Protein AF-0000000075734188 (afdb_homodimer)

InterPro d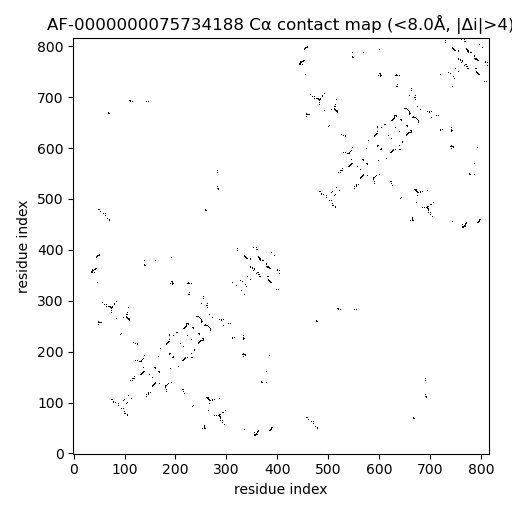omains:
  IPR004838 Aminotransferases, class-I, pyridoxal-phosphate-binding site [PS00105] (252-265)
  IPR004839 Aminotransferase, class I/classII, large domain [PF00155] (43-403)
  IPR015421 Pyridoxal phosphate-dependent transferase, major domain [G3DSA:3.40.640.10] (55-301)
  IPR015422 Pyridoxal phosphate-dependent transferase, small domain [G3DSA:3.90.1150.10] (32-395)
  IPR015424 Pyridoxal phosphate-dependent transferase [SSF53383] (34-407)
  IPR050881 LL-diaminopimelate aminotransferase [PTHR42832] (24-404)

Radius of gyration: 28.31 Å; Cα contacts (8 Å, |Δi|>4): 1785; chains: 2; bounding box: 106×75×87 Å

pLDDT: mean 93.75, std 15.11, range [22.33, 98.94]

Structure (mmCIF, N/CA/C/O backbone):
data_AF-0000000075734188-model_v1
#
loop_
_entity.id
_entity.type
_entity.pdbx_description
1 polymer Aminotransferase
#
loop_
_atom_site.group_PDB
_atom_site.id
_atom_site.type_symbol
_atom_site.label_atom_id
_atom_site.label_alt_id
_atom_site.label_comp_id
_atom_site.label_asym_id
_atom_site.label_entity_id
_atom_site.label_seq_id
_atom_site.pdbx_PDB_ins_code
_atom_site.Cartn_x
_atom_site.Cartn_y
_atom_site.Cartn_z
_atom_site.occupancy
_atom_site.B_iso_or_equiv
_atom_site.auth_seq_id
_atom_site.auth_comp_id
_atom_site.auth_asym_id
_atom_site.auth_atom_id
_atom_site.pdbx_PDB_model_num
ATOM 1 N N . MET A 1 1 ? -36.906 -26.484 54.75 1 24.61 1 MET A N 1
ATOM 2 C CA . MET A 1 1 ? -35.656 -25.781 54.969 1 24.61 1 MET A CA 1
ATOM 3 C C . MET A 1 1 ? -35.156 -25.188 53.656 1 24.61 1 MET A C 1
ATOM 5 O O . MET A 1 1 ? -34.75 -25.922 52.75 1 24.61 1 MET A O 1
ATOM 9 N N . ALA A 1 2 ? -35.781 -24.062 53.219 1 27.09 2 ALA A N 1
ATOM 10 C CA . ALA A 1 2 ? -35.844 -23.266 52 1 27.09 2 ALA A CA 1
ATOM 11 C C . ALA A 1 2 ? -34.469 -22.719 51.625 1 27.09 2 ALA A C 1
ATOM 13 O O . ALA A 1 2 ? -33.844 -21.984 52.438 1 27.09 2 ALA A O 1
ATOM 14 N N . LEU A 1 3 ? -33.688 -23.5 50.812 1 27.89 3 LEU A N 1
ATOM 15 C CA . LEU A 1 3 ? -32.312 -23.234 50.375 1 27.89 3 LEU A CA 1
ATOM 16 C C . LEU A 1 3 ? -32.188 -21.859 49.75 1 27.89 3 LEU A C 1
ATOM 18 O O . LEU A 1 3 ? -33 -21.484 48.875 1 27.89 3 LEU A O 1
ATOM 22 N N . SER A 1 4 ? -31.688 -20.844 50.469 1 28.08 4 SER A N 1
ATOM 23 C CA . SER A 1 4 ? -31.406 -19.438 50.188 1 28.08 4 SER A CA 1
ATOM 24 C C . SER A 1 4 ? -30.547 -19.281 48.938 1 28.08 4 SER A C 1
ATOM 26 O O . SER A 1 4 ? -29.438 -19.828 48.844 1 28.08 4 SER A O 1
ATOM 28 N N . ALA A 1 5 ? -31.266 -19.219 47.781 1 29.27 5 ALA A N 1
ATOM 29 C CA . ALA A 1 5 ? -30.719 -19 46.438 1 29.27 5 ALA A CA 1
ATOM 30 C C . ALA A 1 5 ? -29.719 -17.844 46.438 1 29.27 5 ALA A C 1
ATOM 32 O O . ALA A 1 5 ? -30.078 -16.703 46.719 1 29.27 5 ALA A O 1
ATOM 33 N N . SER A 1 6 ? -28.438 -18.172 46.719 1 27.27 6 SER A N 1
ATOM 34 C CA . SER A 1 6 ? -27.297 -17.266 46.75 1 27.27 6 SER A CA 1
ATOM 35 C C . SER A 1 6 ? -27.219 -16.422 45.469 1 27.27 6 SER A C 1
ATOM 37 O O . SER A 1 6 ? -27.375 -16.938 44.375 1 27.27 6 SER A O 1
ATOM 39 N N . THR A 1 7 ? -27.641 -15.102 45.562 1 32.31 7 THR A N 1
ATOM 40 C CA . THR A 1 7 ? -27.625 -13.953 44.656 1 32.31 7 THR A CA 1
ATOM 41 C C . THR A 1 7 ? -26.266 -13.797 44 1 32.31 7 THR A C 1
ATOM 43 O O . THR A 1 7 ? -25.266 -13.539 44.688 1 32.31 7 THR A O 1
ATOM 46 N N . SER A 1 8 ? -25.984 -14.688 42.969 1 27.58 8 SER A N 1
ATOM 47 C CA . SER A 1 8 ? -24.703 -14.602 42.281 1 27.58 8 SER A CA 1
ATOM 48 C C . SER A 1 8 ? -24.422 -13.18 41.812 1 27.58 8 SER A C 1
ATOM 50 O O . SER A 1 8 ? -25.281 -12.539 41.219 1 27.58 8 SER A O 1
ATOM 52 N N . PRO A 1 9 ? -23.422 -12.469 42.438 1 25.3 9 PRO A N 1
ATOM 53 C CA . PRO A 1 9 ? -23.109 -11.07 42.125 1 25.3 9 PRO A CA 1
ATOM 54 C C . PRO A 1 9 ? -22.844 -10.844 40.625 1 25.3 9 PRO A C 1
ATOM 56 O O . PRO A 1 9 ? -22.391 -11.766 39.938 1 25.3 9 PRO A O 1
ATOM 59 N N . ALA A 1 10 ? -23.625 -10.016 39.969 1 27.38 10 ALA A N 1
ATOM 60 C CA . ALA A 1 10 ? -23.484 -9.414 38.656 1 27.38 10 ALA A CA 1
ATOM 61 C C . ALA A 1 10 ? -22.031 -9.016 38.375 1 27.38 10 ALA A C 1
ATOM 63 O O . ALA A 1 10 ? -21.469 -8.195 39.125 1 27.38 10 ALA A O 1
ATOM 64 N N . ARG A 1 11 ? -21.25 -9.922 37.844 1 24.39 11 ARG A N 1
ATOM 65 C CA . ARG A 1 11 ? -19.922 -9.602 37.344 1 24.39 11 ARG A CA 1
ATOM 66 C C . ARG A 1 11 ? -19.891 -8.211 36.719 1 24.39 11 ARG A C 1
ATOM 68 O O . ARG A 1 11 ? -20.781 -7.844 35.969 1 24.39 11 ARG A O 1
ATOM 75 N N . ALA A 1 12 ? -19.188 -7.273 37.281 1 22.33 12 ALA A N 1
ATOM 76 C CA . ALA A 1 12 ? -18.781 -5.918 36.906 1 22.33 12 ALA A CA 1
ATOM 77 C C . ALA A 1 12 ? -18.438 -5.828 35.438 1 22.33 12 ALA A C 1
ATOM 79 O O . ALA A 1 12 ? -17.547 -6.539 34.969 1 22.33 12 ALA A O 1
ATOM 80 N N . ALA A 1 13 ? -19.297 -5.531 34.562 1 30.72 13 ALA A N 1
ATOM 81 C CA . ALA A 1 13 ? -19.141 -4.969 33.219 1 30.72 13 ALA A CA 1
ATOM 82 C C . ALA A 1 13 ? -17.938 -4.027 33.188 1 30.72 13 ALA A C 1
ATOM 84 O O . ALA A 1 13 ? -18.031 -2.857 33.562 1 30.72 13 ALA A O 1
ATOM 85 N N . GLY A 1 14 ? -16.75 -4.449 33.719 1 24.92 14 GLY A N 1
ATOM 86 C CA . GLY A 1 14 ? -15.531 -3.713 34 1 24.92 14 GLY A CA 1
ATOM 87 C C . GLY A 1 14 ? -15.102 -2.793 32.875 1 24.92 14 GLY A C 1
ATOM 88 O O . GLY A 1 14 ? -15.633 -2.877 31.766 1 24.92 14 GLY A O 1
ATOM 89 N N . SER A 1 15 ? -13.992 -1.837 33.094 1 28.7 15 SER A N 1
ATOM 90 C CA . SER A 1 15 ? -13.203 -0.721 32.594 1 28.7 15 SER A CA 1
ATOM 91 C C . SER A 1 15 ? -12.656 -1.026 31.203 1 28.7 15 SER A C 1
ATOM 93 O O . SER A 1 15 ? -11.836 -1.937 31.047 1 28.7 15 SER A O 1
ATOM 95 N N . VAL A 1 16 ? -13.414 -0.961 30.188 1 34.56 16 VAL A N 1
ATOM 96 C CA . VAL A 1 16 ? -12.773 -0.877 28.875 1 34.56 16 VAL A CA 1
ATOM 97 C C . VAL A 1 16 ? -11.484 -0.068 28.984 1 34.56 16 VAL A C 1
ATOM 99 O O . VAL A 1 16 ? -11.5 1.089 29.406 1 34.56 16 VAL A O 1
ATOM 102 N N . ASP A 1 17 ? -10.25 -0.568 29.141 1 33.97 17 ASP A N 1
ATOM 103 C CA . ASP A 1 17 ? -8.898 -0.026 29.297 1 33.97 17 ASP A CA 1
ATOM 104 C C . ASP A 1 17 ? -8.703 1.21 28.422 1 33.97 17 ASP A C 1
ATOM 106 O O . ASP A 1 17 ? -9.18 1.256 27.281 1 33.97 17 ASP A O 1
ATOM 110 N N . ALA A 1 18 ? -8.469 2.367 28.906 1 37.75 18 ALA A N 1
ATOM 111 C CA . ALA A 1 18 ? -8.086 3.664 28.359 1 37.75 18 ALA A CA 1
ATOM 112 C C . ALA A 1 18 ? -7.207 3.492 27.125 1 37.75 18 ALA A C 1
ATOM 114 O O . ALA A 1 18 ? -7.215 4.34 26.219 1 37.75 18 ALA A O 1
ATOM 115 N N . ALA A 1 19 ? -6.293 2.557 27.141 1 40.97 19 ALA A N 1
ATOM 116 C CA . ALA A 1 19 ? -5.387 2.26 26.031 1 40.97 19 ALA A CA 1
ATOM 117 C C . ALA A 1 19 ? -6.16 1.84 24.797 1 40.97 19 ALA A C 1
ATOM 119 O O . ALA A 1 19 ? -5.809 2.23 23.672 1 40.97 19 ALA A O 1
ATOM 120 N N . GLY A 1 20 ? -7.215 1.084 24.922 1 49.12 20 GLY A N 1
ATOM 121 C CA . GLY A 1 20 ? -8.031 0.57 23.844 1 49.12 20 GLY A CA 1
ATOM 122 C C . GLY A 1 20 ? -8.852 1.645 23.156 1 49.12 20 GLY A C 1
ATOM 123 O O . GLY A 1 20 ? -9 1.63 21.922 1 49.12 20 GLY A O 1
ATOM 124 N N . GLN A 1 21 ? -9.32 2.656 23.875 1 48.62 21 GLN A N 1
ATOM 125 C CA . GLN A 1 21 ? -10.156 3.709 23.328 1 48.62 21 GLN A CA 1
ATOM 126 C C . GLN A 1 21 ? -9.336 4.699 22.5 1 48.62 21 GLN A C 1
ATOM 128 O O . GLN A 1 21 ? -9.789 5.188 21.469 1 48.62 21 GLN A O 1
ATOM 133 N N . SER A 1 22 ? -8.133 4.965 22.969 1 51.16 22 SER A N 1
ATOM 134 C CA . SER A 1 22 ? -7.293 5.957 22.312 1 51.16 22 SER A CA 1
ATOM 135 C C . SER A 1 22 ? -6.789 5.449 20.953 1 51.16 22 SER A C 1
ATOM 137 O O . SER A 1 22 ? -6.371 6.238 20.109 1 51.16 22 SER A O 1
ATOM 139 N N . GLU A 1 23 ? -7.035 4.234 20.719 1 65.81 23 GLU A N 1
ATOM 140 C CA . GLU A 1 23 ? -6.523 3.67 19.469 1 65.81 23 GLU A CA 1
ATOM 141 C C . GLU A 1 23 ? -7.617 3.576 18.406 1 65.81 23 GLU A C 1
ATOM 143 O O . GLU A 1 23 ? -7.344 3.287 17.25 1 65.81 23 GLU A O 1
ATOM 148 N N . ARG A 1 24 ? -8.742 4.152 18.906 1 75.69 24 ARG A N 1
ATOM 149 C CA . ARG A 1 24 ? -9.859 4.094 17.969 1 75.69 24 ARG A CA 1
ATOM 150 C C . ARG A 1 24 ? -9.812 5.27 17 1 75.69 24 ARG A C 1
ATOM 152 O O . ARG A 1 24 ? -9.266 6.328 17.312 1 75.69 24 ARG A O 1
ATOM 159 N N . SER A 1 25 ? -10.375 5.191 15.922 1 85.5 25 SER A N 1
ATOM 160 C CA . SER A 1 25 ? -10.461 6.227 14.898 1 85.5 25 SER A CA 1
ATOM 161 C C . SER A 1 25 ? -11.117 7.492 15.438 1 85.5 25 SER A C 1
ATOM 163 O O . SER A 1 25 ? -12.18 7.43 16.062 1 85.5 25 SER A O 1
ATOM 165 N N . PRO A 1 26 ? -10.484 8.594 15.25 1 91 26 PRO A N 1
ATOM 166 C CA . PRO A 1 26 ? -11.102 9.859 15.656 1 91 26 PRO A CA 1
ATOM 167 C C . PRO A 1 26 ? -12.477 10.07 15.039 1 91 26 PRO A C 1
ATOM 169 O O . PRO A 1 26 ? -13.375 10.617 15.688 1 91 26 PRO A O 1
ATOM 172 N N . PHE A 1 27 ? -12.656 9.547 13.867 1 90.06 27 PHE A N 1
ATOM 173 C CA . PHE A 1 27 ? -13.906 9.773 13.156 1 90.06 27 PHE A CA 1
ATOM 174 C C . PHE A 1 27 ? -15 8.852 13.672 1 90.06 27 PHE A C 1
ATOM 176 O O . PHE A 1 27 ? -16.172 9.227 13.711 1 90.06 27 PHE A O 1
ATOM 183 N N . ALA A 1 28 ? -14.609 7.645 14.016 1 87.62 28 ALA A N 1
ATOM 184 C CA . ALA A 1 28 ? -15.578 6.754 14.648 1 87.62 28 ALA A CA 1
ATOM 185 C C . ALA A 1 28 ? -16.062 7.324 15.984 1 87.62 28 ALA A C 1
ATOM 187 O O . ALA A 1 28 ? -17.25 7.312 16.266 1 87.62 28 ALA A O 1
ATOM 188 N N . ARG A 1 29 ? -15.133 7.848 16.75 1 94 29 ARG A N 1
ATOM 189 C CA . ARG A 1 29 ? -15.461 8.469 18.016 1 94 29 ARG A CA 1
ATOM 190 C C . ARG A 1 29 ? -16.359 9.68 17.828 1 94 29 ARG A C 1
ATOM 192 O O . ARG A 1 29 ? -17.297 9.898 18.609 1 94 29 ARG A O 1
ATOM 199 N N . LEU A 1 30 ? -16.047 10.438 16.797 1 97.31 30 LEU A N 1
ATOM 200 C CA . LEU A 1 30 ? -16.844 11.617 16.484 1 97.31 30 LEU A CA 1
ATOM 201 C C . LEU A 1 30 ? -18.281 11.227 16.141 1 97.31 30 LEU A C 1
ATOM 203 O O . LEU A 1 30 ? -19.234 11.859 16.625 1 97.31 30 LEU A O 1
ATOM 207 N N . THR A 1 31 ? -18.375 10.211 15.305 1 95.12 31 THR A N 1
ATOM 208 C CA . THR A 1 31 ? -19.703 9.734 14.93 1 95.12 31 THR A CA 1
ATOM 209 C C . THR A 1 31 ? -20.484 9.297 16.156 1 95.12 31 THR A C 1
ATOM 211 O O . THR A 1 31 ? -21.672 9.609 16.297 1 95.12 31 THR A O 1
ATOM 214 N N . GLU A 1 32 ? -19.859 8.617 17.047 1 96 32 GLU A N 1
ATOM 215 C CA . GLU A 1 32 ? -20.484 8.156 18.281 1 96 32 GLU A CA 1
ATOM 216 C C . GLU A 1 32 ? -20.906 9.336 19.156 1 96 32 GLU A C 1
ATOM 218 O O . GLU A 1 32 ? -22.016 9.344 19.719 1 96 32 GLU A O 1
ATOM 223 N N . LEU A 1 33 ? -20.031 10.273 19.281 1 97.75 33 LEU A N 1
ATOM 224 C CA . LEU A 1 33 ? -20.297 11.469 20.078 1 97.75 33 LEU A CA 1
ATOM 225 C C . LEU A 1 33 ? -21.547 12.188 19.594 1 97.75 33 LEU A C 1
ATOM 227 O O . LEU A 1 33 ? -22.344 12.672 20.391 1 97.75 33 LEU A O 1
ATOM 231 N N . LEU A 1 34 ? -21.719 12.227 18.297 1 98.38 34 LEU A N 1
ATOM 232 C CA . LEU A 1 34 ? -22.766 13.062 17.703 1 98.38 34 LEU A CA 1
ATOM 233 C C . LEU A 1 34 ? -24.031 12.258 17.453 1 98.38 34 LEU A C 1
ATOM 235 O O . LEU A 1 34 ? -25.078 12.828 17.141 1 98.38 34 LEU A O 1
ATOM 239 N N . ALA A 1 35 ? -23.969 10.969 17.609 1 97.5 35 ALA A N 1
ATOM 240 C CA . ALA A 1 35 ? -25.031 10.039 17.266 1 97.5 35 ALA A CA 1
ATOM 241 C C . ALA A 1 35 ? -26.344 10.438 17.938 1 97.5 35 ALA A C 1
ATOM 243 O O . ALA A 1 35 ? -27.422 10.328 17.328 1 97.5 35 ALA A O 1
ATOM 244 N N . PRO A 1 36 ? -26.312 10.945 19.156 1 97.81 36 PRO A N 1
ATOM 245 C CA . PRO A 1 36 ? -27.562 11.273 19.844 1 97.81 36 PRO A CA 1
ATOM 246 C C . PRO A 1 36 ? -28.188 12.57 19.359 1 97.81 36 PRO A C 1
ATOM 248 O O . PRO A 1 36 ? -29.312 12.914 19.75 1 97.81 36 PRO A O 1
ATOM 251 N N . TYR A 1 37 ? -27.531 13.227 18.531 1 98.19 37 TYR A N 1
ATOM 252 C CA . TYR A 1 37 ? -27.969 14.57 18.172 1 98.19 37 TYR A CA 1
ATOM 253 C C . TYR A 1 37 ? -28.281 14.648 16.672 1 98.19 37 TYR A C 1
ATOM 255 O O . TYR A 1 37 ? -27.844 13.797 15.898 1 98.19 37 TYR A O 1
ATOM 263 N N . GLN A 1 38 ? -29.062 15.656 16.281 1 97.62 38 GLN A N 1
ATOM 264 C CA . GLN A 1 38 ? -29.297 16.047 14.891 1 97.62 38 GLN A CA 1
ATOM 265 C C . GLN A 1 38 ? -28.781 17.453 14.625 1 97.62 38 GLN A C 1
ATOM 267 O O . GLN A 1 38 ? -28.812 18.312 15.5 1 97.62 38 GLN A O 1
ATOM 272 N N . PRO A 1 39 ? -28.312 17.672 13.406 1 97.56 39 PRO A N 1
ATOM 273 C CA . PRO A 1 39 ? -27.828 19.016 13.109 1 97.56 39 PRO A CA 1
ATOM 274 C C . PRO A 1 39 ? -28.938 20.062 13.141 1 97.56 39 PRO A C 1
ATOM 276 O O . PRO A 1 39 ? -30.016 19.844 12.562 1 97.56 39 PRO A O 1
ATOM 279 N N . GLY A 1 40 ? -28.688 21.125 13.773 1 96.06 40 GLY A N 1
ATOM 280 C CA . GLY A 1 40 ? -29.672 22.172 13.938 1 96.06 40 GLY A CA 1
ATOM 281 C C . GLY A 1 40 ? -29.906 22.969 12.672 1 96.06 40 GLY A C 1
ATOM 282 O O . GLY A 1 40 ? -30.891 23.719 12.578 1 96.06 40 GLY A O 1
ATOM 283 N N . GLN A 1 41 ? -29.047 22.938 11.758 1 97.06 41 GLN A N 1
ATOM 284 C CA . GLN A 1 41 ? -29.094 23.516 10.43 1 97.06 41 GLN A CA 1
ATOM 285 C C . GLN A 1 41 ? -28.547 22.562 9.375 1 97.06 41 GLN A C 1
ATOM 287 O O . GLN A 1 41 ? -28.094 21.469 9.711 1 97.06 41 GLN A O 1
ATOM 292 N N . SER A 1 42 ? -28.672 23 8.117 1 97.75 42 SER A N 1
ATOM 293 C CA . SER A 1 42 ? -28.047 22.203 7.07 1 97.75 42 SER A CA 1
ATOM 294 C C . SER A 1 42 ? -26.578 21.922 7.375 1 97.75 42 SER A C 1
ATOM 296 O O . SER A 1 42 ? -25.828 22.844 7.699 1 97.75 42 SER A O 1
ATOM 298 N N . LEU A 1 43 ? -26.219 20.719 7.258 1 98.38 43 LEU A N 1
ATOM 299 C CA . LEU A 1 43 ? -24.922 20.266 7.73 1 98.38 43 LEU A CA 1
ATOM 300 C C . LEU A 1 43 ? -23.797 20.844 6.863 1 98.38 43 LEU A C 1
ATOM 302 O O . LEU A 1 43 ? -23.875 20.766 5.633 1 98.38 43 LEU A O 1
ATOM 306 N N . ILE A 1 44 ? -22.844 21.469 7.414 1 98.5 44 ILE A N 1
ATOM 307 C CA . ILE A 1 44 ? -21.547 21.797 6.828 1 98.5 44 ILE A CA 1
ATOM 308 C C . ILE A 1 44 ? -20.469 20.969 7.488 1 98.5 44 ILE A C 1
ATOM 310 O O . ILE A 1 44 ? -20.188 21.125 8.68 1 98.5 44 ILE A O 1
ATOM 314 N N . ASN A 1 45 ? -19.844 20.062 6.742 1 97.88 45 ASN A N 1
ATOM 315 C CA . ASN A 1 45 ? -18.859 19.125 7.273 1 97.88 45 ASN A CA 1
ATOM 316 C C . ASN A 1 45 ? -17.453 19.672 7.16 1 97.88 45 ASN A C 1
ATOM 318 O O . ASN A 1 45 ? -16.906 19.766 6.059 1 97.88 45 ASN A O 1
ATOM 322 N N . LEU A 1 46 ? -16.844 20.031 8.258 1 98.25 46 LEU A N 1
ATOM 323 C CA . LEU A 1 46 ? -15.477 20.531 8.312 1 98.25 46 LEU A CA 1
ATOM 324 C C . LEU A 1 46 ? -14.586 19.578 9.109 1 98.25 46 LEU A C 1
ATOM 326 O O . LEU A 1 46 ? -13.508 19.953 9.562 1 98.25 46 LEU A O 1
ATOM 330 N N . SER A 1 47 ? -15.078 18.328 9.32 1 96.81 47 SER A N 1
ATOM 331 C CA . SER A 1 47 ? -14.344 17.375 10.133 1 96.81 47 SER A CA 1
ATOM 332 C C . SER A 1 47 ? -13.305 16.625 9.305 1 96.81 47 SER A C 1
ATOM 334 O O . SER A 1 47 ? -12.32 16.109 9.844 1 96.81 47 SER A O 1
ATOM 336 N N . VAL A 1 48 ? -13.477 16.484 8.008 1 91.5 48 VAL A N 1
ATOM 337 C CA . VAL A 1 48 ? -12.594 15.695 7.156 1 91.5 48 VAL A CA 1
ATOM 338 C C . VAL A 1 48 ? -11.664 16.625 6.375 1 91.5 48 VAL A C 1
ATOM 340 O O . VAL A 1 48 ? -12.125 17.547 5.703 1 91.5 48 VAL A O 1
ATOM 343 N N . GLY A 1 49 ? -10.438 16.391 6.469 1 92.75 49 GLY A N 1
ATOM 344 C CA . GLY A 1 49 ? -9.445 17.156 5.742 1 92.75 49 GLY A CA 1
ATOM 345 C C . GLY A 1 49 ? -9.211 16.656 4.332 1 92.75 49 GLY A C 1
ATOM 346 O O . GLY A 1 49 ? -8.102 16.234 3.996 1 92.75 49 GLY A O 1
ATOM 347 N N . GLU A 1 50 ? -10.195 16.703 3.502 1 93.69 50 GLU A N 1
ATOM 348 C CA . GLU A 1 50 ? -10.102 16.312 2.098 1 93.69 50 GLU A CA 1
ATOM 349 C C . GLU A 1 50 ? -10.203 17.531 1.18 1 93.69 50 GLU A C 1
ATOM 351 O O . GLU A 1 50 ? -11.203 18.25 1.203 1 93.69 50 GLU A O 1
ATOM 356 N N . PRO A 1 51 ? -9.172 17.719 0.372 1 96.06 51 PRO A N 1
ATOM 357 C CA . PRO A 1 51 ? -9.273 18.812 -0.598 1 96.06 51 PRO A CA 1
ATOM 358 C C . PRO A 1 51 ? -10.516 18.719 -1.475 1 96.06 51 PRO A C 1
ATOM 360 O O . PRO A 1 51 ? -10.898 17.625 -1.896 1 96.06 51 PRO A O 1
ATOM 363 N N . GLN A 1 52 ? -11.141 19.875 -1.708 1 96.31 52 GLN A N 1
ATOM 364 C CA . GLN A 1 52 ? -12.383 19.859 -2.469 1 96.31 52 GLN A CA 1
ATOM 365 C C . GLN A 1 52 ? -12.266 20.703 -3.738 1 96.31 52 GLN A C 1
ATOM 367 O O . GLN A 1 52 ? -13.18 20.719 -4.562 1 96.31 52 GLN A O 1
ATOM 372 N N . HIS A 1 53 ? -11.133 21.422 -3.898 1 97.25 53 HIS A N 1
ATOM 373 C CA . HIS A 1 53 ? -10.898 22.141 -5.148 1 97.25 53 HIS A CA 1
ATOM 374 C C . HIS A 1 53 ? -10.812 21.172 -6.324 1 97.25 53 HIS A C 1
ATOM 376 O O . HIS A 1 53 ? -10.539 19.984 -6.141 1 97.25 53 HIS A O 1
ATOM 382 N N . PRO A 1 54 ? -11.086 21.641 -7.52 1 96.31 54 PRO A N 1
ATOM 383 C CA . PRO A 1 54 ? -11.094 20.75 -8.68 1 96.31 54 PRO A CA 1
ATOM 384 C C . PRO A 1 54 ? -9.727 20.156 -8.984 1 96.31 54 PRO A C 1
ATOM 386 O O . PRO A 1 54 ? -8.695 20.766 -8.672 1 96.31 54 PRO A O 1
ATOM 389 N N . VAL A 1 55 ? -9.766 18.969 -9.609 1 97.94 55 VAL A N 1
ATOM 390 C CA . VAL A 1 55 ? -8.523 18.406 -10.117 1 97.94 55 VAL A CA 1
ATOM 391 C C . VAL A 1 55 ? -8.016 19.234 -11.297 1 97.94 55 VAL A C 1
ATOM 393 O O . VAL A 1 55 ? -8.805 19.875 -11.992 1 97.94 55 VAL A O 1
ATOM 396 N N . PRO A 1 56 ? -6.727 19.234 -11.539 1 98.38 56 PRO A N 1
ATOM 397 C CA . PRO A 1 56 ? -6.199 20 -12.672 1 98.38 56 PRO A CA 1
ATOM 398 C C . PRO A 1 56 ? -6.77 19.547 -14.008 1 98.38 56 PRO A C 1
ATOM 400 O O . PRO A 1 56 ? -7.027 18.359 -14.203 1 98.38 56 PRO A O 1
ATOM 403 N N . ASP A 1 57 ? -6.828 20.453 -14.961 1 97.19 57 ASP A N 1
ATOM 404 C CA . ASP A 1 57 ? -7.488 20.234 -16.25 1 97.19 57 ASP A CA 1
ATOM 405 C C . ASP A 1 57 ? -6.723 19.219 -17.094 1 97.19 57 ASP A C 1
ATOM 407 O O . ASP A 1 57 ? -7.301 18.578 -17.969 1 97.19 57 ASP A O 1
ATOM 411 N N . PHE A 1 58 ? -5.426 19.047 -16.828 1 98.31 58 PHE A N 1
ATOM 412 C CA . PHE A 1 58 ? -4.59 18.203 -17.688 1 98.31 58 PHE A CA 1
ATOM 413 C C . PHE A 1 58 ? -4.754 16.734 -17.328 1 98.31 58 PHE A C 1
ATOM 415 O O . PHE A 1 58 ? -4.309 15.859 -18.062 1 98.31 58 PHE A O 1
ATOM 422 N N . VAL A 1 59 ? -5.398 16.359 -16.219 1 98.5 59 VAL A N 1
ATOM 423 C CA . VAL A 1 59 ? -5.461 14.992 -15.711 1 98.5 59 VAL A CA 1
ATOM 424 C C . VAL A 1 59 ? -6.074 14.07 -16.766 1 98.5 59 VAL A C 1
ATOM 426 O O . VAL A 1 59 ? -5.492 13.039 -17.109 1 98.5 59 VAL A O 1
ATOM 429 N N . GLY A 1 60 ? -7.242 14.43 -17.312 1 98.06 60 GLY A N 1
ATOM 430 C CA . GLY A 1 60 ? -7.945 13.594 -18.281 1 98.06 60 GLY A CA 1
ATOM 431 C C . GLY A 1 60 ? -7.133 13.305 -19.531 1 98.06 60 GLY A C 1
ATOM 432 O O . GLY A 1 60 ? -7.051 12.156 -19.969 1 98.06 60 GLY A O 1
ATOM 433 N N . ALA A 1 61 ? -6.484 14.336 -20.094 1 98.31 61 ALA A N 1
ATOM 434 C CA . ALA A 1 61 ? -5.719 14.195 -21.328 1 98.31 61 ALA A CA 1
ATOM 435 C C . ALA A 1 61 ? -4.508 13.289 -21.125 1 98.31 61 ALA A C 1
ATOM 437 O O . ALA A 1 61 ? -4.184 12.469 -21.984 1 98.31 61 ALA A O 1
ATOM 438 N N . VAL A 1 62 ? -3.826 13.422 -19.984 1 98.56 62 VAL A N 1
ATOM 439 C CA . VAL A 1 62 ? -2.656 12.594 -19.703 1 98.56 62 VAL A CA 1
ATOM 440 C C . VAL A 1 62 ? -3.076 11.133 -19.562 1 98.56 62 VAL A C 1
ATOM 442 O O . VAL A 1 62 ? -2.441 10.242 -20.125 1 98.56 62 VAL A O 1
ATOM 445 N N . LEU A 1 63 ? -4.152 10.875 -18.844 1 98.31 63 LEU A N 1
ATOM 446 C CA . LEU A 1 63 ? -4.641 9.508 -18.656 1 98.31 63 LEU A CA 1
ATOM 447 C C . LEU A 1 63 ? -4.996 8.875 -20 1 98.31 63 LEU A C 1
ATOM 449 O O . LEU A 1 63 ? -4.688 7.699 -20.234 1 98.31 63 LEU A O 1
ATOM 453 N N . ALA A 1 64 ? -5.629 9.633 -20.844 1 97.88 64 ALA A N 1
ATOM 454 C CA . ALA A 1 64 ? -6.035 9.117 -22.141 1 97.88 64 ALA A CA 1
ATOM 455 C C . ALA A 1 64 ? -4.824 8.695 -22.969 1 97.88 64 ALA A C 1
ATOM 457 O O . ALA A 1 64 ? -4.875 7.691 -23.688 1 97.88 64 ALA A O 1
ATOM 458 N N . ARG A 1 65 ? -3.771 9.422 -22.844 1 98.12 65 ARG A N 1
ATOM 459 C CA . ARG A 1 65 ? -2.559 9.164 -23.609 1 98.12 65 ARG A CA 1
ATOM 460 C C . ARG A 1 65 ? -1.883 7.875 -23.156 1 98.12 65 ARG A C 1
ATOM 462 O O . ARG A 1 65 ? -1.241 7.184 -23.953 1 98.12 65 ARG A O 1
ATOM 469 N N . TYR A 1 66 ? -2.088 7.48 -21.906 1 98.25 66 TYR A N 1
ATOM 470 C CA . TYR A 1 66 ? -1.279 6.398 -21.344 1 98.25 66 TYR A CA 1
ATOM 471 C C . TYR A 1 66 ? -2.16 5.254 -20.859 1 98.25 66 TYR A C 1
ATOM 473 O O . TYR A 1 66 ? -1.74 4.449 -20.031 1 98.25 66 TYR A O 1
ATOM 481 N N . THR A 1 67 ? -3.357 5.145 -21.344 1 97.88 67 THR A N 1
ATOM 482 C CA . THR A 1 67 ? -4.336 4.168 -20.875 1 97.88 67 THR A CA 1
ATOM 483 C C . THR A 1 67 ? -3.787 2.75 -21 1 97.88 67 THR A C 1
ATOM 485 O O . THR A 1 67 ? -3.984 1.924 -20.109 1 97.88 67 THR A O 1
ATOM 488 N N . ALA A 1 68 ? -3.049 2.428 -22.047 1 97.31 68 ALA A N 1
ATOM 489 C CA . ALA A 1 68 ? -2.547 1.081 -22.312 1 97.31 68 ALA A CA 1
ATOM 490 C C . ALA A 1 68 ? -1.532 0.656 -21.25 1 97.31 68 ALA A C 1
ATOM 492 O O . ALA A 1 68 ? -1.337 -0.538 -21.016 1 97.31 68 ALA A O 1
ATOM 493 N N . GLU A 1 69 ? -0.918 1.637 -20.578 1 98 69 GLU A N 1
ATOM 494 C CA . GLU A 1 69 ? 0.143 1.352 -19.609 1 98 69 GLU A CA 1
ATOM 495 C C . GLU A 1 69 ? -0.427 0.788 -18.312 1 98 69 GLU A C 1
ATOM 497 O O . GLU A 1 69 ? 0.317 0.283 -17.469 1 98 69 GLU A O 1
ATOM 502 N N . PHE A 1 70 ? -1.77 0.806 -18.172 1 98.31 70 PHE A N 1
ATOM 503 C CA . PHE A 1 70 ? -2.395 0.141 -17.031 1 98.31 70 PHE A CA 1
ATOM 504 C C . PHE A 1 70 ? -2.211 -1.369 -17.125 1 98.31 70 PHE A C 1
ATOM 506 O O . PHE A 1 70 ? -2.459 -2.086 -16.141 1 98.31 70 PHE A O 1
ATOM 513 N N . GLY A 1 71 ? -1.734 -1.896 -18.219 1 97.75 71 GLY A N 1
ATOM 514 C CA . GLY A 1 71 ? -1.512 -3.322 -18.406 1 97.75 71 GLY A CA 1
ATOM 515 C C . GLY A 1 71 ? -0.14 -3.775 -17.953 1 97.75 71 GLY A C 1
ATOM 516 O O . GLY A 1 71 ? 0.114 -4.977 -17.828 1 97.75 71 GLY A O 1
ATOM 517 N N . ARG A 1 72 ? 0.73 -2.889 -17.562 1 96.12 72 ARG A N 1
ATOM 518 C CA . ARG A 1 72 ? 2.123 -3.217 -17.281 1 96.12 72 ARG A CA 1
ATOM 519 C C . ARG A 1 72 ? 2.439 -3.02 -15.805 1 96.12 72 ARG A C 1
ATOM 521 O O . ARG A 1 72 ? 2.082 -1.995 -15.219 1 96.12 72 ARG A O 1
ATOM 528 N N . TYR A 1 73 ? 3.141 -3.984 -15.234 1 94.38 73 TYR A N 1
ATOM 529 C CA . TYR A 1 73 ? 3.621 -3.773 -13.875 1 94.38 73 TYR A CA 1
ATOM 530 C C . TYR A 1 73 ? 4.574 -2.586 -13.812 1 94.38 73 TYR A C 1
ATOM 532 O O . TYR A 1 73 ? 5.57 -2.541 -14.539 1 94.38 73 TYR A O 1
ATOM 540 N N . PRO A 1 74 ? 4.25 -1.613 -12.938 1 94.06 74 PRO A N 1
ATOM 541 C CA . PRO A 1 74 ? 5.188 -0.501 -12.773 1 94.06 74 PRO A CA 1
ATOM 542 C C . PRO A 1 74 ? 6.457 -0.905 -12.023 1 94.06 74 PRO A C 1
ATOM 544 O O . PRO A 1 74 ? 6.418 -1.805 -11.18 1 94.06 74 PRO A O 1
ATOM 547 N N . LEU A 1 75 ? 7.535 -0.237 -12.352 1 93.94 75 LEU A N 1
ATOM 548 C CA . LEU A 1 75 ? 8.703 -0.367 -11.484 1 93.94 75 LEU A CA 1
ATOM 549 C C . LEU A 1 75 ? 8.375 0.103 -10.07 1 93.94 75 LEU A C 1
ATOM 551 O O . LEU A 1 75 ? 7.688 1.109 -9.891 1 93.94 75 LEU A O 1
ATOM 555 N N . ALA A 1 76 ? 8.93 -0.61 -9.125 1 93.56 76 ALA A N 1
ATOM 556 C CA . ALA A 1 76 ? 8.656 -0.276 -7.727 1 93.56 76 ALA A CA 1
ATOM 557 C C . ALA A 1 76 ? 9.195 1.106 -7.375 1 93.56 76 ALA A C 1
ATOM 559 O O . ALA A 1 76 ? 8.594 1.834 -6.582 1 93.56 76 ALA A O 1
ATOM 560 N N . LYS A 1 77 ? 10.297 1.528 -7.941 1 96.81 77 LYS A N 1
ATOM 561 C CA . LYS A 1 77 ? 10.906 2.812 -7.602 1 96.81 77 LYS A CA 1
ATOM 562 C C . LYS A 1 77 ? 10.219 3.959 -8.328 1 96.81 77 LYS A C 1
ATOM 564 O O . LYS A 1 77 ? 10.43 5.129 -8.008 1 96.81 77 LYS A O 1
ATOM 569 N N . GLY A 1 78 ? 9.383 3.691 -9.336 1 98.19 78 GLY A N 1
ATOM 570 C CA . GLY A 1 78 ? 8.742 4.707 -10.164 1 98.19 78 GLY A CA 1
ATOM 571 C C . GLY A 1 78 ? 9.422 4.891 -11.508 1 98.19 78 GLY A C 1
ATOM 572 O O . GLY A 1 78 ? 10.602 4.57 -11.664 1 98.19 78 GLY A O 1
ATOM 573 N N . ILE A 1 79 ? 8.68 5.367 -12.445 1 98.44 79 ILE A N 1
ATOM 574 C CA . ILE A 1 79 ? 9.234 5.59 -13.781 1 98.44 79 ILE A CA 1
ATOM 575 C C . ILE A 1 79 ? 10.234 6.742 -13.734 1 98.44 79 ILE A C 1
ATOM 577 O O . ILE A 1 79 ? 10.125 7.633 -12.891 1 98.44 79 ILE A O 1
ATOM 581 N N . GLU A 1 80 ? 11.188 6.672 -14.602 1 98.5 80 GLU A N 1
ATOM 582 C CA . GLU A 1 80 ? 12.273 7.645 -14.609 1 98.5 80 GLU A CA 1
ATOM 583 C C . GLU A 1 80 ? 11.742 9.07 -14.758 1 98.5 80 GLU A C 1
ATOM 585 O O . GLU A 1 80 ? 12.148 9.969 -14.023 1 98.5 80 GLU A O 1
ATOM 590 N N . PRO A 1 81 ? 10.75 9.312 -15.711 1 98.81 81 PRO A N 1
ATOM 591 C CA . PRO A 1 81 ? 10.258 10.688 -15.836 1 98.81 81 PRO A CA 1
ATOM 592 C C . PRO A 1 81 ? 9.664 11.227 -14.539 1 98.81 81 PRO A C 1
ATOM 594 O O . PRO A 1 81 ? 9.836 12.414 -14.227 1 98.81 81 PRO A O 1
ATOM 597 N N . PHE A 1 82 ? 9.016 10.398 -13.797 1 98.81 82 PHE A N 1
ATOM 598 C CA . PHE A 1 82 ? 8.43 10.828 -12.531 1 98.81 82 PHE A CA 1
ATOM 599 C C . PHE A 1 82 ? 9.516 11.188 -11.531 1 98.81 82 PHE A C 1
ATOM 601 O O . PHE A 1 82 ? 9.461 12.25 -10.906 1 98.81 82 PHE A O 1
ATOM 608 N N . ARG A 1 83 ? 10.484 10.297 -11.289 1 98.88 83 ARG A N 1
ATOM 609 C CA . ARG A 1 83 ? 11.562 10.539 -10.336 1 98.88 83 ARG A CA 1
ATOM 610 C C . ARG A 1 83 ? 12.328 11.805 -10.688 1 98.88 83 ARG A C 1
ATOM 612 O O . ARG A 1 83 ? 12.703 12.578 -9.805 1 98.88 83 ARG A O 1
ATOM 619 N N . LYS A 1 84 ? 12.523 12.055 -11.984 1 98.88 84 LYS A N 1
ATOM 620 C CA . LYS A 1 84 ? 13.203 13.258 -12.445 1 98.88 84 LYS A CA 1
ATOM 621 C C . LYS A 1 84 ? 12.367 14.5 -12.156 1 98.88 84 LYS A C 1
ATOM 623 O O . LYS A 1 84 ? 12.898 15.523 -11.711 1 98.88 84 LYS A O 1
ATOM 628 N N . ALA A 1 85 ? 11.07 14.414 -12.398 1 98.88 85 ALA A N 1
ATOM 629 C CA . ALA A 1 85 ? 10.18 15.539 -12.133 1 98.88 85 ALA A CA 1
ATOM 630 C C . ALA A 1 85 ? 10.148 15.875 -10.641 1 98.88 85 ALA A C 1
ATOM 632 O O . ALA A 1 85 ? 10.219 17.047 -10.266 1 98.88 85 ALA A O 1
ATOM 633 N N . ALA A 1 86 ? 10.078 14.875 -9.812 1 98.81 86 ALA A N 1
ATOM 634 C CA . ALA A 1 86 ? 10.07 15.07 -8.367 1 98.81 86 ALA A CA 1
ATOM 635 C C . ALA A 1 86 ? 11.367 15.703 -7.887 1 98.81 86 ALA A C 1
ATOM 637 O O . ALA A 1 86 ? 11.352 16.641 -7.086 1 98.81 86 ALA A O 1
ATOM 638 N N . SER A 1 87 ? 12.461 15.172 -8.391 1 98.88 87 SER A N 1
ATOM 639 C CA . SER A 1 87 ? 13.773 15.695 -8.039 1 98.88 87 SER A CA 1
ATOM 640 C C . SER A 1 87 ? 13.906 17.156 -8.438 1 98.88 87 SER A C 1
ATOM 642 O O . SER A 1 87 ? 14.359 17.984 -7.641 1 98.88 87 SER A O 1
ATOM 644 N N . ALA A 1 88 ? 13.539 17.453 -9.625 1 98.81 88 ALA A N 1
ATOM 645 C CA . ALA A 1 88 ? 13.625 18.812 -10.141 1 98.81 88 ALA A CA 1
ATOM 646 C C . ALA A 1 88 ? 12.75 19.766 -9.328 1 98.81 88 ALA A C 1
ATOM 648 O O . ALA A 1 88 ? 13.172 20.875 -8.984 1 98.81 88 ALA A O 1
ATOM 649 N N . TRP A 1 89 ? 11.57 19.344 -9.062 1 98.81 89 TRP A N 1
ATOM 650 C CA . TRP A 1 89 ? 10.656 20.172 -8.289 1 98.81 89 TRP A CA 1
ATOM 651 C C . TRP A 1 89 ? 11.211 20.453 -6.898 1 98.81 89 TRP A C 1
ATOM 653 O O . TRP A 1 89 ? 11.219 21.594 -6.449 1 98.81 89 TRP A O 1
ATOM 663 N N . LEU A 1 90 ? 11.711 19.438 -6.211 1 98.5 90 LEU A N 1
ATOM 664 C CA . LEU A 1 90 ? 12.266 19.578 -4.871 1 98.5 90 LEU A CA 1
ATOM 665 C C . LEU A 1 90 ? 13.398 20.609 -4.863 1 98.5 90 LEU A C 1
ATOM 667 O O . LEU A 1 90 ? 13.477 21.438 -3.967 1 98.5 90 LEU A O 1
ATOM 671 N N . THR A 1 91 ? 14.211 20.438 -5.836 1 98.62 91 THR A N 1
ATOM 672 C CA . THR A 1 91 ? 15.391 21.297 -5.926 1 98.62 91 THR A CA 1
ATOM 673 C C . THR A 1 91 ? 14.984 22.75 -6.094 1 98.62 91 THR A C 1
ATOM 675 O O . THR A 1 91 ? 15.484 23.625 -5.383 1 98.62 91 THR A O 1
ATOM 678 N N . LYS A 1 92 ? 14.094 22.984 -6.988 1 98.5 92 LYS A N 1
ATOM 679 C CA . LYS A 1 92 ? 13.641 24.344 -7.266 1 98.5 92 LYS A CA 1
ATOM 680 C C . LYS A 1 92 ? 12.828 24.906 -6.098 1 98.5 92 LYS A C 1
ATOM 682 O O . LYS A 1 92 ? 13.109 26 -5.609 1 98.5 92 LYS A O 1
ATOM 687 N N . ARG A 1 93 ? 11.852 24.125 -5.617 1 98.38 93 ARG A N 1
ATOM 688 C CA . ARG A 1 93 ? 10.891 24.562 -4.613 1 98.38 93 ARG A CA 1
ATOM 689 C C . ARG A 1 93 ? 11.594 24.922 -3.305 1 98.38 93 ARG A C 1
ATOM 691 O O . ARG A 1 93 ? 11.195 25.859 -2.617 1 98.38 93 ARG A O 1
ATOM 698 N N . PHE A 1 94 ? 12.664 24.141 -2.92 1 98.31 94 PHE A N 1
ATOM 699 C CA . PHE A 1 94 ? 13.281 24.297 -1.609 1 98.31 94 PHE A CA 1
ATOM 700 C C . PHE A 1 94 ? 14.695 24.844 -1.74 1 98.31 94 PHE A C 1
ATOM 702 O O . PHE A 1 94 ? 15.445 24.906 -0.761 1 98.31 94 PHE A O 1
ATOM 709 N N . ALA A 1 95 ? 15.078 25.25 -2.98 1 97.69 95 ALA A N 1
ATOM 710 C CA . ALA A 1 95 ? 16.406 25.812 -3.248 1 97.69 95 ALA A CA 1
ATOM 711 C C . ALA A 1 95 ? 17.5 24.938 -2.672 1 97.69 95 ALA A C 1
ATOM 713 O O . ALA A 1 95 ? 18.359 25.422 -1.93 1 97.69 95 ALA A O 1
ATOM 714 N N . LEU A 1 96 ? 17.469 23.656 -3.002 1 98.38 96 LEU A N 1
ATOM 715 C CA . LEU A 1 96 ? 18.469 22.719 -2.502 1 98.38 96 LEU A CA 1
ATOM 716 C C . LEU A 1 96 ? 19.828 22.969 -3.154 1 98.38 96 LEU A C 1
ATOM 718 O O . LEU A 1 96 ? 19.891 23.391 -4.316 1 98.38 96 LEU A O 1
ATOM 722 N N . ASP A 1 97 ? 20.875 22.672 -2.436 1 96.81 97 ASP A N 1
ATOM 723 C CA . ASP A 1 97 ? 22.234 22.844 -2.947 1 96.81 97 ASP A CA 1
ATOM 724 C C . ASP A 1 97 ? 22.5 21.922 -4.125 1 96.81 97 ASP A C 1
ATOM 726 O O . ASP A 1 97 ? 23.312 22.234 -5.008 1 96.81 97 ASP A O 1
ATOM 730 N N . ARG A 1 98 ? 21.875 20.797 -4.078 1 97.12 98 ARG A N 1
ATOM 731 C CA . ARG A 1 98 ? 21.922 19.844 -5.176 1 97.12 98 ARG A CA 1
ATOM 732 C C . ARG A 1 98 ? 20.609 19.094 -5.32 1 97.12 98 ARG A C 1
ATOM 734 O O . ARG A 1 98 ? 19.875 18.922 -4.348 1 97.12 98 ARG A O 1
ATOM 741 N N . ALA A 1 99 ? 20.453 18.656 -6.492 1 98.25 99 ALA A N 1
ATOM 742 C CA . ALA A 1 99 ? 19.25 17.859 -6.742 1 98.25 99 ALA A CA 1
ATOM 743 C C . ALA A 1 99 ? 19.406 16.438 -6.191 1 98.25 99 ALA A C 1
ATOM 745 O O . ALA A 1 99 ? 20.469 15.836 -6.309 1 98.25 99 ALA A O 1
ATOM 746 N N . PRO A 1 100 ? 18.375 15.922 -5.488 1 98.81 100 PRO A N 1
ATOM 747 C CA . PRO A 1 100 ? 18.406 14.484 -5.211 1 98.81 100 PRO A CA 1
ATOM 748 C C . PRO A 1 100 ? 18.594 13.641 -6.473 1 98.81 100 PRO A C 1
ATOM 750 O O . PRO A 1 100 ? 18.031 13.961 -7.523 1 98.81 100 PRO A O 1
ATOM 753 N N . ASP A 1 101 ? 19.422 12.648 -6.41 1 98.81 101 ASP A N 1
ATOM 754 C CA . ASP A 1 101 ? 19.609 11.734 -7.531 1 98.81 101 ASP A CA 1
ATOM 755 C C . ASP A 1 101 ? 18.344 10.93 -7.812 1 98.81 101 ASP A C 1
ATOM 757 O O . ASP A 1 101 ? 17.922 10.117 -6.988 1 98.81 101 ASP A O 1
ATOM 761 N N . PRO A 1 102 ? 17.766 11.133 -8.992 1 98.75 102 PRO A N 1
ATOM 762 C CA . PRO A 1 102 ? 16.516 10.422 -9.289 1 98.75 102 PRO A CA 1
ATOM 763 C C . PRO A 1 102 ? 16.672 8.906 -9.203 1 98.75 102 PRO A C 1
ATOM 765 O O . PRO A 1 102 ? 15.688 8.203 -8.938 1 98.75 102 PRO A O 1
ATOM 768 N N . GLU A 1 103 ? 17.844 8.406 -9.328 1 98.31 103 GLU A N 1
ATOM 769 C CA . GLU A 1 103 ? 18.062 6.965 -9.367 1 98.31 103 GLU A CA 1
ATOM 770 C C . GLU A 1 103 ? 18.125 6.383 -7.957 1 98.31 103 GLU A C 1
ATOM 772 O O . GLU A 1 103 ? 17.625 5.277 -7.711 1 98.31 103 GLU A O 1
ATOM 777 N N . THR A 1 104 ? 18.688 7.113 -7.02 1 98.56 104 THR A N 1
ATOM 778 C CA . THR A 1 104 ? 19 6.488 -5.738 1 98.56 104 THR A CA 1
ATOM 779 C C . THR A 1 104 ? 18.359 7.258 -4.586 1 98.56 104 THR A C 1
ATOM 781 O O . THR A 1 104 ? 18.297 6.758 -3.461 1 98.56 104 THR A O 1
ATOM 784 N N . GLU A 1 105 ? 17.875 8.477 -4.867 1 98.88 105 GLU A N 1
ATOM 785 C CA . GLU A 1 105 ? 17.469 9.328 -3.75 1 98.88 105 GLU A CA 1
ATOM 786 C C . GLU A 1 105 ? 16.016 9.773 -3.896 1 98.88 105 GLU A C 1
ATOM 788 O O . GLU A 1 105 ? 15.586 10.719 -3.238 1 98.88 105 GLU A O 1
ATOM 793 N N . VAL A 1 106 ? 15.266 9.141 -4.84 1 98.88 106 VAL A N 1
ATOM 794 C CA . VAL A 1 106 ? 13.844 9.422 -5.023 1 98.88 106 VAL A CA 1
ATOM 795 C C . VAL A 1 106 ? 13.094 8.125 -5.305 1 98.88 106 VAL A C 1
ATOM 797 O O . VAL A 1 106 ? 13.508 7.328 -6.148 1 98.88 106 VAL A O 1
ATOM 800 N N . LEU A 1 107 ? 12.023 7.859 -4.578 1 98.81 107 LEU A N 1
ATOM 801 C CA . LEU A 1 107 ? 11.109 6.746 -4.824 1 98.81 107 LEU A CA 1
ATOM 802 C C . LEU A 1 107 ? 9.664 7.234 -4.891 1 98.81 107 LEU A C 1
ATOM 804 O O . LEU A 1 107 ? 9.266 8.109 -4.125 1 98.81 107 LEU A O 1
ATOM 808 N N . VAL A 1 108 ? 8.883 6.668 -5.789 1 98.75 108 VAL A N 1
ATOM 809 C CA . VAL A 1 108 ? 7.457 6.953 -5.848 1 98.75 108 VAL A CA 1
ATOM 810 C C . VAL A 1 108 ? 6.738 6.242 -4.703 1 98.75 108 VAL A C 1
ATOM 812 O O . VAL A 1 108 ? 7.207 5.211 -4.211 1 98.75 108 VAL A O 1
ATOM 815 N N . LEU A 1 109 ? 5.715 6.805 -4.25 1 98.44 109 LEU A N 1
ATOM 816 C CA . LEU A 1 109 ? 4.867 6.223 -3.213 1 98.44 109 LEU A CA 1
ATOM 817 C C . LEU A 1 109 ? 3.414 6.148 -3.678 1 98.44 109 LEU A C 1
ATOM 819 O O . LEU A 1 109 ? 2.949 7.016 -4.422 1 98.44 109 LEU A O 1
ATOM 823 N N . ASN A 1 110 ? 2.658 5.137 -3.289 1 97.56 110 ASN A N 1
ATOM 824 C CA . ASN A 1 110 ? 1.215 5.043 -3.479 1 97.56 110 ASN A CA 1
ATOM 825 C C . ASN A 1 110 ? 0.457 5.832 -2.416 1 97.56 110 ASN A C 1
ATOM 827 O O . ASN A 1 110 ? -0.312 5.262 -1.641 1 97.56 110 ASN A O 1
ATOM 831 N N . GLY A 1 111 ? 0.66 7.137 -2.451 1 96.19 111 GLY A N 1
ATOM 832 C CA . GLY A 1 111 ? 0.286 8.016 -1.354 1 96.19 111 GLY A CA 1
ATOM 833 C C . GLY A 1 111 ? 1.306 8.031 -0.23 1 96.19 111 GLY A C 1
ATOM 834 O O . GLY A 1 111 ? 2.072 7.078 -0.067 1 96.19 111 GLY A O 1
ATOM 835 N N . SER A 1 112 ? 1.271 9.062 0.565 1 96.56 112 SER A N 1
ATOM 836 C CA . SER A 1 112 ? 2.283 9.164 1.612 1 96.56 112 SER A CA 1
ATOM 837 C C . SER A 1 112 ? 1.938 8.273 2.803 1 96.56 112 SER A C 1
ATOM 839 O O . SER A 1 112 ? 2.822 7.879 3.564 1 96.56 112 SER A O 1
ATOM 841 N N . ARG A 1 113 ? 0.667 7.957 3.023 1 95.56 113 ARG A N 1
ATOM 842 C CA . ARG A 1 113 ? 0.251 7.137 4.156 1 95.56 113 ARG A CA 1
ATOM 843 C C . ARG A 1 113 ? 1.022 5.824 4.195 1 95.56 113 ARG A C 1
ATOM 845 O O . ARG A 1 113 ? 1.661 5.5 5.199 1 95.56 113 ARG A O 1
ATOM 852 N N . GLU A 1 114 ? 0.918 5.105 3.078 1 95.31 114 GLU A N 1
ATOM 853 C CA . GLU A 1 114 ? 1.606 3.82 3.002 1 95.31 114 GLU A CA 1
ATOM 854 C C . GLU A 1 114 ? 3.115 3.994 3.143 1 95.31 114 GLU A C 1
ATOM 856 O O . GLU A 1 114 ? 3.783 3.184 3.789 1 95.31 114 GLU A O 1
ATOM 861 N N . GLY A 1 115 ? 3.664 5.07 2.543 1 97.69 115 GLY A N 1
ATOM 862 C CA . GLY A 1 115 ? 5.086 5.355 2.65 1 97.69 115 GLY A CA 1
ATOM 863 C C . GLY A 1 115 ? 5.543 5.594 4.078 1 97.69 115 GLY A C 1
ATOM 864 O O . GLY A 1 115 ? 6.559 5.047 4.508 1 97.69 115 GLY A O 1
ATOM 865 N N . LEU A 1 116 ? 4.781 6.383 4.777 1 98.62 116 LEU A N 1
ATOM 866 C CA . LEU A 1 116 ? 5.105 6.707 6.16 1 98.62 116 LEU A CA 1
ATOM 867 C C . LEU A 1 116 ? 5.004 5.469 7.047 1 98.62 116 LEU A C 1
ATOM 869 O O . LEU A 1 116 ? 5.855 5.25 7.914 1 98.62 116 LEU A O 1
ATOM 873 N N . PHE A 1 117 ? 4.066 4.609 6.828 1 98 117 PHE A N 1
ATOM 874 C CA . PHE A 1 117 ? 3.895 3.367 7.574 1 98 117 PHE A CA 1
ATOM 875 C C . PHE A 1 117 ? 5.09 2.445 7.371 1 98 117 PHE A C 1
ATOM 877 O O . PHE A 1 117 ? 5.703 1.991 8.336 1 98 117 PHE A O 1
ATOM 884 N N . LEU A 1 118 ? 5.473 2.213 6.109 1 98.06 118 LEU A N 1
ATOM 885 C CA . LEU A 1 118 ? 6.555 1.285 5.789 1 98.06 118 LEU A CA 1
ATOM 886 C C . LEU A 1 118 ? 7.906 1.873 6.172 1 98.06 118 LEU A C 1
ATOM 888 O O . LEU A 1 118 ? 8.852 1.135 6.473 1 98.06 118 LEU A O 1
ATOM 892 N N . ALA A 1 119 ? 8 3.209 6.215 1 98.69 119 ALA A N 1
ATOM 893 C CA . ALA A 1 119 ? 9.258 3.852 6.594 1 98.69 119 ALA A CA 1
ATOM 894 C C . ALA A 1 119 ? 9.641 3.51 8.031 1 98.69 119 ALA A C 1
ATOM 896 O O . ALA A 1 119 ? 10.828 3.381 8.352 1 98.69 119 ALA A O 1
ATOM 897 N N . ALA A 1 120 ? 8.672 3.369 8.906 1 98.19 120 ALA A N 1
ATOM 898 C CA . ALA A 1 120 ? 8.938 2.986 10.289 1 98.19 120 ALA A CA 1
ATOM 899 C C . ALA A 1 120 ? 9.57 1.598 10.359 1 98.19 120 ALA A C 1
ATOM 901 O O . ALA A 1 120 ? 10.57 1.401 11.047 1 98.19 120 ALA A O 1
ATOM 902 N N . ILE A 1 121 ? 8.984 0.683 9.617 1 96.31 121 ILE A N 1
ATOM 903 C CA . ILE A 1 121 ? 9.492 -0.686 9.594 1 96.31 121 ILE A CA 1
ATOM 904 C C . ILE A 1 121 ? 10.914 -0.702 9.031 1 96.31 121 ILE A C 1
ATOM 906 O O . ILE A 1 121 ? 11.805 -1.349 9.586 1 96.31 121 ILE A O 1
ATOM 910 N N . ALA A 1 122 ? 11.102 0.052 7.945 1 97.81 122 ALA A N 1
ATOM 911 C CA . ALA A 1 122 ? 12.414 0.114 7.312 1 97.81 122 ALA A CA 1
ATOM 912 C C . ALA A 1 122 ? 13.445 0.743 8.25 1 97.81 122 ALA A C 1
ATOM 914 O O . ALA A 1 122 ? 14.586 0.277 8.328 1 97.81 122 ALA A O 1
ATOM 915 N N . ALA A 1 123 ? 13.055 1.768 8.969 1 98.5 123 ALA A N 1
ATOM 916 C CA . ALA A 1 123 ? 13.969 2.455 9.875 1 98.5 123 ALA A CA 1
ATOM 917 C C . ALA A 1 123 ? 14.422 1.532 11 1 98.5 123 ALA A C 1
ATOM 919 O O . ALA A 1 123 ? 15.609 1.492 11.344 1 98.5 123 ALA A O 1
ATOM 920 N N . ALA A 1 124 ? 13.508 0.804 11.531 1 96.94 124 ALA A N 1
ATOM 921 C CA . ALA A 1 124 ? 13.82 -0.112 12.625 1 96.94 124 ALA A CA 1
ATOM 922 C C . ALA A 1 124 ? 14.812 -1.182 12.188 1 96.94 124 ALA A C 1
ATOM 924 O O . ALA A 1 124 ? 15.625 -1.652 12.984 1 96.94 124 ALA A O 1
ATOM 925 N N . ARG A 1 125 ? 14.742 -1.541 10.914 1 93.38 125 ARG A N 1
ATOM 926 C CA . ARG A 1 125 ? 15.625 -2.572 10.375 1 93.38 125 ARG A CA 1
ATOM 927 C C . ARG A 1 125 ? 16.969 -1.981 9.953 1 93.38 125 ARG A C 1
ATOM 929 O O . ARG A 1 125 ? 18 -2.662 9.992 1 93.38 125 ARG A O 1
ATOM 936 N N . TYR A 1 126 ? 16.938 -0.763 9.523 1 97.06 126 TYR A N 1
ATOM 937 C CA . TYR A 1 126 ? 18.078 -0.102 8.922 1 97.06 126 TYR A CA 1
ATOM 938 C C . TYR A 1 126 ? 19.047 0.387 9.992 1 97.06 126 TYR A C 1
ATOM 940 O O . TYR A 1 126 ? 20.266 0.227 9.859 1 97.06 126 TYR A O 1
ATOM 948 N N . VAL A 1 127 ? 18.5 0.963 11.062 1 96.81 127 VAL A N 1
ATOM 949 C CA . VAL A 1 127 ? 19.312 1.517 12.148 1 96.81 127 VAL A CA 1
ATOM 950 C C . VAL A 1 127 ? 19.875 0.384 12.992 1 96.81 127 VAL A C 1
ATOM 952 O O . VAL A 1 127 ? 19.203 -0.614 13.25 1 96.81 127 VAL A O 1
ATOM 955 N N . PRO A 1 128 ? 21.141 0.519 13.398 1 93.44 128 PRO A N 1
ATOM 956 C CA . PRO A 1 128 ? 21.734 -0.524 14.234 1 93.44 128 PRO A CA 1
ATOM 957 C C . PRO A 1 128 ? 20.922 -0.815 15.492 1 93.44 128 PRO A C 1
ATOM 959 O O . PRO A 1 128 ? 20.234 0.072 16 1 93.44 128 PRO A O 1
ATOM 962 N N . LYS A 1 129 ? 21.109 -1.997 15.961 1 92.56 129 LYS A N 1
ATOM 963 C CA . LYS A 1 129 ? 20.375 -2.467 17.125 1 92.56 129 LYS A CA 1
ATOM 964 C C . LYS A 1 129 ? 20.578 -1.531 18.312 1 92.56 129 LYS A C 1
ATOM 966 O O . LYS A 1 129 ? 21.703 -1.081 18.578 1 92.56 129 LYS A O 1
ATOM 971 N N . ARG A 1 130 ? 19.438 -1.215 18.922 1 94.38 130 ARG A N 1
ATOM 972 C CA . ARG A 1 130 ? 19.438 -0.362 20.094 1 94.38 130 ARG A CA 1
ATOM 973 C C . ARG A 1 130 ? 19.359 -1.195 21.375 1 94.38 130 ARG A C 1
ATOM 975 O O . ARG A 1 130 ? 18.906 -2.34 21.344 1 94.38 130 ARG A O 1
ATOM 982 N N . ASP A 1 131 ? 19.969 -0.612 22.438 1 89.94 131 ASP A N 1
ATOM 983 C CA . ASP A 1 131 ? 19.781 -1.257 23.734 1 89.94 131 ASP A CA 1
ATOM 984 C C . ASP A 1 131 ? 18.359 -1.029 24.266 1 89.94 131 ASP A C 1
ATOM 986 O O . ASP A 1 131 ? 17.906 0.112 24.344 1 89.94 131 ASP A O 1
ATOM 990 N N . GLY A 1 132 ? 17.688 -2.129 24.5 1 92.5 132 GLY A N 1
ATOM 991 C CA . GLY A 1 132 ? 16.312 -2.027 24.938 1 92.5 132 GLY A CA 1
ATOM 992 C C . GLY A 1 132 ? 15.312 -2.014 23.781 1 92.5 132 GLY A C 1
ATOM 993 O O . GLY A 1 132 ? 15.664 -2.355 22.656 1 92.5 132 GLY A O 1
ATOM 994 N N . THR A 1 133 ? 14.047 -1.658 24.094 1 95.38 133 THR A N 1
ATOM 995 C CA . THR A 1 133 ? 13.016 -1.553 23.078 1 95.38 133 THR A CA 1
ATOM 996 C C . THR A 1 133 ? 13.234 -0.314 22.203 1 95.38 133 THR A C 1
ATOM 998 O O . THR A 1 133 ? 13.273 0.807 22.719 1 95.38 133 THR A O 1
ATOM 1001 N N . PRO A 1 134 ? 13.438 -0.529 20.938 1 98.06 134 PRO A N 1
ATOM 1002 C CA . PRO A 1 134 ? 13.625 0.641 20.078 1 98.06 134 PRO A CA 1
ATOM 1003 C C . PRO A 1 134 ? 12.422 1.578 20.078 1 98.06 134 PRO A C 1
ATOM 1005 O O . PRO A 1 134 ? 11.289 1.135 20.312 1 98.06 134 PRO A O 1
ATOM 1008 N N . ALA A 1 135 ? 12.703 2.877 19.859 1 98.62 135 ALA A N 1
ATOM 1009 C CA . ALA A 1 135 ? 11.656 3.889 19.953 1 98.62 135 ALA A CA 1
ATOM 1010 C C . ALA A 1 135 ? 11.531 4.68 18.656 1 98.62 135 ALA A C 1
ATOM 1012 O O . ALA A 1 135 ? 12.523 4.91 17.969 1 98.62 135 ALA A O 1
ATOM 1013 N N . ILE A 1 136 ? 10.352 5.031 18.312 1 98.81 136 ILE A N 1
ATOM 1014 C CA . ILE A 1 136 ? 10.062 6.008 17.281 1 98.81 136 ILE A CA 1
ATOM 1015 C C . ILE A 1 136 ? 9.305 7.191 17.875 1 98.81 136 ILE A C 1
ATOM 1017 O O . ILE A 1 136 ? 8.234 7.02 18.469 1 98.81 136 ILE A O 1
ATOM 1021 N N . LEU A 1 137 ? 9.891 8.367 17.766 1 98.88 137 LEU A N 1
ATOM 1022 C CA . LEU A 1 137 ? 9.32 9.594 18.312 1 98.88 137 LEU A CA 1
ATOM 1023 C C . LEU A 1 137 ? 8.344 10.227 17.328 1 98.88 137 LEU A C 1
ATOM 1025 O O . LEU A 1 137 ? 8.547 10.141 16.109 1 98.88 137 LEU A O 1
ATOM 1029 N N . MET A 1 138 ? 7.309 10.852 17.812 1 98.75 138 MET A N 1
ATOM 1030 C CA . MET A 1 138 ? 6.344 11.516 16.938 1 98.75 138 MET A CA 1
ATOM 1031 C C . MET A 1 138 ? 5.629 12.641 17.672 1 98.75 138 MET A C 1
ATOM 1033 O O . MET A 1 138 ? 5.516 12.609 18.906 1 98.75 138 MET A O 1
ATOM 1037 N N . PRO A 1 139 ? 5.207 13.609 16.922 1 98.69 139 PRO A N 1
ATOM 1038 C CA . PRO A 1 139 ? 4.414 14.656 17.562 1 98.69 139 PRO A CA 1
ATOM 1039 C C . PRO A 1 139 ? 3.092 14.141 18.125 1 98.69 139 PRO A C 1
ATOM 1041 O O . PRO A 1 139 ? 2.65 13.047 17.766 1 98.69 139 PRO A O 1
ATOM 1044 N N . ASN A 1 140 ? 2.506 14.93 19.031 1 98.44 140 ASN A N 1
ATOM 1045 C CA . ASN A 1 140 ? 1.205 14.672 19.641 1 98.44 140 ASN A CA 1
ATOM 1046 C C . ASN A 1 140 ? 0.395 15.953 19.797 1 98.44 140 ASN A C 1
ATOM 1048 O O . ASN A 1 140 ? 0.62 16.719 20.75 1 98.44 140 ASN A O 1
ATOM 1052 N N . PRO A 1 141 ? -0.597 16.156 18.859 1 97.69 141 PRO A N 1
ATOM 1053 C CA . PRO A 1 141 ? -1.281 15.25 17.922 1 97.69 141 PRO A CA 1
ATOM 1054 C C . PRO A 1 141 ? -0.376 14.773 16.781 1 97.69 141 PRO A C 1
ATOM 1056 O O . PRO A 1 141 ? 0.699 15.344 16.578 1 97.69 141 PRO A O 1
ATOM 1059 N N . PHE A 1 142 ? -0.805 13.68 16.156 1 96.88 142 PHE A N 1
ATOM 1060 C CA . PHE A 1 142 ? -0.003 13.047 15.117 1 96.88 142 PHE A CA 1
ATOM 1061 C C . PHE A 1 142 ? -0.896 12.398 14.062 1 96.88 142 PHE A C 1
ATOM 1063 O O . PHE A 1 142 ? -2.104 12.266 14.266 1 96.88 142 PHE A O 1
ATOM 1070 N N . TYR A 1 143 ? -0.292 12.172 12.906 1 96.44 143 TYR A N 1
ATOM 1071 C CA . TYR A 1 143 ? -0.933 11.359 11.875 1 96.44 143 TYR A CA 1
ATOM 1072 C C . TYR A 1 143 ? -0.941 9.891 12.273 1 96.44 143 TYR A C 1
ATOM 1074 O O . TYR A 1 143 ? 0.107 9.32 12.578 1 96.44 143 TYR A O 1
ATOM 1082 N N . PRO A 1 144 ? -2.043 9.156 12.234 1 94.88 144 PRO A N 1
ATOM 1083 C CA . PRO A 1 144 ? -2.189 7.805 12.7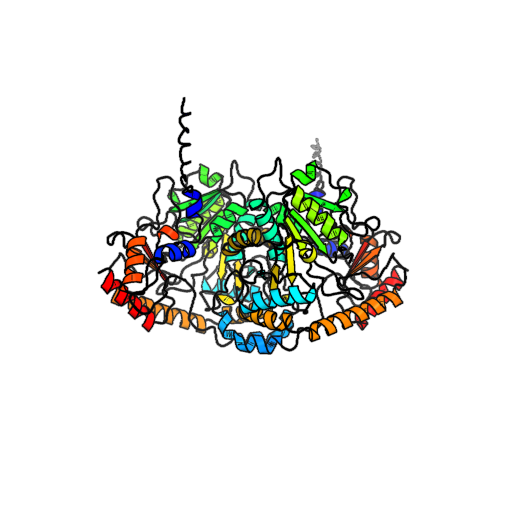81 1 94.88 144 PRO A CA 1
ATOM 1084 C C . PRO A 1 144 ? -1.238 6.801 12.133 1 94.88 144 PRO A C 1
ATOM 1086 O O . PRO A 1 144 ? -0.81 5.844 12.781 1 94.88 144 PRO A O 1
ATOM 1089 N N . ALA A 1 145 ? -0.863 6.98 10.938 1 96.19 145 ALA A N 1
ATOM 1090 C CA . ALA A 1 145 ? 0.032 6.066 10.234 1 96.19 145 ALA A CA 1
ATOM 1091 C C . ALA A 1 145 ? 1.382 5.969 10.938 1 96.19 145 ALA A C 1
ATOM 1093 O O . ALA A 1 145 ? 2.045 4.93 10.883 1 96.19 145 ALA A O 1
ATOM 1094 N N . TYR A 1 146 ? 1.775 7.109 11.648 1 98.12 146 TYR A N 1
ATOM 1095 C CA . TYR A 1 146 ? 3.043 7.109 12.375 1 98.12 146 TYR A CA 1
ATOM 1096 C C . TYR A 1 146 ? 3.055 6.031 13.453 1 98.12 146 TYR A C 1
ATOM 1098 O O . TYR A 1 146 ? 3.928 5.164 13.461 1 98.12 146 TYR A O 1
ATOM 1106 N N . ALA A 1 147 ? 2.035 6.039 14.273 1 97.06 147 ALA A N 1
ATOM 1107 C CA . ALA A 1 147 ? 1.957 5.121 15.406 1 97.06 147 ALA A CA 1
ATOM 1108 C C . ALA A 1 147 ? 1.719 3.688 14.938 1 97.06 147 ALA A C 1
ATOM 1110 O O . ALA A 1 147 ? 2.24 2.738 15.531 1 97.06 147 ALA A O 1
ATOM 1111 N N . ALA A 1 148 ? 0.918 3.578 13.922 1 94.44 148 ALA A N 1
ATOM 1112 C CA . ALA A 1 148 ? 0.703 2.25 13.352 1 94.44 148 ALA A CA 1
ATOM 1113 C C . ALA A 1 148 ? 2.012 1.651 12.844 1 94.44 148 ALA A C 1
ATOM 1115 O O . ALA A 1 148 ? 2.275 0.463 13.047 1 94.44 148 ALA A O 1
ATOM 1116 N N . GLY A 1 149 ? 2.797 2.477 12.172 1 96.56 149 GLY A N 1
ATOM 1117 C CA . GLY A 1 149 ? 4.102 2.031 11.711 1 96.56 149 GLY A CA 1
ATOM 1118 C C . GLY A 1 149 ? 5.031 1.634 12.844 1 96.56 149 GLY A C 1
ATOM 1119 O O . GLY A 1 149 ? 5.703 0.604 12.773 1 96.56 149 GLY A O 1
ATOM 1120 N N . ALA A 1 150 ? 5.059 2.436 13.898 1 97.44 150 ALA A N 1
ATOM 1121 C CA . ALA A 1 150 ? 5.891 2.121 15.062 1 97.44 150 ALA A CA 1
ATOM 1122 C C . ALA A 1 150 ? 5.512 0.768 15.656 1 97.44 150 ALA A C 1
ATOM 1124 O O . ALA A 1 150 ? 6.383 -0.061 15.93 1 97.44 150 ALA A O 1
ATOM 1125 N N . ARG A 1 151 ? 4.25 0.543 15.797 1 93.81 151 ARG A N 1
ATOM 1126 C CA . ARG A 1 151 ? 3.766 -0.717 16.344 1 93.81 151 ARG A CA 1
ATOM 1127 C C . ARG A 1 151 ? 4.164 -1.893 15.461 1 93.81 151 ARG A C 1
ATOM 1129 O O . ARG A 1 151 ? 4.648 -2.912 15.953 1 93.81 151 ARG A O 1
ATOM 1136 N N . ALA A 1 152 ? 3.959 -1.746 14.219 1 92.75 152 ALA A N 1
ATOM 1137 C CA . ALA A 1 152 ? 4.289 -2.811 13.273 1 92.75 152 ALA A CA 1
ATOM 1138 C C . ALA A 1 152 ? 5.789 -3.092 13.266 1 92.75 152 ALA A C 1
ATOM 1140 O O . ALA A 1 152 ? 6.211 -4.227 13.031 1 92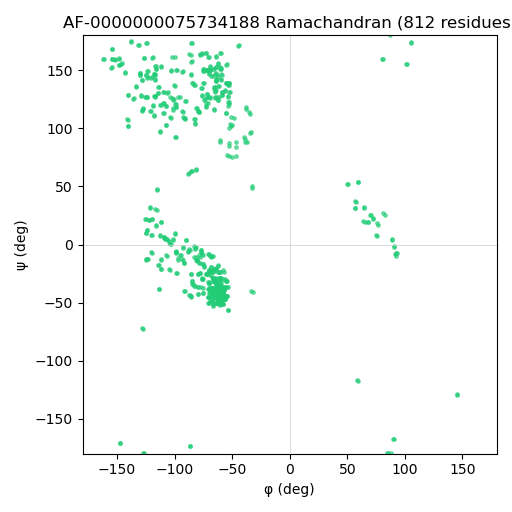.75 152 ALA A O 1
ATOM 1141 N N . ALA A 1 153 ? 6.559 -2.08 13.555 1 95.12 153 ALA A N 1
ATOM 1142 C CA . ALA A 1 153 ? 8.016 -2.201 13.555 1 95.12 153 ALA A CA 1
ATOM 1143 C C . ALA A 1 153 ? 8.516 -2.793 14.867 1 95.12 153 ALA A C 1
ATOM 1145 O O . ALA A 1 153 ? 9.719 -3.004 15.047 1 95.12 153 ALA A O 1
ATOM 1146 N N . GLY A 1 154 ? 7.59 -3.043 15.828 1 92.75 154 GLY A N 1
ATOM 1147 C CA . GLY A 1 154 ? 8 -3.514 17.141 1 92.75 154 GLY A CA 1
ATOM 1148 C C . GLY A 1 154 ? 8.672 -2.439 17.969 1 92.75 154 GLY A C 1
ATOM 1149 O O . GLY A 1 154 ? 9.484 -2.742 18.844 1 92.75 154 GLY A O 1
ATOM 1150 N N . CYS A 1 155 ? 8.422 -1.162 17.672 1 97.25 155 CYS A N 1
ATOM 1151 C CA . CYS A 1 155 ? 9.008 -0.036 18.391 1 97.25 155 CYS A CA 1
ATOM 1152 C C . CYS A 1 155 ? 7.992 0.59 19.344 1 97.25 155 CYS A C 1
ATOM 1154 O O . CYS A 1 155 ? 6.785 0.528 19.094 1 97.25 155 CYS A O 1
ATOM 1156 N N . GLU A 1 156 ? 8.5 1.139 20.438 1 97.75 156 GLU A N 1
ATOM 1157 C CA . GLU A 1 156 ? 7.656 1.993 21.266 1 97.75 156 GLU A CA 1
ATOM 1158 C C . GLU A 1 156 ? 7.375 3.326 20.578 1 97.75 156 GLU A C 1
ATOM 1160 O O . GLU A 1 156 ? 8.297 4.008 20.141 1 97.75 156 GLU A O 1
ATOM 1165 N N . ALA A 1 157 ? 6.121 3.656 20.484 1 97.75 157 ALA A N 1
ATOM 1166 C CA . ALA A 1 157 ? 5.762 5 20.031 1 97.75 157 ALA A CA 1
ATOM 1167 C C . ALA A 1 157 ? 5.906 6.008 21.172 1 97.75 157 ALA A C 1
ATOM 1169 O O . ALA A 1 157 ? 5.203 5.922 22.188 1 97.75 157 ALA A O 1
ATOM 1170 N N . VAL A 1 158 ? 6.801 6.914 21.047 1 98.06 158 VAL A N 1
ATOM 1171 C CA . VAL A 1 158 ? 6.98 7.965 22.047 1 98.06 158 VAL A CA 1
ATOM 1172 C C . VAL A 1 158 ? 6.328 9.258 21.547 1 98.06 158 VAL A C 1
ATOM 1174 O O . VAL A 1 158 ? 6.75 9.828 20.547 1 98.06 158 VAL A O 1
ATOM 1177 N N . PHE A 1 159 ? 5.34 9.672 22.297 1 98.19 159 PHE A N 1
ATOM 1178 C CA . PHE A 1 159 ? 4.547 10.836 21.922 1 98.19 159 PHE A CA 1
ATOM 1179 C C . PHE A 1 159 ? 5.133 12.109 22.531 1 98.19 159 PHE A C 1
ATOM 1181 O O . PHE A 1 159 ? 5.312 12.195 23.75 1 98.19 159 PHE A O 1
ATOM 1188 N N . LEU A 1 160 ? 5.441 13.047 21.672 1 98.56 160 LEU A N 1
ATOM 1189 C CA . LEU A 1 160 ? 5.988 14.336 22.078 1 98.56 160 LEU A CA 1
ATOM 1190 C C . LEU A 1 160 ? 4.918 15.422 22.016 1 98.56 160 LEU A C 1
ATOM 1192 O O . LEU A 1 160 ? 4.512 15.836 20.922 1 98.56 160 LEU A O 1
ATOM 1196 N N . PRO A 1 161 ? 4.453 15.922 23.141 1 98.19 161 PRO A N 1
ATOM 1197 C CA . PRO A 1 161 ? 3.338 16.875 23.125 1 98.19 161 PRO A CA 1
ATOM 1198 C C . PRO A 1 161 ? 3.691 18.188 22.438 1 98.19 161 PRO A C 1
ATOM 1200 O O . PRO A 1 161 ? 4.789 18.703 22.625 1 98.19 161 PRO A O 1
ATOM 1203 N N . THR A 1 162 ? 2.814 18.656 21.625 1 98.19 162 THR A N 1
ATOM 1204 C CA . THR A 1 162 ? 2.922 19.969 21 1 98.19 162 THR A CA 1
ATOM 1205 C C . THR A 1 162 ? 1.839 20.922 21.516 1 98.19 162 THR A C 1
ATOM 1207 O O . THR A 1 162 ? 0.649 20.594 21.438 1 98.19 162 THR A O 1
ATOM 1210 N N . THR A 1 163 ? 2.258 21.969 22.078 1 96.88 163 THR A N 1
ATOM 1211 C CA . THR A 1 163 ? 1.377 22.906 22.766 1 96.88 163 THR A CA 1
ATOM 1212 C C . THR A 1 163 ? 1.672 24.344 22.312 1 96.88 163 THR A C 1
ATOM 1214 O O . THR A 1 163 ? 2.631 24.578 21.578 1 96.88 163 THR A O 1
ATOM 1217 N N . LEU A 1 164 ? 0.789 25.188 22.766 1 96.38 164 LEU A N 1
ATOM 1218 C CA . LEU A 1 164 ? 1.005 26.594 22.484 1 96.38 164 LEU A CA 1
ATOM 1219 C C . LEU A 1 164 ? 2.367 27.047 23 1 96.38 164 LEU A C 1
ATOM 1221 O O . LEU A 1 164 ? 3.061 27.828 22.328 1 96.38 164 LEU A O 1
ATOM 1225 N N . ALA A 1 165 ? 2.816 26.562 24.109 1 96.25 165 ALA A N 1
ATOM 1226 C CA . ALA A 1 165 ? 4.035 26.984 24.797 1 96.25 165 ALA A CA 1
ATOM 1227 C C . ALA A 1 165 ? 5.273 26.641 23.969 1 96.25 165 ALA A C 1
ATOM 1229 O O . ALA A 1 165 ? 6.285 27.359 24.031 1 96.25 165 ALA A O 1
ATOM 1230 N N . ASN A 1 166 ? 5.172 25.578 23.156 1 97.12 166 ASN A N 1
ATOM 1231 C CA . ASN A 1 166 ? 6.336 25.188 22.375 1 97.12 166 ASN A CA 1
ATOM 1232 C C . ASN A 1 166 ? 6.102 25.422 20.875 1 97.12 166 ASN A C 1
ATOM 1234 O O . ASN A 1 166 ? 6.75 24.781 20.047 1 97.12 166 ASN A O 1
ATOM 1238 N N . GLY A 1 167 ? 5.133 26.266 20.594 1 96.5 167 GLY A N 1
ATOM 1239 C CA . GLY A 1 167 ? 4.863 26.609 19.219 1 96.5 167 GLY A CA 1
ATOM 1240 C C . GLY A 1 167 ? 4.293 25.453 18.406 1 96.5 167 GLY A C 1
ATOM 1241 O O . GLY A 1 167 ? 4.453 25.406 17.188 1 96.5 167 GLY A O 1
ATOM 1242 N N . PHE A 1 168 ? 3.76 24.453 19.047 1 97.88 168 PHE A N 1
ATOM 1243 C CA . PHE A 1 168 ? 3.094 23.297 18.469 1 97.88 168 PHE A CA 1
ATOM 1244 C C . PHE A 1 168 ? 4.07 22.469 17.656 1 97.88 168 PHE A C 1
ATOM 1246 O O . PHE A 1 168 ? 3.707 21.922 16.609 1 97.88 168 PHE A O 1
ATOM 1253 N N . LEU A 1 169 ? 5.328 22.438 18.031 1 98.44 169 LEU A N 1
ATOM 1254 C CA . LEU A 1 169 ? 6.352 21.5 17.578 1 98.44 169 LEU A CA 1
ATOM 1255 C C . LEU A 1 169 ? 6.98 20.766 18.766 1 98.44 169 LEU A C 1
ATOM 1257 O O . LEU A 1 169 ? 7.078 21.328 19.859 1 98.44 169 LEU A O 1
ATOM 1261 N N . PRO A 1 170 ? 7.418 19.531 18.531 1 98.44 170 PRO A N 1
ATOM 1262 C CA . PRO A 1 170 ? 8.086 18.844 19.641 1 98.44 170 PRO A CA 1
ATOM 1263 C C . PRO A 1 170 ? 9.258 19.625 20.203 1 98.44 170 PRO A C 1
ATOM 1265 O O . PRO A 1 170 ? 10.008 20.266 19.453 1 98.44 170 PRO A O 1
ATOM 1268 N N . ASP A 1 171 ? 9.414 19.641 21.516 1 98.25 171 ASP A N 1
ATOM 1269 C CA . ASP A 1 171 ? 10.547 20.281 22.172 1 98.25 171 ASP A CA 1
ATOM 1270 C C . ASP A 1 171 ? 11.773 19.359 22.172 1 98.25 171 ASP A C 1
ATOM 1272 O O . ASP A 1 171 ? 11.875 18.469 23.016 1 98.25 171 ASP A O 1
ATOM 1276 N N . LEU A 1 172 ? 12.664 19.625 21.359 1 98.5 172 LEU A N 1
ATOM 1277 C CA . LEU A 1 172 ? 13.836 18.781 21.172 1 98.5 172 LEU A CA 1
ATOM 1278 C C . LEU A 1 172 ? 14.758 18.844 22.375 1 98.5 172 LEU A C 1
ATOM 1280 O O . LEU A 1 172 ? 15.5 17.906 22.656 1 98.5 172 LEU A O 1
ATOM 1284 N N . ASP A 1 173 ? 14.672 19.922 23.141 1 97.31 173 ASP A N 1
ATOM 1285 C CA . ASP A 1 173 ? 15.523 20.109 24.312 1 97.31 173 ASP A CA 1
ATOM 1286 C C . ASP A 1 173 ? 15.07 19.234 25.469 1 97.31 173 ASP A C 1
ATOM 1288 O O . ASP A 1 173 ? 15.828 19 26.422 1 97.31 173 ASP A O 1
ATOM 1292 N N . GLN A 1 174 ? 13.898 18.766 25.375 1 95.25 174 GLN A N 1
ATOM 1293 C CA . GLN A 1 174 ? 13.336 17.984 26.484 1 95.25 174 GLN A CA 1
ATOM 1294 C C . GLN A 1 174 ? 13.586 16.5 26.297 1 95.25 174 GLN A C 1
ATOM 1296 O O . GLN A 1 174 ? 13.258 15.688 27.156 1 95.25 174 GLN A O 1
ATOM 1301 N N . LEU A 1 175 ? 14.188 16.125 25.203 1 97.38 175 LEU A N 1
ATOM 1302 C CA . LEU A 1 175 ? 14.484 14.711 24.969 1 97.38 175 LEU A CA 1
ATOM 1303 C C . LEU A 1 175 ? 15.641 14.242 25.844 1 97.38 175 LEU A C 1
ATOM 1305 O O . LEU A 1 175 ? 16.734 14.805 25.781 1 97.38 175 LEU A O 1
ATOM 1309 N N . ASP A 1 176 ? 15.445 13.227 26.594 1 96.69 176 ASP A N 1
ATOM 1310 C CA . ASP A 1 176 ? 16.516 12.734 27.469 1 96.69 176 ASP A CA 1
ATOM 1311 C C . ASP A 1 176 ? 17.406 11.742 26.719 1 96.69 176 ASP A C 1
ATOM 1313 O O . ASP A 1 176 ? 16.984 11.148 25.734 1 96.69 176 ASP A O 1
ATOM 1317 N N . GLU A 1 177 ? 18.5 11.5 27.25 1 96.94 177 GLU A N 1
ATOM 1318 C CA . GLU A 1 177 ? 19.516 10.68 26.609 1 96.94 177 GLU A CA 1
ATOM 1319 C C . GLU A 1 177 ? 19.078 9.227 26.5 1 96.94 177 GLU A C 1
ATOM 1321 O O . GLU A 1 177 ? 19.375 8.547 25.531 1 96.94 177 GLU A O 1
ATOM 1326 N N . ALA A 1 178 ? 18.422 8.75 27.516 1 97.06 178 ALA A N 1
ATOM 1327 C CA . ALA A 1 178 ? 17.953 7.371 27.516 1 97.06 178 ALA A CA 1
ATOM 1328 C C . ALA A 1 178 ? 17.016 7.109 26.344 1 97.06 178 ALA A C 1
ATOM 1330 O O . ALA A 1 178 ? 17.109 6.066 25.688 1 97.06 178 ALA A O 1
ATOM 1331 N N . THR A 1 179 ? 16.125 8.039 26.125 1 97.19 179 THR A N 1
ATOM 1332 C CA . THR A 1 179 ? 15.203 7.938 25 1 97.19 179 THR A CA 1
ATOM 1333 C C . THR A 1 179 ? 15.953 8.047 23.672 1 97.19 179 THR A C 1
ATOM 1335 O O . THR A 1 179 ? 15.734 7.25 22.766 1 97.19 179 THR A O 1
ATOM 1338 N N . LEU A 1 180 ? 16.844 8.977 23.594 1 98.12 180 LEU A N 1
ATOM 1339 C CA . LEU A 1 180 ? 17.594 9.219 22.375 1 98.12 180 LEU A CA 1
ATOM 1340 C C . LEU A 1 180 ? 18.422 8 21.984 1 98.12 180 LEU A C 1
ATOM 1342 O O . LEU A 1 180 ? 18.516 7.645 20.812 1 98.12 180 LEU A O 1
ATOM 1346 N N . LYS A 1 181 ? 18.938 7.309 22.922 1 97.69 181 LYS A N 1
ATOM 1347 C CA . LYS A 1 181 ? 19.797 6.156 22.672 1 97.69 181 LYS A CA 1
ATOM 1348 C C . LYS A 1 181 ? 19 4.984 22.109 1 97.69 181 LYS A C 1
ATOM 1350 O O . LYS A 1 181 ? 19.562 4.125 21.422 1 97.69 181 LYS A O 1
ATOM 1355 N N . ARG A 1 182 ? 17.719 5.016 22.359 1 97.75 182 ARG A N 1
ATOM 1356 C CA . ARG A 1 182 ? 16.875 3.934 21.875 1 97.75 182 ARG A CA 1
ATOM 1357 C C . ARG A 1 182 ? 16.172 4.332 20.594 1 97.75 182 ARG A C 1
ATOM 1359 O O . ARG A 1 182 ? 15.5 3.504 19.953 1 97.75 182 ARG A O 1
ATOM 1366 N N . THR A 1 183 ? 16.281 5.555 20.172 1 98.62 183 THR A N 1
ATOM 1367 C CA . THR A 1 183 ? 15.5 6.086 19.062 1 98.62 183 THR A CA 1
ATOM 1368 C C . THR A 1 183 ? 16.047 5.582 17.719 1 98.62 183 THR A C 1
ATOM 1370 O O . THR A 1 183 ? 17.25 5.676 17.453 1 98.62 183 THR A O 1
ATOM 1373 N N . VAL A 1 184 ? 15.094 5.031 16.906 1 98.75 184 VAL A N 1
ATOM 1374 C CA . VAL A 1 184 ? 15.516 4.594 15.586 1 98.75 184 VAL A CA 1
ATOM 1375 C C . VAL A 1 184 ? 15.023 5.586 14.531 1 98.75 184 VAL A C 1
ATOM 1377 O O . VAL A 1 184 ? 15.562 5.648 13.43 1 98.75 184 VAL A O 1
ATOM 1380 N N . ALA A 1 185 ? 13.992 6.371 14.859 1 98.94 185 ALA A N 1
ATOM 1381 C CA . ALA A 1 185 ? 13.469 7.379 13.938 1 98.94 185 ALA A CA 1
ATOM 1382 C C . ALA A 1 185 ? 12.625 8.414 14.68 1 98.94 185 ALA A C 1
ATOM 1384 O O . ALA A 1 185 ? 12.172 8.172 15.797 1 98.94 185 ALA A O 1
ATOM 1385 N N . ILE A 1 186 ? 12.438 9.562 14.109 1 98.94 186 ILE A N 1
ATOM 1386 C CA . ILE A 1 186 ? 11.484 10.57 14.539 1 98.94 186 ILE A CA 1
ATOM 1387 C C . ILE A 1 186 ? 10.633 11.023 13.352 1 98.94 186 ILE A C 1
ATOM 1389 O O . ILE A 1 186 ? 11.164 11.312 12.281 1 98.94 186 ILE A O 1
ATOM 1393 N N . TYR A 1 187 ? 9.305 10.992 13.523 1 98.94 187 TYR A N 1
ATOM 1394 C CA . TYR A 1 187 ? 8.422 11.664 12.578 1 98.94 187 TYR A CA 1
ATOM 1395 C C . TYR A 1 187 ? 8.305 13.148 12.898 1 98.94 187 TYR A C 1
ATOM 1397 O O . TYR A 1 187 ? 8.172 13.531 14.07 1 98.94 187 TYR A O 1
ATOM 1405 N N . LEU A 1 188 ? 8.344 13.969 11.914 1 98.69 188 LEU A N 1
ATOM 1406 C CA . LEU A 1 188 ? 8.055 15.391 12.031 1 98.69 188 LEU A CA 1
ATOM 1407 C C . LEU A 1 188 ? 7.16 15.859 10.883 1 98.69 188 LEU A C 1
ATOM 1409 O O . LEU A 1 188 ? 7.445 15.594 9.719 1 98.69 188 LEU A O 1
ATOM 1413 N N . ALA A 1 189 ? 6.066 16.453 11.242 1 98.44 189 ALA A N 1
ATOM 1414 C CA . ALA A 1 189 ? 5.223 17.094 10.234 1 98.44 189 ALA A CA 1
ATOM 1415 C C . ALA A 1 189 ? 5.477 18.594 10.18 1 98.44 189 ALA A C 1
ATOM 1417 O O . ALA A 1 189 ? 5.328 19.297 11.18 1 98.44 189 ALA A O 1
ATOM 1418 N N . SER A 1 190 ? 5.859 19.062 9.109 1 98.31 190 SER A N 1
ATOM 1419 C CA . SER A 1 190 ? 6.055 20.484 8.859 1 98.31 190 SER A CA 1
ATOM 1420 C C . SER A 1 190 ? 5.59 20.859 7.457 1 98.31 190 SER A C 1
ATOM 1422 O O . SER A 1 190 ? 6.277 20.578 6.473 1 98.31 190 SER A O 1
ATOM 1424 N N . PRO A 1 191 ? 4.535 21.516 7.359 1 98.19 191 PRO A N 1
ATOM 1425 C CA . PRO A 1 191 ? 3.66 22.078 8.391 1 98.19 191 PRO A CA 1
ATOM 1426 C C . PRO A 1 191 ? 3.004 21 9.258 1 98.19 191 PRO A C 1
ATOM 1428 O O . PRO A 1 191 ? 2.623 19.938 8.75 1 98.19 191 PRO A O 1
ATOM 1431 N N . ALA A 1 192 ? 2.934 21.344 10.594 1 98.12 192 ALA A N 1
ATOM 1432 C CA . ALA A 1 192 ? 2.23 20.469 11.523 1 98.12 192 ALA A CA 1
ATOM 1433 C C . ALA A 1 192 ? 0.743 20.391 11.188 1 98.12 192 ALA A C 1
ATOM 1435 O O . ALA A 1 192 ? 0.163 21.359 10.695 1 98.12 192 ALA A O 1
ATOM 1436 N N . ASN A 1 193 ? 0.15 19.328 11.414 1 95.75 193 ASN A N 1
ATOM 1437 C CA . ASN A 1 193 ? -1.284 19.109 11.266 1 95.75 193 ASN A CA 1
ATOM 1438 C C . ASN A 1 193 ? -1.899 18.516 12.523 1 95.75 193 ASN A C 1
ATOM 1440 O O . ASN A 1 193 ? -1.53 17.422 12.938 1 95.75 193 ASN A O 1
ATOM 1444 N N . PRO A 1 194 ? -2.793 19.234 13.164 1 96.5 194 PRO A N 1
ATOM 1445 C CA . PRO A 1 194 ? -3.662 20.234 12.547 1 96.5 194 PRO A CA 1
ATOM 1446 C C . PRO A 1 194 ? -3.213 21.672 12.836 1 96.5 194 PRO A C 1
ATOM 1448 O O . PRO A 1 194 ? -3.824 22.625 12.352 1 96.5 194 PRO A O 1
ATOM 1451 N N . GLN A 1 195 ? -2.172 21.891 13.547 1 97.44 195 GLN A N 1
ATOM 1452 C CA . GLN A 1 195 ? -1.898 23.203 14.141 1 97.44 195 GLN A CA 1
ATOM 1453 C C . GLN A 1 195 ? -1.379 24.188 13.102 1 97.44 195 GLN A C 1
ATOM 1455 O O . GLN A 1 195 ? -1.485 25.391 13.281 1 97.44 195 GLN A O 1
ATOM 1460 N N . GLY A 1 196 ? -0.718 23.656 12.102 1 97.75 196 GLY A N 1
ATOM 1461 C CA . GLY A 1 196 ? -0.275 24.5 11 1 97.75 196 GLY A CA 1
ATOM 1462 C C . GLY A 1 196 ? 1.092 25.109 11.234 1 97.75 196 GLY A C 1
ATOM 1463 O O . GLY A 1 196 ? 1.593 25.859 10.398 1 97.75 196 GLY A O 1
ATOM 1464 N N . SER A 1 197 ? 1.767 24.781 12.32 1 97.88 197 SER A N 1
ATOM 1465 C CA . SER A 1 197 ? 3.098 25.297 12.609 1 97.88 197 SER A CA 1
ATOM 1466 C C . SER A 1 197 ? 4.129 24.781 11.617 1 97.88 197 SER A C 1
ATOM 1468 O O . SER A 1 197 ? 4.043 23.625 11.172 1 97.88 197 SER A O 1
ATOM 1470 N N . VAL A 1 198 ? 5.09 25.625 11.297 1 98.38 198 VAL A N 1
ATOM 1471 C CA . VAL A 1 198 ? 6.16 25.281 10.359 1 98.38 198 VAL A CA 1
ATOM 1472 C C . VAL A 1 198 ? 7.508 25.328 11.078 1 98.38 198 VAL A C 1
ATOM 1474 O O . VAL A 1 198 ? 7.816 26.297 11.781 1 98.38 198 VAL A O 1
ATOM 1477 N N . ALA A 1 199 ? 8.25 24.297 10.977 1 98.44 199 ALA A N 1
ATOM 1478 C CA . ALA A 1 199 ? 9.586 24.25 11.555 1 98.44 199 ALA A CA 1
ATOM 1479 C C . ALA A 1 199 ? 10.516 25.25 10.875 1 98.44 199 ALA A C 1
ATOM 1481 O O . ALA A 1 199 ? 10.586 25.312 9.648 1 98.44 199 ALA A O 1
ATOM 1482 N N . ALA A 1 200 ? 11.227 26.031 11.68 1 97.38 200 ALA A N 1
ATOM 1483 C CA . ALA A 1 200 ? 12.25 26.938 11.164 1 97.38 200 ALA A CA 1
ATOM 1484 C C . ALA A 1 200 ? 13.531 26.188 10.82 1 97.38 200 ALA A C 1
ATOM 1486 O O . ALA A 1 200 ? 13.719 25.031 11.242 1 97.38 200 ALA A O 1
ATOM 1487 N N . ARG A 1 201 ? 14.328 26.828 10.078 1 98 201 ARG A N 1
ATOM 1488 C CA . ARG A 1 201 ? 15.594 26.219 9.68 1 98 201 ARG A CA 1
ATOM 1489 C C . ARG A 1 201 ? 16.391 25.766 10.898 1 98 201 ARG A C 1
ATOM 1491 O O . ARG A 1 201 ? 16.953 24.672 10.914 1 98 201 ARG A O 1
ATOM 1498 N N . ASP A 1 202 ? 16.469 26.594 11.93 1 98.38 202 ASP A N 1
ATOM 1499 C CA . ASP A 1 202 ? 17.234 26.281 13.133 1 98.38 202 ASP A CA 1
ATOM 1500 C C . ASP A 1 202 ? 16.688 25.016 13.82 1 98.38 202 ASP A C 1
ATOM 1502 O O . ASP A 1 202 ? 17.453 24.25 14.414 1 98.38 202 ASP A O 1
ATOM 1506 N N . TYR A 1 203 ? 15.391 24.875 13.781 1 98.62 203 TYR A N 1
ATOM 1507 C CA . TYR A 1 203 ? 14.773 23.672 14.336 1 98.62 203 TYR A CA 1
ATOM 1508 C C . TYR A 1 203 ? 15.25 22.422 13.602 1 98.62 203 TYR A C 1
ATOM 1510 O O . TYR A 1 203 ? 15.633 21.438 14.234 1 98.62 203 TYR A O 1
ATOM 1518 N N . PHE A 1 204 ? 15.281 22.469 12.258 1 98.75 204 PHE A N 1
ATOM 1519 C CA . PHE A 1 204 ? 15.75 21.344 11.445 1 98.75 204 PHE A CA 1
ATOM 1520 C C . PHE A 1 204 ? 17.219 21.062 11.719 1 98.75 204 PHE A C 1
ATOM 1522 O O . PHE A 1 204 ? 17.641 19.906 11.766 1 98.75 204 PHE A O 1
ATOM 1529 N N . VAL A 1 205 ? 17.984 22.125 11.891 1 98.75 205 VAL A N 1
ATOM 1530 C CA . VAL A 1 205 ? 19.406 21.984 12.172 1 98.75 205 VAL A CA 1
ATOM 1531 C C . VAL A 1 205 ? 19.609 21.234 13.484 1 98.75 205 VAL A C 1
ATOM 1533 O O . VAL A 1 205 ? 20.391 20.297 13.562 1 98.75 205 VAL A O 1
ATOM 1536 N N . GLN A 1 206 ? 18.906 21.641 14.492 1 98.75 206 GLN A N 1
ATOM 1537 C CA . GLN A 1 206 ? 19 20.984 15.789 1 98.75 206 GLN A CA 1
ATOM 1538 C C . GLN A 1 206 ? 18.594 19.516 15.688 1 98.75 206 GLN A C 1
ATOM 1540 O O . GLN A 1 206 ? 19.266 18.641 16.25 1 98.75 206 GLN A O 1
ATOM 1545 N N . LEU A 1 207 ? 17.516 19.281 15.016 1 98.81 207 LEU A N 1
ATOM 1546 C CA . LEU A 1 207 ? 17.031 17.906 14.836 1 98.81 207 LEU A CA 1
ATOM 1547 C C . LEU A 1 207 ? 18.078 17.062 14.109 1 98.81 207 LEU A C 1
ATOM 1549 O O . LEU A 1 207 ? 18.344 15.922 14.492 1 98.81 207 LEU A O 1
ATOM 1553 N N . LYS A 1 208 ? 18.656 17.641 13.055 1 98.81 208 LYS A N 1
ATOM 1554 C CA . LYS A 1 208 ? 19.688 16.953 12.273 1 98.81 208 LYS A CA 1
ATOM 1555 C C . LYS A 1 208 ? 20.906 16.641 13.141 1 98.81 208 LYS A C 1
ATOM 1557 O O . LYS A 1 208 ? 21.5 15.562 13.008 1 98.81 208 LYS A O 1
ATOM 1562 N N . GLN A 1 209 ? 21.25 17.516 13.992 1 98.56 209 GLN A N 1
ATOM 1563 C CA . GLN A 1 209 ? 22.375 17.297 14.898 1 98.56 209 GLN A CA 1
ATOM 1564 C C . GLN A 1 209 ? 22.109 16.125 15.836 1 98.56 209 GLN A C 1
ATOM 1566 O O . GLN A 1 209 ? 22.984 15.289 16.078 1 98.56 209 GLN A O 1
ATOM 1571 N N . LEU A 1 210 ? 20.906 16.062 16.375 1 98.69 210 LEU A N 1
ATOM 1572 C CA . LEU A 1 210 ? 20.531 14.953 17.234 1 98.69 210 LEU A CA 1
ATOM 1573 C C . LEU A 1 210 ? 20.547 13.641 16.453 1 98.69 210 LEU A C 1
ATOM 1575 O O . LEU A 1 210 ? 21.062 12.633 16.938 1 98.69 210 LEU A O 1
ATOM 1579 N N . ALA A 1 211 ? 20.016 13.656 15.219 1 98.62 211 ALA A N 1
ATOM 1580 C CA . ALA A 1 211 ? 19.969 12.461 14.383 1 98.62 211 ALA A CA 1
ATOM 1581 C C . ALA A 1 211 ? 21.375 11.953 14.078 1 98.62 211 ALA A C 1
ATOM 1583 O O . ALA A 1 211 ? 21.625 10.742 14.086 1 98.62 211 ALA A O 1
ATOM 1584 N N . ASP A 1 212 ? 22.297 12.875 13.797 1 98.25 212 ASP A N 1
ATOM 1585 C CA . ASP A 1 212 ? 23.688 12.5 13.516 1 98.25 212 ASP A CA 1
ATOM 1586 C C . ASP A 1 212 ? 24.359 11.914 14.75 1 98.25 212 ASP A C 1
ATOM 1588 O O . ASP A 1 212 ? 25.094 10.93 14.656 1 98.25 212 ASP A O 1
ATOM 1592 N N . ARG A 1 213 ? 24.125 12.5 15.875 1 98.06 213 ARG A N 1
ATOM 1593 C CA . ARG A 1 213 ? 24.781 12.102 17.125 1 98.06 213 ARG A CA 1
ATOM 1594 C C . ARG A 1 213 ? 24.297 10.734 17.578 1 98.06 213 ARG A C 1
ATOM 1596 O O . ARG A 1 213 ? 25.094 9.898 18.016 1 98.06 213 ARG A O 1
ATOM 1603 N N . TYR A 1 214 ? 22.984 10.477 17.422 1 98.06 214 TYR A N 1
ATOM 1604 C CA . TYR A 1 214 ? 22.422 9.273 18.016 1 98.06 214 TYR A CA 1
ATOM 1605 C C . TYR A 1 214 ? 22.094 8.242 16.938 1 98.06 214 TYR A C 1
ATOM 1607 O O . TYR A 1 214 ? 21.734 7.105 17.25 1 98.06 214 TYR A O 1
ATOM 1615 N N . GLY A 1 215 ? 22.172 8.625 15.648 1 97.94 215 GLY A N 1
ATOM 1616 C CA . GLY A 1 215 ? 22.109 7.684 14.539 1 97.94 215 GLY A CA 1
ATOM 1617 C C . GLY A 1 215 ? 20.688 7.277 14.18 1 97.94 215 GLY A C 1
ATOM 1618 O O . GLY A 1 215 ? 20.453 6.145 13.758 1 97.94 215 GLY A O 1
ATOM 1619 N N . PHE A 1 216 ? 19.688 8.125 14.438 1 98.62 216 PHE A N 1
ATOM 1620 C CA . PHE A 1 216 ? 18.328 7.773 14.07 1 98.62 216 PHE A CA 1
ATOM 1621 C C . PHE A 1 216 ? 17.906 8.5 12.797 1 98.62 216 PHE A C 1
ATOM 1623 O O . PHE A 1 216 ? 18.562 9.445 12.367 1 98.62 216 PHE A O 1
ATOM 1630 N N . MET A 1 217 ? 16.844 8 12.125 1 98.94 217 MET A N 1
ATOM 1631 C CA . MET A 1 217 ? 16.312 8.578 10.891 1 98.94 217 MET A CA 1
ATOM 1632 C C . MET A 1 217 ? 15.336 9.711 11.203 1 98.94 217 MET A C 1
ATOM 1634 O O . MET A 1 217 ? 14.539 9.602 12.133 1 98.94 217 MET A O 1
ATOM 1638 N N . ILE A 1 218 ? 15.398 10.797 10.445 1 98.94 218 ILE A N 1
ATOM 1639 C CA . ILE A 1 218 ? 14.352 11.812 10.398 1 98.94 218 ILE A CA 1
ATOM 1640 C C . ILE A 1 218 ? 13.375 11.5 9.266 1 98.94 218 ILE A C 1
ATOM 1642 O O . ILE A 1 218 ? 13.758 11.508 8.094 1 98.94 218 ILE A O 1
ATOM 1646 N N . LEU A 1 219 ? 12.18 11.195 9.586 1 98.94 219 LEU A N 1
ATOM 1647 C CA . LEU A 1 219 ? 11.078 11.023 8.641 1 98.94 219 LEU A CA 1
ATOM 1648 C C . LEU A 1 219 ? 10.219 12.281 8.586 1 98.94 219 LEU A C 1
ATOM 1650 O O . LEU A 1 219 ? 9.289 12.445 9.367 1 98.94 219 LEU A O 1
ATOM 1654 N N . SER A 1 220 ? 10.523 13.172 7.68 1 98.94 220 SER A N 1
ATOM 1655 C CA . SER A 1 220 ? 9.883 14.477 7.602 1 98.94 220 SER A CA 1
ATOM 1656 C C . SER A 1 220 ? 8.664 14.445 6.691 1 98.94 220 SER A C 1
ATOM 1658 O O . SER A 1 220 ? 8.789 14.297 5.473 1 98.94 220 SER A O 1
ATOM 1660 N N . ASP A 1 221 ? 7.492 14.531 7.254 1 98.81 221 ASP A N 1
ATOM 1661 C CA . ASP A 1 221 ? 6.227 14.617 6.535 1 98.81 221 ASP A CA 1
ATOM 1662 C C . ASP A 1 221 ? 5.934 16.047 6.105 1 98.81 221 ASP A C 1
ATOM 1664 O O . ASP A 1 221 ? 5.539 16.875 6.926 1 98.81 221 ASP A O 1
ATOM 1668 N N . GLU A 1 222 ? 6.051 16.312 4.828 1 98.75 222 GLU A N 1
ATOM 1669 C CA . GLU A 1 222 ? 5.953 17.672 4.316 1 98.75 222 GLU A CA 1
ATOM 1670 C C . GLU A 1 222 ? 4.824 17.797 3.299 1 98.75 222 GLU A C 1
ATOM 1672 O O . GLU A 1 222 ? 4.91 18.594 2.363 1 98.75 222 GLU A O 1
ATOM 1677 N N . CYS A 1 223 ? 3.773 17.016 3.48 1 97.62 223 CYS A N 1
ATOM 1678 C CA . CYS A 1 223 ? 2.678 16.906 2.521 1 97.62 223 CYS A CA 1
ATOM 1679 C C . CYS A 1 223 ? 1.881 18.203 2.451 1 97.62 223 CYS A C 1
ATOM 1681 O O . CYS A 1 223 ? 1.195 18.469 1.459 1 97.62 223 CYS A O 1
ATOM 1683 N N . TYR A 1 224 ? 1.984 19.078 3.484 1 97.75 224 TYR A N 1
ATOM 1684 C CA . TYR A 1 224 ? 1.225 20.328 3.516 1 97.75 224 TYR A CA 1
ATOM 1685 C C . TYR A 1 224 ? 2.09 21.5 3.08 1 97.75 224 TYR A C 1
ATOM 1687 O O . TYR A 1 224 ? 1.671 22.656 3.178 1 97.75 224 TYR A O 1
ATOM 1695 N N . SER A 1 225 ? 3.273 21.219 2.572 1 97.56 225 SER A N 1
ATOM 1696 C CA . SER A 1 225 ? 4.266 22.266 2.332 1 97.56 225 SER A CA 1
ATOM 1697 C C . SER A 1 225 ? 3.77 23.281 1.309 1 97.56 225 SER A C 1
ATOM 1699 O O . SER A 1 225 ? 4.266 24.406 1.251 1 97.56 225 SER A O 1
ATOM 1701 N N . GLU A 1 226 ? 2.76 22.938 0.527 1 98 226 GLU A N 1
ATOM 1702 C CA . GLU A 1 226 ? 2.369 23.828 -0.564 1 98 226 GLU A CA 1
ATOM 1703 C C . GLU A 1 226 ? 1.09 24.578 -0.228 1 98 226 GLU A C 1
ATOM 1705 O O . GLU A 1 226 ? 0.562 25.312 -1.062 1 98 226 GLU A O 1
ATOM 1710 N N . ILE A 1 227 ? 0.553 24.422 0.926 1 97.75 227 ILE A N 1
ATOM 1711 C CA . ILE A 1 227 ? -0.551 25.234 1.412 1 97.75 227 ILE A CA 1
ATOM 1712 C C . ILE A 1 227 ? -0.05 26.188 2.5 1 97.75 227 ILE A C 1
ATOM 1714 O O . ILE A 1 227 ? 0.165 25.766 3.641 1 97.75 227 ILE A O 1
ATOM 1718 N N . TYR A 1 228 ? 0.123 27.406 2.129 1 97.5 228 TYR A N 1
ATOM 1719 C CA . TYR A 1 228 ? 0.587 28.469 3.01 1 97.5 228 TYR A CA 1
ATOM 1720 C C . TYR A 1 228 ? 0.062 29.828 2.551 1 97.5 228 TYR A C 1
ATOM 1722 O O . TYR A 1 228 ? -0.362 29.984 1.402 1 97.5 228 TYR A O 1
ATOM 1730 N N . THR A 1 229 ? 0.064 30.734 3.475 1 91.56 229 THR A N 1
ATOM 1731 C CA . THR A 1 229 ? -0.569 32 3.109 1 91.56 229 THR A CA 1
ATOM 1732 C C . THR A 1 229 ? 0.467 33.125 3.014 1 91.56 229 THR A C 1
ATOM 1734 O O . THR A 1 229 ? 0.227 34.125 2.369 1 91.56 229 THR A O 1
ATOM 1737 N N . GLN A 1 230 ? 1.593 32.969 3.645 1 92.25 230 GLN A N 1
ATOM 1738 C CA . GLN A 1 230 ? 2.559 34.062 3.643 1 92.25 230 GLN A CA 1
ATOM 1739 C C . GLN A 1 230 ? 3.936 33.562 3.195 1 92.25 230 GLN A C 1
ATOM 1741 O O . GLN A 1 230 ? 4.301 33.719 2.027 1 92.25 230 GLN A O 1
ATOM 1746 N N . VAL A 1 231 ? 4.566 32.781 4.105 1 95.81 231 VAL A N 1
ATOM 1747 C CA . VAL A 1 231 ? 5.922 32.312 3.828 1 95.81 231 VAL A CA 1
ATOM 1748 C C . VAL A 1 231 ? 5.891 30.828 3.477 1 95.81 231 VAL A C 1
ATOM 1750 O O . VAL A 1 231 ? 5.285 30.031 4.191 1 95.81 231 VAL A O 1
ATOM 1753 N N . ALA A 1 232 ? 6.555 30.516 2.377 1 97.75 232 ALA A N 1
ATOM 1754 C CA . ALA A 1 232 ? 6.621 29.125 1.969 1 97.75 232 ALA A CA 1
ATOM 1755 C C . ALA A 1 232 ? 7.395 28.281 2.988 1 97.75 232 ALA A C 1
ATOM 1757 O O . ALA A 1 232 ? 8.516 28.641 3.361 1 97.75 232 ALA A O 1
ATOM 1758 N N . PRO A 1 233 ? 6.82 27.172 3.5 1 98.31 233 PRO A N 1
ATOM 1759 C CA . PRO A 1 233 ? 7.531 26.297 4.426 1 98.31 233 PRO A CA 1
ATOM 1760 C C . PRO A 1 233 ? 8.812 25.719 3.826 1 98.31 233 PRO A C 1
ATOM 1762 O O . PRO A 1 233 ? 8.867 25.438 2.625 1 98.31 233 PRO A O 1
ATOM 1765 N N . GLY A 1 234 ? 9.828 25.516 4.691 1 98.25 234 GLY A N 1
ATOM 1766 C CA . GLY A 1 234 ? 11.055 24.875 4.266 1 98.25 234 GLY A CA 1
ATOM 1767 C C . GLY A 1 234 ? 10.992 23.359 4.359 1 98.25 234 GLY A C 1
ATOM 1768 O O . GLY A 1 234 ? 9.914 22.781 4.559 1 98.25 234 GLY A O 1
ATOM 1769 N N . SER A 1 235 ? 12.164 22.719 4.105 1 98.62 235 SER A N 1
ATOM 1770 C CA . SER A 1 235 ? 12.297 21.266 4.121 1 98.62 235 SER A CA 1
ATOM 1771 C C . SER A 1 235 ? 13.477 20.812 4.98 1 98.62 235 SER A C 1
ATOM 1773 O O . SER A 1 235 ? 14.484 21.516 5.059 1 98.62 235 SER A O 1
ATOM 1775 N N . ALA A 1 236 ? 13.359 19.688 5.598 1 98.81 236 ALA A N 1
ATOM 1776 C CA . ALA A 1 236 ? 14.461 19.094 6.344 1 98.81 236 ALA A CA 1
ATOM 1777 C C . ALA A 1 236 ? 15.656 18.812 5.434 1 98.81 236 ALA A C 1
ATOM 1779 O O . ALA A 1 236 ? 16.797 18.766 5.895 1 98.81 236 ALA A O 1
ATOM 1780 N N . LEU A 1 237 ? 15.414 18.656 4.113 1 98.69 237 LEU A N 1
ATOM 1781 C CA . LEU A 1 237 ? 16.469 18.344 3.166 1 98.69 237 LEU A CA 1
ATOM 1782 C C . LEU A 1 237 ? 17.453 19.516 3.037 1 98.69 237 LEU A C 1
ATOM 1784 O O . LEU A 1 237 ? 18.609 19.312 2.662 1 98.69 237 LEU A O 1
ATOM 1788 N N . GLN A 1 238 ? 16.969 20.688 3.355 1 98.25 238 GLN A N 1
ATOM 1789 C CA . GLN A 1 238 ? 17.797 21.875 3.199 1 98.25 238 GLN A CA 1
ATOM 1790 C C . GLN A 1 238 ? 18.984 21.844 4.152 1 98.25 238 GLN A C 1
ATOM 1792 O O . GLN A 1 238 ? 20 22.516 3.914 1 98.25 238 GLN A O 1
ATOM 1797 N N . VAL A 1 239 ? 18.906 21.047 5.238 1 97.94 239 VAL A N 1
ATOM 1798 C CA . VAL A 1 239 ? 19.953 21.047 6.242 1 97.94 239 VAL A CA 1
ATOM 1799 C C . VAL A 1 239 ? 20.562 19.656 6.359 1 97.94 239 VAL A C 1
ATOM 1801 O O . VAL A 1 239 ? 21.312 19.375 7.301 1 97.94 239 VAL A O 1
ATOM 1804 N N . ALA A 1 240 ? 20.203 18.75 5.48 1 97.88 240 ALA A N 1
ATOM 1805 C CA . ALA A 1 240 ? 20.547 17.328 5.605 1 97.88 240 ALA A CA 1
ATOM 1806 C C . ALA A 1 240 ? 22 17.078 5.199 1 97.88 240 ALA A C 1
ATOM 1808 O O . ALA A 1 240 ? 22.547 16 5.488 1 97.88 240 ALA A O 1
ATOM 1809 N N . GLY A 1 241 ? 22.688 18.047 4.605 1 96.31 241 GLY A N 1
ATOM 1810 C CA . GLY A 1 241 ? 24.031 17.844 4.098 1 96.31 241 GLY A CA 1
ATOM 1811 C C . GLY A 1 241 ? 24.062 17.266 2.695 1 96.31 241 GLY A C 1
ATOM 1812 O O . GLY A 1 241 ? 23.016 17.016 2.102 1 96.31 241 GLY A O 1
ATOM 1813 N N . PRO A 1 242 ? 25.172 17.016 2.123 1 94.19 242 PRO A N 1
ATOM 1814 C CA . PRO A 1 242 ? 25.312 16.688 0.703 1 94.19 242 PRO A CA 1
ATOM 1815 C C . PRO A 1 242 ? 24.797 15.289 0.358 1 94.19 242 PRO A C 1
ATOM 1817 O O . PRO A 1 242 ? 24.422 15.031 -0.79 1 94.19 242 PRO A O 1
ATOM 1820 N N . ASN A 1 243 ? 24.781 14.398 1.305 1 96.75 243 ASN A N 1
ATOM 1821 C CA . ASN A 1 243 ? 24.312 13.047 1.002 1 96.75 243 ASN A CA 1
ATOM 1822 C C . ASN A 1 243 ? 22.953 12.766 1.658 1 96.75 243 ASN A C 1
ATOM 1824 O O . ASN A 1 243 ? 22.516 11.617 1.715 1 96.75 243 ASN A O 1
ATOM 1828 N N . PHE A 1 244 ? 22.359 13.797 2.26 1 98.56 244 PHE A N 1
ATOM 1829 C CA . PHE A 1 244 ? 21.062 13.734 2.916 1 98.56 244 PHE A CA 1
ATOM 1830 C C . PHE A 1 244 ? 21.047 12.656 3.996 1 98.56 244 PHE A C 1
ATOM 1832 O O . PHE A 1 244 ? 20.016 12.039 4.254 1 98.56 244 PHE A O 1
ATOM 1839 N N . ARG A 1 245 ? 22.203 12.414 4.625 1 98.25 245 ARG A N 1
ATOM 1840 C CA . ARG A 1 245 ? 22.344 11.336 5.602 1 98.25 245 ARG A CA 1
ATOM 1841 C C . ARG A 1 245 ? 21.281 11.453 6.695 1 98.25 245 ARG A C 1
ATOM 1843 O O . ARG A 1 245 ? 21.078 12.539 7.246 1 98.25 245 ARG A O 1
ATOM 1850 N N . ASN A 1 246 ? 20.547 10.43 6.938 1 98.62 246 ASN A N 1
ATOM 1851 C CA . ASN A 1 246 ? 19.609 10.25 8.039 1 98.62 246 ASN A CA 1
ATOM 1852 C C . ASN A 1 246 ? 18.328 11.031 7.805 1 98.62 246 ASN A C 1
ATOM 1854 O O . ASN A 1 246 ? 17.484 11.125 8.695 1 98.62 246 ASN A O 1
ATOM 1858 N N . VAL A 1 247 ? 18.141 11.633 6.621 1 98.94 247 VAL A N 1
ATOM 1859 C CA . VAL A 1 247 ? 16.953 12.453 6.387 1 98.94 247 VAL A CA 1
ATOM 1860 C C . VAL A 1 247 ? 16.219 11.953 5.145 1 98.94 247 VAL A C 1
ATOM 1862 O O . VAL A 1 247 ? 16.828 11.781 4.086 1 98.94 247 VAL A O 1
ATOM 1865 N N . VAL A 1 248 ? 14.953 11.695 5.301 1 98.94 248 VAL A N 1
ATOM 1866 C CA . VAL A 1 248 ? 14.078 11.539 4.141 1 98.94 248 VAL A CA 1
ATOM 1867 C C . VAL A 1 248 ? 12.828 12.398 4.312 1 98.94 248 VAL A C 1
ATOM 1869 O O . VAL A 1 248 ? 12.367 12.617 5.434 1 98.94 248 VAL A O 1
ATOM 1872 N N . VAL A 1 249 ? 12.312 12.922 3.193 1 98.94 249 VAL A N 1
ATOM 1873 C CA . VAL A 1 249 ? 11.117 13.758 3.211 1 98.94 249 VAL A CA 1
ATOM 1874 C C . VAL A 1 249 ? 10.008 13.094 2.398 1 98.94 249 VAL A C 1
ATOM 1876 O O . VAL A 1 249 ? 10.281 12.383 1.432 1 98.94 249 VAL A O 1
ATOM 1879 N N . PHE A 1 250 ? 8.789 13.273 2.795 1 98.88 250 PHE A N 1
ATOM 1880 C CA . PHE A 1 250 ? 7.609 12.727 2.133 1 98.88 250 PHE A CA 1
ATOM 1881 C C . PHE A 1 250 ? 6.746 13.852 1.563 1 98.88 250 PHE A C 1
ATOM 1883 O O . PHE A 1 250 ? 6.465 14.828 2.252 1 98.88 250 PHE A O 1
ATOM 1890 N N . GLN A 1 251 ? 6.387 13.727 0.337 1 98.44 251 GLN A N 1
ATOM 1891 C CA . GLN A 1 251 ? 5.508 14.648 -0.374 1 98.44 251 GLN A CA 1
ATOM 1892 C C . GLN A 1 251 ? 4.336 13.914 -1.013 1 98.44 251 GLN A C 1
ATOM 1894 O O . GLN A 1 251 ? 4.391 12.695 -1.204 1 98.44 251 GLN A O 1
ATOM 1899 N N . SER A 1 252 ? 3.287 14.617 -1.341 1 96.81 252 SER A N 1
ATOM 1900 C CA . SER A 1 252 ? 2.08 14.055 -1.935 1 96.81 252 SER A CA 1
ATOM 1901 C C . SER A 1 252 ? 1.403 15.055 -2.871 1 96.81 252 SER A C 1
ATOM 1903 O O . SER A 1 252 ? 1.565 16.266 -2.717 1 96.81 252 SER A O 1
ATOM 1905 N N . LEU A 1 253 ? 0.65 14.539 -3.838 1 98.31 253 LEU A N 1
ATOM 1906 C CA . LEU A 1 253 ? -0.124 15.391 -4.738 1 98.31 253 LEU A CA 1
ATOM 1907 C C . LEU A 1 253 ? -1.493 15.703 -4.148 1 98.31 253 LEU A C 1
ATOM 1909 O O . LEU A 1 253 ? -2.246 16.5 -4.703 1 98.31 253 LEU A O 1
ATOM 1913 N N . SER A 1 254 ? -1.817 15.125 -2.99 1 97.5 254 SER A N 1
ATOM 1914 C CA . SER A 1 254 ? -3.148 15.25 -2.406 1 97.5 254 SER A CA 1
ATOM 1915 C C . SER A 1 254 ? -3.494 16.719 -2.139 1 97.5 254 SER A C 1
ATOM 1917 O O . SER A 1 254 ? -4.566 17.188 -2.527 1 97.5 254 SER A O 1
ATOM 1919 N N . LYS A 1 255 ? -2.547 17.406 -1.445 1 96.75 255 LYS A N 1
ATOM 1920 C CA . LYS A 1 255 ? -2.816 18.781 -1.014 1 96.75 255 LYS A CA 1
ATOM 1921 C C . LYS A 1 255 ? -2.346 19.781 -2.057 1 96.75 255 LYS A C 1
ATOM 1923 O O . LYS A 1 255 ? -3.057 20.75 -2.365 1 96.75 255 LYS A O 1
ATOM 1928 N N . ARG A 1 256 ? -1.213 19.469 -2.607 1 97.44 256 ARG A N 1
ATOM 1929 C CA . ARG A 1 256 ? -0.587 20.359 -3.58 1 97.44 256 ARG A CA 1
ATOM 1930 C C . ARG A 1 256 ? -1.457 20.516 -4.824 1 97.44 256 ARG A C 1
ATOM 1932 O O . ARG A 1 256 ? -1.605 21.609 -5.352 1 97.44 256 ARG A O 1
ATOM 1939 N N . SER A 1 257 ? -2.004 19.438 -5.297 1 98.56 257 SER A N 1
ATOM 1940 C CA . SER A 1 257 ? -2.598 19.422 -6.629 1 98.56 257 SER A CA 1
ATOM 1941 C C . SER A 1 257 ? -4.047 18.953 -6.582 1 98.56 257 SER A C 1
ATOM 1943 O O . SER A 1 257 ? -4.637 18.641 -7.617 1 98.56 257 SER A O 1
ATOM 1945 N N . ASN A 1 258 ? -4.629 18.828 -5.391 1 98.31 258 ASN A N 1
ATOM 1946 C CA . ASN A 1 258 ? -6.008 18.375 -5.223 1 98.31 258 ASN A CA 1
ATOM 1947 C C . ASN A 1 258 ? -6.234 17.016 -5.855 1 98.31 258 ASN A C 1
ATOM 1949 O O . ASN A 1 258 ? -7.262 16.781 -6.492 1 98.31 258 ASN A O 1
ATOM 1953 N N . LEU A 1 259 ? -5.258 16.141 -5.766 1 98.44 259 LEU A N 1
ATOM 1954 C CA . LEU A 1 259 ? -5.328 14.789 -6.301 1 98.44 259 LEU A CA 1
ATOM 1955 C C . LEU A 1 259 ? -5.266 13.758 -5.18 1 98.44 259 LEU A C 1
ATOM 1957 O O . LEU A 1 259 ? -4.484 12.805 -5.254 1 98.44 259 LEU A O 1
ATOM 1961 N N . ALA A 1 260 ? -6.082 14.016 -4.148 1 97.5 260 ALA A N 1
ATOM 1962 C CA . ALA A 1 260 ? -6.078 13.172 -2.957 1 97.5 260 ALA A CA 1
ATOM 1963 C C . ALA A 1 260 ? -6.438 11.734 -3.307 1 97.5 260 ALA A C 1
ATOM 1965 O O . ALA A 1 260 ? -5.871 10.789 -2.744 1 97.5 260 ALA A O 1
ATOM 1966 N N . GLY A 1 261 ? -7.312 11.547 -4.246 1 97.62 261 GLY A N 1
ATOM 1967 C CA . GLY A 1 261 ? -7.789 10.219 -4.602 1 97.62 261 GLY A CA 1
ATOM 1968 C C . GLY A 1 261 ? -6.832 9.469 -5.508 1 97.62 261 GLY A C 1
ATOM 1969 O O . GLY A 1 261 ? -6.965 8.258 -5.688 1 97.62 261 GLY A O 1
ATOM 1970 N N . MET A 1 262 ? -5.855 10.133 -6.098 1 98.06 262 MET A N 1
ATOM 1971 C CA . MET A 1 262 ? -4.957 9.516 -7.07 1 98.06 262 MET A CA 1
ATOM 1972 C C . MET A 1 262 ? -3.896 8.672 -6.367 1 98.06 262 MET A C 1
ATOM 1974 O O . MET A 1 262 ? -3.314 7.77 -6.973 1 98.06 262 MET A O 1
ATOM 1978 N N . ARG A 1 263 ? -3.619 9.008 -5.098 1 97.38 263 ARG A N 1
ATOM 1979 C CA . ARG A 1 263 ? -2.688 8.273 -4.246 1 97.38 263 ARG A CA 1
ATOM 1980 C C . ARG A 1 263 ? -1.292 8.242 -4.863 1 97.38 263 ARG A C 1
ATOM 1982 O O . ARG A 1 263 ? -0.683 7.18 -4.98 1 97.38 263 ARG A O 1
ATOM 1989 N N . VAL A 1 264 ? -0.755 9.406 -5.199 1 98.44 264 VAL A N 1
ATOM 1990 C CA . VAL A 1 264 ? 0.61 9.5 -5.707 1 98.44 264 VAL A CA 1
ATOM 1991 C C . VAL A 1 264 ? 1.417 10.469 -4.84 1 98.44 264 VAL A C 1
ATOM 1993 O O . VAL A 1 264 ? 0.974 11.586 -4.57 1 98.44 264 VAL A O 1
ATOM 1996 N N . GLY A 1 265 ? 2.521 10.039 -4.363 1 98.19 265 GLY A N 1
ATOM 1997 C CA . GLY A 1 265 ? 3.52 10.812 -3.645 1 98.19 265 GLY A CA 1
ATOM 1998 C C . GLY A 1 265 ? 4.938 10.328 -3.881 1 98.19 265 GLY A C 1
ATOM 1999 O O . GLY A 1 265 ? 5.191 9.578 -4.828 1 98.19 265 GLY A O 1
ATOM 2000 N N . PHE A 1 266 ? 5.863 10.867 -3.117 1 98.81 266 PHE A N 1
ATOM 2001 C CA . PHE A 1 266 ? 7.23 10.367 -3.221 1 98.81 266 PHE A CA 1
ATOM 2002 C C . PHE A 1 266 ? 7.992 10.602 -1.921 1 98.81 266 PHE A C 1
ATOM 2004 O O . PHE A 1 266 ? 7.539 11.352 -1.056 1 98.81 266 PHE A O 1
ATOM 2011 N N . VAL A 1 267 ? 9.023 9.875 -1.749 1 98.88 267 VAL A N 1
ATOM 2012 C CA . VAL A 1 267 ? 10.016 10.062 -0.701 1 98.88 267 VAL A CA 1
ATOM 2013 C C . VAL A 1 267 ? 11.375 10.375 -1.329 1 98.88 267 VAL A C 1
ATOM 2015 O O . VAL A 1 267 ? 11.695 9.875 -2.408 1 98.88 267 VAL A O 1
ATOM 2018 N N . ALA A 1 268 ? 12.125 11.258 -0.725 1 98.94 268 ALA A N 1
ATOM 2019 C CA . ALA A 1 268 ? 13.445 11.633 -1.221 1 98.94 268 ALA A CA 1
ATOM 2020 C C . ALA A 1 268 ? 14.414 11.875 -0.068 1 98.94 268 ALA A C 1
ATOM 2022 O O . ALA A 1 268 ? 14.016 12.344 1.001 1 98.94 268 ALA A O 1
ATOM 2023 N N . GLY A 1 269 ? 15.703 11.586 -0.254 1 98.88 269 GLY A N 1
ATOM 2024 C CA . GLY A 1 269 ? 16.719 11.859 0.752 1 98.88 269 GLY A CA 1
ATOM 2025 C C . GLY A 1 269 ? 17.828 10.812 0.777 1 98.88 269 GLY A C 1
ATOM 2026 O O . GLY A 1 269 ? 18.406 10.492 -0.263 1 98.88 269 GLY A O 1
ATOM 2027 N N . ASP A 1 270 ? 18.141 10.25 1.975 1 98.88 270 ASP A N 1
ATOM 2028 C CA . ASP A 1 270 ? 19.25 9.352 2.27 1 98.88 270 ASP A CA 1
ATOM 2029 C C . ASP A 1 270 ? 19.234 8.125 1.359 1 98.88 270 ASP A C 1
ATOM 2031 O O . ASP A 1 270 ? 18.375 7.258 1.503 1 98.88 270 ASP A O 1
ATOM 2035 N N . ALA A 1 271 ? 20.234 8.016 0.486 1 98.81 271 ALA A N 1
ATOM 2036 C CA . ALA A 1 271 ? 20.281 6.965 -0.527 1 98.81 271 ALA A CA 1
ATOM 2037 C C . ALA A 1 271 ? 20.406 5.59 0.117 1 98.81 271 ALA A C 1
ATOM 2039 O O . ALA A 1 271 ? 19.812 4.617 -0.357 1 98.81 271 ALA A O 1
ATOM 2040 N N . ASN A 1 272 ? 21.172 5.508 1.167 1 98.56 272 ASN A N 1
ATOM 2041 C CA . ASN A 1 272 ? 21.375 4.219 1.824 1 98.56 272 ASN A CA 1
ATOM 2042 C C . ASN A 1 272 ? 20.094 3.729 2.486 1 98.56 272 ASN A C 1
ATOM 2044 O O . ASN A 1 272 ? 19.734 2.557 2.363 1 98.56 272 ASN A O 1
ATOM 2048 N N . PHE A 1 273 ? 19.438 4.555 3.189 1 98.69 273 PHE A N 1
ATOM 2049 C CA . PHE A 1 273 ? 18.156 4.203 3.773 1 98.69 273 PHE A CA 1
ATOM 2050 C C . PHE A 1 273 ? 17.156 3.828 2.688 1 98.69 273 PHE A C 1
ATOM 2052 O O . PHE A 1 273 ? 16.438 2.832 2.811 1 98.69 273 PHE A O 1
ATOM 2059 N N . LEU A 1 274 ? 17.125 4.645 1.56 1 98.81 274 LEU A N 1
ATOM 2060 C CA . LEU A 1 274 ? 16.141 4.414 0.507 1 98.81 274 LEU A CA 1
ATOM 2061 C C . LEU A 1 274 ? 16.391 3.088 -0.2 1 98.81 274 LEU A C 1
ATOM 2063 O O . LEU A 1 274 ? 15.461 2.434 -0.665 1 98.81 274 LEU A O 1
ATOM 2067 N N . LYS A 1 275 ? 17.625 2.711 -0.263 1 97.56 275 LYS A N 1
ATOM 2068 C CA . LYS A 1 275 ? 17.922 1.389 -0.804 1 97.56 275 LYS A CA 1
ATOM 2069 C C . LYS A 1 275 ? 17.266 0.292 0.022 1 97.56 275 LYS A C 1
ATOM 2071 O O . LYS A 1 275 ? 16.594 -0.581 -0.525 1 97.56 275 LYS A O 1
ATOM 2076 N N . ALA A 1 276 ? 17.438 0.353 1.326 1 96.19 276 ALA A N 1
ATOM 2077 C CA . ALA A 1 276 ? 16.812 -0.614 2.229 1 96.19 276 ALA A CA 1
ATOM 2078 C C . ALA A 1 276 ? 15.289 -0.505 2.186 1 96.19 276 ALA A C 1
ATOM 2080 O O . ALA A 1 276 ? 14.586 -1.52 2.18 1 96.19 276 ALA A O 1
ATOM 2081 N N . TYR A 1 277 ? 14.859 0.676 2.18 1 98 277 TYR A N 1
ATOM 2082 C CA . TYR A 1 277 ? 13.43 0.969 2.1 1 98 277 TYR A CA 1
ATOM 2083 C C . TYR A 1 277 ? 12.828 0.392 0.826 1 98 277 TYR A C 1
ATOM 2085 O O . TYR A 1 277 ? 11.75 -0.209 0.859 1 98 277 TYR A O 1
ATOM 2093 N N . HIS A 1 278 ? 13.484 0.571 -0.254 1 96.94 278 HIS A N 1
ATOM 2094 C CA . HIS A 1 278 ? 13.047 0.057 -1.547 1 96.94 278 HIS A CA 1
ATOM 2095 C C . HIS A 1 278 ? 12.977 -1.466 -1.539 1 96.94 278 HIS A C 1
ATOM 2097 O O . HIS A 1 278 ? 12.062 -2.053 -2.125 1 96.94 278 HIS A O 1
ATOM 2103 N N . GLU A 1 279 ? 13.922 -2.107 -0.966 1 93.56 279 GLU A N 1
ATOM 2104 C CA . GLU A 1 279 ? 13.906 -3.564 -0.867 1 93.56 279 GLU A CA 1
ATOM 2105 C C . GLU A 1 279 ? 12.648 -4.062 -0.162 1 93.56 279 GLU A C 1
ATOM 2107 O O . GLU A 1 279 ? 12.016 -5.02 -0.611 1 93.56 279 GLU A O 1
ATOM 2112 N N . LEU A 1 280 ? 12.297 -3.393 0.912 1 94.12 280 LEU A N 1
ATOM 2113 C CA . LEU A 1 280 ? 11.07 -3.732 1.622 1 94.12 280 LEU A CA 1
ATOM 2114 C C . LEU A 1 280 ? 9.844 -3.471 0.75 1 94.12 280 LEU A C 1
ATOM 2116 O O . LEU A 1 280 ? 8.969 -4.328 0.625 1 94.12 280 LEU A O 1
ATOM 2120 N N . ARG A 1 281 ? 9.859 -2.334 0.122 1 95.56 281 ARG A N 1
ATOM 2121 C CA . ARG A 1 281 ? 8.711 -1.94 -0.692 1 95.56 281 ARG A CA 1
ATOM 2122 C C . ARG A 1 281 ? 8.539 -2.871 -1.888 1 95.56 281 ARG A C 1
ATOM 2124 O O . ARG A 1 281 ? 7.422 -3.127 -2.328 1 95.56 281 ARG A O 1
ATOM 2131 N N . ASN A 1 282 ? 9.609 -3.354 -2.361 1 92.56 282 ASN A N 1
ATOM 2132 C CA . ASN A 1 282 ? 9.586 -4.215 -3.541 1 92.56 282 ASN A CA 1
ATOM 2133 C C . ASN A 1 282 ? 8.789 -5.492 -3.291 1 92.56 282 ASN A C 1
ATOM 2135 O O . ASN A 1 282 ? 8.273 -6.098 -4.23 1 92.56 282 ASN A O 1
ATOM 2139 N N . VAL A 1 283 ? 8.641 -5.902 -2.088 1 91.56 283 VAL A N 1
ATOM 2140 C CA . VAL A 1 283 ? 7.961 -7.16 -1.809 1 91.56 283 VAL A CA 1
ATOM 2141 C C . VAL A 1 283 ? 6.652 -6.887 -1.066 1 91.56 283 VAL A C 1
ATOM 2143 O O . VAL A 1 283 ? 5.77 -7.742 -1.02 1 91.56 283 VAL A O 1
ATOM 2146 N N . ALA A 1 284 ? 6.535 -5.676 -0.495 1 92.69 284 ALA A N 1
ATOM 2147 C CA . ALA A 1 284 ? 5.438 -5.438 0.436 1 92.69 284 ALA A CA 1
ATOM 2148 C C . ALA A 1 284 ? 4.453 -4.414 -0.129 1 92.69 284 ALA A C 1
ATOM 2150 O O . ALA A 1 284 ? 3.242 -4.527 0.082 1 92.69 284 ALA A O 1
ATOM 2151 N N . ALA A 1 285 ? 4.965 -3.43 -0.777 1 94 285 ALA A N 1
ATOM 2152 C CA . ALA A 1 285 ? 4.168 -2.258 -1.123 1 94 285 ALA A CA 1
ATOM 2153 C C . ALA A 1 285 ? 3.549 -2.404 -2.51 1 94 285 ALA A C 1
ATOM 2155 O O . ALA A 1 285 ? 4.105 -3.084 -3.375 1 94 285 ALA A O 1
ATOM 2156 N N . PRO A 1 286 ? 2.398 -1.799 -2.637 1 93.06 286 PRO A N 1
ATOM 2157 C CA . PRO A 1 286 ? 1.91 -1.725 -4.016 1 93.06 286 PRO A CA 1
ATOM 2158 C C . PRO A 1 286 ? 2.732 -0.772 -4.883 1 93.06 286 PRO A C 1
ATOM 2160 O O . PRO A 1 286 ? 3.256 0.226 -4.383 1 93.06 286 PRO A O 1
ATOM 2163 N N . GLN A 1 287 ? 2.836 -1.116 -6.141 1 95.75 287 GLN A N 1
ATOM 2164 C CA . GLN A 1 287 ? 3.412 -0.188 -7.109 1 95.75 287 GLN A CA 1
ATOM 2165 C C . GLN A 1 287 ? 2.422 0.917 -7.465 1 95.75 287 GLN A C 1
ATOM 2167 O O . GLN A 1 287 ? 1.244 0.842 -7.113 1 95.75 287 GLN A O 1
ATOM 2172 N N . VAL A 1 288 ? 2.908 1.944 -8.062 1 98.12 288 VAL A N 1
ATOM 2173 C CA . VAL A 1 288 ? 2.072 3.055 -8.508 1 98.12 288 VAL A CA 1
ATOM 2174 C C . VAL A 1 288 ? 1.826 2.945 -10.008 1 98.12 288 VAL A C 1
ATOM 2176 O O . VAL A 1 288 ? 2.771 2.871 -10.797 1 98.12 288 VAL A O 1
ATOM 2179 N N . PRO A 1 289 ? 0.538 2.926 -10.453 1 98.56 289 PRO A N 1
ATOM 2180 C CA . PRO A 1 289 ? 0.252 2.791 -11.883 1 98.56 289 PRO A CA 1
ATOM 2181 C C . PRO A 1 289 ? 0.991 3.822 -12.734 1 98.56 289 PRO A C 1
ATOM 2183 O O . PRO A 1 289 ? 1.073 4.996 -12.359 1 98.56 289 PRO A O 1
ATOM 2186 N N . ILE A 1 290 ? 1.512 3.414 -13.875 1 98.75 290 ILE A N 1
ATOM 2187 C CA . ILE A 1 290 ? 2.334 4.242 -14.75 1 98.75 290 ILE A CA 1
ATOM 2188 C C . ILE A 1 290 ? 1.53 5.457 -15.219 1 98.75 290 ILE A C 1
ATOM 2190 O O . ILE A 1 290 ? 2.004 6.59 -15.133 1 98.75 290 ILE A O 1
ATOM 2194 N N . PRO A 1 291 ? 0.24 5.316 -15.648 1 98.81 291 PRO A N 1
ATOM 2195 C CA . PRO A 1 291 ? -0.503 6.5 -16.094 1 98.81 291 PRO A CA 1
ATOM 2196 C C . PRO A 1 291 ? -0.662 7.543 -14.992 1 98.81 291 PRO A C 1
ATOM 2198 O O . PRO A 1 291 ? -0.644 8.742 -15.266 1 98.81 291 PRO A O 1
ATOM 2201 N N . LEU A 1 292 ? -0.849 7.121 -13.75 1 98.81 292 LEU A N 1
ATOM 2202 C CA . LEU A 1 292 ? -0.976 8.062 -12.648 1 98.81 292 LEU A CA 1
ATOM 2203 C C . LEU A 1 292 ? 0.344 8.781 -12.391 1 98.81 292 LEU A C 1
ATOM 2205 O O . LEU A 1 292 ? 0.355 9.961 -12.039 1 98.81 292 LEU A O 1
ATOM 2209 N N . GLN A 1 293 ? 1.452 8.078 -12.531 1 98.88 293 GLN A N 1
ATOM 2210 C CA . GLN A 1 293 ? 2.758 8.727 -12.43 1 98.88 293 GLN A CA 1
ATOM 2211 C C . GLN A 1 293 ? 2.947 9.766 -13.523 1 98.88 293 GLN A C 1
ATOM 2213 O O . GLN A 1 293 ? 3.568 10.805 -13.305 1 98.88 293 GLN A O 1
ATOM 2218 N N . GLN A 1 294 ? 2.406 9.445 -14.703 1 98.88 294 GLN A N 1
ATOM 2219 C CA . GLN A 1 294 ? 2.506 10.406 -15.797 1 98.88 294 GLN A CA 1
ATOM 2220 C C . GLN A 1 294 ? 1.713 11.672 -15.484 1 98.88 294 GLN A C 1
ATOM 2222 O O . GLN A 1 294 ? 2.137 12.781 -15.836 1 98.88 294 GLN A O 1
ATOM 2227 N N . VAL A 1 295 ? 0.575 11.531 -14.844 1 98.88 295 VAL A N 1
ATOM 2228 C CA . VAL A 1 295 ? -0.146 12.695 -14.352 1 98.88 295 VAL A CA 1
ATOM 2229 C C . VAL A 1 295 ? 0.723 13.461 -13.352 1 98.88 295 VAL A C 1
ATOM 2231 O O . VAL A 1 295 ? 0.771 14.688 -13.367 1 98.88 295 VAL A O 1
ATOM 2234 N N . ALA A 1 296 ? 1.419 12.75 -12.523 1 98.88 296 ALA A N 1
ATOM 2235 C CA . ALA A 1 296 ? 2.289 13.367 -11.523 1 98.88 296 ALA A CA 1
ATOM 2236 C C . ALA A 1 296 ? 3.43 14.133 -12.188 1 98.88 296 ALA A C 1
ATOM 2238 O O . ALA A 1 296 ? 3.844 15.188 -11.695 1 98.88 296 ALA A O 1
ATOM 2239 N N . VAL A 1 297 ? 3.967 13.586 -13.289 1 98.88 297 VAL A N 1
ATOM 2240 C CA . VAL A 1 297 ? 4.988 14.297 -14.047 1 98.88 297 VAL A CA 1
ATOM 2241 C C . VAL A 1 297 ? 4.457 15.664 -14.477 1 98.88 297 VAL A C 1
ATOM 2243 O O . VAL A 1 297 ? 5.121 16.688 -14.281 1 98.88 297 VAL A O 1
ATOM 2246 N N . ALA A 1 298 ? 3.238 15.656 -15 1 98.88 298 ALA A N 1
ATOM 2247 C CA . ALA A 1 298 ? 2.611 16.906 -15.406 1 98.88 298 ALA A CA 1
ATOM 2248 C C . ALA A 1 298 ? 2.383 17.828 -14.203 1 98.88 298 ALA A C 1
ATOM 2250 O O . ALA A 1 298 ? 2.648 19.031 -14.273 1 98.88 298 ALA A O 1
ATOM 2251 N N . ALA A 1 299 ? 1.94 17.281 -13.109 1 98.88 299 ALA A N 1
ATOM 2252 C CA . ALA A 1 299 ? 1.589 18.062 -11.914 1 98.88 299 ALA A CA 1
ATOM 2253 C C . ALA A 1 299 ? 2.82 18.734 -11.32 1 98.88 299 ALA A C 1
ATOM 2255 O O . ALA A 1 299 ? 2.773 19.906 -10.953 1 98.88 299 ALA A O 1
ATOM 2256 N N . TYR A 1 300 ? 3.934 18.031 -11.227 1 98.69 300 TYR A N 1
ATOM 2257 C CA . TYR A 1 300 ? 5.145 18.578 -10.633 1 98.69 300 TYR A CA 1
ATOM 2258 C C . TYR A 1 300 ? 5.844 19.531 -11.602 1 98.69 300 TYR A C 1
ATOM 2260 O O . TYR A 1 300 ? 6.797 20.219 -11.227 1 98.69 300 TYR A O 1
ATOM 2268 N N . SER A 1 301 ? 5.344 19.609 -12.82 1 98.19 301 SER A N 1
ATOM 2269 C CA . SER A 1 301 ? 5.926 20.484 -13.828 1 98.19 301 SER A CA 1
ATOM 2270 C C . SER A 1 301 ? 5.031 21.703 -14.094 1 98.19 301 SER A C 1
ATOM 2272 O O . SER A 1 301 ? 5.301 22.5 -14.992 1 98.19 301 SER A O 1
ATOM 2274 N N . ASP A 1 302 ? 3.975 21.828 -13.352 1 97.94 302 ASP A N 1
ATOM 2275 C CA . ASP A 1 302 ? 3.014 22.922 -13.531 1 97.94 302 ASP A CA 1
ATOM 2276 C C . ASP A 1 302 ? 2.746 23.641 -12.211 1 97.94 302 ASP A C 1
ATOM 2278 O O . ASP A 1 302 ? 2.131 23.062 -11.305 1 97.94 302 ASP A O 1
ATOM 2282 N N . GLU A 1 303 ? 3.115 24.875 -12.133 1 98 303 GLU A N 1
ATOM 2283 C CA . GLU A 1 303 ? 2.918 25.625 -10.898 1 98 303 GLU A CA 1
ATOM 2284 C C . GLU A 1 303 ? 1.638 26.453 -10.953 1 98 303 GLU A C 1
ATOM 2286 O O . GLU A 1 303 ? 1.167 26.953 -9.93 1 98 303 GLU A O 1
ATOM 2291 N N . ALA A 1 304 ? 1.051 26.578 -12.109 1 98.19 304 ALA A N 1
ATOM 2292 C CA . ALA A 1 304 ? -0.134 27.422 -12.25 1 98.19 304 ALA A CA 1
ATOM 2293 C C . ALA A 1 304 ? -1.288 26.891 -11.406 1 98.19 304 ALA A C 1
ATOM 2295 O O . ALA A 1 304 ? -1.955 27.672 -10.711 1 98.19 304 ALA A O 1
ATOM 2296 N N . HIS A 1 305 ? -1.521 25.547 -11.492 1 98.38 305 HIS A N 1
ATOM 2297 C CA . HIS A 1 305 ? -2.631 25.016 -10.711 1 98.38 305 HIS A CA 1
ATOM 2298 C C . HIS A 1 305 ? -2.352 25.109 -9.211 1 98.38 305 HIS A C 1
ATOM 2300 O O . HIS A 1 305 ? -3.283 25.219 -8.406 1 98.38 305 HIS A O 1
ATOM 2306 N N . VAL A 1 306 ? -1.095 25.078 -8.805 1 98.38 306 VAL A N 1
ATOM 2307 C CA . VAL A 1 306 ? -0.703 25.172 -7.402 1 98.38 306 VAL A CA 1
ATOM 2308 C C . VAL A 1 306 ? -0.953 26.578 -6.883 1 98.38 306 VAL A C 1
ATOM 2310 O O . VAL A 1 306 ? -1.464 26.766 -5.777 1 98.38 306 VAL A O 1
ATOM 2313 N N . GLU A 1 307 ? -0.563 27.562 -7.668 1 97.75 307 GLU A N 1
ATOM 2314 C CA . GLU A 1 307 ? -0.786 28.953 -7.312 1 97.75 307 GLU A CA 1
ATOM 2315 C C . GLU A 1 307 ? -2.275 29.25 -7.164 1 97.75 307 GLU A C 1
ATOM 2317 O O . GLU A 1 307 ? -2.682 29.953 -6.23 1 97.75 307 GLU A O 1
ATOM 2322 N N . GLU A 1 308 ? -3.049 28.734 -8.094 1 98.06 308 GLU A N 1
ATOM 2323 C CA . GLU A 1 308 ? -4.496 28.922 -8 1 98.06 308 GLU A CA 1
ATOM 2324 C C . GLU A 1 308 ? -5.055 28.266 -6.742 1 98.06 308 GLU A C 1
ATOM 2326 O O . GLU A 1 308 ? -5.922 28.828 -6.07 1 98.06 308 GLU A O 1
ATOM 2331 N N . ASN A 1 309 ? -4.578 27.062 -6.5 1 97.75 309 ASN A N 1
ATOM 2332 C CA . ASN A 1 309 ? -4.984 26.359 -5.285 1 97.75 309 ASN A CA 1
ATOM 2333 C C . ASN A 1 309 ? -4.676 27.172 -4.035 1 97.75 309 ASN A C 1
ATOM 2335 O O . ASN A 1 309 ? -5.523 27.312 -3.152 1 97.75 309 ASN A O 1
ATOM 2339 N N . ARG A 1 310 ? -3.486 27.734 -3.922 1 97.56 310 ARG A N 1
ATOM 2340 C CA . ARG A 1 310 ? -3.066 28.547 -2.779 1 97.56 310 ARG A CA 1
ATOM 2341 C C . ARG A 1 310 ? -3.9 29.812 -2.67 1 97.56 310 ARG A C 1
ATOM 2343 O O . ARG A 1 310 ? -4.238 30.25 -1.567 1 97.56 310 ARG A O 1
ATOM 2350 N N . ARG A 1 311 ? -4.176 30.406 -3.826 1 97.5 311 ARG A N 1
ATOM 2351 C CA . ARG A 1 311 ? -5.035 31.578 -3.836 1 97.5 311 ARG A CA 1
ATOM 2352 C C . ARG A 1 311 ? -6.383 31.281 -3.189 1 97.5 311 ARG A C 1
ATOM 2354 O O . ARG A 1 311 ? -6.879 32.062 -2.379 1 97.5 311 ARG A O 1
ATOM 2361 N N . LEU A 1 312 ? -6.965 30.156 -3.545 1 97.81 312 LEU A N 1
ATOM 2362 C CA . LEU A 1 312 ? -8.273 29.766 -3.016 1 97.81 312 LEU A CA 1
ATOM 2363 C C . LEU A 1 312 ? -8.195 29.531 -1.511 1 97.81 312 LEU A C 1
ATOM 2365 O O . LEU A 1 312 ? -9.117 29.891 -0.776 1 97.81 312 LEU A O 1
ATOM 2369 N N . TYR A 1 313 ? -7.129 28.953 -1.022 1 97.81 313 TYR A N 1
ATOM 2370 C CA . TYR A 1 313 ? -6.98 28.766 0.417 1 97.81 313 TYR A CA 1
ATOM 2371 C C . TYR A 1 313 ? -6.742 30.094 1.117 1 97.81 313 TYR A C 1
ATOM 2373 O O . TYR A 1 313 ? -7.262 30.328 2.211 1 97.81 313 TYR A O 1
ATOM 2381 N N . ARG A 1 314 ? -5.965 31 0.502 1 97.25 314 ARG A N 1
ATOM 2382 C CA . ARG A 1 314 ? -5.734 32.312 1.077 1 97.25 314 ARG A CA 1
ATOM 2383 C C . ARG A 1 314 ? -7.055 33.062 1.295 1 97.25 314 ARG A C 1
ATOM 2385 O O . ARG A 1 314 ? -7.234 33.719 2.312 1 97.25 314 ARG A O 1
ATOM 2392 N N . LEU A 1 315 ? -7.918 32.906 0.342 1 97.81 315 LEU A N 1
ATOM 2393 C CA . LEU A 1 315 ? -9.227 33.562 0.465 1 97.81 315 LEU A CA 1
ATOM 2394 C C . LEU A 1 315 ? -9.961 33.062 1.704 1 97.81 315 LEU A C 1
ATOM 2396 O O . LEU A 1 315 ? -10.578 33.844 2.422 1 97.81 315 LEU A O 1
ATOM 2400 N N . LYS A 1 316 ? -9.914 31.812 1.956 1 98 316 LYS A N 1
ATOM 2401 C CA . LYS A 1 316 ? -10.602 31.219 3.1 1 98 316 LYS A CA 1
ATOM 2402 C C . LYS A 1 316 ? -9.977 31.688 4.414 1 98 316 LYS A C 1
ATOM 2404 O O . LYS A 1 316 ? -10.688 31.922 5.391 1 98 316 LYS A O 1
ATOM 2409 N N . PHE A 1 317 ? -8.672 31.812 4.434 1 98.06 317 PHE A N 1
ATOM 2410 C CA . PHE A 1 317 ? -8.016 32.25 5.656 1 98.06 317 PHE A CA 1
ATOM 2411 C C . PHE A 1 317 ? -8.211 33.75 5.852 1 98.06 317 PHE A C 1
ATOM 2413 O O . PHE A 1 317 ? -8.266 34.25 6.988 1 98.06 317 PHE A O 1
ATOM 2420 N N . ASP A 1 318 ? -8.344 34.531 4.754 1 98.19 318 ASP A N 1
ATOM 2421 C CA . ASP A 1 318 ? -8.758 35.906 4.871 1 98.19 318 ASP A CA 1
ATOM 2422 C C . ASP A 1 318 ? -10.117 36.031 5.547 1 98.19 318 ASP A C 1
ATOM 2424 O O . ASP A 1 318 ? -10.328 36.906 6.391 1 98.19 318 ASP A O 1
ATOM 2428 N N . LEU A 1 319 ? -11 35.156 5.16 1 98.31 319 LEU A N 1
ATOM 2429 C CA . LEU A 1 319 ? -12.32 35.125 5.781 1 98.31 319 LEU A CA 1
ATOM 2430 C C . LEU A 1 319 ? -12.211 34.781 7.262 1 98.31 319 LEU A C 1
ATOM 2432 O O . LEU A 1 319 ? -12.906 35.344 8.094 1 98.31 319 LEU A O 1
ATOM 2436 N N . ALA A 1 320 ? -11.391 33.812 7.598 1 98.44 320 ALA A N 1
ATOM 2437 C CA . ALA A 1 320 ? -11.188 33.438 9 1 98.44 320 ALA A CA 1
ATOM 2438 C C . ALA A 1 320 ? -10.656 34.625 9.805 1 98.44 320 ALA A C 1
ATOM 2440 O O . ALA A 1 320 ? -11.086 34.875 10.93 1 98.44 320 ALA A O 1
ATOM 2441 N N . ASP A 1 321 ? -9.711 35.375 9.242 1 98.25 321 ASP A N 1
ATOM 2442 C CA . ASP A 1 321 ? -9.172 36.594 9.875 1 98.25 321 ASP A CA 1
ATOM 2443 C C . ASP A 1 321 ? -10.289 37.562 10.203 1 98.25 321 ASP A C 1
ATOM 2445 O O . ASP A 1 321 ? -10.336 38.125 11.305 1 98.25 321 ASP A O 1
ATOM 2449 N N . GLN A 1 322 ? -11.109 37.688 9.312 1 98.25 322 GLN A N 1
ATOM 2450 C CA . GLN A 1 322 ? -12.164 38.688 9.43 1 98.25 322 GLN A CA 1
ATOM 2451 C C . GLN A 1 322 ? -13.25 38.25 10.398 1 98.25 322 GLN A C 1
ATOM 2453 O O . GLN A 1 322 ? -13.727 39.031 11.219 1 98.25 322 GLN A O 1
ATOM 2458 N N . ILE A 1 323 ? -13.594 37 10.312 1 98.69 323 ILE A N 1
ATOM 2459 C CA . ILE A 1 323 ? -14.773 36.5 11.016 1 98.69 323 ILE A CA 1
ATOM 2460 C C . ILE A 1 323 ? -14.406 36.125 12.445 1 98.69 323 ILE A C 1
ATOM 2462 O O . ILE A 1 323 ? -15.125 36.438 13.391 1 98.69 323 ILE A O 1
ATOM 2466 N N . LEU A 1 324 ? -13.305 35.438 12.641 1 98.44 324 LEU A N 1
ATOM 2467 C CA . LEU A 1 324 ? -12.922 34.969 13.961 1 98.44 324 LEU A CA 1
ATOM 2468 C C . LEU A 1 324 ? -12.18 36.031 14.75 1 98.44 324 LEU A C 1
ATOM 2470 O O . LEU A 1 324 ? -12.297 36.094 15.977 1 98.44 324 LEU A O 1
ATOM 2474 N N . GLY A 1 325 ? -11.406 36.844 14.031 1 95.75 325 GLY A N 1
ATOM 2475 C CA . GLY A 1 325 ? -10.547 37.781 14.742 1 95.75 325 GLY A CA 1
ATOM 2476 C C . GLY A 1 325 ? -9.562 37.094 15.664 1 95.75 325 GLY A C 1
ATOM 2477 O O . GLY A 1 325 ? -8.773 36.25 15.234 1 95.75 325 GLY A O 1
ATOM 2478 N N . ALA A 1 326 ? -9.688 37.375 16.969 1 94.5 326 ALA A N 1
ATOM 2479 C CA . ALA A 1 326 ? -8.789 36.781 17.953 1 94.5 326 ALA A CA 1
ATOM 2480 C C . ALA A 1 326 ? -9.516 35.75 18.812 1 94.5 326 ALA A C 1
ATOM 2482 O O . ALA A 1 326 ? -8.93 35.156 19.734 1 94.5 326 ALA A O 1
ATOM 2483 N N . ARG A 1 327 ? -10.68 35.531 18.453 1 97.44 327 ARG A N 1
ATOM 2484 C CA . ARG A 1 327 ? -11.484 34.594 19.234 1 97.44 327 ARG A CA 1
ATOM 2485 C C . ARG A 1 327 ? -10.875 33.188 19.219 1 97.44 327 ARG A C 1
ATOM 2487 O O . ARG A 1 327 ? -10.273 32.781 18.219 1 97.44 327 ARG A O 1
ATOM 2494 N N . TYR A 1 328 ? -11.016 32.469 20.406 1 98.06 328 TYR A N 1
ATOM 2495 C CA . TYR A 1 328 ? -10.664 31.062 20.547 1 98.06 328 TYR A CA 1
ATOM 2496 C C . TYR A 1 328 ? -9.164 30.844 20.344 1 98.06 328 TYR A C 1
ATOM 2498 O O . TYR A 1 328 ? -8.742 29.812 19.844 1 98.06 328 TYR A O 1
ATOM 2506 N N . GLY A 1 329 ? -8.383 31.891 20.484 1 96.56 329 GLY A N 1
ATOM 2507 C CA . GLY A 1 329 ? -6.941 31.797 20.312 1 96.56 329 GLY A CA 1
ATOM 2508 C C . GLY A 1 329 ? -6.516 31.719 18.859 1 96.56 329 GLY A C 1
ATOM 2509 O O . GLY A 1 329 ? -5.391 31.312 18.562 1 96.56 329 GLY A O 1
ATOM 2510 N N . TYR A 1 330 ? -7.375 32.062 17.984 1 97.25 330 TYR A N 1
ATOM 2511 C CA . TYR A 1 330 ? -7.113 31.969 16.547 1 97.25 330 TYR A CA 1
ATOM 2512 C C . TYR A 1 330 ? -5.938 32.844 16.156 1 97.25 330 TYR A C 1
ATOM 2514 O O . TYR A 1 330 ? -5.871 34.031 16.531 1 97.25 330 TYR A O 1
ATOM 2522 N N . GLN A 1 331 ? -5.035 32.25 15.508 1 94.38 331 GLN A N 1
ATOM 2523 C CA . GLN A 1 331 ? -3.988 32.875 14.695 1 94.38 331 GLN A CA 1
ATOM 2524 C C . GLN A 1 331 ? -3.859 32.188 13.344 1 94.38 331 GLN A C 1
ATOM 2526 O O . GLN A 1 331 ? -3.947 30.953 13.25 1 94.38 331 GLN A O 1
ATOM 2531 N N . ARG A 1 332 ? -3.746 33.062 12.375 1 96.5 332 ARG A N 1
ATOM 2532 C CA . ARG A 1 332 ? -3.58 32.438 11.055 1 96.5 332 ARG A CA 1
ATOM 2533 C C . ARG A 1 332 ? -2.43 31.453 11.047 1 96.5 332 ARG A C 1
ATOM 2535 O O . ARG A 1 332 ? -1.305 31.781 11.422 1 96.5 332 ARG A O 1
ATOM 2542 N N . PRO A 1 333 ? -2.709 30.219 10.703 1 96.81 333 PRO A N 1
ATOM 2543 C CA . PRO A 1 333 ? -1.622 29.234 10.688 1 96.81 333 PRO A CA 1
ATOM 2544 C C . PRO A 1 333 ? -0.582 29.531 9.609 1 96.81 333 PRO A C 1
ATOM 2546 O O . PRO A 1 333 ? -0.912 30.094 8.562 1 96.81 333 PRO A O 1
ATOM 2549 N N . ALA A 1 334 ? 0.675 29.109 9.883 1 97.44 334 ALA A N 1
ATOM 2550 C CA . ALA A 1 334 ? 1.758 29.297 8.922 1 97.44 334 ALA A CA 1
ATOM 2551 C C . ALA A 1 334 ? 1.583 28.391 7.707 1 97.44 334 ALA A C 1
ATOM 2553 O O . ALA A 1 334 ? 1.977 28.75 6.594 1 97.44 334 ALA A O 1
ATOM 2554 N N . GLY A 1 335 ? 1.021 27.219 7.898 1 97.75 335 GLY A N 1
ATOM 2555 C CA . GLY A 1 335 ? 0.778 26.266 6.82 1 97.75 335 GLY A CA 1
ATOM 2556 C C . GLY A 1 335 ? -0.363 25.312 7.105 1 97.75 335 GLY A C 1
ATOM 2557 O O . GLY A 1 335 ? -0.859 25.25 8.234 1 97.75 335 GLY A O 1
ATOM 2558 N N . GLY A 1 336 ? -0.795 24.578 6.055 1 97.31 336 GLY A N 1
ATOM 2559 C CA . GLY A 1 336 ? -1.904 23.641 6.172 1 97.31 336 GLY A CA 1
ATOM 2560 C C . GLY A 1 336 ? -3.256 24.297 5.934 1 97.31 336 GLY A C 1
ATOM 2561 O O . GLY A 1 336 ? -3.338 25.5 5.668 1 97.31 336 GLY A O 1
ATOM 2562 N N . PHE A 1 337 ? -4.324 23.531 6.023 1 97.88 337 PHE A N 1
ATOM 2563 C CA . PHE A 1 337 ? -5.629 24.094 5.703 1 97.88 337 PHE A CA 1
ATOM 2564 C C . PHE A 1 337 ? -6.605 23.891 6.855 1 97.88 337 PHE A C 1
ATOM 2566 O O . PHE A 1 337 ? -7.82 23.828 6.645 1 97.88 337 PHE A O 1
ATOM 2573 N N . CYS A 1 338 ? -6.043 23.688 8.094 1 98 338 CYS A N 1
ATOM 2574 C CA . CYS A 1 338 ? -6.91 23.516 9.258 1 98 338 CYS A CA 1
ATOM 2575 C C . CYS A 1 338 ? -6.785 24.703 10.211 1 98 338 CYS A C 1
ATOM 2577 O O . CYS A 1 338 ? -5.75 25.375 10.242 1 98 338 CYS A O 1
ATOM 2579 N N . LEU A 1 339 ? -7.852 24.922 10.938 1 98.31 339 LEU A N 1
ATOM 2580 C CA . LEU A 1 339 ? -7.816 25.766 12.125 1 98.31 339 LEU A CA 1
ATOM 2581 C C . LEU A 1 339 ? -7.734 24.922 13.391 1 98.31 339 LEU A C 1
ATOM 2583 O O . LEU A 1 339 ? -8.328 23.844 13.469 1 98.31 339 LEU A O 1
ATOM 2587 N N . TRP A 1 340 ? -6.941 25.312 14.258 1 98.44 340 TRP A N 1
ATOM 2588 C CA . TRP A 1 340 ? -6.797 24.766 15.602 1 98.44 340 TRP A CA 1
ATOM 2589 C C . TRP A 1 340 ? -7.25 25.766 16.656 1 98.44 340 TRP A C 1
ATOM 2591 O O . TRP A 1 340 ? -6.488 26.656 17.047 1 98.44 340 TRP A O 1
ATOM 2601 N N . LEU A 1 341 ? -8.516 25.609 17.125 1 98.75 341 LEU A N 1
ATOM 2602 C CA . LEU A 1 341 ? -9.164 26.656 17.906 1 98.75 341 LEU A CA 1
ATOM 2603 C C . LEU A 1 341 ? -9.32 26.234 19.359 1 98.75 341 LEU A C 1
ATOM 2605 O O . LEU A 1 341 ? -9.805 25.125 19.641 1 98.75 341 LEU A O 1
ATOM 2609 N N . ASP A 1 342 ? -8.945 27.062 20.281 1 98.69 342 ASP A N 1
ATOM 2610 C CA . ASP A 1 342 ? -9.07 26.828 21.719 1 98.69 342 ASP A CA 1
ATOM 2611 C C . ASP A 1 342 ? -10.5 27.078 22.188 1 98.69 342 ASP A C 1
ATOM 2613 O O . ASP A 1 342 ? -10.953 28.234 22.203 1 98.69 342 ASP A O 1
ATOM 2617 N N . VAL A 1 343 ? -11.141 26.062 22.609 1 98.69 343 VAL A N 1
ATOM 2618 C CA . VAL A 1 343 ? -12.516 26.172 23.062 1 98.69 343 VAL A CA 1
ATOM 2619 C C . VAL A 1 343 ? -12.617 25.734 24.531 1 98.69 343 VAL A C 1
ATOM 2621 O O . VAL A 1 343 ? -13.656 25.234 24.969 1 98.69 343 VAL A O 1
ATOM 2624 N N . SER A 1 344 ? -11.57 25.766 25.25 1 97.81 344 SER A N 1
ATOM 2625 C CA . SER A 1 344 ? -11.531 25.359 26.641 1 97.81 344 SER A CA 1
ATOM 2626 C C . SER A 1 344 ? -12.555 26.125 27.469 1 97.81 344 SER A C 1
ATOM 2628 O O . SER A 1 344 ? -13.109 25.594 28.438 1 97.81 344 SER A O 1
ATOM 2630 N N . ALA A 1 345 ? -12.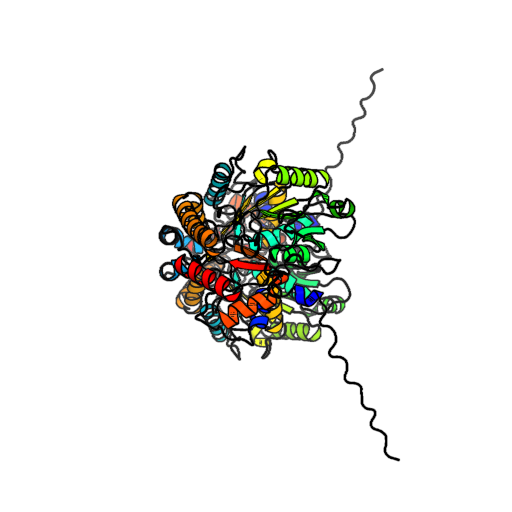82 27.344 27.094 1 97 345 ALA A N 1
ATOM 2631 C CA . ALA A 1 345 ? -13.75 28.203 27.844 1 97 345 ALA A CA 1
ATOM 2632 C C . ALA A 1 345 ? -15.195 27.875 27.469 1 97 345 ALA A C 1
ATOM 2634 O O . ALA A 1 345 ? -16.125 28.438 28.062 1 97 345 ALA A O 1
ATOM 2635 N N . HIS A 1 346 ? -15.336 27 26.594 1 97 346 HIS A N 1
ATOM 2636 C CA . HIS A 1 346 ? -16.672 26.672 26.094 1 97 346 HIS A CA 1
ATOM 2637 C C . HIS A 1 346 ? -17.047 25.234 26.453 1 97 346 HIS A C 1
ATOM 2639 O O . HIS A 1 346 ? -17.672 24.547 25.641 1 97 346 HIS A O 1
ATOM 2645 N N . GLY A 1 347 ? -16.516 24.766 27.562 1 96.5 347 GLY A N 1
ATOM 2646 C CA . GLY A 1 347 ? -16.859 23.438 28.047 1 96.5 347 GLY A CA 1
ATOM 2647 C C . GLY A 1 347 ? -15.906 22.359 27.562 1 96.5 347 GLY A C 1
ATOM 2648 O O . GLY A 1 347 ? -16.016 21.203 27.969 1 96.5 347 GLY A O 1
ATOM 2649 N N . GLY A 1 348 ? -14.984 22.766 26.641 1 98.06 348 GLY A N 1
ATOM 2650 C CA . GLY A 1 348 ? -14.031 21.797 26.141 1 98.06 348 GLY A CA 1
ATOM 2651 C C . GLY A 1 348 ? -14.328 21.328 24.734 1 98.06 348 GLY A C 1
ATOM 2652 O O . GLY A 1 348 ? -15.336 21.734 24.141 1 98.06 348 GLY A O 1
ATOM 2653 N N . ASP A 1 349 ? -13.422 20.516 24.156 1 98.38 349 ASP A N 1
ATOM 2654 C CA . ASP A 1 349 ? -13.453 20.188 22.734 1 98.38 349 ASP A CA 1
ATOM 2655 C C . ASP A 1 349 ? -14.688 19.359 22.391 1 98.38 349 ASP A C 1
ATOM 2657 O O . ASP A 1 349 ? -15.352 19.609 21.391 1 98.38 349 ASP A O 1
ATOM 2661 N N . GLU A 1 350 ? -15.102 18.375 23.234 1 98.5 350 GLU A N 1
ATOM 2662 C CA . GLU A 1 350 ? -16.281 17.578 22.938 1 98.5 350 GLU A CA 1
ATOM 2663 C C . GLU A 1 350 ? -17.562 18.391 23.062 1 98.5 350 GLU A C 1
ATOM 2665 O O . GLU A 1 350 ? -18.438 18.328 22.188 1 98.5 350 GLU A O 1
ATOM 2670 N N . ALA A 1 351 ? -17.656 19.156 24.141 1 98.56 351 ALA A N 1
ATOM 2671 C CA . ALA A 1 351 ? -18.844 19.969 24.359 1 98.56 351 ALA A CA 1
ATOM 2672 C C . ALA A 1 351 ? -19.031 20.984 23.234 1 98.56 351 ALA A C 1
ATOM 2674 O O . ALA A 1 351 ? -20.141 21.172 22.734 1 98.56 351 ALA A O 1
ATOM 2675 N N . ALA A 1 352 ? -17.953 21.641 22.875 1 98.75 352 ALA A N 1
ATOM 2676 C CA . ALA A 1 352 ? -18.016 22.609 21.781 1 98.75 352 ALA A CA 1
ATOM 2677 C C . ALA A 1 352 ? -18.438 21.938 20.484 1 98.75 352 ALA A C 1
ATOM 2679 O O . ALA A 1 352 ? -19.219 22.5 19.703 1 98.75 352 ALA A O 1
ATOM 2680 N N . THR A 1 353 ? -17.891 20.734 20.188 1 98.88 353 THR A N 1
ATOM 2681 C CA . THR A 1 353 ? -18.219 19.984 18.984 1 98.88 353 THR A CA 1
ATOM 2682 C C . THR A 1 353 ? -19.719 19.672 18.938 1 98.88 353 THR A C 1
ATOM 2684 O O . THR A 1 353 ? -20.375 19.859 17.906 1 98.88 353 THR A O 1
ATOM 2687 N N . VAL A 1 354 ? -20.219 19.219 20.062 1 98.75 354 VAL A N 1
ATOM 2688 C CA . VAL A 1 354 ? -21.641 18.891 20.141 1 98.75 354 VAL A CA 1
ATOM 2689 C C . VAL A 1 354 ? -22.469 20.156 19.922 1 98.75 354 VAL A C 1
ATOM 2691 O O . VAL A 1 354 ? -23.453 20.141 19.172 1 98.75 354 VAL A O 1
ATOM 2694 N N . MET A 1 355 ? -22.125 21.266 20.547 1 98.62 355 MET A N 1
ATOM 2695 C CA . MET A 1 355 ? -22.859 22.516 20.422 1 98.62 355 MET A CA 1
ATOM 2696 C C . MET A 1 355 ? -22.891 22.984 18.969 1 98.62 355 MET A C 1
ATOM 2698 O O . MET A 1 355 ? -23.953 23.375 18.453 1 98.62 355 MET A O 1
ATOM 2702 N N . LEU A 1 356 ? -21.75 22.969 18.312 1 98.75 356 LEU A N 1
ATOM 2703 C CA . LEU A 1 356 ? -21.656 23.406 16.922 1 98.75 356 LEU A CA 1
ATOM 2704 C C . LEU A 1 356 ? -22.516 22.562 16.016 1 98.75 356 LEU A C 1
ATOM 2706 O O . LEU A 1 356 ? -23.141 23.078 15.086 1 98.75 356 LEU A O 1
ATOM 2710 N N . PHE A 1 357 ? -22.516 21.234 16.266 1 98.81 357 PHE A N 1
ATOM 2711 C CA . PHE A 1 357 ? -23.297 20.297 15.453 1 98.81 357 PHE A CA 1
ATOM 2712 C C . PHE A 1 357 ? -24.781 20.469 15.734 1 98.81 357 PHE A C 1
ATOM 2714 O O . PHE A 1 357 ? -25.578 20.703 14.812 1 98.81 357 PHE A O 1
ATOM 2721 N N . LYS A 1 358 ? -25.188 20.469 16.984 1 98.38 358 LYS A N 1
ATOM 2722 C CA . LYS A 1 358 ? -26.578 20.469 17.422 1 98.38 358 LYS A CA 1
ATOM 2723 C C . LYS A 1 358 ? -27.25 21.812 17.109 1 98.38 358 LYS A C 1
ATOM 2725 O O . LYS A 1 358 ? -28.391 21.844 16.656 1 98.38 358 LYS A O 1
ATOM 2730 N N . ASP A 1 359 ? -26.547 22.875 17.344 1 98.19 359 ASP A N 1
ATOM 2731 C CA . ASP A 1 359 ? -27.172 24.188 17.234 1 98.19 359 ASP A CA 1
ATOM 2732 C C . ASP A 1 359 ? -26.875 24.828 15.883 1 98.19 359 ASP A C 1
ATOM 2734 O O . ASP A 1 359 ? -27.641 25.672 15.406 1 98.19 359 ASP A O 1
ATOM 2738 N N . GLY A 1 360 ? -25.797 24.438 15.258 1 98.06 360 GLY A N 1
ATOM 2739 C CA . GLY A 1 360 ? -25.375 25.156 14.062 1 98.06 360 GLY A CA 1
ATOM 2740 C C . GLY A 1 360 ? -25.25 24.266 12.844 1 98.06 360 GLY A C 1
ATOM 2741 O O . GLY A 1 360 ? -25.078 24.766 11.727 1 98.06 360 GLY A O 1
ATOM 2742 N N . GLY A 1 361 ? -25.281 22.984 13.008 1 98.5 361 GLY A N 1
ATOM 2743 C CA . GLY A 1 361 ? -25.078 22.094 11.883 1 98.5 361 GLY A CA 1
ATOM 2744 C C . GLY A 1 361 ? -23.641 22.109 11.367 1 98.5 361 GLY A C 1
ATOM 2745 O O . GLY A 1 361 ? -23.422 21.953 10.164 1 98.5 361 GLY A O 1
ATOM 2746 N N . VAL A 1 362 ? -22.703 22.438 12.172 1 98.75 362 VAL A N 1
ATOM 2747 C CA . VAL A 1 362 ? -21.281 22.453 11.805 1 98.75 362 VAL A CA 1
ATOM 2748 C C . VAL A 1 362 ? -20.562 21.281 12.461 1 98.75 362 VAL A C 1
ATOM 2750 O O . VAL A 1 362 ? -20.562 21.141 13.688 1 98.75 362 VAL A O 1
ATOM 2753 N N . ARG A 1 363 ? -19.984 20.391 11.648 1 98.69 363 ARG A N 1
ATOM 2754 C CA . ARG A 1 363 ? -19.281 19.203 12.125 1 98.69 363 ARG A CA 1
ATOM 2755 C C . ARG A 1 363 ? -17.766 19.453 12.148 1 98.69 363 ARG A C 1
ATOM 2757 O O . ARG A 1 363 ? -17.172 19.781 11.125 1 98.69 363 ARG A O 1
ATOM 2764 N N . VAL A 1 364 ? -17.172 19.391 13.289 1 98.75 364 VAL A N 1
ATOM 2765 C CA . VAL A 1 364 ? -15.727 19.531 13.492 1 98.75 364 VAL A CA 1
ATOM 2766 C C . VAL A 1 364 ? -15.195 18.328 14.273 1 98.75 364 VAL A C 1
ATOM 2768 O O . VAL A 1 364 ? -15.938 17.391 14.562 1 98.75 364 VAL A O 1
ATOM 2771 N N . VAL A 1 365 ? -13.875 18.328 14.555 1 98.56 365 VAL A N 1
ATOM 2772 C CA . VAL A 1 365 ? -13.289 17.188 15.281 1 98.56 365 VAL A CA 1
ATOM 2773 C C . VAL A 1 365 ? -12.734 17.672 16.625 1 98.56 365 VAL A C 1
ATOM 2775 O O . VAL A 1 365 ? -11.953 18.625 16.672 1 98.56 365 VAL A O 1
ATOM 2778 N N . PRO A 1 366 ? -13.125 17.016 17.734 1 98.62 366 PRO A N 1
ATOM 2779 C CA . PRO A 1 366 ? -12.461 17.312 19 1 98.62 366 PRO A CA 1
ATOM 2780 C C . PRO A 1 366 ? -10.953 17.047 18.953 1 98.62 366 PRO A C 1
ATOM 2782 O O . PRO A 1 366 ? -10.523 15.984 18.5 1 98.62 366 PRO A O 1
ATOM 2785 N N . GLY A 1 367 ? -10.227 18 19.406 1 98.44 367 GLY A N 1
ATOM 2786 C CA . GLY A 1 367 ? -8.773 17.875 19.359 1 98.44 367 GLY A CA 1
ATOM 2787 C C . GLY A 1 367 ? -8.25 16.688 20.141 1 98.44 367 GLY A C 1
ATOM 2788 O O . GLY A 1 367 ? -7.242 16.094 19.781 1 98.44 367 GLY A O 1
ATOM 2789 N N . SER A 1 368 ? -8.914 16.328 21.234 1 98 368 SER A N 1
ATOM 2790 C CA . SER A 1 368 ? -8.477 15.219 22.078 1 98 368 SER A CA 1
ATOM 2791 C C . SER A 1 368 ? -8.523 13.891 21.328 1 98 368 SER A C 1
ATOM 2793 O O . SER A 1 368 ? -7.871 12.93 21.734 1 98 368 SER A O 1
ATOM 2795 N N . TYR A 1 369 ? -9.305 13.828 20.234 1 97.5 369 TYR A N 1
ATOM 2796 C CA . TYR A 1 369 ? -9.414 12.609 19.438 1 97.5 369 TYR A CA 1
ATOM 2797 C C . TYR A 1 369 ? -8.211 12.438 18.531 1 97.5 369 TYR A C 1
ATOM 2799 O O . TYR A 1 369 ? -7.977 11.359 17.984 1 97.5 369 TYR A O 1
ATOM 2807 N N . LEU A 1 370 ? -7.426 13.531 18.328 1 97.62 370 LEU A N 1
ATOM 2808 C CA . LEU A 1 370 ? -6.316 13.531 17.375 1 97.62 370 LEU A CA 1
ATOM 2809 C C . LEU A 1 370 ? -4.988 13.305 18.094 1 97.62 370 LEU A C 1
ATOM 2811 O O . LEU A 1 370 ? -3.943 13.188 17.453 1 97.62 370 LEU A O 1
ATOM 2815 N N . ALA A 1 371 ? -5.031 13.266 19.422 1 97.56 371 ALA A N 1
ATOM 2816 C CA . ALA A 1 371 ? -3.846 13.102 20.25 1 97.56 371 ALA A CA 1
ATOM 2817 C C . ALA A 1 371 ? -3.994 11.906 21.188 1 97.56 371 ALA A C 1
ATOM 2819 O O . ALA A 1 371 ? -5.023 11.227 21.172 1 97.56 371 ALA A O 1
ATOM 2820 N N . ARG A 1 372 ? -2.916 11.594 21.875 1 96.44 372 ARG A N 1
ATOM 2821 C CA . ARG A 1 372 ? -2.891 10.539 22.875 1 96.44 372 ARG A CA 1
ATOM 2822 C C . ARG A 1 372 ? -2.609 11.109 24.266 1 96.44 372 ARG A C 1
ATOM 2824 O O . ARG A 1 372 ? -1.949 12.148 24.391 1 96.44 372 ARG A O 1
ATOM 2831 N N . PRO A 1 373 ? -3.137 10.422 25.25 1 95.19 373 PRO A N 1
ATOM 2832 C CA . PRO A 1 373 ? -2.797 10.859 26.609 1 95.19 373 PRO A CA 1
ATOM 2833 C C . PRO A 1 373 ? -1.311 10.711 26.922 1 95.19 373 PRO A C 1
ATOM 2835 O O . PRO A 1 373 ? -0.686 9.727 26.516 1 95.19 373 PRO A O 1
ATOM 2838 N N . GLN A 1 374 ? -0.832 11.695 27.656 1 94.81 374 GLN A N 1
ATOM 2839 C CA . GLN A 1 374 ? 0.536 11.656 28.156 1 94.81 374 GLN A CA 1
ATOM 2840 C C . GLN A 1 374 ? 0.617 10.883 29.469 1 94.81 374 GLN A C 1
ATOM 2842 O O . GLN A 1 374 ? -0.404 10.438 30 1 94.81 374 GLN A O 1
ATOM 2847 N N . ALA A 1 375 ? 1.857 10.68 29.922 1 91 375 ALA A N 1
ATOM 2848 C CA . ALA A 1 375 ? 2.082 9.938 31.172 1 91 375 ALA A CA 1
ATOM 2849 C C . ALA A 1 375 ? 1.374 10.602 32.344 1 91 375 ALA A C 1
ATOM 2851 O O . ALA A 1 375 ? 0.916 9.922 33.25 1 91 375 ALA A O 1
ATOM 2852 N N . ASP A 1 376 ? 1.188 11.891 32.344 1 93.31 376 ASP A N 1
ATOM 2853 C CA . ASP A 1 376 ? 0.568 12.617 33.438 1 93.31 376 ASP A CA 1
ATOM 2854 C C . ASP A 1 376 ? -0.946 12.703 33.25 1 93.31 376 ASP A C 1
ATOM 2856 O O . ASP A 1 376 ? -1.628 13.398 34 1 93.31 376 ASP A O 1
ATOM 2860 N N . GLY A 1 377 ? -1.442 12.047 32.188 1 92.94 377 GLY A N 1
ATOM 2861 C CA . GLY A 1 377 ? -2.877 12 31.969 1 92.94 377 GLY A CA 1
ATOM 2862 C C . GLY A 1 377 ? -3.371 13.125 31.078 1 92.94 377 GLY A C 1
ATOM 2863 O O . GLY A 1 377 ? -4.52 13.117 30.625 1 92.94 377 GLY A O 1
ATOM 2864 N N . SER A 1 378 ? -2.459 14.047 30.828 1 95 378 SER A N 1
ATOM 2865 C CA . SER A 1 378 ? -2.865 15.164 29.984 1 95 378 SER A CA 1
ATOM 2866 C C . SER A 1 378 ? -2.963 14.75 28.516 1 95 378 SER A C 1
ATOM 2868 O O . SER A 1 378 ? -2.344 13.766 28.109 1 95 378 SER A O 1
ATOM 2870 N N . ASN A 1 379 ? -3.836 15.422 27.797 1 97.38 379 ASN A N 1
ATOM 2871 C CA . ASN A 1 379 ? -3.984 15.297 26.359 1 97.38 379 ASN A CA 1
ATOM 2872 C C . ASN A 1 379 ? -3.762 16.641 25.656 1 97.38 379 ASN A C 1
ATOM 2874 O O . ASN A 1 379 ? -4.539 17.578 25.828 1 97.38 379 ASN A O 1
ATOM 2878 N N . PRO A 1 380 ? -2.719 16.719 24.859 1 97.94 380 PRO A N 1
ATOM 2879 C CA . PRO A 1 380 ? -2.375 18.016 24.281 1 97.94 380 PRO A CA 1
ATOM 2880 C C . PRO A 1 380 ? -3.402 18.516 23.266 1 97.94 380 PRO A C 1
ATOM 2882 O O . PRO A 1 380 ? -3.342 19.656 22.828 1 97.94 380 PRO A O 1
ATOM 2885 N N . GLY A 1 381 ? -4.328 17.719 22.859 1 98 381 GLY A N 1
ATOM 2886 C CA . GLY A 1 381 ? -5.402 18.125 21.969 1 98 381 GLY A CA 1
ATOM 2887 C C . GLY A 1 381 ? -6.652 18.562 22.703 1 98 381 GLY A C 1
ATOM 2888 O O . GLY A 1 381 ? -7.562 19.141 22.094 1 98 381 GLY A O 1
ATOM 2889 N N . ALA A 1 382 ? -6.691 18.266 24.031 1 97.88 382 ALA A N 1
ATOM 2890 C CA . ALA A 1 382 ? -7.867 18.609 24.812 1 97.88 382 ALA A CA 1
ATOM 2891 C C . ALA A 1 382 ? -8.086 20.125 24.828 1 97.88 382 ALA A C 1
ATOM 2893 O O . ALA A 1 382 ? -7.137 20.906 24.953 1 97.88 382 ALA A O 1
ATOM 2894 N N . GLY A 1 383 ? -9.312 20.469 24.656 1 98.19 383 GLY A N 1
ATOM 2895 C CA . GLY A 1 383 ? -9.656 21.891 24.703 1 98.19 383 GLY A CA 1
ATOM 2896 C C . GLY A 1 383 ? -9.578 22.562 23.344 1 98.19 383 GLY A C 1
ATOM 2897 O O . GLY A 1 383 ? -9.906 23.75 23.203 1 98.19 383 GLY A O 1
ATOM 2898 N N . TYR A 1 384 ? -9.188 21.828 22.344 1 98.69 384 TYR A N 1
ATOM 2899 C CA . TYR A 1 384 ? -9.117 22.375 21 1 98.69 384 TYR A CA 1
ATOM 2900 C C . TYR A 1 384 ? -10.102 21.672 20.062 1 98.69 384 TYR A C 1
ATOM 2902 O O . TYR A 1 384 ? -10.5 20.531 20.328 1 98.69 384 TYR A O 1
ATOM 2910 N N . ILE A 1 385 ? -10.539 22.328 19.031 1 98.81 385 ILE A N 1
ATOM 2911 C CA . ILE A 1 385 ? -11.227 21.688 17.922 1 98.81 385 ILE A CA 1
ATOM 2912 C C . ILE A 1 385 ? -10.453 21.938 16.625 1 98.81 385 ILE A C 1
ATOM 2914 O O . ILE A 1 385 ? -9.828 22.984 16.453 1 98.81 385 ILE A O 1
ATOM 2918 N N . ARG A 1 386 ? -10.438 20.953 15.773 1 98.75 386 ARG A N 1
ATOM 2919 C CA . ARG A 1 386 ? -9.883 21.078 14.43 1 98.75 386 ARG A CA 1
ATOM 2920 C C . ARG A 1 386 ? -10.977 21.391 13.414 1 98.75 386 ARG A C 1
ATOM 2922 O O . ARG A 1 386 ? -11.969 20.672 13.328 1 98.75 386 ARG A O 1
ATOM 2929 N N . VAL A 1 387 ? -10.781 22.422 12.672 1 98.69 387 VAL A N 1
ATOM 2930 C CA . VAL A 1 387 ? -11.695 22.859 11.617 1 98.69 387 VAL A CA 1
ATOM 2931 C C . VAL A 1 387 ? -10.984 22.797 10.266 1 98.69 387 VAL A C 1
ATOM 2933 O O . VAL A 1 387 ? -10.102 23.609 9.992 1 98.69 387 VAL A O 1
ATOM 2936 N N . ALA A 1 388 ? -11.367 21.891 9.391 1 98.25 388 ALA A N 1
ATOM 2937 C CA . ALA A 1 388 ? -10.766 21.781 8.062 1 98.25 388 ALA A CA 1
ATOM 2938 C C . ALA A 1 388 ? -11.344 22.812 7.105 1 98.25 388 ALA A C 1
ATOM 2940 O O . ALA A 1 388 ? -12.539 22.781 6.805 1 98.25 388 ALA A O 1
ATOM 2941 N N . MET A 1 389 ? -10.555 23.672 6.625 1 97.81 389 MET A N 1
ATOM 2942 C CA . MET A 1 389 ? -10.984 24.766 5.754 1 97.81 389 MET A CA 1
ATOM 2943 C C . MET A 1 389 ? -10.984 24.312 4.293 1 97.81 389 MET A C 1
ATOM 2945 O O . MET A 1 389 ? -10.336 24.938 3.451 1 97.81 389 MET A O 1
ATOM 2949 N N . VAL A 1 390 ? -11.82 23.281 3.986 1 97.38 390 VAL A N 1
ATOM 2950 C CA . VAL A 1 390 ? -11.68 22.609 2.691 1 97.38 390 VAL A CA 1
ATOM 2951 C C . VAL A 1 390 ? -12.898 22.922 1.825 1 97.38 390 VAL A C 1
ATOM 2953 O O . VAL A 1 390 ? -12.875 22.719 0.61 1 97.38 390 VAL A O 1
ATOM 2956 N N . GLN A 1 391 ? -14.008 23.5 2.42 1 97.31 391 GLN A N 1
ATOM 2957 C CA . GLN A 1 391 ? -15.195 23.875 1.654 1 97.31 391 GLN A CA 1
ATOM 2958 C C . GLN A 1 391 ? -14.938 25.109 0.802 1 97.31 391 GLN A C 1
ATOM 2960 O O . GLN A 1 391 ? -13.922 25.797 0.976 1 97.31 391 GLN A O 1
ATOM 2965 N N . ASP A 1 392 ? -15.82 25.375 -0.173 1 96.88 392 ASP A N 1
ATOM 2966 C CA . ASP A 1 392 ? -15.688 26.609 -0.923 1 96.88 392 ASP A CA 1
ATOM 2967 C C . ASP A 1 392 ? -15.797 27.828 -0 1 96.88 392 ASP A C 1
ATOM 2969 O O . ASP A 1 392 ? -16.219 27.703 1.149 1 96.88 392 ASP A O 1
ATOM 2973 N N . SER A 1 393 ? -15.398 28.969 -0.498 1 97.38 393 SER A N 1
ATOM 2974 C CA . SER A 1 393 ? -15.266 30.172 0.317 1 97.38 393 SER A CA 1
ATOM 2975 C C . SER A 1 393 ? -16.609 30.562 0.945 1 97.38 393 SER A C 1
ATOM 2977 O O . SER A 1 393 ? -16.656 30.969 2.109 1 97.38 393 SER A O 1
ATOM 2979 N N . GLU A 1 394 ? -17.672 30.438 0.241 1 97.94 394 GLU A N 1
ATOM 2980 C CA . GLU A 1 394 ? -18.984 30.812 0.749 1 97.94 394 GLU A CA 1
ATOM 2981 C C . GLU A 1 394 ? -19.422 29.891 1.896 1 97.94 394 GLU A C 1
ATOM 2983 O O . GLU A 1 394 ? -19.859 30.375 2.939 1 97.94 394 GLU A O 1
ATOM 2988 N N . THR A 1 395 ? -19.297 28.609 1.642 1 98.25 395 THR A N 1
ATOM 2989 C CA . THR A 1 395 ? -19.641 27.625 2.658 1 98.25 395 THR A CA 1
ATOM 2990 C C . THR A 1 395 ? -18.734 27.766 3.881 1 98.25 395 THR A C 1
ATOM 2992 O O . THR A 1 395 ? -19.203 27.625 5.016 1 98.25 395 THR A O 1
ATOM 2995 N N . THR A 1 396 ? -17.469 28.062 3.645 1 98.31 396 THR A N 1
ATOM 2996 C CA . THR A 1 396 ? -16.516 28.266 4.727 1 98.31 396 THR A CA 1
ATOM 2997 C C . THR A 1 396 ? -16.922 29.484 5.574 1 98.31 396 THR A C 1
ATOM 2999 O O . THR A 1 396 ? -16.938 29.406 6.805 1 98.31 396 THR A O 1
ATOM 3002 N N . ALA A 1 397 ? -17.281 30.562 4.957 1 98.56 397 ALA A N 1
ATOM 3003 C CA . ALA A 1 397 ? -17.703 31.766 5.668 1 98.56 397 ALA A CA 1
ATOM 3004 C C . ALA A 1 397 ? -18.953 31.484 6.508 1 98.56 397 ALA A C 1
ATOM 3006 O O . ALA A 1 397 ? -19.031 31.922 7.664 1 98.56 397 ALA A O 1
ATOM 3007 N N . GLU A 1 398 ? -19.859 30.797 5.902 1 98.69 398 GLU A N 1
ATOM 3008 C CA . GLU A 1 398 ? -21.094 30.453 6.617 1 98.69 398 GLU A CA 1
ATOM 3009 C C . GLU A 1 398 ? -20.797 29.625 7.863 1 98.69 398 GLU A C 1
ATOM 3011 O O . GLU A 1 398 ? -21.344 29.875 8.938 1 98.69 398 GLU A O 1
ATOM 3016 N N . ALA A 1 399 ? -19.953 28.656 7.719 1 98.75 399 ALA A N 1
ATOM 3017 C CA . ALA A 1 399 ? -19.594 27.781 8.836 1 98.75 399 ALA A CA 1
ATOM 3018 C C . ALA A 1 399 ? -18.938 28.578 9.953 1 98.75 399 ALA A C 1
ATOM 3020 O O . ALA A 1 399 ? -19.219 28.375 11.133 1 98.75 399 ALA A O 1
ATOM 3021 N N . LEU A 1 400 ? -18.047 29.5 9.586 1 98.75 400 LEU A N 1
ATOM 3022 C CA . LEU A 1 400 ? -17.344 30.297 10.578 1 98.75 400 LEU A CA 1
ATOM 3023 C C . LEU A 1 400 ? -18.297 31.266 11.281 1 98.75 400 LEU A C 1
ATOM 3025 O O . LEU A 1 400 ? -18.172 31.5 12.484 1 98.75 400 LEU A O 1
ATOM 3029 N N . HIS A 1 401 ? -19.25 31.844 10.586 1 98.75 401 HIS A N 1
ATOM 3030 C CA . HIS A 1 401 ? -20.25 32.688 11.195 1 98.75 401 HIS A CA 1
ATOM 3031 C C . HIS A 1 401 ? -21.094 31.922 12.203 1 98.75 401 HIS A C 1
ATOM 3033 O O . HIS A 1 401 ? -21.391 32.406 13.289 1 98.75 401 HIS A O 1
ATOM 3039 N N . ARG A 1 402 ? -21.438 30.734 11.82 1 98.69 402 ARG A N 1
ATOM 3040 C CA . ARG A 1 402 ? -22.203 29.891 12.742 1 98.69 402 ARG A CA 1
ATOM 3041 C C . ARG A 1 402 ? -21.391 29.578 13.992 1 98.69 402 ARG A C 1
ATOM 3043 O O . ARG A 1 402 ? -21.922 29.578 15.102 1 98.69 402 ARG A O 1
ATOM 3050 N N . LEU A 1 403 ? -20.156 29.297 13.789 1 98.69 403 LEU A N 1
ATOM 3051 C CA . LEU A 1 403 ? -19.25 29 14.891 1 98.69 403 LEU A CA 1
ATOM 3052 C C . LEU A 1 403 ? -19.203 30.156 15.883 1 98.69 403 LEU A C 1
ATOM 3054 O O . LEU A 1 403 ? -19.375 29.953 17.094 1 98.69 403 LEU A O 1
ATOM 3058 N N . VAL A 1 404 ? -19.078 31.375 15.398 1 98.5 404 VAL A N 1
ATOM 3059 C CA . VAL A 1 404 ? -18.984 32.562 16.234 1 98.5 404 VAL A CA 1
ATOM 3060 C C . VAL A 1 404 ? -20.328 32.812 16.938 1 98.5 404 VAL A C 1
ATOM 3062 O O . VAL A 1 404 ? -20.375 33.156 18.109 1 98.5 404 VAL A O 1
ATOM 3065 N N . ARG A 1 405 ? -21.375 32.594 16.188 1 98.12 405 ARG A N 1
ATOM 3066 C CA . ARG A 1 405 ? -22.703 32.812 16.75 1 98.12 405 ARG A CA 1
ATOM 3067 C C . ARG A 1 405 ? -22.953 31.859 17.922 1 98.12 405 ARG A C 1
ATOM 3069 O O . ARG A 1 405 ? -23.547 32.25 18.938 1 98.12 405 ARG A O 1
ATOM 3076 N N . ILE A 1 406 ? -22.484 30.672 17.828 1 98.06 406 ILE A N 1
ATOM 3077 C CA . ILE A 1 406 ? -22.812 29.625 18.781 1 98.06 406 ILE A CA 1
ATOM 3078 C C . ILE A 1 406 ? -21.844 29.672 19.953 1 98.06 406 ILE A C 1
ATOM 3080 O O . ILE A 1 406 ? -22.25 29.547 21.109 1 98.06 406 ILE A O 1
ATOM 3084 N N . LEU A 1 407 ? -20.578 29.844 19.672 1 97.69 407 LEU A N 1
ATOM 3085 C CA . LEU A 1 407 ? -19.562 29.766 20.734 1 97.69 407 LEU A CA 1
ATOM 3086 C C . LEU A 1 407 ? -19.281 31.141 21.328 1 97.69 407 LEU A C 1
ATOM 3088 O O . LEU A 1 407 ? -18.719 31.25 22.406 1 97.69 407 LEU A O 1
ATOM 3092 N N . GLY A 1 408 ? -19.688 32.188 20.641 1 94.19 408 GLY A N 1
ATOM 3093 C CA . GLY A 1 408 ? -19.484 33.531 21.156 1 94.19 408 GLY A CA 1
ATOM 3094 C C . GLY A 1 408 ? -18.109 34.094 20.844 1 94.19 408 GLY A C 1
ATOM 3095 O O . GLY A 1 408 ? -17.156 33.344 20.688 1 94.19 408 GLY A O 1
ATOM 3096 N N . MET B 1 1 ? 70.625 -4.801 8.57 1 24.89 1 MET B N 1
ATOM 3097 C CA . MET B 1 1 ? 69.75 -5.824 9.172 1 24.89 1 MET B CA 1
ATOM 3098 C C . MET B 1 1 ? 68.25 -5.543 8.914 1 24.89 1 MET B C 1
ATOM 3100 O O . MET B 1 1 ? 67.75 -4.574 9.43 1 24.89 1 MET B O 1
ATOM 3104 N N . ALA B 1 2 ? 67.875 -5.883 7.66 1 26.5 2 ALA B N 1
ATOM 3105 C CA . ALA B 1 2 ? 66.688 -5.656 6.828 1 26.5 2 ALA B CA 1
ATOM 3106 C C . ALA B 1 2 ? 65.438 -6.254 7.473 1 26.5 2 ALA B C 1
ATOM 3108 O 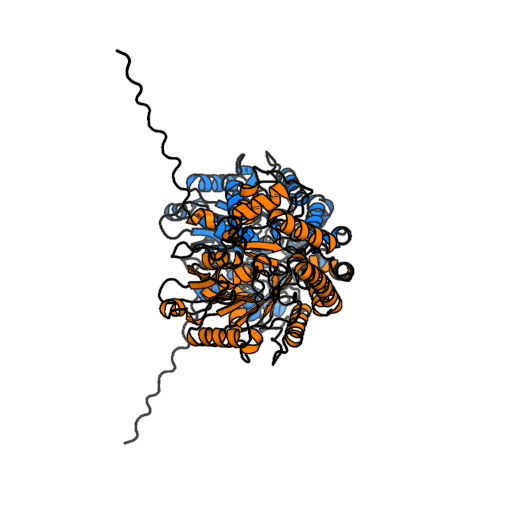O . ALA B 1 2 ? 65.375 -7.461 7.719 1 26.5 2 ALA B O 1
ATOM 3109 N N . LEU B 1 3 ? 64.75 -5.43 8.344 1 28.39 3 LEU B N 1
ATOM 3110 C CA . LEU B 1 3 ? 63.531 -5.781 9.109 1 28.39 3 LEU B CA 1
ATOM 3111 C C . LEU B 1 3 ? 62.469 -6.367 8.195 1 28.39 3 LEU B C 1
ATOM 3113 O O . LEU B 1 3 ? 62.156 -5.797 7.148 1 28.39 3 LEU B O 1
ATOM 3117 N N . SER B 1 4 ? 62.281 -7.711 8.188 1 27.56 4 SER B N 1
ATOM 3118 C CA . SER B 1 4 ? 61.344 -8.602 7.492 1 27.56 4 SER B CA 1
ATOM 3119 C C . SER B 1 4 ? 59.906 -8.172 7.707 1 27.56 4 SER B C 1
ATOM 3121 O O . SER B 1 4 ? 59.438 -8.102 8.844 1 27.56 4 SER B O 1
ATOM 3123 N N . ALA B 1 5 ? 59.469 -7.199 6.836 1 29.58 5 ALA B N 1
ATOM 3124 C CA . ALA B 1 5 ? 58.125 -6.664 6.754 1 29.58 5 ALA B CA 1
ATOM 3125 C C . ALA B 1 5 ? 57.094 -7.785 6.766 1 29.58 5 ALA B C 1
ATOM 3127 O O . ALA B 1 5 ? 57.031 -8.609 5.848 1 29.58 5 ALA B O 1
ATOM 3128 N N . SER B 1 6 ? 56.719 -8.258 7.996 1 27.05 6 SER B N 1
ATOM 3129 C CA . SER B 1 6 ? 55.75 -9.312 8.219 1 27.05 6 SER B CA 1
ATOM 3130 C C . SER B 1 6 ? 54.438 -9.023 7.477 1 27.05 6 SER B C 1
ATOM 3132 O O . SER B 1 6 ? 53.938 -7.902 7.512 1 27.05 6 SER B O 1
ATOM 3134 N N . THR B 1 7 ? 54.219 -9.758 6.309 1 31.06 7 THR B N 1
ATOM 3135 C CA . THR B 1 7 ? 53.094 -9.859 5.367 1 31.06 7 THR B CA 1
ATOM 3136 C C . THR B 1 7 ? 51.781 -10.109 6.102 1 31.06 7 THR B C 1
ATOM 3138 O O . THR B 1 7 ? 51.625 -11.133 6.762 1 31.06 7 THR B O 1
ATOM 3141 N N . SER B 1 8 ? 51.25 -9.023 6.742 1 27.33 8 SER B N 1
ATOM 3142 C CA . SER B 1 8 ? 49.969 -9.164 7.449 1 27.33 8 SER B CA 1
ATOM 3143 C C . SER B 1 8 ? 48.938 -9.852 6.574 1 27.33 8 SER B C 1
ATOM 3145 O O . SER B 1 8 ? 48.75 -9.469 5.422 1 27.33 8 SER B O 1
ATOM 3147 N N . PRO B 1 9 ? 48.562 -11.133 6.891 1 25.59 9 PRO B N 1
ATOM 3148 C CA . PRO B 1 9 ? 47.625 -11.914 6.082 1 25.59 9 PRO B CA 1
ATOM 3149 C C . PRO B 1 9 ? 46.312 -11.164 5.828 1 25.59 9 PRO B C 1
ATOM 3151 O O . PRO B 1 9 ? 45.906 -10.32 6.629 1 25.59 9 PRO B O 1
ATOM 3154 N N . ALA B 1 10 ? 45.938 -10.953 4.555 1 27.33 10 ALA B N 1
ATOM 3155 C CA . ALA B 1 10 ? 44.688 -10.523 3.963 1 27.33 10 ALA B CA 1
ATOM 3156 C C . ALA B 1 10 ? 43.5 -11.172 4.676 1 27.33 10 ALA B C 1
ATOM 3158 O O . ALA B 1 10 ? 43.406 -12.398 4.742 1 27.33 10 ALA B O 1
ATOM 3159 N N . ARG B 1 11 ? 42.938 -10.516 5.68 1 24.3 11 ARG B N 1
ATOM 3160 C CA . ARG B 1 11 ? 41.688 -10.898 6.289 1 24.3 11 ARG B CA 1
ATOM 3161 C C . ARG B 1 11 ? 40.719 -11.484 5.25 1 24.3 11 ARG B C 1
ATOM 3163 O O . ARG B 1 11 ? 40.594 -10.938 4.152 1 24.3 11 ARG B O 1
ATOM 3170 N N . ALA B 1 12 ? 40.406 -12.727 5.297 1 22.38 12 ALA B N 1
ATOM 3171 C CA . ALA B 1 12 ? 39.406 -13.57 4.609 1 22.38 12 ALA B CA 1
ATOM 3172 C C . ALA B 1 12 ? 38.094 -12.828 4.398 1 22.38 12 ALA B C 1
ATOM 3174 O O . ALA B 1 12 ? 37.469 -12.383 5.359 1 22.38 12 ALA B O 1
ATOM 3175 N N . ALA B 1 13 ? 37.906 -12.125 3.346 1 30.44 13 ALA B N 1
ATOM 3176 C CA . ALA B 1 13 ? 36.656 -11.711 2.742 1 30.44 13 ALA B CA 1
ATOM 3177 C C . ALA B 1 13 ? 35.562 -12.773 2.953 1 30.44 13 ALA B C 1
ATOM 3179 O O . ALA B 1 13 ? 35.531 -13.773 2.23 1 30.44 13 ALA B O 1
ATOM 3180 N N . GLY B 1 14 ? 35.344 -13.258 4.199 1 25.06 14 GLY B N 1
ATOM 3181 C CA . GLY B 1 14 ? 34.562 -14.383 4.66 1 25.06 14 GLY B CA 1
ATOM 3182 C C . GLY B 1 14 ? 33.188 -14.461 3.984 1 25.06 14 GLY B C 1
ATOM 3183 O O . GLY B 1 14 ? 32.781 -13.516 3.311 1 25.06 14 GLY B O 1
ATOM 3184 N N . SER B 1 15 ? 32.344 -15.641 4.203 1 28.69 15 SER B N 1
ATOM 3185 C CA . SER B 1 15 ? 31.141 -16.359 3.822 1 28.69 15 SER B CA 1
ATOM 3186 C C . SER B 1 15 ? 29.906 -15.477 3.92 1 28.69 15 SER B C 1
ATOM 3188 O O . SER B 1 15 ? 29.547 -15.023 5.008 1 28.69 15 SER B O 1
ATOM 3190 N N . VAL B 1 16 ? 29.672 -14.617 3.018 1 34.75 16 VAL B N 1
ATOM 3191 C CA . VAL B 1 16 ? 28.312 -14.086 2.932 1 34.75 16 VAL B CA 1
ATOM 3192 C C . VAL B 1 16 ? 27.312 -15.172 3.326 1 34.75 16 VAL B C 1
ATOM 3194 O O . VAL B 1 16 ? 27.266 -16.234 2.709 1 34.75 16 VAL B O 1
ATOM 3197 N N . ASP B 1 17 ? 26.75 -15.344 4.551 1 34.09 17 ASP B N 1
ATOM 3198 C CA . ASP B 1 17 ? 25.812 -16.281 5.16 1 34.09 17 ASP B CA 1
ATOM 3199 C C . ASP B 1 17 ? 24.703 -16.672 4.184 1 34.09 17 ASP B C 1
ATOM 3201 O O . ASP B 1 17 ? 24.234 -15.844 3.412 1 34.09 17 ASP B O 1
ATOM 3205 N N . ALA B 1 18 ? 24.531 -17.906 3.803 1 37.97 18 ALA B N 1
ATOM 3206 C CA . ALA B 1 18 ? 23.5 -18.594 3.018 1 37.97 18 ALA B CA 1
ATOM 3207 C C . ALA B 1 18 ? 22.125 -17.984 3.248 1 37.97 18 ALA B C 1
ATOM 3209 O O . ALA B 1 18 ? 21.266 -18.016 2.367 1 37.97 18 ALA B O 1
ATOM 3210 N N . ALA B 1 19 ? 21.797 -17.625 4.473 1 41.06 19 ALA B N 1
ATOM 3211 C CA . ALA B 1 19 ? 20.531 -17.016 4.848 1 41.06 19 ALA B CA 1
ATOM 3212 C C . ALA B 1 19 ? 20.328 -15.68 4.137 1 41.06 19 ALA B C 1
ATOM 3214 O O . ALA B 1 19 ? 19.219 -15.359 3.695 1 41.06 19 ALA B O 1
ATOM 3215 N N . GLY B 1 20 ? 21.359 -14.898 3.975 1 48.88 20 GLY B N 1
ATOM 3216 C CA . GLY B 1 20 ? 21.328 -13.586 3.35 1 48.88 20 GLY B CA 1
ATOM 3217 C C . GLY B 1 20 ? 21.109 -13.641 1.851 1 48.88 20 GLY B C 1
ATOM 3218 O O . GLY B 1 20 ? 20.391 -12.805 1.292 1 48.88 20 GLY B O 1
ATOM 3219 N N . GLN B 1 21 ? 21.594 -14.68 1.173 1 48.56 21 GLN B N 1
ATOM 3220 C CA . GLN B 1 21 ? 21.484 -14.797 -0.277 1 48.56 21 GLN B CA 1
ATOM 3221 C C . GLN B 1 21 ? 20.078 -15.227 -0.687 1 48.56 21 GLN B C 1
ATOM 3223 O O . GLN B 1 21 ? 19.547 -14.766 -1.701 1 48.56 21 GLN B O 1
ATOM 3228 N N . SER B 1 22 ? 19.484 -16.094 0.112 1 50.88 22 SER B N 1
ATOM 3229 C CA . SER B 1 22 ? 18.156 -16.625 -0.224 1 50.88 22 SER B CA 1
ATOM 3230 C C . SER B 1 22 ? 17.078 -15.562 -0.081 1 50.88 22 SER B C 1
ATOM 3232 O O . SER B 1 22 ? 15.992 -15.703 -0.644 1 50.88 22 SER B O 1
ATOM 3234 N N . GLU B 1 23 ? 17.453 -14.484 0.446 1 65.69 23 GLU B N 1
ATOM 3235 C CA . GLU B 1 23 ? 16.453 -13.445 0.671 1 65.69 23 GLU B CA 1
ATOM 3236 C C . GLU B 1 23 ? 16.531 -12.352 -0.395 1 65.69 23 GLU B C 1
ATOM 3238 O O . GLU B 1 23 ? 15.664 -11.484 -0.47 1 65.69 23 GLU B O 1
ATOM 3243 N N . ARG B 1 24 ? 17.469 -12.727 -1.31 1 75.5 24 ARG B N 1
ATOM 3244 C CA . ARG B 1 24 ? 17.625 -11.734 -2.365 1 75.5 24 ARG B CA 1
ATOM 3245 C C . ARG B 1 24 ? 16.594 -11.938 -3.471 1 75.5 24 ARG B C 1
ATOM 3247 O O . ARG B 1 24 ? 16.109 -13.047 -3.674 1 75.5 24 ARG B O 1
ATOM 3254 N N . SER B 1 25 ? 16.297 -11.008 -4.207 1 85.25 25 SER B N 1
ATOM 3255 C CA . SER B 1 25 ? 15.359 -11.047 -5.328 1 85.25 25 SER B CA 1
ATOM 3256 C C . SER B 1 25 ? 15.781 -12.078 -6.371 1 85.25 25 SER B C 1
ATOM 3258 O O . SER B 1 25 ? 16.938 -12.102 -6.793 1 85.25 25 SER B O 1
ATOM 3260 N N . PRO B 1 26 ? 14.891 -12.93 -6.734 1 90.81 26 PRO B N 1
ATOM 3261 C CA . PRO B 1 26 ? 15.195 -13.883 -7.797 1 90.81 26 PRO B CA 1
ATOM 3262 C C . PRO B 1 26 ? 15.68 -13.211 -9.078 1 90.81 26 PRO B C 1
ATOM 3264 O O . PRO B 1 26 ? 16.562 -13.734 -9.766 1 90.81 26 PRO B O 1
ATOM 3267 N N . PHE B 1 27 ? 15.195 -12.047 -9.32 1 89.94 27 PHE B N 1
ATOM 3268 C CA . PHE B 1 27 ? 15.516 -11.359 -10.562 1 89.94 27 PHE B CA 1
ATOM 3269 C C . PHE B 1 27 ? 16.891 -10.711 -10.484 1 89.94 27 PHE B C 1
ATOM 3271 O O . PHE B 1 27 ? 17.609 -10.641 -11.484 1 89.94 27 PHE B O 1
ATOM 3278 N N . ALA B 1 28 ? 17.219 -10.195 -9.312 1 87.44 28 ALA B N 1
ATOM 3279 C CA . ALA B 1 28 ? 18.562 -9.688 -9.125 1 87.44 28 ALA B CA 1
ATOM 3280 C C . ALA B 1 28 ? 19.609 -10.797 -9.281 1 87.44 28 ALA B C 1
ATOM 3282 O O . ALA B 1 28 ? 20.625 -10.609 -9.953 1 87.44 28 ALA B O 1
ATOM 3283 N N . ARG B 1 29 ? 19.297 -11.945 -8.727 1 93.94 29 ARG B N 1
ATOM 3284 C CA . ARG B 1 29 ? 20.188 -13.102 -8.836 1 93.94 29 ARG B CA 1
ATOM 3285 C C . ARG B 1 29 ? 20.312 -13.547 -10.289 1 93.94 29 ARG B C 1
ATOM 3287 O O . ARG B 1 29 ? 21.391 -13.922 -10.742 1 93.94 29 ARG B O 1
ATOM 3294 N N . LEU B 1 30 ? 19.188 -13.508 -10.977 1 97.25 30 LEU B N 1
ATOM 3295 C CA . LEU B 1 30 ? 19.172 -13.891 -12.383 1 97.25 30 LEU B CA 1
ATOM 3296 C C . LEU B 1 30 ? 20.062 -12.961 -13.203 1 97.25 30 LEU B C 1
ATOM 3298 O O . LEU B 1 30 ? 20.844 -13.414 -14.047 1 97.25 30 LEU B O 1
ATOM 3302 N N . THR B 1 31 ? 19.875 -11.68 -12.945 1 95.06 31 THR B N 1
ATOM 3303 C CA . THR B 1 31 ? 20.688 -10.703 -13.656 1 95.06 31 THR B CA 1
ATOM 3304 C C . THR B 1 31 ? 22.172 -10.945 -13.406 1 95.06 31 THR B C 1
ATOM 3306 O O . THR B 1 31 ? 22.984 -10.883 -14.336 1 95.06 31 THR B O 1
ATOM 3309 N N . GLU B 1 32 ? 22.531 -11.227 -12.203 1 95.94 32 GLU B N 1
ATOM 3310 C CA . GLU B 1 32 ? 23.906 -11.516 -11.836 1 95.94 32 GLU B CA 1
ATOM 3311 C C . GLU B 1 32 ? 24.422 -12.773 -12.539 1 95.94 32 GLU B C 1
ATOM 3313 O O . GLU B 1 32 ? 25.547 -12.797 -13.047 1 95.94 32 GLU B O 1
ATOM 3318 N N . LEU B 1 33 ? 23.609 -13.773 -12.523 1 97.75 33 LEU B N 1
ATOM 3319 C CA . LEU B 1 33 ? 23.953 -15.047 -13.148 1 97.75 33 LEU B CA 1
ATOM 3320 C C . LEU B 1 33 ? 24.281 -14.852 -14.625 1 97.75 33 LEU B C 1
ATOM 3322 O O . LEU B 1 33 ? 25.219 -15.461 -15.148 1 97.75 33 LEU B O 1
ATOM 3326 N N . LEU B 1 34 ? 23.531 -13.992 -15.281 1 98.44 34 LEU B N 1
ATOM 3327 C CA . LEU B 1 34 ? 23.609 -13.875 -16.734 1 98.44 34 LEU B CA 1
ATOM 3328 C C . LEU B 1 34 ? 24.562 -12.766 -17.156 1 98.44 34 LEU B C 1
ATOM 3330 O O . LEU B 1 34 ? 24.891 -12.633 -18.328 1 98.44 34 LEU B O 1
ATOM 3334 N N . ALA B 1 35 ? 25.016 -11.984 -16.203 1 97.44 35 ALA B N 1
ATOM 3335 C CA . ALA B 1 35 ? 25.797 -10.781 -16.438 1 97.44 35 ALA B CA 1
ATOM 3336 C C . ALA B 1 35 ? 27.031 -11.094 -17.297 1 97.44 35 ALA B C 1
ATOM 3338 O O . ALA B 1 35 ? 27.406 -10.297 -18.156 1 97.44 35 ALA B O 1
ATOM 3339 N N . PRO B 1 36 ? 27.656 -12.25 -17.125 1 97.81 36 PRO B N 1
ATOM 3340 C CA . PRO B 1 36 ? 28.875 -12.539 -17.891 1 97.81 36 PRO B CA 1
ATOM 3341 C C . PRO B 1 36 ? 28.578 -12.945 -19.344 1 97.81 36 PRO B C 1
ATOM 3343 O O . PRO B 1 36 ? 29.5 -13.094 -20.141 1 97.81 36 PRO B O 1
ATOM 3346 N N . TYR B 1 37 ? 27.375 -13.07 -19.656 1 98.19 37 TYR B N 1
ATOM 3347 C CA . TYR B 1 37 ? 27.031 -13.641 -20.953 1 98.19 37 TYR B CA 1
ATOM 3348 C C . TYR B 1 37 ? 26.25 -12.641 -21.797 1 98.19 37 TYR B C 1
ATOM 3350 O O . TYR B 1 37 ? 25.688 -11.68 -21.266 1 98.19 37 TYR B O 1
ATOM 3358 N N . GLN B 1 38 ? 26.203 -12.852 -23.109 1 97.62 38 GLN B N 1
ATOM 3359 C CA . GLN B 1 38 ? 25.344 -12.172 -24.062 1 97.62 38 GLN B CA 1
ATOM 3360 C C . GLN B 1 38 ? 24.375 -13.141 -24.734 1 97.62 38 GLN B C 1
ATOM 3362 O O . GLN B 1 38 ? 24.719 -14.305 -24.969 1 97.62 38 GLN B O 1
ATOM 3367 N N . PRO B 1 39 ? 23.203 -12.656 -25.016 1 97.56 39 PRO B N 1
ATOM 3368 C CA . PRO B 1 39 ? 22.266 -13.555 -25.703 1 97.56 39 PRO B CA 1
ATOM 3369 C C . PRO B 1 39 ? 22.734 -13.961 -27.094 1 97.56 39 PRO B C 1
ATOM 3371 O O . PRO B 1 39 ? 23.156 -13.109 -27.875 1 97.56 39 PRO B O 1
ATOM 3374 N N . GLY B 1 40 ? 22.656 -15.18 -27.375 1 96.19 40 GLY B N 1
ATOM 3375 C CA . GLY B 1 40 ? 23.125 -15.719 -28.641 1 96.19 40 GLY B CA 1
ATOM 3376 C C . GLY B 1 40 ? 22.203 -15.391 -29.797 1 96.19 40 GLY B C 1
ATOM 3377 O O . GLY B 1 40 ? 22.594 -15.547 -30.953 1 96.19 40 GLY B O 1
ATOM 3378 N N . GLN B 1 41 ? 21.031 -15.047 -29.547 1 97.12 41 GLN B N 1
ATOM 3379 C CA . GLN B 1 41 ? 20.016 -14.586 -30.484 1 97.12 41 GLN B CA 1
ATOM 3380 C C . GLN B 1 41 ? 19.234 -13.398 -29.922 1 97.12 41 GLN B C 1
ATOM 3382 O O . GLN B 1 41 ? 19.484 -12.984 -28.781 1 97.12 41 GLN B O 1
ATOM 3387 N N . SER B 1 42 ? 18.359 -12.859 -30.766 1 97.75 42 SER B N 1
ATOM 3388 C CA . SER B 1 42 ? 17.484 -11.812 -30.25 1 97.75 42 SER B CA 1
ATOM 3389 C C . SER B 1 42 ? 16.766 -12.273 -29 1 97.75 42 SER B C 1
ATOM 3391 O O . SER B 1 42 ? 16.172 -13.352 -28.969 1 97.75 42 SER B O 1
ATOM 3393 N N . LEU B 1 43 ? 16.812 -11.453 -28.031 1 98.31 43 LEU B N 1
ATOM 3394 C CA . LEU B 1 43 ? 16.359 -11.836 -26.703 1 98.31 43 LEU B CA 1
ATOM 3395 C C . LEU B 1 43 ? 14.836 -12.016 -26.672 1 98.31 43 LEU B C 1
ATOM 3397 O O . LEU B 1 43 ? 14.094 -11.156 -27.156 1 98.31 43 LEU B O 1
ATOM 3401 N N . ILE B 1 44 ? 14.359 -13.117 -26.234 1 98.5 44 ILE B N 1
ATOM 3402 C CA . ILE B 1 44 ? 12.977 -13.359 -25.828 1 98.5 44 ILE B CA 1
ATOM 3403 C C . ILE B 1 44 ? 12.914 -13.531 -24.312 1 98.5 44 ILE B C 1
ATOM 3405 O O . ILE B 1 44 ? 13.461 -14.492 -23.766 1 98.5 44 ILE B O 1
ATOM 3409 N N . ASN B 1 45 ? 12.273 -12.602 -23.609 1 97.88 45 ASN B N 1
ATOM 3410 C CA . ASN B 1 45 ? 12.234 -12.594 -22.156 1 97.88 45 ASN B CA 1
ATOM 3411 C C . ASN B 1 45 ? 11.008 -13.336 -21.625 1 97.88 45 ASN B C 1
ATOM 3413 O O . ASN B 1 45 ? 9.883 -12.859 -21.766 1 97.88 45 ASN B O 1
ATOM 3417 N N . LEU B 1 46 ? 11.219 -14.484 -21.031 1 98.25 46 LEU B N 1
ATOM 3418 C CA . LEU B 1 46 ? 10.156 -15.281 -20.422 1 98.25 46 LEU B CA 1
ATOM 3419 C C . LEU B 1 46 ? 10.359 -15.398 -18.922 1 98.25 46 LEU B C 1
ATOM 3421 O O . LEU B 1 46 ? 9.797 -16.281 -18.281 1 98.25 46 LEU B O 1
ATOM 3425 N N . SER B 1 47 ? 11.211 -14.508 -18.359 1 96.81 47 SER B N 1
ATOM 3426 C CA . SER B 1 47 ? 11.539 -14.586 -16.938 1 96.81 47 SER B CA 1
ATOM 3427 C C . SER B 1 47 ? 10.5 -13.844 -16.094 1 96.81 47 SER B C 1
ATOM 3429 O O . SER B 1 47 ? 10.344 -14.125 -14.906 1 96.81 47 SER B O 1
ATOM 3431 N N . VAL B 1 48 ? 9.797 -12.867 -16.625 1 91.5 48 VAL B N 1
ATOM 3432 C CA . VAL B 1 48 ? 8.867 -12.039 -15.867 1 91.5 48 VAL B CA 1
ATOM 3433 C C . VAL B 1 48 ? 7.43 -12.469 -16.172 1 91.5 48 VAL B C 1
ATOM 3435 O O . VAL B 1 48 ? 7.023 -12.555 -17.328 1 91.5 48 VAL B O 1
ATOM 3438 N N . GLY B 1 49 ? 6.723 -12.734 -15.164 1 92.69 49 GLY B N 1
ATOM 3439 C CA . GLY B 1 49 ? 5.324 -13.117 -15.297 1 92.69 49 GLY B CA 1
ATOM 3440 C C . GLY B 1 49 ? 4.387 -11.922 -15.367 1 92.69 49 GLY B C 1
ATOM 3441 O O . GLY B 1 49 ? 3.518 -11.766 -14.508 1 92.69 49 GLY B O 1
ATOM 3442 N N . GLU B 1 50 ? 4.512 -11.117 -16.359 1 93.69 50 GLU B N 1
ATOM 3443 C CA . GLU B 1 50 ? 3.641 -9.977 -16.609 1 93.69 50 GLU B CA 1
ATOM 3444 C C . GLU B 1 50 ? 2.738 -10.203 -17.812 1 93.69 50 GLU B C 1
ATOM 3446 O O . GLU B 1 50 ? 3.223 -10.422 -18.922 1 93.69 50 GLU B O 1
ATOM 3451 N N . PRO B 1 51 ? 1.442 -10.125 -17.578 1 96.12 51 PRO B N 1
ATOM 3452 C CA . PRO B 1 51 ? 0.541 -10.242 -18.719 1 96.12 51 PRO B CA 1
ATOM 3453 C C . PRO B 1 51 ? 0.857 -9.227 -19.828 1 96.12 51 PRO B C 1
ATOM 3455 O O . PRO B 1 51 ? 1.177 -8.07 -19.531 1 96.12 51 PRO B O 1
ATOM 3458 N N . GLN B 1 52 ? 0.777 -9.711 -21.078 1 96.31 52 GLN B N 1
ATOM 3459 C CA . GLN B 1 52 ? 1.142 -8.828 -22.172 1 96.31 52 GLN B CA 1
ATOM 3460 C C . GLN B 1 52 ? -0.03 -8.625 -23.125 1 96.31 52 GLN B C 1
ATOM 3462 O O . GLN B 1 52 ? 0.054 -7.832 -24.062 1 96.31 52 GLN B O 1
ATOM 3467 N N . HIS B 1 53 ? -1.138 -9.367 -22.922 1 97.25 53 HIS B N 1
ATOM 3468 C CA . HIS B 1 53 ? -2.334 -9.133 -23.719 1 97.25 53 HIS B CA 1
ATOM 3469 C C . HIS B 1 53 ? -2.879 -7.727 -23.484 1 97.25 53 HIS B C 1
ATOM 3471 O O . HIS B 1 53 ? -2.576 -7.094 -22.469 1 97.25 53 HIS B O 1
ATOM 3477 N N . PRO B 1 54 ? -3.613 -7.195 -24.438 1 96.38 54 PRO B N 1
ATOM 3478 C CA . PRO B 1 54 ? -4.098 -5.82 -24.328 1 96.38 54 PRO B CA 1
ATOM 3479 C C . PRO B 1 54 ? -5.062 -5.625 -23.156 1 96.38 54 PRO B C 1
ATOM 3481 O O . PRO B 1 54 ? -5.754 -6.566 -22.75 1 96.38 54 PRO B O 1
ATOM 3484 N N . VAL B 1 55 ? -5.094 -4.379 -22.656 1 97.88 55 VAL B N 1
ATOM 3485 C CA . VAL B 1 55 ? -6.113 -4.031 -21.672 1 97.88 55 VAL B CA 1
ATOM 3486 C C . VAL B 1 55 ? -7.488 -4.008 -22.328 1 97.88 55 VAL B C 1
ATOM 3488 O O . VAL B 1 55 ? -7.598 -3.762 -23.531 1 97.88 55 VAL B O 1
ATOM 3491 N N . PRO B 1 56 ? -8.531 -4.246 -21.594 1 98.38 56 PRO B N 1
ATOM 3492 C CA . PRO B 1 56 ? -9.875 -4.215 -22.188 1 98.38 56 PRO B CA 1
ATOM 3493 C C . PRO B 1 56 ? -10.219 -2.854 -22.781 1 98.38 56 PRO B C 1
ATOM 3495 O O . PRO B 1 56 ? -9.805 -1.817 -22.266 1 98.38 56 PRO B O 1
ATOM 3498 N N . ASP B 1 57 ? -11.086 -2.861 -23.781 1 97.19 57 ASP B N 1
ATOM 3499 C CA . ASP B 1 57 ? -11.414 -1.681 -24.578 1 97.19 57 ASP B CA 1
ATOM 3500 C C . ASP B 1 57 ? -12.188 -0.658 -23.75 1 97.19 57 ASP B C 1
ATOM 3502 O O . ASP B 1 57 ? -12.172 0.537 -24.047 1 97.19 57 ASP B O 1
ATOM 3506 N N . PHE B 1 58 ? -12.844 -1.095 -22.672 1 98.31 58 PHE B N 1
ATOM 3507 C CA . PHE B 1 58 ? -13.727 -0.212 -21.922 1 98.31 58 PHE B CA 1
ATOM 3508 C C . PHE B 1 58 ? -12.93 0.64 -20.938 1 98.31 58 PHE B C 1
ATOM 3510 O O . PHE B 1 58 ? -13.453 1.603 -20.375 1 98.31 58 PHE B O 1
ATOM 3517 N N . VAL B 1 59 ? -11.648 0.385 -20.688 1 98.5 59 VAL B N 1
ATOM 3518 C CA . VAL B 1 59 ? -10.852 1.031 -19.641 1 98.5 59 VAL B CA 1
ATOM 3519 C C . VAL B 1 59 ? -10.844 2.541 -19.859 1 98.5 59 VAL B C 1
ATOM 3521 O O . VAL B 1 59 ? -11.156 3.311 -18.953 1 98.5 59 VAL B O 1
ATOM 3524 N N . GLY B 1 60 ? -10.508 3.01 -21.078 1 98.06 60 GLY B N 1
ATOM 3525 C CA . GLY B 1 60 ? -10.398 4.43 -21.375 1 98.06 60 GLY B CA 1
ATOM 3526 C C . GLY B 1 60 ? -11.695 5.188 -21.141 1 98.06 60 GLY B C 1
ATOM 3527 O O . GLY B 1 60 ? -11.688 6.254 -20.531 1 98.06 60 GLY B O 1
ATOM 3528 N N . ALA B 1 61 ? -12.828 4.637 -21.609 1 98.25 61 ALA B N 1
ATOM 3529 C CA . ALA B 1 61 ? -14.125 5.301 -21.5 1 98.25 61 ALA B CA 1
ATOM 3530 C C . ALA B 1 61 ? -14.547 5.434 -20.031 1 98.25 61 ALA B C 1
ATOM 3532 O O . ALA B 1 61 ? -15.094 6.465 -19.641 1 98.25 61 ALA B O 1
ATOM 3533 N N . VAL B 1 62 ? -14.32 4.395 -19.219 1 98.56 62 VAL B N 1
ATOM 3534 C CA . VAL B 1 62 ? -14.688 4.434 -17.812 1 98.56 62 VAL B CA 1
ATOM 3535 C C . VAL B 1 62 ? -13.859 5.492 -17.094 1 98.56 62 VAL B C 1
ATOM 3537 O O . VAL B 1 62 ? -14.391 6.289 -16.312 1 98.56 62 VAL B O 1
ATOM 3540 N N . LEU B 1 63 ? -12.555 5.539 -17.359 1 98.31 63 LEU B N 1
ATOM 3541 C CA . LEU B 1 63 ? -11.688 6.523 -16.719 1 98.31 63 LEU B CA 1
ATOM 3542 C C . LEU B 1 63 ? -12.125 7.941 -17.062 1 98.31 63 LEU B C 1
ATOM 3544 O O . LEU B 1 63 ? -12.133 8.82 -16.203 1 98.31 63 LEU B O 1
ATOM 3548 N N . ALA B 1 64 ? -12.477 8.148 -18.297 1 97.94 64 ALA B N 1
ATOM 3549 C CA . ALA B 1 64 ? -12.898 9.477 -18.734 1 97.94 64 ALA B CA 1
ATOM 3550 C C . ALA B 1 64 ? -14.148 9.938 -18 1 97.94 64 ALA B C 1
ATOM 3552 O O . ALA B 1 64 ? -14.281 11.117 -17.672 1 97.94 64 ALA B O 1
ATOM 3553 N N . ARG B 1 65 ? -15.008 9.016 -17.719 1 98.12 65 ARG B N 1
ATOM 3554 C CA . ARG B 1 65 ? -16.266 9.328 -17.062 1 98.12 65 ARG B CA 1
ATOM 3555 C C . ARG B 1 65 ? -16.047 9.727 -15.602 1 98.12 65 ARG B C 1
ATOM 3557 O O . ARG B 1 65 ? -16.797 10.523 -15.047 1 98.12 65 ARG B O 1
ATOM 3564 N N . TYR B 1 66 ? -14.953 9.258 -14.992 1 98.19 66 TYR B N 1
ATOM 3565 C CA . TYR B 1 66 ? -14.812 9.414 -13.555 1 98.19 66 TYR B CA 1
ATOM 3566 C C . TYR B 1 66 ? -13.539 10.172 -13.203 1 98.19 66 TYR B C 1
ATOM 3568 O O . TYR B 1 66 ? -13.039 10.07 -12.078 1 98.19 66 TYR B O 1
ATOM 3576 N N . THR B 1 67 ? -13 10.922 -14.109 1 97.88 67 THR B N 1
ATOM 3577 C CA . THR B 1 67 ? -11.719 11.602 -13.938 1 97.88 67 THR B CA 1
ATOM 3578 C C . THR B 1 67 ? -11.75 12.508 -12.711 1 97.88 67 THR B C 1
ATOM 3580 O O . THR B 1 67 ? -10.773 12.57 -11.953 1 97.88 67 THR B O 1
ATOM 3583 N N . ALA B 1 68 ? -12.844 13.195 -12.43 1 97.31 68 ALA B N 1
ATOM 3584 C CA . ALA B 1 68 ? -12.953 14.156 -11.336 1 97.31 68 ALA B CA 1
ATOM 3585 C C . ALA B 1 68 ? -12.836 13.461 -9.977 1 97.31 68 ALA B C 1
ATOM 3587 O O . ALA B 1 68 ? -12.445 14.078 -8.992 1 97.31 68 ALA B O 1
ATOM 3588 N N . GLU B 1 69 ? -13.102 12.141 -9.945 1 98 69 GLU B N 1
ATOM 3589 C CA . GLU B 1 69 ? -13.117 11.398 -8.688 1 98 69 GLU B CA 1
ATOM 3590 C C . GLU B 1 69 ? -11.695 11.125 -8.195 1 98 69 GLU B C 1
ATOM 3592 O O . GLU B 1 69 ? -11.508 10.703 -7.047 1 98 69 GLU B O 1
ATOM 3597 N N . PHE B 1 70 ? -10.68 11.438 -9.023 1 98.31 70 PHE B N 1
ATOM 3598 C CA . PHE B 1 70 ? -9.297 11.359 -8.562 1 98.31 70 PHE B CA 1
ATOM 3599 C C . PHE B 1 70 ? -9.016 12.414 -7.504 1 98.31 70 PHE B C 1
ATOM 3601 O O . PHE B 1 70 ? -7.988 12.359 -6.824 1 98.31 70 PHE B O 1
ATOM 3608 N N . GLY B 1 71 ? -9.914 13.344 -7.285 1 97.81 71 GLY B N 1
ATOM 3609 C CA . GLY B 1 71 ? -9.75 14.398 -6.293 1 97.81 71 GLY B CA 1
ATOM 3610 C C . GLY B 1 71 ? -10.25 14 -4.914 1 97.81 71 GLY B C 1
ATOM 3611 O O . GLY B 1 71 ? -9.969 14.68 -3.928 1 97.81 71 GLY B O 1
ATOM 3612 N N . ARG B 1 72 ? -10.875 12.867 -4.77 1 96.12 72 ARG B N 1
ATOM 3613 C CA . ARG B 1 72 ? -11.547 12.492 -3.527 1 96.12 72 ARG B CA 1
ATOM 3614 C C . ARG B 1 72 ? -10.859 11.305 -2.871 1 96.12 72 ARG B C 1
ATOM 3616 O O . ARG B 1 72 ? -10.547 10.312 -3.537 1 96.12 72 ARG B O 1
ATOM 3623 N N . TYR B 1 73 ? -10.68 11.398 -1.563 1 94.44 73 TYR B N 1
ATOM 3624 C CA . TYR B 1 73 ? -10.18 10.227 -0.853 1 94.44 73 TYR B CA 1
ATOM 3625 C C . TYR B 1 73 ? -11.164 9.062 -0.966 1 94.44 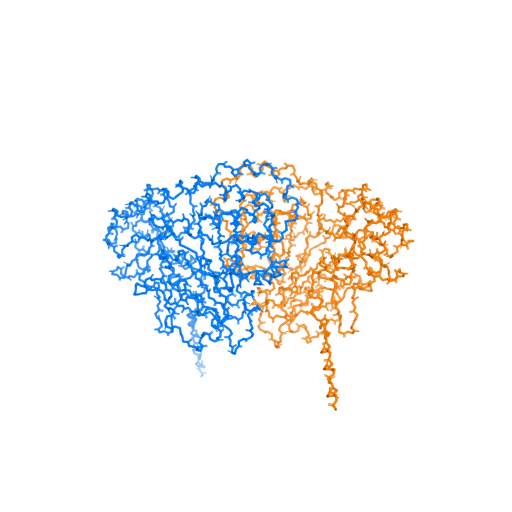73 TYR B C 1
ATOM 3627 O O . TYR B 1 73 ? -12.336 9.203 -0.624 1 94.44 73 TYR B O 1
ATOM 3635 N N . PRO B 1 74 ? -10.648 7.91 -1.463 1 94.06 74 PRO B N 1
ATOM 3636 C CA . PRO B 1 74 ? -11.531 6.742 -1.499 1 94.06 74 PRO B CA 1
ATOM 3637 C C . PRO B 1 74 ? -11.797 6.156 -0.113 1 94.06 74 PRO B C 1
ATOM 3639 O O . PRO B 1 74 ? -10.945 6.262 0.776 1 94.06 74 PRO B O 1
ATOM 3642 N N . LEU B 1 75 ? -12.969 5.574 0.034 1 93.94 75 LEU B N 1
ATOM 3643 C CA . LEU B 1 75 ? -13.164 4.746 1.219 1 93.94 75 LEU B CA 1
ATOM 3644 C C . LEU B 1 75 ? -12.156 3.604 1.255 1 93.94 75 LEU B C 1
ATOM 3646 O O . LEU B 1 75 ? -11.867 2.994 0.224 1 93.94 75 LEU B O 1
ATOM 3650 N N . ALA B 1 76 ? -11.703 3.324 2.449 1 93.62 76 ALA B N 1
ATOM 3651 C CA . ALA B 1 76 ? -10.695 2.275 2.604 1 93.62 76 ALA B CA 1
ATOM 3652 C C . ALA B 1 76 ? -11.258 0.915 2.199 1 93.62 76 ALA B C 1
ATOM 3654 O O . ALA B 1 76 ? -10.539 0.081 1.64 1 93.62 76 ALA B O 1
ATOM 3655 N N . LYS B 1 77 ? -12.516 0.643 2.424 1 96.81 77 LYS B N 1
ATOM 3656 C CA . LYS B 1 77 ? -13.094 -0.663 2.123 1 96.81 77 LYS B CA 1
ATOM 3657 C C . LYS B 1 77 ? -13.438 -0.783 0.643 1 96.81 77 LYS B C 1
ATOM 3659 O O . LYS B 1 77 ? -13.719 -1.879 0.152 1 96.81 77 LYS B O 1
ATOM 3664 N N . GLY B 1 78 ? -13.453 0.305 -0.119 1 98.19 78 GLY B N 1
ATOM 3665 C CA . GLY B 1 78 ? -13.859 0.322 -1.515 1 98.19 78 GLY B CA 1
ATOM 3666 C C . GLY B 1 78 ? -15.273 0.85 -1.718 1 98.19 78 GLY B C 1
ATOM 3667 O O . GLY B 1 78 ? -16.094 0.826 -0.794 1 98.19 78 GLY B O 1
ATOM 3668 N N . ILE B 1 79 ? -15.523 1.347 -2.877 1 98.44 79 ILE B N 1
ATOM 3669 C CA . ILE B 1 79 ? -16.844 1.881 -3.176 1 98.44 79 ILE B CA 1
ATOM 3670 C C . ILE B 1 79 ? -17.859 0.74 -3.248 1 98.44 79 ILE B C 1
ATOM 3672 O O . ILE B 1 79 ? -17.5 -0.397 -3.562 1 98.44 79 ILE B O 1
ATOM 3676 N N . GLU B 1 80 ? -19.062 1.055 -2.908 1 98.5 80 GLU B N 1
ATOM 3677 C CA . GLU B 1 80 ? -20.125 0.049 -2.826 1 98.5 80 GLU B CA 1
ATOM 3678 C C . GLU B 1 80 ? -20.281 -0.687 -4.152 1 98.5 80 GLU B C 1
ATOM 3680 O O . GLU B 1 80 ? -20.359 -1.918 -4.18 1 98.5 80 GLU B O 1
ATOM 3685 N N . PRO B 1 81 ? -20.297 0.052 -5.336 1 98.81 81 PRO B N 1
ATOM 3686 C CA . PRO B 1 81 ? -20.453 -0.678 -6.594 1 98.81 81 PRO B CA 1
ATOM 3687 C C . PRO B 1 81 ? -19.359 -1.716 -6.824 1 98.81 81 PRO B C 1
ATOM 3689 O O . PRO B 1 81 ? -19.625 -2.799 -7.348 1 98.81 81 PRO B O 1
ATOM 3692 N N . PHE B 1 82 ? -18.172 -1.404 -6.43 1 98.81 82 PHE B N 1
ATOM 3693 C CA . PHE B 1 82 ? -17.062 -2.344 -6.598 1 98.81 82 PHE B CA 1
ATOM 3694 C C . PHE B 1 82 ? -17.266 -3.578 -5.727 1 98.81 82 PHE B C 1
ATOM 3696 O O . PHE B 1 82 ? -17.141 -4.707 -6.199 1 98.81 82 PHE B O 1
ATOM 3703 N N . ARG B 1 83 ? -17.516 -3.4 -4.422 1 98.88 83 ARG B N 1
ATOM 3704 C CA . ARG B 1 83 ? -17.703 -4.516 -3.5 1 98.88 83 ARG B CA 1
ATOM 3705 C C . ARG B 1 83 ? -18.844 -5.41 -3.949 1 98.88 83 ARG B C 1
ATOM 3707 O O . ARG B 1 83 ? -18.766 -6.637 -3.855 1 98.88 83 ARG B O 1
ATOM 3714 N N . LYS B 1 84 ? -19.906 -4.805 -4.477 1 98.88 84 LYS B N 1
ATOM 3715 C CA . LYS B 1 84 ? -21.047 -5.562 -4.988 1 98.88 84 LYS B CA 1
ATOM 3716 C C . LYS B 1 84 ? -20.656 -6.367 -6.227 1 98.88 84 LYS B C 1
ATOM 3718 O O . LYS B 1 84 ? -21.047 -7.527 -6.367 1 98.88 84 LYS B O 1
ATOM 3723 N N . ALA B 1 85 ? -19.891 -5.75 -7.121 1 98.88 85 ALA B N 1
ATOM 3724 C CA . ALA B 1 85 ? -19.453 -6.441 -8.328 1 98.88 85 ALA B CA 1
ATOM 3725 C C . ALA B 1 85 ? -18.562 -7.629 -7.98 1 98.88 85 ALA B C 1
ATOM 3727 O O . ALA B 1 85 ? -18.719 -8.711 -8.547 1 98.88 85 ALA B O 1
ATOM 3728 N N . ALA B 1 86 ? -17.656 -7.441 -7.062 1 98.81 86 ALA B N 1
ATOM 3729 C CA . ALA B 1 86 ? -16.75 -8.508 -6.633 1 98.81 86 ALA B CA 1
ATOM 3730 C C . ALA B 1 86 ? -17.531 -9.656 -6 1 98.81 86 ALA B C 1
ATOM 3732 O O . ALA B 1 86 ? -17.281 -10.828 -6.305 1 98.81 86 ALA B O 1
ATOM 3733 N N . SER B 1 87 ? -18.453 -9.297 -5.133 1 98.88 87 SER B N 1
ATOM 3734 C CA . SER B 1 87 ? -19.281 -10.289 -4.473 1 98.88 87 SER B CA 1
ATOM 3735 C C . SER B 1 87 ? -20.078 -11.102 -5.484 1 98.88 87 SER B C 1
ATOM 3737 O O . SER B 1 87 ? -20.109 -12.328 -5.414 1 98.88 87 SER B O 1
ATOM 3739 N N . ALA B 1 88 ? -20.703 -10.422 -6.375 1 98.81 88 ALA B N 1
ATOM 3740 C CA . ALA B 1 88 ? -21.516 -11.078 -7.398 1 98.81 88 ALA B CA 1
ATOM 3741 C C . ALA B 1 88 ? -20.656 -11.992 -8.273 1 98.81 88 ALA B C 1
ATOM 3743 O O . ALA B 1 88 ? -21.062 -13.117 -8.57 1 98.81 88 ALA B O 1
ATOM 3744 N N . TRP B 1 89 ? -19.547 -11.508 -8.664 1 98.81 89 TRP B N 1
ATOM 3745 C CA . TRP B 1 89 ? -18.656 -12.305 -9.508 1 98.81 89 TRP B CA 1
ATOM 3746 C C . TRP B 1 89 ? -18.219 -13.578 -8.781 1 98.81 89 TRP B C 1
ATOM 3748 O O . TRP B 1 89 ? -18.281 -14.672 -9.344 1 98.81 89 TRP B O 1
ATOM 3758 N N . LEU B 1 90 ? -17.797 -13.453 -7.531 1 98.5 90 LEU B N 1
ATOM 3759 C CA . LEU B 1 90 ? -17.344 -14.594 -6.738 1 98.5 90 LEU B CA 1
ATOM 3760 C C . LEU B 1 90 ? -18.422 -15.656 -6.648 1 98.5 90 LEU B C 1
ATOM 3762 O O . LEU B 1 90 ? -18.141 -16.844 -6.797 1 98.5 90 LEU B O 1
ATOM 3766 N N . THR B 1 91 ? -19.578 -15.164 -6.391 1 98.62 91 THR B N 1
ATOM 3767 C CA . THR B 1 91 ? -20.703 -16.062 -6.203 1 98.62 91 THR B CA 1
ATOM 3768 C C . THR B 1 91 ? -20.984 -16.859 -7.48 1 98.62 91 THR B C 1
ATOM 3770 O O . THR B 1 91 ? -21.125 -18.078 -7.438 1 98.62 91 THR B O 1
ATOM 3773 N N . LYS B 1 92 ? -21.031 -16.188 -8.562 1 98.44 92 LYS B N 1
ATOM 3774 C CA . LYS B 1 92 ? -21.312 -16.812 -9.844 1 98.44 92 LYS B CA 1
ATOM 3775 C C . LYS B 1 92 ? -20.156 -17.703 -10.289 1 98.44 92 LYS B C 1
ATOM 3777 O O . LYS B 1 92 ? -20.359 -18.875 -10.617 1 98.44 92 LYS B O 1
ATOM 3782 N N . ARG B 1 93 ? -18.938 -17.172 -10.242 1 98.38 93 ARG B N 1
ATOM 3783 C CA . ARG B 1 93 ? -17.75 -17.828 -10.766 1 98.38 93 ARG B CA 1
ATOM 3784 C C . ARG B 1 93 ? -17.469 -19.141 -10.023 1 98.38 93 ARG B C 1
ATOM 3786 O O . ARG B 1 93 ? -17.047 -20.125 -10.625 1 98.38 93 ARG B O 1
ATOM 3793 N N . PHE B 1 94 ? -17.719 -19.172 -8.664 1 98.31 94 PHE B N 1
ATOM 3794 C CA . PHE B 1 94 ? -17.328 -20.312 -7.852 1 98.31 94 PHE B CA 1
ATOM 3795 C C . PHE B 1 94 ? -18.562 -21.047 -7.332 1 98.31 94 PHE B C 1
ATOM 3797 O O . PHE B 1 94 ? -18.453 -21.953 -6.496 1 98.31 94 PHE B O 1
ATOM 3804 N N . ALA B 1 95 ? -19.766 -20.641 -7.82 1 97.62 95 ALA B N 1
ATOM 3805 C CA . ALA B 1 95 ? -21.016 -21.281 -7.426 1 97.62 95 ALA B CA 1
ATOM 3806 C C . ALA B 1 95 ? -21.125 -21.375 -5.906 1 97.62 95 ALA B C 1
ATOM 3808 O O . ALA B 1 95 ? -21.375 -22.453 -5.363 1 97.62 95 ALA B O 1
ATOM 3809 N N . LEU B 1 96 ? -20.938 -20.266 -5.234 1 98.31 96 LEU B N 1
ATOM 3810 C CA . LEU B 1 96 ? -21 -20.234 -3.779 1 98.31 96 LEU B CA 1
ATOM 3811 C C . LEU B 1 96 ? -22.438 -20.406 -3.303 1 98.31 96 LEU B C 1
ATOM 3813 O O . LEU B 1 96 ? -23.375 -19.969 -3.973 1 98.31 96 LEU B O 1
ATOM 3817 N N . ASP B 1 97 ? -22.609 -20.984 -2.125 1 96.75 97 ASP B N 1
ATOM 3818 C CA . ASP B 1 97 ? -23.922 -21.188 -1.549 1 96.75 97 ASP B CA 1
ATOM 3819 C C . ASP B 1 97 ? -24.609 -19.859 -1.225 1 96.75 97 ASP B C 1
ATOM 3821 O O . ASP B 1 97 ? -25.828 -19.766 -1.247 1 96.75 97 ASP B O 1
ATOM 3825 N N . ARG B 1 98 ? -23.797 -18.906 -0.897 1 97.06 98 ARG B N 1
ATOM 3826 C CA . ARG B 1 98 ? -24.281 -17.547 -0.67 1 97.06 98 ARG B CA 1
ATOM 3827 C C . ARG B 1 98 ? -23.234 -16.531 -1.103 1 97.06 98 ARG B C 1
ATOM 3829 O O . ARG B 1 98 ? -22.031 -16.812 -1.087 1 97.06 98 ARG B O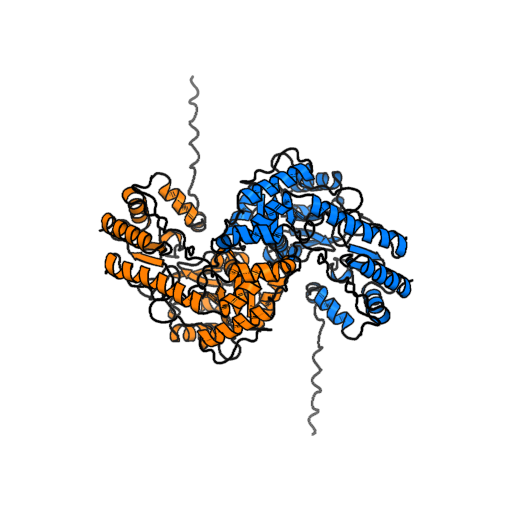 1
ATOM 3836 N N . ALA B 1 99 ? -23.766 -15.414 -1.395 1 98.25 99 ALA B N 1
ATOM 3837 C CA . ALA B 1 99 ? -22.859 -14.336 -1.771 1 98.25 99 ALA B CA 1
ATOM 3838 C C . ALA B 1 99 ? -22.172 -13.742 -0.542 1 98.25 99 ALA B C 1
ATOM 3840 O O . ALA B 1 99 ? -22.797 -13.562 0.504 1 98.25 99 ALA B O 1
ATOM 3841 N N . PRO B 1 100 ? -20.828 -13.516 -0.6 1 98.81 100 PRO B N 1
ATOM 3842 C CA . PRO B 1 100 ? -20.234 -12.695 0.455 1 98.81 100 PRO B CA 1
ATOM 3843 C C . PRO B 1 100 ? -20.938 -11.352 0.634 1 98.81 100 PRO B C 1
ATOM 3845 O O . PRO B 1 100 ? -21.328 -10.719 -0.351 1 98.81 100 PRO B O 1
ATOM 3848 N N . ASP B 1 101 ? -21.172 -10.938 1.834 1 98.81 101 ASP B N 1
ATOM 3849 C CA . ASP B 1 101 ? -21.766 -9.633 2.119 1 98.81 101 ASP B CA 1
ATOM 3850 C C . ASP B 1 101 ? -20.828 -8.5 1.695 1 98.81 101 ASP B C 1
ATOM 3852 O O . ASP B 1 101 ? -19.75 -8.336 2.266 1 98.81 101 ASP B O 1
ATOM 3856 N N . PRO B 1 102 ? -21.266 -7.707 0.724 1 98.75 102 PRO B N 1
ATOM 3857 C CA . PRO B 1 102 ? -20.391 -6.633 0.247 1 98.75 102 PRO B CA 1
ATOM 3858 C C . PRO B 1 102 ? -19.969 -5.676 1.359 1 98.75 102 PRO B C 1
ATOM 3860 O O . PRO B 1 102 ? -18.906 -5.055 1.277 1 98.75 102 PRO B O 1
ATOM 3863 N N . GLU B 1 103 ? -20.719 -5.594 2.408 1 98.31 103 GLU B N 1
ATOM 3864 C CA . GLU B 1 103 ? -20.453 -4.629 3.471 1 98.31 103 GLU B CA 1
ATOM 3865 C C . GLU B 1 103 ? -19.391 -5.148 4.438 1 98.31 103 GLU B C 1
ATOM 3867 O O . GLU B 1 103 ? -18.547 -4.379 4.922 1 98.31 103 GLU B O 1
ATOM 3872 N N . THR B 1 104 ? -19.391 -6.438 4.695 1 98.56 104 THR B N 1
ATOM 3873 C CA . THR B 1 104 ? -18.562 -6.918 5.805 1 98.56 104 THR B CA 1
ATOM 3874 C C . THR B 1 104 ? -17.609 -8.008 5.34 1 98.56 104 THR B C 1
ATOM 3876 O O . THR B 1 104 ? -16.672 -8.367 6.055 1 98.56 104 THR B O 1
ATOM 3879 N N . GLU B 1 105 ? -17.828 -8.539 4.125 1 98.88 105 GLU B N 1
ATOM 3880 C CA . GLU B 1 105 ? -17.062 -9.727 3.742 1 98.88 105 GLU B CA 1
ATOM 3881 C C . GLU B 1 105 ? -16.297 -9.5 2.445 1 98.88 105 GLU B C 1
ATOM 3883 O O . GLU B 1 105 ? -15.852 -10.453 1.805 1 98.88 105 GLU B O 1
ATOM 3888 N N . VAL B 1 106 ? -16.203 -8.219 1.989 1 98.88 106 VAL B N 1
ATOM 3889 C CA . VAL B 1 106 ? -15.438 -7.863 0.802 1 98.88 106 VAL B CA 1
ATOM 3890 C C . VAL B 1 106 ? -14.703 -6.539 1.035 1 98.88 106 VAL B C 1
ATOM 3892 O O . VAL B 1 106 ? -15.305 -5.566 1.493 1 98.88 106 VAL B O 1
ATOM 3895 N N . LEU B 1 107 ? -13.406 -6.492 0.789 1 98.81 107 LEU B N 1
ATOM 3896 C CA . LEU B 1 107 ? -12.602 -5.277 0.809 1 98.81 107 LEU B CA 1
ATOM 3897 C C . LEU B 1 107 ? -11.805 -5.133 -0.479 1 98.81 107 LEU B C 1
ATOM 3899 O O . LEU B 1 107 ? -11.289 -6.121 -1.009 1 98.81 107 LEU B O 1
ATOM 3903 N N . VAL B 1 108 ? -11.68 -3.92 -0.979 1 98.75 108 VAL B N 1
ATOM 3904 C CA . VAL B 1 108 ? -10.82 -3.648 -2.127 1 98.75 108 VAL B CA 1
ATOM 3905 C C . VAL B 1 108 ? -9.359 -3.662 -1.691 1 98.75 108 VAL B C 1
ATOM 3907 O O . VAL B 1 108 ? -9.047 -3.391 -0.529 1 98.75 108 VAL B O 1
ATOM 3910 N N . LEU B 1 109 ? -8.523 -4.039 -2.551 1 98.44 109 LEU B N 1
ATOM 3911 C CA . LEU B 1 109 ? -7.086 -4.043 -2.328 1 98.44 109 LEU B CA 1
ATOM 3912 C C . LEU B 1 109 ? -6.367 -3.246 -3.412 1 98.44 109 LEU B C 1
ATOM 3914 O O . LEU B 1 109 ? -6.797 -3.234 -4.566 1 98.44 109 LEU B O 1
ATOM 3918 N N . ASN B 1 110 ? -5.281 -2.562 -3.102 1 97.56 110 ASN B N 1
ATOM 3919 C CA . ASN B 1 110 ? -4.383 -1.934 -4.062 1 97.56 110 ASN B CA 1
ATOM 3920 C C . ASN B 1 110 ? -3.402 -2.941 -4.656 1 97.56 110 ASN B C 1
ATOM 3922 O O . ASN B 1 110 ? -2.189 -2.809 -4.484 1 97.56 110 ASN B O 1
ATOM 3926 N N . GLY B 1 111 ? -3.957 -3.881 -5.391 1 96.19 111 GLY B N 1
ATOM 3927 C CA . GLY B 1 111 ? -3.246 -5.09 -5.77 1 96.19 111 GLY B CA 1
ATOM 3928 C C . GLY B 1 111 ? -3.217 -6.137 -4.672 1 96.19 111 GLY B C 1
ATOM 3929 O O . GLY B 1 111 ? -3.357 -5.812 -3.492 1 96.19 111 GLY B O 1
ATOM 3930 N N . SER B 1 112 ? -2.979 -7.367 -5.055 1 96.56 112 SER B N 1
ATOM 3931 C CA . SER B 1 112 ? -3.021 -8.422 -4.047 1 96.56 112 SER B CA 1
ATOM 3932 C C . SER B 1 112 ? -1.73 -8.461 -3.234 1 96.56 112 SER B C 1
ATOM 3934 O O . SER B 1 112 ? -1.721 -8.945 -2.1 1 96.56 112 SER B O 1
ATOM 3936 N N . ARG B 1 113 ? -0.615 -7.992 -3.77 1 95.56 113 ARG B N 1
ATOM 3937 C CA . ARG B 1 113 ? 0.665 -8.023 -3.068 1 95.56 113 ARG B CA 1
ATOM 3938 C C . ARG B 1 113 ? 0.556 -7.359 -1.701 1 95.56 113 ARG B C 1
ATOM 3940 O O . ARG B 1 113 ? 0.873 -7.973 -0.68 1 95.56 113 ARG B O 1
ATOM 3947 N N . GLU B 1 114 ? 0.11 -6.109 -1.751 1 95.19 114 GLU B N 1
ATOM 3948 C CA . GLU B 1 114 ? -0.035 -5.367 -0.503 1 95.19 114 GLU B CA 1
ATOM 3949 C C . GLU B 1 114 ? -1.03 -6.047 0.432 1 95.19 114 GLU B C 1
ATOM 3951 O O . GLU B 1 114 ? -0.813 -6.102 1.645 1 95.19 114 GLU B O 1
ATOM 3956 N N . GLY B 1 115 ? -2.121 -6.578 -0.129 1 97.75 115 GLY B N 1
ATOM 3957 C CA . GLY B 1 115 ? -3.117 -7.281 0.663 1 97.75 115 GLY B CA 1
ATOM 3958 C C . GLY B 1 115 ? -2.564 -8.508 1.362 1 97.75 115 GLY B C 1
ATOM 3959 O O . GLY B 1 115 ? -2.812 -8.719 2.551 1 97.75 115 GLY B O 1
ATOM 3960 N N . LEU B 1 116 ? -1.812 -9.281 0.622 1 98.62 116 LEU B N 1
ATOM 3961 C CA . LEU B 1 116 ? -1.226 -10.5 1.165 1 98.62 116 LEU B CA 1
ATOM 3962 C C . LEU B 1 116 ? -0.198 -10.172 2.244 1 98.62 116 LEU B C 1
ATOM 3964 O O . LEU B 1 116 ? -0.148 -10.836 3.281 1 98.62 116 LEU B O 1
ATOM 3968 N N . PHE B 1 117 ? 0.564 -9.141 2.102 1 98 117 PHE B N 1
ATOM 3969 C CA . PHE B 1 117 ? 1.55 -8.703 3.082 1 98 117 PHE B CA 1
ATOM 3970 C C . PHE B 1 117 ? 0.872 -8.289 4.383 1 98 117 PHE B C 1
ATOM 3972 O O . PHE B 1 117 ? 1.224 -8.789 5.457 1 98 117 PHE B O 1
ATOM 3979 N N . LEU B 1 118 ? -0.156 -7.434 4.293 1 98 118 LEU B N 1
ATOM 3980 C CA . LEU B 1 118 ? -0.826 -6.91 5.477 1 98 118 LEU B CA 1
ATOM 3981 C C . LEU B 1 118 ? -1.688 -7.984 6.137 1 98 118 LEU B C 1
ATOM 3983 O O . LEU B 1 118 ? -1.917 -7.945 7.348 1 98 118 LEU B O 1
ATOM 3987 N N . ALA B 1 119 ? -2.129 -8.977 5.352 1 98.69 119 ALA B N 1
ATOM 3988 C CA . ALA B 1 119 ? -2.943 -10.055 5.906 1 98.69 119 ALA B CA 1
ATOM 3989 C C . ALA B 1 119 ? -2.158 -10.859 6.938 1 98.69 119 ALA B C 1
ATOM 3991 O O . ALA B 1 119 ? -2.725 -11.336 7.926 1 98.69 119 ALA B O 1
ATOM 3992 N N . ALA B 1 120 ? -0.871 -11.031 6.738 1 98.19 120 ALA B N 1
ATOM 3993 C CA . ALA B 1 120 ? -0.031 -11.734 7.699 1 98.19 120 ALA B CA 1
ATOM 3994 C C . ALA B 1 120 ? 0.009 -11 9.039 1 98.19 120 ALA B C 1
ATOM 3996 O O . ALA B 1 120 ? -0.17 -11.617 10.094 1 98.19 120 ALA B O 1
ATOM 3997 N N . ILE B 1 121 ? 0.2 -9.703 8.953 1 96.25 121 ILE B N 1
ATOM 3998 C CA . ILE B 1 121 ? 0.256 -8.883 10.164 1 96.25 121 ILE B CA 1
ATOM 3999 C C . ILE B 1 121 ? -1.088 -8.938 10.883 1 96.25 121 ILE B C 1
ATOM 4001 O O . ILE B 1 121 ? -1.136 -9.117 12.102 1 96.25 121 ILE B O 1
ATOM 4005 N N . ALA B 1 122 ? -2.162 -8.828 10.102 1 97.81 122 ALA B N 1
ATOM 4006 C CA . ALA B 1 122 ? -3.502 -8.867 10.68 1 97.81 122 ALA B CA 1
ATOM 4007 C C . ALA B 1 122 ? -3.787 -10.227 11.312 1 97.81 122 ALA B C 1
ATOM 4009 O O . ALA B 1 122 ? -4.371 -10.305 12.398 1 97.81 122 ALA B O 1
ATOM 4010 N N . ALA B 1 123 ? -3.361 -11.297 10.68 1 98.5 123 ALA B N 1
ATOM 4011 C CA . ALA B 1 123 ? -3.605 -12.641 11.188 1 98.5 123 ALA B CA 1
ATOM 4012 C C . ALA B 1 123 ? -2.891 -12.859 12.516 1 98.5 123 ALA B C 1
ATOM 4014 O O . ALA B 1 123 ? -3.469 -13.414 13.453 1 98.5 123 ALA B O 1
ATOM 4015 N N . ALA B 1 124 ? -1.689 -12.414 12.594 1 96.94 124 ALA B N 1
ATOM 4016 C CA . ALA B 1 124 ? -0.902 -12.57 13.812 1 96.94 124 ALA B CA 1
ATOM 4017 C C . ALA B 1 124 ? -1.553 -11.836 14.984 1 96.94 124 ALA B C 1
ATOM 4019 O O . ALA B 1 124 ? -1.44 -12.273 16.141 1 96.94 124 ALA B O 1
ATOM 4020 N N . ARG B 1 125 ? -2.232 -10.742 14.68 1 93.38 125 ARG B N 1
ATOM 4021 C CA . ARG B 1 125 ? -2.881 -9.945 15.711 1 93.38 125 ARG B CA 1
ATOM 4022 C C . ARG B 1 125 ? -4.262 -10.5 16.047 1 93.38 125 ARG B C 1
ATOM 4024 O O . ARG B 1 125 ? -4.734 -10.359 17.172 1 93.38 125 ARG B O 1
ATOM 4031 N N . TYR B 1 126 ? -4.898 -11.07 15.07 1 97.12 126 TYR B N 1
ATOM 4032 C CA . TYR B 1 126 ? -6.289 -11.5 15.172 1 97.12 126 TYR B CA 1
ATOM 4033 C C . TYR B 1 126 ? -6.398 -12.828 15.906 1 97.12 126 TYR B C 1
ATOM 4035 O O . TYR B 1 126 ? -7.277 -13.008 16.75 1 97.12 126 TYR B O 1
ATOM 4043 N N . VAL B 1 127 ? -5.484 -13.75 15.586 1 96.81 127 VAL B N 1
ATOM 4044 C CA . VAL B 1 127 ? -5.492 -15.078 16.172 1 96.81 127 VAL B CA 1
ATOM 4045 C C . VAL B 1 127 ? -4.984 -15.008 17.609 1 96.81 127 VAL B C 1
ATOM 4047 O O . VAL B 1 127 ? -4.039 -14.273 17.906 1 96.81 127 VAL B O 1
ATOM 4050 N N . PRO B 1 128 ? -5.629 -15.75 18.516 1 93.31 128 PRO B N 1
ATOM 4051 C CA . PRO B 1 128 ? -5.18 -15.742 19.906 1 93.31 128 PRO B CA 1
ATOM 4052 C C . PRO B 1 128 ? -3.703 -16.109 20.062 1 93.31 128 PRO B C 1
ATOM 4054 O O . PRO B 1 128 ? -3.164 -16.844 19.234 1 93.31 128 PRO B O 1
ATOM 4057 N N . LYS B 1 129 ? -3.182 -15.641 21.109 1 92.44 129 LYS B N 1
ATOM 4058 C CA . LYS B 1 129 ? -1.763 -15.844 21.391 1 92.44 129 LYS B CA 1
ATOM 4059 C C . LYS B 1 129 ? -1.409 -17.328 21.391 1 92.44 129 LYS B C 1
ATOM 4061 O O . LYS B 1 129 ? -2.148 -18.156 21.938 1 92.44 129 LYS B O 1
ATOM 4066 N N . ARG B 1 130 ? -0.319 -17.578 20.672 1 94.25 130 ARG B N 1
ATOM 4067 C CA . ARG B 1 130 ? 0.196 -18.953 20.594 1 94.25 130 ARG B CA 1
ATOM 4068 C C . ARG B 1 130 ? 1.345 -19.156 21.562 1 94.25 130 ARG B C 1
ATOM 4070 O O . ARG B 1 130 ? 1.994 -18.203 22 1 94.25 130 ARG B O 1
ATOM 4077 N N . ASP B 1 131 ? 1.442 -20.453 22.016 1 90.19 131 ASP B N 1
ATOM 4078 C CA . ASP B 1 131 ? 2.625 -20.781 22.797 1 90.19 131 ASP B CA 1
ATOM 4079 C C . ASP B 1 131 ? 3.873 -20.828 21.922 1 90.19 131 ASP B C 1
ATOM 4081 O O . ASP B 1 131 ? 3.895 -21.547 20.906 1 90.19 131 ASP B O 1
ATOM 4085 N N . GLY B 1 132 ? 4.828 -20.016 22.281 1 92.62 132 GLY B N 1
ATOM 4086 C CA . GLY B 1 132 ? 6.035 -19.938 21.484 1 92.62 132 GLY B CA 1
ATOM 4087 C C . GLY B 1 132 ? 5.957 -18.906 20.375 1 92.62 132 GLY B C 1
ATOM 4088 O O . GLY B 1 132 ? 5.07 -18.047 20.375 1 92.62 132 GLY B O 1
ATOM 4089 N N . THR B 1 133 ? 6.93 -18.969 19.438 1 95.31 133 THR B N 1
ATOM 4090 C CA . THR B 1 133 ? 6.938 -18.062 18.297 1 95.31 133 THR B CA 1
ATOM 4091 C C . THR B 1 133 ? 5.84 -18.438 17.297 1 95.31 133 THR B C 1
ATOM 4093 O O . THR B 1 133 ? 5.805 -19.562 16.797 1 95.31 133 THR B O 1
ATOM 4096 N N . PRO B 1 134 ? 4.941 -17.531 17.078 1 98.06 134 PRO B N 1
ATOM 4097 C CA . PRO B 1 134 ? 3.891 -17.844 16.109 1 98.06 134 PRO B CA 1
ATOM 4098 C C . PRO B 1 134 ? 4.441 -18.141 14.711 1 98.06 134 PRO B C 1
ATOM 4100 O O . PRO B 1 134 ? 5.5 -17.625 14.336 1 98.06 134 PRO B O 1
ATOM 4103 N N . ALA B 1 135 ? 3.697 -18.984 13.969 1 98.62 135 ALA B N 1
ATOM 4104 C CA . ALA B 1 135 ? 4.18 -19.438 12.672 1 98.62 135 ALA B CA 1
ATOM 4105 C C . ALA B 1 135 ? 3.174 -19.125 11.57 1 98.62 135 ALA B C 1
ATOM 4107 O O . ALA B 1 135 ? 1.963 -19.125 11.805 1 98.62 135 ALA B O 1
ATOM 4108 N N . ILE B 1 136 ? 3.654 -18.781 10.43 1 98.81 136 ILE B N 1
ATOM 4109 C CA . ILE B 1 136 ? 2.873 -18.703 9.203 1 98.81 136 ILE B CA 1
ATOM 4110 C C . ILE B 1 136 ? 3.428 -19.688 8.172 1 98.81 136 ILE B C 1
ATOM 4112 O O . ILE B 1 136 ? 4.605 -19.625 7.816 1 98.81 136 ILE B O 1
ATOM 4116 N N . LEU B 1 137 ? 2.596 -20.625 7.766 1 98.88 137 LEU B N 1
ATOM 4117 C CA . LEU B 1 137 ? 2.977 -21.656 6.809 1 98.88 137 LEU B CA 1
ATOM 4118 C C . LEU B 1 137 ? 2.807 -21.172 5.375 1 98.88 137 LEU B C 1
ATOM 4120 O O . LEU B 1 137 ? 1.898 -20.375 5.09 1 98.88 137 LEU B O 1
ATOM 4124 N N . MET B 1 138 ? 3.641 -21.609 4.477 1 98.75 138 MET B N 1
ATOM 4125 C CA . MET B 1 138 ? 3.531 -21.203 3.076 1 98.75 138 MET B CA 1
ATOM 4126 C C . MET B 1 138 ? 4.164 -22.25 2.164 1 98.75 138 MET B C 1
ATOM 4128 O O . MET B 1 138 ? 5.059 -23 2.586 1 98.75 138 MET B O 1
ATOM 4132 N N . PRO B 1 139 ? 3.668 -22.312 0.968 1 98.69 139 PRO B N 1
ATOM 4133 C CA . PRO B 1 139 ? 4.312 -23.219 0.013 1 98.69 139 PRO B CA 1
ATOM 4134 C C . PRO B 1 139 ? 5.75 -22.812 -0.305 1 98.69 139 PRO B C 1
ATOM 4136 O O . PRO B 1 139 ? 6.152 -21.672 -0.026 1 98.69 139 PRO B O 1
ATOM 4139 N N . ASN B 1 140 ? 6.508 -23.766 -0.836 1 98.44 140 ASN B N 1
ATOM 4140 C CA . ASN B 1 140 ? 7.883 -23.578 -1.284 1 98.44 140 ASN B CA 1
ATOM 4141 C C . ASN B 1 140 ? 8.164 -24.344 -2.58 1 98.44 140 ASN B C 1
ATOM 4143 O O . ASN B 1 140 ? 8.391 -25.547 -2.561 1 98.44 140 ASN B O 1
ATOM 4147 N N . PRO B 1 141 ? 8.164 -23.562 -3.732 1 97.69 141 PRO B N 1
ATOM 4148 C CA . PRO B 1 141 ? 8.297 -22.125 -3.963 1 97.69 141 PRO B CA 1
ATOM 4149 C C . PRO B 1 141 ? 7.07 -21.344 -3.506 1 97.69 141 PRO B C 1
ATOM 4151 O O . PRO B 1 141 ? 6.016 -21.922 -3.252 1 97.69 141 PRO B O 1
ATOM 4154 N N . PHE B 1 142 ? 7.273 -20.031 -3.328 1 96.88 142 PHE B N 1
ATOM 4155 C CA . PHE B 1 142 ? 6.23 -19.156 -2.795 1 96.88 142 PHE B CA 1
ATOM 4156 C C . PHE B 1 142 ? 6.344 -17.75 -3.377 1 96.88 142 PHE B C 1
ATOM 4158 O O . PHE B 1 142 ? 7.352 -17.422 -4.004 1 96.88 142 PHE B O 1
ATOM 4165 N N . TYR B 1 143 ? 5.246 -17.047 -3.293 1 96.44 143 TYR B N 1
ATOM 4166 C CA . TYR B 1 143 ? 5.258 -15.617 -3.588 1 96.44 143 TYR B CA 1
ATOM 4167 C C . TYR B 1 143 ? 5.969 -14.836 -2.488 1 96.44 143 TYR B C 1
ATOM 4169 O O . TYR B 1 143 ? 5.617 -14.953 -1.312 1 96.44 143 TYR B O 1
ATOM 4177 N N . PRO B 1 144 ? 6.93 -13.953 -2.738 1 94.94 144 PRO B N 1
ATOM 4178 C CA . PRO B 1 144 ? 7.801 -13.312 -1.75 1 94.94 144 PRO B CA 1
ATOM 4179 C C . PRO B 1 144 ? 7.023 -12.484 -0.729 1 94.94 144 PRO B C 1
ATOM 4181 O O . PRO B 1 144 ? 7.449 -12.367 0.424 1 94.94 144 PRO B O 1
ATOM 4184 N N . ALA B 1 145 ? 5.918 -11.961 -1.068 1 96.19 145 ALA B N 1
ATOM 4185 C CA . ALA B 1 145 ? 5.117 -11.141 -0.163 1 96.19 145 ALA B CA 1
ATOM 4186 C C . ALA B 1 145 ? 4.68 -11.938 1.062 1 96.19 145 ALA B C 1
ATOM 4188 O O . ALA B 1 145 ? 4.5 -11.383 2.145 1 96.19 145 ALA B O 1
ATOM 4189 N N . TYR B 1 146 ? 4.539 -13.312 0.864 1 98.12 146 TYR B N 1
ATOM 4190 C CA . TYR B 1 146 ? 4.141 -14.164 1.979 1 98.12 146 TYR B CA 1
ATOM 4191 C C . TYR B 1 146 ? 5.172 -14.117 3.1 1 98.12 146 TYR B C 1
ATOM 4193 O O . TYR B 1 146 ? 4.844 -13.781 4.242 1 98.12 146 TYR B O 1
ATOM 4201 N N . ALA B 1 147 ? 6.418 -14.336 2.74 1 97.06 147 ALA B N 1
ATOM 4202 C CA . ALA B 1 147 ? 7.496 -14.398 3.723 1 97.06 147 ALA B CA 1
ATOM 4203 C C . ALA B 1 147 ? 7.785 -13.016 4.309 1 97.06 147 ALA B C 1
ATOM 4205 O O . ALA B 1 147 ? 8.102 -12.891 5.492 1 97.06 147 ALA B O 1
ATOM 4206 N N . ALA B 1 148 ? 7.707 -12.039 3.455 1 94.5 148 ALA B N 1
ATOM 4207 C CA . ALA B 1 148 ? 7.883 -10.68 3.947 1 94.5 148 ALA B CA 1
ATOM 4208 C C . ALA B 1 148 ? 6.828 -10.336 4.996 1 94.5 148 ALA B C 1
ATOM 4210 O O . ALA B 1 148 ? 7.141 -9.711 6.016 1 94.5 148 ALA B O 1
ATOM 4211 N N . GLY B 1 149 ? 5.59 -10.719 4.723 1 96.56 149 GLY B N 1
ATOM 4212 C CA . GLY B 1 149 ? 4.523 -10.516 5.691 1 96.56 149 GLY B CA 1
ATOM 4213 C C . GLY B 1 149 ? 4.754 -11.25 6.996 1 96.56 149 GLY B C 1
ATOM 4214 O O . GLY B 1 149 ? 4.559 -10.688 8.078 1 96.56 149 GLY B O 1
ATOM 4215 N N . ALA B 1 150 ? 5.184 -12.492 6.902 1 97.44 150 ALA B N 1
ATOM 4216 C CA . ALA B 1 150 ? 5.473 -13.273 8.102 1 97.44 150 ALA B CA 1
ATOM 4217 C C . ALA B 1 150 ? 6.535 -12.594 8.961 1 97.44 150 ALA B C 1
ATOM 4219 O O . ALA B 1 150 ? 6.371 -12.461 10.172 1 97.44 150 ALA B O 1
ATOM 4220 N N . ARG B 1 151 ? 7.562 -12.141 8.336 1 93.81 151 ARG B N 1
ATOM 4221 C CA . ARG B 1 151 ? 8.641 -11.469 9.047 1 93.81 151 ARG B CA 1
ATOM 4222 C C . ARG B 1 151 ? 8.148 -10.195 9.719 1 93.81 151 ARG B C 1
ATOM 4224 O O . ARG B 1 151 ? 8.445 -9.945 10.891 1 93.81 151 ARG B O 1
ATOM 4231 N N . ALA B 1 152 ? 7.422 -9.445 9.008 1 92.81 152 ALA B N 1
ATOM 4232 C CA . ALA B 1 152 ? 6.902 -8.188 9.539 1 92.81 152 ALA B CA 1
ATOM 4233 C C . ALA B 1 152 ? 5.945 -8.445 10.703 1 92.81 152 ALA B C 1
ATOM 4235 O O . ALA B 1 152 ? 5.844 -7.625 11.625 1 92.81 152 ALA B O 1
ATOM 4236 N N . ALA B 1 153 ? 5.305 -9.57 10.672 1 95.12 153 ALA B N 1
ATOM 4237 C CA . ALA B 1 153 ? 4.34 -9.938 11.711 1 95.12 153 ALA B CA 1
ATOM 4238 C C . ALA B 1 153 ? 5.043 -10.523 12.93 1 95.12 153 ALA B C 1
ATOM 4240 O O . ALA B 1 153 ? 4.395 -10.852 13.922 1 95.12 153 ALA B O 1
ATOM 4241 N N . GLY B 1 154 ? 6.379 -10.68 12.852 1 92.75 154 GLY B N 1
ATOM 4242 C CA . GLY B 1 154 ? 7.105 -11.32 13.938 1 92.75 154 GLY B CA 1
ATOM 4243 C C . GLY B 1 154 ? 6.867 -12.82 14.008 1 92.75 154 GLY B C 1
ATOM 4244 O O . GLY B 1 154 ? 6.973 -13.414 15.078 1 92.75 154 GLY B O 1
ATOM 4245 N N . CYS B 1 155 ? 6.449 -13.445 12.906 1 97.25 155 CYS B N 1
ATOM 4246 C CA . CYS B 1 155 ? 6.18 -14.875 12.852 1 97.25 155 CYS B CA 1
ATOM 4247 C C . CYS B 1 155 ? 7.309 -15.617 12.148 1 97.25 155 CYS B C 1
ATOM 4249 O O . CYS B 1 155 ? 8 -15.047 11.305 1 97.25 155 CYS B O 1
ATOM 4251 N N . GLU B 1 156 ? 7.508 -16.859 12.547 1 97.75 156 GLU B N 1
ATOM 4252 C CA . GLU B 1 156 ? 8.375 -17.75 11.773 1 97.75 156 GLU B CA 1
ATOM 4253 C C . GLU B 1 156 ? 7.715 -18.141 10.453 1 97.75 156 GLU B C 1
ATOM 4255 O O . GLU B 1 156 ? 6.574 -18.609 10.445 1 97.75 156 GLU B O 1
ATOM 4260 N N . ALA B 1 157 ? 8.406 -17.938 9.375 1 97.75 157 ALA B N 1
ATOM 4261 C CA . ALA B 1 157 ? 7.949 -18.484 8.102 1 97.75 157 ALA B CA 1
ATOM 4262 C C . ALA B 1 157 ? 8.297 -19.969 7.988 1 97.75 157 ALA B C 1
ATOM 4264 O O . ALA B 1 157 ? 9.469 -20.328 7.977 1 97.75 157 ALA B O 1
ATOM 4265 N N . VAL B 1 158 ? 7.32 -20.781 7.945 1 98.06 158 VAL B N 1
ATOM 4266 C CA . VAL B 1 158 ? 7.531 -22.219 7.777 1 98.06 158 VAL B CA 1
ATOM 4267 C C . VAL B 1 158 ? 7.266 -22.609 6.324 1 98.06 158 VAL B C 1
ATOM 4269 O O . VAL B 1 158 ? 6.137 -22.484 5.84 1 98.06 158 VAL B O 1
ATOM 4272 N N . PHE B 1 159 ? 8.32 -23.062 5.699 1 98.19 159 PHE B N 1
ATOM 4273 C CA . PHE B 1 159 ? 8.258 -23.406 4.281 1 98.19 159 PHE B CA 1
ATOM 4274 C C . PHE B 1 159 ? 7.863 -24.859 4.082 1 98.19 159 PHE B C 1
ATOM 4276 O O . PHE B 1 159 ? 8.516 -25.766 4.613 1 98.19 159 PHE B O 1
ATOM 4283 N N . LEU B 1 160 ? 6.805 -25.047 3.336 1 98.56 160 LEU B N 1
ATOM 4284 C CA . LEU B 1 160 ? 6.305 -26.375 3.02 1 98.56 160 LEU B CA 1
ATOM 4285 C C . LEU B 1 160 ? 6.672 -26.766 1.591 1 98.56 160 LEU B C 1
ATOM 4287 O O . LEU B 1 160 ? 6.109 -26.234 0.632 1 98.56 160 LEU B O 1
ATOM 4291 N N . PRO B 1 161 ? 7.574 -27.703 1.407 1 98.19 161 PRO B N 1
ATOM 4292 C CA . PRO B 1 161 ? 8.047 -28.016 0.056 1 98.19 161 PRO B CA 1
ATOM 4293 C C . PRO B 1 161 ? 6.949 -28.609 -0.829 1 98.19 161 PRO B C 1
ATOM 4295 O O . PRO B 1 161 ? 6.156 -29.438 -0.37 1 98.19 161 PRO B O 1
ATOM 4298 N N . THR B 1 162 ? 6.859 -28.141 -2.033 1 98.19 162 THR B N 1
ATOM 4299 C CA . THR B 1 162 ? 5.973 -28.688 -3.055 1 98.19 162 THR B CA 1
ATOM 4300 C C . THR B 1 162 ? 6.773 -29.359 -4.168 1 98.19 162 THR B C 1
ATOM 4302 O O . THR B 1 162 ? 7.633 -28.719 -4.785 1 98.19 162 THR B O 1
ATOM 4305 N N . THR B 1 163 ? 6.543 -30.594 -4.344 1 96.94 163 THR B N 1
ATOM 4306 C CA . THR B 1 163 ? 7.312 -31.422 -5.266 1 96.94 163 THR B CA 1
ATOM 4307 C C . THR B 1 163 ? 6.383 -32.219 -6.168 1 96.94 163 THR B C 1
ATOM 4309 O O . THR B 1 163 ? 5.164 -32.219 -5.98 1 96.94 163 THR B O 1
ATOM 4312 N N . LEU B 1 164 ? 7.023 -32.844 -7.125 1 96.31 164 LEU B N 1
ATOM 4313 C CA . LEU B 1 164 ? 6.262 -33.719 -8.008 1 96.31 164 LEU B CA 1
ATOM 4314 C C . LEU B 1 164 ? 5.527 -34.781 -7.203 1 96.31 164 LEU B C 1
ATOM 4316 O O . LEU B 1 164 ? 4.375 -35.094 -7.5 1 96.31 164 LEU B O 1
ATOM 4320 N N . ALA B 1 165 ? 6.102 -35.281 -6.156 1 96.19 165 ALA B N 1
ATOM 4321 C CA . ALA B 1 165 ? 5.582 -36.406 -5.367 1 96.19 165 ALA B CA 1
ATOM 4322 C C . ALA B 1 165 ? 4.289 -36 -4.656 1 96.19 165 ALA B C 1
ATOM 4324 O O . ALA B 1 165 ? 3.418 -36.844 -4.422 1 96.19 165 ALA B O 1
ATOM 4325 N N . ASN B 1 166 ? 4.152 -34.719 -4.352 1 97.06 166 ASN B N 1
ATOM 4326 C CA . ASN B 1 166 ? 2.949 -34.281 -3.643 1 97.06 166 ASN B CA 1
ATOM 4327 C C . ASN B 1 166 ? 2.062 -33.406 -4.52 1 97.06 166 ASN B C 1
ATOM 4329 O O . ASN B 1 166 ? 1.26 -32.625 -4.012 1 97.06 166 ASN B O 1
ATOM 4333 N N . GLY B 1 167 ? 2.289 -33.531 -5.812 1 96.44 167 GLY B N 1
ATOM 4334 C CA . GLY B 1 167 ? 1.457 -32.812 -6.758 1 96.44 167 GLY B CA 1
ATOM 4335 C C . GLY B 1 167 ? 1.666 -31.297 -6.703 1 96.44 167 GLY B C 1
ATOM 4336 O O . GLY B 1 167 ? 0.766 -30.531 -7.043 1 96.44 167 GLY B O 1
ATOM 4337 N N . PHE B 1 168 ? 2.762 -30.844 -6.16 1 97.81 168 PHE B N 1
ATOM 4338 C CA . PHE B 1 168 ? 3.193 -29.453 -6.07 1 97.81 168 PHE B CA 1
ATOM 4339 C C . PHE B 1 168 ? 2.234 -28.641 -5.211 1 97.81 168 PHE B C 1
ATOM 4341 O O . PHE B 1 168 ? 1.964 -27.469 -5.5 1 97.81 168 PHE B O 1
ATOM 4348 N N . LEU B 1 169 ? 1.622 -29.25 -4.211 1 98.44 169 LEU B N 1
ATOM 4349 C CA . LEU B 1 169 ? 0.905 -28.609 -3.107 1 98.44 169 LEU B CA 1
ATOM 4350 C C . LEU B 1 169 ? 1.472 -29.062 -1.764 1 98.44 169 LEU B C 1
ATOM 4352 O O . LEU B 1 169 ? 1.96 -30.188 -1.634 1 98.44 169 LEU B O 1
ATOM 4356 N N . PRO B 1 170 ? 1.396 -28.172 -0.773 1 98.44 170 PRO B N 1
ATOM 4357 C CA . PRO B 1 170 ? 1.87 -28.609 0.543 1 98.44 170 PRO B CA 1
ATOM 4358 C C . PRO B 1 170 ? 1.193 -29.891 1.022 1 98.44 170 PRO B C 1
ATOM 4360 O O . PRO B 1 170 ? -0.009 -30.078 0.816 1 98.44 170 PRO B O 1
ATOM 4363 N N . ASP B 1 171 ? 1.943 -30.797 1.631 1 98.25 171 ASP B N 1
ATOM 4364 C CA . ASP B 1 171 ? 1.392 -32 2.219 1 98.25 171 ASP B CA 1
ATOM 4365 C C . ASP B 1 171 ? 0.833 -31.734 3.615 1 98.25 171 ASP B C 1
ATOM 4367 O O . ASP B 1 171 ? 1.588 -31.672 4.586 1 98.25 171 ASP B O 1
ATOM 4371 N N . LEU B 1 172 ? -0.404 -31.672 3.711 1 98.5 172 LEU B N 1
ATOM 4372 C CA . LEU B 1 172 ? -1.071 -31.312 4.957 1 98.5 172 LEU B CA 1
ATOM 4373 C C . LEU B 1 172 ? -0.928 -32.438 5.992 1 98.5 172 LEU B C 1
ATOM 4375 O O . LEU B 1 172 ? -0.97 -32.156 7.195 1 98.5 172 LEU B O 1
ATOM 4379 N N . ASP B 1 173 ? -0.705 -33.625 5.531 1 97.31 173 ASP B N 1
ATOM 4380 C CA . ASP B 1 173 ? -0.581 -34.781 6.422 1 97.31 173 ASP B CA 1
ATOM 4381 C C . ASP B 1 173 ? 0.766 -34.781 7.145 1 97.31 173 ASP B C 1
ATOM 4383 O O . ASP B 1 173 ? 0.938 -35.469 8.156 1 97.31 173 ASP B O 1
ATOM 4387 N N . GLN B 1 174 ? 1.658 -34.031 6.641 1 95.25 174 GLN B N 1
ATOM 4388 C CA . GLN B 1 174 ? 3.006 -34.031 7.199 1 95.25 174 GLN B CA 1
ATOM 4389 C C . GLN B 1 174 ? 3.16 -32.938 8.25 1 95.25 174 GLN B C 1
ATOM 4391 O O . GLN B 1 174 ? 4.207 -32.844 8.898 1 95.25 174 GLN B O 1
ATOM 4396 N N . LEU B 1 175 ? 2.135 -32.156 8.469 1 97.31 175 LEU B N 1
ATOM 4397 C CA . LEU B 1 175 ? 2.205 -31.109 9.477 1 97.31 175 LEU B CA 1
ATOM 4398 C C . LEU B 1 175 ? 2.121 -31.703 10.883 1 97.31 175 LEU B C 1
ATOM 4400 O O . LEU B 1 175 ? 1.152 -32.375 11.211 1 97.31 175 LEU B O 1
ATOM 4404 N N . ASP B 1 176 ? 3.08 -31.422 11.711 1 96.69 176 ASP B N 1
ATOM 4405 C CA . ASP B 1 176 ? 3.064 -31.953 13.07 1 96.69 176 ASP B CA 1
ATOM 4406 C C . ASP B 1 176 ? 2.264 -31.062 14.008 1 96.69 176 ASP B C 1
ATOM 4408 O O . ASP B 1 176 ? 2.076 -29.875 13.727 1 96.69 176 ASP B O 1
ATOM 4412 N N . GLU B 1 177 ? 1.921 -31.578 15.094 1 96.94 177 GLU B N 1
ATOM 4413 C CA . GLU B 1 177 ? 1.047 -30.891 16.047 1 96.94 177 GLU B CA 1
ATOM 4414 C C . GLU B 1 177 ? 1.732 -29.672 16.656 1 96.94 177 GLU B C 1
ATOM 4416 O O . GLU B 1 177 ? 1.086 -28.656 16.906 1 96.94 177 GLU B O 1
ATOM 4421 N N . ALA B 1 178 ? 2.988 -29.797 16.922 1 97.06 178 ALA B N 1
ATOM 4422 C CA . ALA B 1 178 ? 3.732 -28.688 17.5 1 97.06 178 ALA B CA 1
ATOM 4423 C C . ALA B 1 178 ? 3.691 -27.453 16.594 1 97.06 178 ALA B C 1
ATOM 4425 O O . ALA B 1 178 ? 3.516 -26.328 17.078 1 97.06 178 ALA B O 1
ATOM 4426 N N . THR B 1 179 ? 3.875 -27.703 15.328 1 97.19 179 THR B N 1
ATOM 4427 C CA . THR B 1 179 ? 3.805 -26.609 14.352 1 97.19 179 THR B CA 1
ATOM 4428 C C . THR B 1 179 ? 2.385 -26.062 14.25 1 97.19 179 THR B C 1
ATOM 4430 O O . THR B 1 179 ? 2.18 -24.859 14.273 1 97.19 179 THR B O 1
ATOM 4433 N N . LEU B 1 180 ? 1.441 -26.938 14.203 1 98.12 180 LEU B N 1
ATOM 4434 C CA . LEU B 1 180 ? 0.044 -26.547 14.055 1 98.12 180 LEU B CA 1
ATOM 4435 C C . LEU B 1 180 ? -0.411 -25.703 15.25 1 98.12 180 LEU B C 1
ATOM 4437 O O . LEU B 1 180 ? -1.14 -24.734 15.078 1 98.12 180 LEU B O 1
ATOM 4441 N N . LYS B 1 181 ? 0.053 -25.984 16.391 1 97.62 181 LYS B N 1
ATOM 4442 C CA . LYS B 1 181 ? -0.348 -25.281 17.609 1 97.62 181 LYS B CA 1
ATOM 4443 C C . LYS B 1 181 ? 0.187 -23.859 17.625 1 97.62 181 LYS B C 1
ATOM 4445 O O . LYS B 1 181 ? -0.384 -22.984 18.281 1 97.62 181 LYS B O 1
ATOM 4450 N N . ARG B 1 182 ? 1.229 -23.641 16.859 1 97.69 182 ARG B N 1
ATOM 4451 C CA . ARG B 1 182 ? 1.83 -22.312 16.812 1 97.69 182 ARG B CA 1
ATOM 4452 C C . ARG B 1 182 ? 1.346 -21.531 15.586 1 97.69 182 ARG B C 1
ATOM 4454 O O . ARG B 1 182 ? 1.639 -20.344 15.445 1 97.69 182 ARG B O 1
ATOM 4461 N N . THR B 1 183 ? 0.615 -22.156 14.703 1 98.62 183 THR B N 1
ATOM 4462 C CA . THR B 1 183 ? 0.264 -21.578 13.414 1 98.62 183 THR B CA 1
ATOM 4463 C C . THR B 1 183 ? -0.833 -20.531 13.578 1 98.62 183 THR B C 1
ATOM 4465 O O . THR B 1 183 ? -1.865 -20.797 14.203 1 98.62 183 THR B O 1
ATOM 4468 N N . VAL B 1 184 ? -0.537 -19.328 13.008 1 98.69 184 VAL B N 1
ATOM 4469 C CA . VAL B 1 184 ? -1.565 -18.281 13.047 1 98.69 184 VAL B CA 1
ATOM 4470 C C . VAL B 1 184 ? -2.217 -18.156 11.672 1 98.69 184 VAL B C 1
ATOM 4472 O O . VAL B 1 184 ? -3.334 -17.641 11.555 1 98.69 184 VAL B O 1
ATOM 4475 N N . ALA B 1 185 ? -1.532 -18.594 10.617 1 98.94 185 ALA B N 1
ATOM 4476 C CA . ALA B 1 185 ? -2.088 -18.562 9.266 1 98.94 185 ALA B CA 1
ATOM 4477 C C . ALA B 1 185 ? -1.336 -19.5 8.328 1 98.94 185 ALA B C 1
ATOM 4479 O O . ALA B 1 185 ? -0.209 -19.906 8.625 1 98.94 185 ALA B O 1
ATOM 4480 N N . ILE B 1 186 ? -1.928 -19.875 7.25 1 98.94 186 ILE B N 1
ATOM 4481 C CA . ILE B 1 186 ? -1.295 -20.562 6.137 1 98.94 186 ILE B CA 1
ATOM 4482 C C . ILE B 1 186 ? -1.629 -19.859 4.828 1 98.94 186 ILE B C 1
ATOM 4484 O O . ILE B 1 186 ? -2.789 -19.531 4.57 1 98.94 186 ILE B O 1
ATOM 4488 N N . TYR B 1 187 ? -0.598 -19.547 4.035 1 98.94 187 TYR B N 1
ATOM 4489 C CA . TYR B 1 187 ? -0.808 -19.141 2.65 1 98.94 187 TYR B CA 1
ATOM 4490 C C . TYR B 1 187 ? -0.97 -20.344 1.742 1 98.94 187 TYR B C 1
ATOM 4492 O O . TYR B 1 187 ? -0.234 -21.328 1.869 1 98.94 187 TYR B O 1
ATOM 4500 N N . LEU B 1 188 ? -1.894 -20.297 0.854 1 98.69 188 LEU B N 1
ATOM 4501 C CA . LEU B 1 188 ? -2.049 -21.281 -0.211 1 98.69 188 LEU B CA 1
ATOM 4502 C C . LEU B 1 188 ? -2.322 -20.594 -1.547 1 98.69 188 LEU B C 1
ATOM 4504 O O . LEU B 1 188 ? -3.207 -19.734 -1.643 1 98.69 188 LEU B O 1
ATOM 4508 N N . ALA B 1 189 ? -1.521 -20.922 -2.512 1 98.38 189 ALA B N 1
ATOM 4509 C CA . ALA B 1 189 ? -1.793 -20.453 -3.869 1 98.38 189 ALA B CA 1
ATOM 4510 C C . ALA B 1 189 ? -2.465 -21.547 -4.699 1 98.38 189 ALA B C 1
ATOM 4512 O O . ALA B 1 189 ? -1.915 -22.641 -4.859 1 98.38 189 ALA B O 1
ATOM 4513 N N . SER B 1 190 ? -3.568 -21.281 -5.164 1 98.31 190 SER B N 1
ATOM 4514 C CA . SER B 1 190 ? -4.301 -22.188 -6.055 1 98.31 190 SER B CA 1
ATOM 4515 C C . SER B 1 190 ? -5.023 -21.406 -7.148 1 98.31 190 SER B C 1
ATOM 4517 O O . SER B 1 190 ? -6.062 -20.797 -6.898 1 98.31 190 SER B O 1
ATOM 4519 N N . PRO B 1 191 ? -4.562 -21.484 -8.305 1 98.12 191 PRO B N 1
ATOM 4520 C CA . PRO B 1 191 ? -3.449 -22.281 -8.844 1 98.12 191 PRO B CA 1
ATOM 4521 C C . PRO B 1 191 ? -2.102 -21.875 -8.242 1 98.12 191 PRO B C 1
ATOM 4523 O O . PRO B 1 191 ? -1.851 -20.688 -8.008 1 98.12 191 PRO B O 1
ATOM 4526 N N . ALA B 1 192 ? -1.282 -22.969 -7.988 1 98.12 192 ALA B N 1
ATOM 4527 C CA . ALA B 1 192 ? 0.08 -22.734 -7.52 1 98.12 192 ALA B CA 1
ATOM 4528 C C . ALA B 1 192 ? 0.909 -22.016 -8.578 1 98.12 192 ALA B C 1
ATOM 4530 O O . ALA B 1 192 ? 0.688 -22.188 -9.773 1 98.12 192 ALA B O 1
ATOM 4531 N N . ASN B 1 193 ? 1.792 -21.219 -8.195 1 95.81 193 ASN B N 1
ATOM 4532 C CA . ASN B 1 193 ? 2.744 -20.531 -9.055 1 95.81 193 ASN B CA 1
ATOM 4533 C C . ASN B 1 193 ? 4.18 -20.734 -8.578 1 95.81 193 ASN B C 1
ATOM 4535 O O . ASN B 1 193 ? 4.531 -20.328 -7.465 1 95.81 193 ASN B O 1
ATOM 4539 N N . PRO B 1 194 ? 4.996 -21.359 -9.383 1 96.5 194 PRO B N 1
ATOM 4540 C CA . PRO B 1 194 ? 4.883 -21.406 -10.836 1 96.5 194 PRO B CA 1
ATOM 4541 C C . PRO B 1 194 ? 4.332 -22.734 -11.352 1 96.5 194 PRO B C 1
ATOM 4543 O O . PRO B 1 194 ? 4.141 -22.906 -12.555 1 96.5 194 PRO B O 1
ATOM 4546 N N . GLN B 1 195 ? 4.016 -23.672 -10.531 1 97.44 195 GLN B N 1
ATOM 4547 C CA . GLN B 1 195 ? 3.826 -25.062 -10.953 1 97.44 195 GLN B CA 1
ATOM 4548 C C . GLN B 1 195 ? 2.482 -25.234 -11.656 1 97.44 195 GLN B C 1
ATOM 4550 O O . GLN B 1 195 ? 2.307 -26.172 -12.438 1 97.44 195 GLN B O 1
ATOM 4555 N N . GLY B 1 196 ? 1.528 -24.438 -11.273 1 97.75 196 GLY B N 1
ATOM 4556 C CA . GLY B 1 196 ? 0.247 -24.453 -11.953 1 97.75 196 GLY B CA 1
ATOM 4557 C C . GLY B 1 196 ? -0.731 -25.453 -11.367 1 97.75 196 GLY B C 1
ATOM 4558 O O . GLY B 1 196 ? -1.857 -25.578 -11.852 1 97.75 196 GLY B O 1
ATOM 4559 N N . SER B 1 197 ? -0.385 -26.109 -10.289 1 97.81 197 SER B N 1
ATOM 4560 C CA . SER B 1 197 ? -1.271 -27.078 -9.641 1 97.81 197 SER B CA 1
ATOM 4561 C C . SER B 1 197 ? -2.477 -26.375 -9.016 1 97.81 197 SER B C 1
ATOM 4563 O O . SER B 1 197 ? -2.361 -25.266 -8.5 1 97.81 197 SER B O 1
ATOM 4565 N N . VAL B 1 198 ? -3.615 -27.062 -9.062 1 98.31 198 VAL B N 1
ATOM 4566 C CA . VAL B 1 198 ? -4.863 -26.547 -8.5 1 98.31 198 VAL B CA 1
ATOM 4567 C C . VAL B 1 198 ? -5.328 -27.453 -7.363 1 98.31 198 VAL B C 1
ATOM 4569 O O . VAL B 1 198 ? -5.375 -28.672 -7.512 1 98.31 198 VAL B O 1
ATOM 4572 N N . ALA B 1 199 ? -5.594 -26.891 -6.242 1 98.44 199 ALA B N 1
ATOM 4573 C CA . ALA B 1 199 ? -6.121 -27.641 -5.109 1 98.44 199 ALA B CA 1
ATOM 4574 C C . ALA B 1 199 ? -7.512 -28.188 -5.414 1 98.44 199 ALA B C 1
ATOM 4576 O O . ALA B 1 199 ? -8.383 -27.453 -5.887 1 98.44 199 ALA B O 1
ATOM 4577 N N . ALA B 1 200 ? -7.715 -29.453 -5.133 1 97.44 200 ALA B N 1
ATOM 4578 C CA . ALA B 1 200 ? -9.031 -30.078 -5.25 1 97.44 200 ALA B CA 1
ATOM 4579 C C . ALA B 1 200 ? -9.914 -29.719 -4.055 1 97.44 200 ALA B C 1
ATOM 4581 O O . ALA B 1 200 ? -9.422 -29.25 -3.027 1 97.44 200 ALA B O 1
ATOM 4582 N N . ARG B 1 201 ? -11.156 -29.938 -4.246 1 98 201 ARG B N 1
ATOM 4583 C CA . ARG B 1 201 ? -12.102 -29.656 -3.176 1 98 201 ARG B CA 1
ATOM 4584 C C . ARG B 1 201 ? -11.711 -30.375 -1.89 1 98 201 ARG B C 1
ATOM 4586 O O . ARG B 1 201 ? -11.75 -29.781 -0.807 1 98 201 ARG B O 1
ATOM 4593 N N . ASP B 1 202 ? -11.336 -31.625 -1.971 1 98.38 202 ASP B N 1
ATOM 4594 C CA . ASP B 1 202 ? -10.977 -32.406 -0.798 1 98.38 202 ASP B CA 1
ATOM 4595 C C . ASP B 1 202 ? -9.773 -31.812 -0.077 1 98.38 202 ASP B C 1
ATOM 4597 O O . ASP B 1 202 ? -9.672 -31.906 1.149 1 98.38 202 ASP B O 1
ATOM 4601 N N . TYR B 1 203 ? -8.852 -31.297 -0.845 1 98.62 203 TYR B N 1
ATOM 4602 C CA . TYR B 1 203 ? -7.695 -30.625 -0.258 1 98.62 203 TYR B CA 1
ATOM 4603 C C . TYR B 1 203 ? -8.125 -29.422 0.572 1 98.62 203 TYR B C 1
ATOM 4605 O O . TYR B 1 203 ? -7.676 -29.25 1.709 1 98.62 203 TYR B O 1
ATOM 4613 N N . PHE B 1 204 ? -9.047 -28.594 0.047 1 98.75 204 PHE B N 1
ATOM 4614 C CA . PHE B 1 204 ? -9.57 -27.422 0.761 1 98.75 204 PHE B CA 1
ATOM 4615 C C . PHE B 1 204 ? -10.32 -27.859 2.016 1 98.75 204 PHE B C 1
ATOM 4617 O O . PHE B 1 204 ? -10.219 -27.203 3.057 1 98.75 204 PHE B O 1
ATOM 4624 N N . VAL B 1 205 ? -11.047 -28.938 1.894 1 98.75 205 VAL B N 1
ATOM 4625 C CA . VAL B 1 205 ? -11.797 -29.453 3.035 1 98.75 205 VAL B CA 1
ATOM 4626 C C . VAL B 1 205 ? -10.836 -29.844 4.156 1 98.75 205 VAL B C 1
ATOM 4628 O O . VAL B 1 205 ? -11.047 -29.469 5.316 1 98.75 205 VAL B O 1
ATOM 4631 N N . GLN B 1 206 ? -9.82 -30.562 3.822 1 98.75 206 GLN B N 1
ATOM 4632 C CA . GLN B 1 206 ? -8.828 -30.969 4.812 1 98.75 206 GLN B CA 1
ATOM 4633 C C . GLN B 1 206 ? -8.172 -29.75 5.461 1 98.75 206 GLN B C 1
ATOM 4635 O O . GLN B 1 206 ? -8.016 -29.703 6.684 1 98.75 206 GLN B O 1
ATOM 4640 N N . LEU B 1 207 ? -7.801 -28.812 4.641 1 98.81 207 LEU B N 1
ATOM 4641 C CA . LEU B 1 207 ? -7.176 -27.594 5.145 1 98.81 207 LEU B CA 1
ATOM 4642 C C . LEU B 1 207 ? -8.117 -26.859 6.09 1 98.81 207 LEU B C 1
ATOM 4644 O O . LEU B 1 207 ? -7.695 -26.391 7.152 1 98.81 207 LEU B O 1
ATOM 4648 N N . LYS B 1 208 ? -9.375 -26.75 5.691 1 98.81 208 LYS B N 1
ATOM 4649 C CA . LYS B 1 208 ? -10.391 -26.094 6.508 1 98.81 208 LYS B CA 1
ATOM 4650 C C . LYS B 1 208 ? -10.57 -26.797 7.848 1 98.81 208 LYS B C 1
ATOM 4652 O O . LYS B 1 208 ? -10.734 -26.141 8.883 1 98.81 208 LYS B O 1
ATOM 4657 N N . GLN B 1 209 ? -10.508 -28.078 7.844 1 98.56 209 GLN B N 1
ATOM 4658 C CA . GLN B 1 209 ? -10.633 -28.844 9.078 1 98.56 209 GLN B CA 1
ATOM 4659 C C . GLN B 1 209 ? -9.469 -28.547 10.023 1 98.56 209 GLN B C 1
ATOM 4661 O O . GLN B 1 209 ? -9.672 -28.391 11.227 1 98.56 209 GLN B O 1
ATOM 4666 N N . LEU B 1 210 ? -8.281 -28.484 9.477 1 98.69 210 LEU B N 1
ATOM 4667 C CA . LEU B 1 210 ? -7.117 -28.141 10.281 1 98.69 210 LEU B CA 1
ATOM 4668 C C . LEU B 1 210 ? -7.238 -26.734 10.844 1 98.69 210 LEU B C 1
ATOM 4670 O O . LEU B 1 210 ? -6.965 -26.5 12.016 1 98.69 210 LEU B O 1
ATOM 4674 N N . ALA B 1 211 ? -7.684 -25.781 10 1 98.62 211 ALA B N 1
ATOM 4675 C CA . ALA B 1 211 ? -7.836 -24.391 10.414 1 98.62 211 ALA B CA 1
ATOM 4676 C C . ALA B 1 211 ? -8.852 -24.266 11.547 1 98.62 211 ALA B C 1
ATOM 4678 O O . ALA B 1 211 ? -8.648 -23.5 12.492 1 98.62 211 ALA B O 1
ATOM 4679 N N . ASP B 1 212 ? -9.953 -25.016 11.445 1 98.25 212 ASP B N 1
ATOM 4680 C CA . ASP B 1 212 ? -10.977 -25 12.477 1 98.25 212 ASP B CA 1
ATOM 4681 C C . ASP B 1 212 ? -10.461 -25.594 13.789 1 98.25 212 ASP B C 1
ATOM 4683 O O . ASP B 1 212 ? -10.734 -25.062 14.867 1 98.25 212 ASP B O 1
ATOM 4687 N N . ARG B 1 213 ? -9.734 -26.656 13.695 1 98.06 213 ARG B N 1
ATOM 4688 C CA . ARG B 1 213 ? -9.25 -27.375 14.867 1 98.06 213 ARG B CA 1
ATOM 4689 C C . ARG B 1 213 ? -8.195 -26.562 15.609 1 98.06 213 ARG B C 1
ATOM 4691 O O . ARG B 1 213 ? -8.195 -26.5 16.844 1 98.06 213 ARG B O 1
ATOM 4698 N N . TYR B 1 214 ? -7.312 -25.891 14.852 1 98.06 214 TYR B N 1
ATOM 4699 C CA . TYR B 1 214 ? -6.168 -25.25 15.492 1 98.06 214 TYR B CA 1
ATOM 4700 C C . TYR B 1 214 ? -6.344 -23.734 15.523 1 98.06 214 TYR B C 1
ATOM 4702 O O . TYR B 1 214 ? -5.539 -23.031 16.141 1 98.06 214 TYR B O 1
ATOM 4710 N N . GLY B 1 215 ? -7.352 -23.188 14.82 1 97.94 215 GLY B N 1
ATOM 4711 C CA . GLY B 1 215 ? -7.758 -21.797 14.961 1 97.94 215 GLY B CA 1
ATOM 4712 C C . GLY B 1 215 ? -6.902 -20.844 14.148 1 97.94 215 GLY B C 1
ATOM 4713 O O . GLY B 1 215 ? -6.695 -19.703 14.547 1 97.94 215 GLY B O 1
ATOM 4714 N N . PHE B 1 216 ? -6.266 -21.312 13.055 1 98.62 216 PHE B N 1
ATOM 4715 C CA . PHE B 1 216 ? -5.461 -20.406 12.242 1 98.62 216 PHE B CA 1
ATOM 4716 C C . PHE B 1 216 ? -6.23 -19.953 11.008 1 98.62 216 PHE B C 1
ATOM 4718 O O . PHE B 1 216 ? -7.254 -20.547 10.656 1 98.62 216 PHE B O 1
ATOM 4725 N N . MET B 1 217 ? -5.805 -18.859 10.375 1 98.94 217 MET B N 1
ATOM 4726 C CA . MET B 1 217 ? -6.422 -18.297 9.172 1 98.94 217 MET B CA 1
ATOM 4727 C C . MET B 1 217 ? -5.883 -19 7.922 1 98.94 217 MET B C 1
ATOM 4729 O O . MET B 1 217 ? -4.688 -19.281 7.828 1 98.94 217 MET B O 1
ATOM 4733 N N . ILE B 1 218 ? -6.758 -19.281 6.969 1 98.94 218 ILE B N 1
ATOM 4734 C CA . ILE B 1 218 ? -6.371 -19.641 5.609 1 98.94 218 ILE B CA 1
ATOM 4735 C C . ILE B 1 218 ? -6.352 -18.391 4.727 1 98.94 218 ILE B C 1
ATOM 4737 O O . ILE B 1 218 ? -7.387 -17.766 4.512 1 98.94 218 ILE B O 1
ATOM 4741 N N . LEU B 1 219 ? -5.23 -18.031 4.262 1 98.94 219 LEU B N 1
ATOM 4742 C CA . LEU B 1 219 ? -5.039 -16.969 3.279 1 98.94 219 LEU B CA 1
ATOM 4743 C C . LEU B 1 219 ? -4.871 -17.547 1.879 1 98.94 219 LEU B C 1
ATOM 4745 O O . LEU B 1 219 ? -3.758 -17.875 1.47 1 98.94 219 LEU B O 1
ATOM 4749 N N . SER B 1 220 ? -5.938 -17.672 1.154 1 98.94 220 SER B N 1
ATOM 4750 C CA . SER B 1 220 ? -5.949 -18.344 -0.142 1 98.94 220 SER B CA 1
ATOM 4751 C C . SER B 1 220 ? -5.691 -17.359 -1.277 1 98.94 220 SER B C 1
ATOM 4753 O O . SER B 1 220 ? -6.535 -16.5 -1.574 1 98.94 220 SER B O 1
ATOM 4755 N N . ASP B 1 221 ? -4.543 -17.422 -1.881 1 98.81 221 ASP B N 1
ATOM 4756 C CA . ASP B 1 221 ? -4.168 -16.641 -3.049 1 98.81 221 ASP B CA 1
ATOM 4757 C C . ASP B 1 221 ? -4.688 -17.281 -4.336 1 98.81 221 ASP B C 1
ATOM 4759 O O . ASP B 1 221 ? -4.129 -18.266 -4.809 1 98.81 221 ASP B O 1
ATOM 4763 N N . GLU B 1 222 ? -5.684 -16.656 -4.918 1 98.75 222 GLU B N 1
ATOM 4764 C CA . GLU B 1 222 ? -6.367 -17.25 -6.062 1 98.75 222 GLU B CA 1
ATOM 4765 C C . GLU B 1 222 ? -6.297 -16.344 -7.281 1 98.75 222 GLU B C 1
ATOM 4767 O O . GLU B 1 222 ? -7.223 -16.312 -8.102 1 98.75 222 GLU B O 1
ATOM 4772 N N . CYS B 1 223 ? -5.227 -15.602 -7.406 1 97.62 223 CYS B N 1
ATOM 4773 C CA . CYS B 1 223 ? -5.07 -14.57 -8.422 1 97.62 223 CYS B CA 1
ATOM 4774 C C . CYS B 1 223 ? -4.961 -15.18 -9.812 1 97.62 223 CYS B C 1
ATOM 4776 O O . CYS B 1 223 ? -5.219 -14.516 -10.812 1 97.62 223 CYS B O 1
ATOM 4778 N N . TYR B 1 224 ? -4.613 -16.484 -9.906 1 97.69 224 TYR B N 1
ATOM 4779 C CA . TYR B 1 224 ? -4.449 -17.141 -11.195 1 97.69 224 TYR B CA 1
ATOM 4780 C C . TYR B 1 224 ? -5.691 -17.953 -11.555 1 97.69 224 TYR B C 1
ATOM 4782 O O . TYR B 1 224 ? -5.688 -18.703 -12.539 1 97.69 224 TYR B O 1
ATOM 4790 N N . SER B 1 225 ? -6.754 -17.797 -10.812 1 97.44 225 SER B N 1
ATOM 4791 C CA . SER B 1 225 ? -7.914 -18.672 -10.922 1 97.44 225 SER B CA 1
ATOM 4792 C C . SER B 1 225 ? -8.555 -18.578 -12.305 1 97.44 225 SER B C 1
ATOM 4794 O O . SER B 1 225 ? -9.281 -19.484 -12.719 1 97.44 225 SER B O 1
ATOM 4796 N N . GLU B 1 226 ? -8.266 -17.531 -13.047 1 97.94 226 GLU B N 1
ATOM 4797 C CA . GLU B 1 226 ? -8.984 -17.328 -14.297 1 97.94 226 GLU B CA 1
ATOM 4798 C C . GLU B 1 226 ? -8.117 -17.688 -15.5 1 97.94 226 GLU B C 1
ATOM 4800 O O . GLU B 1 226 ? -8.531 -17.516 -16.641 1 97.94 226 GLU B O 1
ATOM 4805 N N . ILE B 1 227 ? -6.938 -18.141 -15.297 1 97.75 227 ILE B N 1
ATOM 4806 C CA . ILE B 1 227 ? -6.105 -18.688 -16.359 1 97.75 227 ILE B CA 1
ATOM 4807 C C . ILE B 1 227 ? -6.023 -20.203 -16.219 1 97.75 227 ILE B C 1
ATOM 4809 O O . ILE B 1 227 ? -5.289 -20.719 -15.367 1 97.75 227 ILE B O 1
ATOM 4813 N N . TYR B 1 228 ? -6.762 -20.875 -17.047 1 97.5 228 TYR B N 1
ATOM 4814 C CA . TYR B 1 228 ? -6.824 -22.328 -17.078 1 97.5 228 TYR B CA 1
ATOM 4815 C C . TYR B 1 228 ? -7.176 -22.828 -18.484 1 97.5 228 TYR B C 1
ATOM 4817 O O . TYR B 1 228 ? -7.676 -22.062 -19.312 1 97.5 228 TYR B O 1
ATOM 4825 N N . THR B 1 229 ? -6.84 -24.062 -18.703 1 91.69 229 THR B N 1
ATOM 4826 C CA . THR B 1 229 ? -7.023 -24.516 -20.078 1 91.69 229 THR B CA 1
ATOM 4827 C C . THR B 1 229 ? -8.141 -25.547 -20.156 1 91.69 229 THR B C 1
ATOM 4829 O O . THR B 1 229 ? -8.703 -25.781 -21.234 1 91.69 229 THR B O 1
ATOM 4832 N N . GLN B 1 230 ? -8.469 -26.188 -19.078 1 92.25 230 GLN B N 1
ATOM 4833 C CA . GLN B 1 230 ? -9.477 -27.25 -19.141 1 92.25 230 GLN B CA 1
ATOM 4834 C C . GLN B 1 230 ? -10.57 -27.031 -18.109 1 92.25 230 GLN B C 1
ATOM 4836 O O . GLN B 1 230 ? -11.633 -26.484 -18.406 1 92.25 230 GLN B O 1
ATOM 4841 N N . VAL B 1 231 ? -10.164 -27.281 -16.828 1 95.81 231 VAL B N 1
ATOM 4842 C CA . VAL B 1 231 ? -11.133 -27.188 -15.742 1 95.81 231 VAL B CA 1
ATOM 4843 C C . VAL B 1 231 ? -10.891 -25.906 -14.938 1 95.81 231 VAL B C 1
ATOM 4845 O O . VAL B 1 231 ? -9.758 -25.625 -14.539 1 95.81 231 VAL B O 1
ATOM 4848 N N . ALA B 1 232 ? -11.977 -25.188 -14.727 1 97.75 232 ALA B N 1
ATOM 4849 C CA . ALA B 1 232 ? -11.867 -23.969 -13.945 1 97.75 232 ALA B CA 1
ATOM 4850 C C . ALA B 1 232 ? -11.469 -24.266 -12.5 1 97.75 232 ALA B C 1
ATOM 4852 O O . ALA B 1 232 ? -12.109 -25.094 -11.844 1 97.75 232 ALA B O 1
ATOM 4853 N N . PRO B 1 233 ? -10.398 -23.656 -11.961 1 98.31 233 PRO B N 1
ATOM 4854 C CA . PRO B 1 233 ? -10.008 -23.844 -10.562 1 98.31 233 PRO B CA 1
ATOM 4855 C C . PRO B 1 233 ? -11.109 -23.438 -9.586 1 98.31 233 PRO B C 1
ATOM 4857 O O . PRO B 1 233 ? -11.859 -22.5 -9.844 1 98.31 233 PRO B O 1
ATOM 4860 N N . GLY B 1 234 ? -11.188 -24.172 -8.453 1 98.25 234 GLY B N 1
ATOM 4861 C CA . GLY B 1 234 ? -12.117 -23.812 -7.391 1 98.25 234 GLY B CA 1
ATOM 4862 C C . GLY B 1 234 ? -11.547 -22.797 -6.418 1 98.25 234 GLY B C 1
ATOM 4863 O O . GLY B 1 234 ? -10.5 -22.203 -6.68 1 98.25 234 GLY B O 1
ATOM 4864 N N . SER B 1 235 ? -12.328 -22.547 -5.328 1 98.62 235 SER B N 1
ATOM 4865 C CA . SER B 1 235 ? -11.961 -21.578 -4.301 1 98.62 235 SER B CA 1
ATOM 4866 C C . SER B 1 235 ? -12.078 -22.188 -2.906 1 98.62 235 SER B C 1
ATOM 4868 O O . SER B 1 235 ? -12.938 -23.047 -2.664 1 98.62 235 SER B O 1
ATOM 4870 N N . ALA B 1 236 ? -11.242 -21.766 -2.014 1 98.81 236 ALA B N 1
ATOM 4871 C CA . ALA B 1 236 ? -11.328 -22.172 -0.611 1 98.81 236 ALA B CA 1
ATOM 4872 C C . ALA B 1 236 ? -12.664 -21.75 -0.003 1 98.81 236 ALA B C 1
ATOM 4874 O O . ALA B 1 236 ? -13.133 -22.359 0.957 1 98.81 236 ALA B O 1
ATOM 4875 N N . LEU B 1 237 ? -13.328 -20.719 -0.569 1 98.69 237 LEU B N 1
ATOM 4876 C CA . LEU B 1 237 ? -14.586 -20.219 -0.037 1 98.69 237 LEU B CA 1
ATOM 4877 C C . LEU B 1 237 ? -15.695 -21.25 -0.199 1 98.69 237 LEU B C 1
ATOM 4879 O O . LEU B 1 237 ? -16.688 -21.219 0.541 1 98.69 237 LEU B O 1
ATOM 4883 N N . GLN B 1 238 ? -15.508 -22.125 -1.159 1 98.25 238 GLN B N 1
ATOM 4884 C CA . GLN B 1 238 ? -16.547 -23.109 -1.444 1 98.25 238 GLN B CA 1
ATOM 4885 C C . GLN B 1 238 ? -16.734 -24.062 -0.27 1 98.25 238 GLN B C 1
ATOM 4887 O O . GLN B 1 238 ? -17.781 -24.688 -0.129 1 98.25 238 GLN B O 1
ATOM 4892 N N . VAL B 1 239 ? -15.711 -24.172 0.612 1 97.94 239 VAL B N 1
ATOM 4893 C CA . VAL B 1 239 ? -15.781 -25.156 1.696 1 97.94 239 VAL B CA 1
ATOM 4894 C C . VAL B 1 239 ? -15.695 -24.438 3.041 1 97.94 239 VAL B C 1
ATOM 4896 O O . VAL B 1 239 ? -15.5 -25.062 4.078 1 97.94 239 VAL B O 1
ATOM 4899 N N . ALA B 1 240 ? -15.75 -23.109 3.049 1 97.94 240 ALA B N 1
ATOM 4900 C CA . ALA B 1 240 ? -15.461 -22.312 4.234 1 97.94 240 ALA B CA 1
ATOM 4901 C C . ALA B 1 240 ? -16.656 -22.312 5.195 1 97.94 240 ALA B C 1
ATOM 4903 O O . ALA B 1 240 ? -16.516 -21.922 6.355 1 97.94 240 ALA B O 1
ATOM 4904 N N . GLY B 1 241 ? -17.812 -22.828 4.793 1 96.31 241 GLY B N 1
ATOM 4905 C CA . GLY B 1 241 ? -19.016 -22.766 5.609 1 96.31 241 GLY B CA 1
ATOM 4906 C C . GLY B 1 241 ? -19.781 -21.453 5.457 1 96.31 241 GLY B C 1
ATOM 4907 O O . GLY B 1 241 ? -19.375 -20.578 4.699 1 96.31 241 GLY B O 1
ATOM 4908 N N . PRO B 1 242 ? -20.859 -21.25 6.129 1 94.12 242 PRO B N 1
ATOM 4909 C CA . PRO B 1 242 ? -21.781 -20.156 5.875 1 94.12 242 PRO B CA 1
ATOM 4910 C C . PRO B 1 242 ? -21.234 -18.797 6.301 1 94.12 242 PRO B C 1
ATOM 4912 O O . PRO B 1 242 ? -21.656 -17.766 5.773 1 94.12 242 PRO B O 1
ATOM 4915 N N . ASN B 1 243 ? -20.328 -18.766 7.234 1 96.75 243 ASN B N 1
ATOM 4916 C CA . ASN B 1 243 ? -19.781 -17.484 7.676 1 96.75 243 ASN B CA 1
ATOM 4917 C C . ASN B 1 243 ? -18.344 -17.297 7.23 1 96.75 243 ASN B C 1
ATOM 4919 O O . ASN B 1 243 ? -17.656 -16.391 7.703 1 96.75 243 ASN B O 1
ATOM 4923 N N . PHE B 1 244 ? -17.844 -18.234 6.406 1 98.56 244 PHE B N 1
ATOM 4924 C CA . PHE B 1 244 ? -16.5 -18.219 5.848 1 98.56 244 PHE B CA 1
ATOM 4925 C C . PHE B 1 244 ? -15.461 -18.156 6.953 1 98.56 244 PHE B C 1
ATOM 4927 O O . PHE B 1 244 ? -14.391 -17.578 6.773 1 98.56 244 PHE B O 1
ATOM 4934 N N . ARG B 1 245 ? -15.766 -18.734 8.109 1 98.25 245 ARG B N 1
ATOM 4935 C CA . ARG B 1 245 ? -14.883 -18.656 9.273 1 98.25 245 ARG B CA 1
ATOM 4936 C C . ARG B 1 245 ? -13.477 -19.125 8.93 1 98.25 245 ARG B C 1
ATOM 4938 O O . ARG B 1 245 ? -13.305 -20.172 8.305 1 98.25 245 ARG B O 1
ATOM 4945 N N . ASN B 1 246 ? -12.5 -18.344 9.219 1 98.69 246 ASN B N 1
ATOM 4946 C CA . ASN B 1 246 ? -11.07 -18.641 9.141 1 98.69 246 ASN B CA 1
ATOM 4947 C C . ASN B 1 246 ? -10.578 -18.656 7.695 1 98.69 246 ASN B C 1
ATOM 4949 O O . ASN B 1 246 ? -9.438 -19.031 7.43 1 98.69 246 ASN B O 1
ATOM 4953 N N . VAL B 1 247 ? -11.406 -18.25 6.719 1 98.94 247 VAL B N 1
ATOM 4954 C CA . VAL B 1 247 ? -10.992 -18.297 5.32 1 98.94 247 VAL B CA 1
ATOM 4955 C C . VAL B 1 247 ? -11.156 -16.922 4.68 1 98.94 247 VAL B C 1
ATOM 4957 O O . VAL B 1 247 ? -12.219 -16.297 4.777 1 98.94 247 VAL B O 1
ATOM 4960 N N . VAL B 1 248 ? -10.102 -16.453 4.082 1 98.94 248 VAL B N 1
ATOM 4961 C CA . VAL B 1 248 ? -10.211 -15.328 3.164 1 98.94 248 VAL B CA 1
ATOM 4962 C C . VAL B 1 248 ? -9.5 -15.656 1.854 1 98.94 248 VAL B C 1
ATOM 4964 O O . VAL B 1 248 ? -8.516 -16.391 1.845 1 98.94 248 VAL B O 1
ATOM 4967 N N . VAL B 1 249 ? -10.039 -15.141 0.74 1 98.94 249 VAL B N 1
ATOM 4968 C CA . VAL B 1 249 ? -9.461 -15.375 -0.579 1 98.94 249 VAL B CA 1
ATOM 4969 C C . VAL B 1 249 ? -9.023 -14.047 -1.194 1 98.94 249 VAL B C 1
ATOM 4971 O O . VAL B 1 249 ? -9.633 -13.008 -0.932 1 98.94 249 VAL B O 1
ATOM 4974 N N . PHE B 1 250 ? -7.984 -14.055 -1.956 1 98.88 250 PHE B N 1
ATOM 4975 C CA . PHE B 1 250 ? -7.441 -12.891 -2.643 1 98.88 250 PHE B CA 1
ATOM 4976 C C . PHE B 1 250 ? -7.566 -13.047 -4.152 1 98.88 250 PHE B C 1
ATOM 4978 O O . PHE B 1 250 ? -7.223 -14.094 -4.707 1 98.88 250 PHE B O 1
ATOM 4985 N N . GLN B 1 251 ? -8.086 -12.055 -4.785 1 98.44 251 GLN B N 1
ATOM 4986 C CA . GLN B 1 251 ? -8.227 -11.977 -6.234 1 98.44 251 GLN B CA 1
ATOM 4987 C C . GLN B 1 251 ? -7.617 -10.688 -6.777 1 98.44 251 GLN B C 1
ATOM 4989 O O . GLN B 1 251 ? -7.418 -9.727 -6.031 1 98.44 251 GLN B O 1
ATOM 4994 N N . SER B 1 252 ? -7.324 -10.656 -8.055 1 96.81 252 SER B N 1
ATOM 4995 C CA . SER B 1 252 ? -6.715 -9.5 -8.711 1 96.81 252 SER B CA 1
ATOM 4996 C C . SER B 1 252 ? -7.164 -9.391 -10.164 1 96.81 252 SER B C 1
ATOM 4998 O O . SER B 1 252 ? -7.531 -10.398 -10.781 1 96.81 252 SER B O 1
ATOM 5000 N N . LEU B 1 253 ? -7.129 -8.188 -10.711 1 98.31 253 LEU B N 1
ATOM 5001 C CA . LEU B 1 253 ? -7.449 -7.961 -12.117 1 98.31 253 LEU B CA 1
ATOM 5002 C C . LEU B 1 253 ? -6.211 -8.148 -12.984 1 98.31 253 LEU B C 1
ATOM 5004 O O . LEU B 1 253 ? -6.305 -8.117 -14.219 1 98.31 253 LEU B O 1
ATOM 5008 N N . SER B 1 254 ? -5.047 -8.383 -12.383 1 97.44 254 SER B N 1
ATOM 5009 C CA . SER B 1 254 ? -3.787 -8.445 -13.117 1 97.44 254 SER B CA 1
ATOM 5010 C C . SER B 1 254 ? -3.822 -9.531 -14.18 1 97.44 254 SER B C 1
ATOM 5012 O O . SER B 1 254 ? -3.486 -9.281 -15.344 1 97.44 254 SER B O 1
ATOM 5014 N N . LYS B 1 255 ? -4.23 -10.75 -13.734 1 96.69 255 LYS B N 1
ATOM 5015 C CA . LYS B 1 255 ? -4.176 -11.906 -14.625 1 96.69 255 LYS B CA 1
ATOM 5016 C C . LYS B 1 255 ? -5.492 -12.086 -15.375 1 96.69 255 LYS B C 1
ATOM 5018 O O . LYS B 1 255 ? -5.496 -12.344 -16.578 1 96.69 255 LYS B O 1
ATOM 5023 N N . ARG B 1 256 ? -6.535 -11.852 -14.641 1 97.38 256 ARG B N 1
ATOM 5024 C CA . ARG B 1 256 ? -7.875 -12.039 -15.188 1 97.38 256 ARG B CA 1
ATOM 5025 C C . ARG B 1 256 ? -8.141 -11.07 -16.344 1 97.38 256 ARG B C 1
ATOM 5027 O O . ARG B 1 256 ? -8.727 -11.461 -17.359 1 97.38 256 ARG B O 1
ATOM 5034 N N . SER B 1 257 ? -7.75 -9.852 -16.188 1 98.56 257 SER B N 1
ATOM 5035 C CA . SER B 1 257 ? -8.211 -8.797 -17.078 1 98.56 257 SER B CA 1
ATOM 5036 C C . SER B 1 257 ? -7.035 -8.055 -17.719 1 98.56 257 SER B C 1
ATOM 5038 O O . SER B 1 257 ? -7.211 -6.984 -18.297 1 98.56 257 SER B O 1
ATOM 5040 N N . ASN B 1 258 ? -5.812 -8.562 -17.562 1 98.25 258 ASN B N 1
ATOM 5041 C CA . ASN B 1 258 ? -4.617 -7.934 -18.109 1 98.25 258 ASN B CA 1
ATOM 5042 C C . ASN B 1 258 ? -4.457 -6.5 -17.609 1 98.25 258 ASN B C 1
ATOM 5044 O O . ASN B 1 258 ? -4.086 -5.613 -18.391 1 98.25 258 ASN B O 1
ATOM 5048 N N . LEU B 1 259 ? -4.812 -6.262 -16.375 1 98.44 259 LEU B N 1
ATOM 5049 C CA . LEU B 1 259 ? -4.703 -4.945 -15.758 1 98.44 259 LEU B CA 1
ATOM 5050 C C . LEU B 1 259 ? -3.695 -4.969 -14.609 1 98.44 259 LEU B C 1
ATOM 5052 O O . LEU B 1 259 ? -3.988 -4.492 -13.516 1 98.44 259 LEU B O 1
ATOM 5056 N N . ALA B 1 260 ? -2.529 -5.559 -14.922 1 97.5 260 ALA B N 1
ATOM 5057 C CA . ALA B 1 260 ? -1.492 -5.742 -13.906 1 97.5 260 ALA B CA 1
ATOM 5058 C C . ALA B 1 260 ? -1.034 -4.398 -13.344 1 97.5 260 ALA B C 1
ATOM 5060 O O . ALA B 1 260 ? -0.767 -4.281 -12.148 1 97.5 260 ALA B O 1
ATOM 5061 N N . GLY B 1 261 ? -0.997 -3.393 -14.164 1 97.62 261 GLY B N 1
ATOM 5062 C CA . GLY B 1 261 ? -0.495 -2.09 -13.75 1 97.62 261 GLY B CA 1
ATOM 5063 C C . GLY B 1 261 ? -1.52 -1.268 -12.992 1 97.62 261 GLY B C 1
ATOM 5064 O O . GLY B 1 261 ? -1.175 -0.266 -12.367 1 97.62 261 GLY B O 1
ATOM 5065 N N . MET B 1 262 ? -2.781 -1.646 -13.016 1 98 262 MET B N 1
ATOM 5066 C CA . MET B 1 262 ? -3.848 -0.857 -12.406 1 98 262 MET B CA 1
ATOM 5067 C C . MET B 1 262 ? -3.865 -1.044 -10.891 1 98 262 MET B C 1
ATOM 5069 O O . MET B 1 262 ? -4.387 -0.198 -10.164 1 98 262 MET B O 1
ATOM 5073 N N . ARG B 1 263 ? -3.332 -2.182 -10.43 1 97.31 263 ARG B N 1
ATOM 5074 C CA . ARG B 1 263 ? -3.193 -2.502 -9.016 1 97.31 263 ARG B CA 1
ATOM 5075 C C . ARG B 1 263 ? -4.551 -2.512 -8.32 1 97.31 263 ARG B C 1
ATOM 5077 O O . ARG B 1 263 ? -4.727 -1.872 -7.281 1 97.31 263 ARG B O 1
ATOM 5084 N N . VAL B 1 264 ? -5.488 -3.277 -8.844 1 98.44 264 VAL B N 1
ATOM 5085 C CA . VAL B 1 264 ? -6.789 -3.436 -8.211 1 98.44 264 VAL B CA 1
ATOM 5086 C C . VAL B 1 264 ? -7.07 -4.918 -7.965 1 98.44 264 VAL B C 1
ATOM 5088 O O . VAL B 1 264 ? -6.93 -5.738 -8.875 1 98.44 264 VAL B O 1
ATOM 5091 N N . GLY B 1 265 ? -7.387 -5.262 -6.777 1 98.19 265 GLY B N 1
ATOM 5092 C CA . GLY B 1 265 ? -7.84 -6.574 -6.34 1 98.19 265 GLY B CA 1
ATOM 5093 C C . GLY B 1 265 ? -8.82 -6.516 -5.188 1 98.19 265 GLY B C 1
ATOM 5094 O O . GLY B 1 265 ? -9.391 -5.457 -4.902 1 98.19 265 GLY B O 1
ATOM 5095 N N . PHE B 1 266 ? -9.117 -7.664 -4.629 1 98.81 266 PHE B N 1
ATOM 5096 C CA . PHE B 1 266 ? -9.977 -7.668 -3.449 1 98.81 266 PHE B CA 1
ATOM 5097 C C . PHE B 1 266 ? -9.719 -8.898 -2.592 1 98.81 266 PHE B C 1
ATOM 5099 O O . PHE B 1 266 ? -9.07 -9.844 -3.035 1 98.81 266 PHE B O 1
ATOM 5106 N N . VAL B 1 267 ? -10.094 -8.812 -1.381 1 98.88 267 VAL B N 1
ATOM 5107 C CA . VAL B 1 267 ? -10.156 -9.93 -0.439 1 98.88 267 VAL B CA 1
ATOM 5108 C C . VAL B 1 267 ? -11.594 -10.156 0.004 1 98.88 267 VAL B C 1
ATOM 5110 O O . VAL B 1 267 ? -12.375 -9.203 0.12 1 98.88 267 VAL B O 1
ATOM 5113 N N . ALA B 1 268 ? -11.977 -11.391 0.163 1 98.94 268 ALA B N 1
ATOM 5114 C CA . ALA B 1 268 ? -13.328 -11.734 0.594 1 98.94 268 ALA B CA 1
ATOM 5115 C C . ALA B 1 268 ? -13.312 -12.945 1.523 1 98.94 268 ALA B C 1
ATOM 5117 O O . ALA B 1 268 ? -12.484 -13.844 1.37 1 98.94 268 ALA B O 1
ATOM 5118 N N . GLY B 1 269 ? -14.242 -13.023 2.482 1 98.88 269 GLY B N 1
ATOM 5119 C CA . GLY B 1 269 ? -14.359 -14.172 3.367 1 98.88 269 GLY B CA 1
ATOM 5120 C C . GLY B 1 269 ? -14.789 -13.797 4.773 1 98.88 269 GLY B C 1
ATOM 5121 O O . GLY B 1 269 ? -15.773 -13.078 4.957 1 98.88 269 GLY B O 1
ATOM 5122 N N . ASP B 1 270 ? -14.047 -14.281 5.812 1 98.88 270 ASP B N 1
ATOM 5123 C CA . ASP B 1 270 ? -14.352 -14.18 7.238 1 98.88 270 ASP B CA 1
ATOM 5124 C C . ASP B 1 270 ? -14.555 -12.727 7.656 1 98.88 270 ASP B C 1
ATOM 5126 O O . ASP B 1 270 ? -13.594 -11.953 7.711 1 98.88 270 ASP B O 1
ATOM 5130 N N . ALA B 1 271 ? -15.797 -12.391 8.047 1 98.81 271 ALA B N 1
ATOM 5131 C CA . ALA B 1 271 ? -16.172 -11.016 8.352 1 98.81 271 ALA B CA 1
ATOM 5132 C C . ALA B 1 271 ? -15.406 -10.5 9.578 1 98.81 271 ALA B C 1
ATOM 5134 O O . ALA B 1 271 ? -15.016 -9.336 9.633 1 98.81 271 ALA B O 1
ATOM 5135 N N . ASN B 1 272 ? -15.227 -11.352 10.555 1 98.5 272 ASN B N 1
ATOM 5136 C CA . ASN B 1 272 ? -14.539 -10.938 11.766 1 98.5 272 ASN B CA 1
ATOM 5137 C C . ASN B 1 272 ? -13.07 -10.633 11.5 1 98.5 272 ASN B C 1
ATOM 5139 O O . ASN B 1 272 ? -12.547 -9.617 11.977 1 98.5 272 ASN B O 1
ATOM 5143 N N . PHE B 1 273 ? -12.414 -11.469 10.82 1 98.69 273 PHE B N 1
ATOM 5144 C CA . PHE B 1 273 ? -11.039 -11.203 10.43 1 98.69 273 PHE B CA 1
ATOM 5145 C C . PHE B 1 273 ? -10.945 -9.93 9.594 1 98.69 273 PHE B C 1
ATOM 5147 O O . PHE B 1 273 ? -10.062 -9.102 9.812 1 98.69 273 PHE B O 1
ATOM 5154 N N . LEU B 1 274 ? -11.914 -9.773 8.602 1 98.81 274 LEU B N 1
ATOM 5155 C CA . LEU B 1 274 ? -11.852 -8.633 7.695 1 98.81 274 LEU B CA 1
ATOM 5156 C C . LEU B 1 274 ? -12.094 -7.328 8.445 1 98.81 274 LEU B C 1
ATOM 5158 O O . LEU B 1 274 ? -11.562 -6.281 8.07 1 98.81 274 LEU B O 1
ATOM 5162 N N . LYS B 1 275 ? -12.867 -7.395 9.477 1 97.62 275 LYS B N 1
ATOM 5163 C CA . LYS B 1 275 ? -13.023 -6.211 10.32 1 97.62 275 LYS B CA 1
ATOM 5164 C C . LYS B 1 275 ? -11.688 -5.773 10.914 1 97.62 275 LYS B C 1
ATOM 5166 O O . LYS B 1 275 ? -11.312 -4.605 10.812 1 97.62 275 LYS B O 1
ATOM 5171 N N . ALA B 1 276 ? -10.953 -6.707 11.492 1 96.25 276 ALA B N 1
ATOM 5172 C CA . ALA B 1 276 ? -9.641 -6.426 12.055 1 96.25 276 ALA B CA 1
ATOM 5173 C C . ALA B 1 276 ? -8.656 -6.012 10.969 1 96.25 276 ALA B C 1
ATOM 5175 O O . ALA B 1 276 ? -7.863 -5.082 11.164 1 96.25 276 ALA B O 1
ATOM 5176 N N . TYR B 1 277 ? -8.727 -6.699 9.922 1 98 277 TYR B N 1
ATOM 5177 C CA . TYR B 1 277 ? -7.883 -6.418 8.758 1 98 277 TYR B CA 1
ATOM 5178 C C . TYR B 1 277 ? -8.125 -5.008 8.242 1 98 277 TYR B C 1
ATOM 5180 O O . TYR B 1 277 ? -7.18 -4.281 7.934 1 98 277 TYR B O 1
ATOM 5188 N N . HIS B 1 278 ? -9.344 -4.637 8.141 1 96.94 278 HIS B N 1
ATOM 5189 C CA . HIS B 1 278 ? -9.734 -3.307 7.684 1 96.94 278 HIS B CA 1
ATOM 5190 C C . HIS B 1 278 ? -9.219 -2.225 8.625 1 96.94 278 HIS B C 1
ATOM 5192 O O . HIS B 1 278 ? -8.789 -1.158 8.18 1 96.94 278 HIS B O 1
ATOM 5198 N N . GLU B 1 279 ? -9.289 -2.424 9.883 1 93.56 279 GLU B N 1
ATOM 5199 C CA . GLU B 1 279 ? -8.773 -1.468 10.852 1 93.56 279 GLU B CA 1
ATOM 5200 C C . GLU B 1 279 ? -7.293 -1.19 10.625 1 93.56 279 GLU B C 1
ATOM 5202 O O . GLU B 1 279 ? -6.859 -0.038 10.664 1 93.56 279 GLU B O 1
ATOM 5207 N N . LEU B 1 280 ? -6.551 -2.248 10.383 1 94.12 280 LEU B N 1
ATOM 5208 C CA . LEU B 1 280 ? -5.133 -2.096 10.07 1 94.12 280 LEU B CA 1
ATOM 5209 C C . LEU B 1 280 ? -4.941 -1.342 8.758 1 94.12 280 LEU B C 1
ATOM 5211 O O . LEU B 1 280 ? -4.16 -0.391 8.695 1 94.12 280 LEU B O 1
ATOM 5215 N N . ARG B 1 281 ? -5.715 -1.733 7.785 1 95.56 281 ARG B N 1
ATOM 5216 C CA . ARG B 1 281 ? -5.574 -1.136 6.461 1 95.56 281 ARG B CA 1
ATOM 5217 C C . ARG B 1 281 ? -5.961 0.339 6.484 1 95.56 281 ARG B C 1
ATOM 5219 O O . ARG B 1 281 ? -5.398 1.146 5.742 1 95.56 281 ARG B O 1
ATOM 5226 N N . ASN B 1 282 ? -6.844 0.667 7.309 1 92.62 282 ASN B N 1
ATOM 5227 C CA . ASN B 1 282 ? -7.344 2.035 7.391 1 92.62 282 ASN B CA 1
ATOM 5228 C C . ASN B 1 282 ? -6.238 3.012 7.785 1 92.62 282 ASN B C 1
ATOM 5230 O O . ASN B 1 282 ? -6.316 4.203 7.473 1 92.62 282 ASN B O 1
ATOM 5234 N N . VAL B 1 283 ? -5.215 2.574 8.414 1 91.56 283 VAL B N 1
ATOM 5235 C CA . VAL B 1 283 ? -4.172 3.482 8.883 1 91.56 283 VAL B CA 1
ATOM 5236 C C . VAL B 1 283 ? -2.871 3.199 8.133 1 91.56 283 VAL B C 1
ATOM 5238 O O . VAL B 1 283 ? -1.963 4.035 8.117 1 91.56 283 VAL B O 1
ATOM 5241 N N . ALA B 1 284 ? -2.797 2.014 7.504 1 92.94 284 ALA B N 1
ATOM 5242 C CA . ALA B 1 284 ? -1.503 1.574 6.988 1 92.94 284 ALA B CA 1
ATOM 5243 C C . ALA B 1 284 ? -1.508 1.526 5.461 1 92.94 284 ALA B C 1
ATOM 5245 O O . ALA B 1 284 ? -0.498 1.829 4.82 1 92.94 284 ALA B O 1
ATOM 5246 N N . ALA B 1 285 ? -2.596 1.107 4.91 1 94.12 285 ALA B N 1
ATOM 5247 C CA . ALA B 1 285 ? -2.637 0.757 3.494 1 94.12 285 ALA B CA 1
ATOM 5248 C C . ALA B 1 285 ? -3.086 1.945 2.648 1 94.12 285 ALA B C 1
ATOM 5250 O O . ALA B 1 285 ? -3.834 2.805 3.121 1 94.12 285 ALA B O 1
ATOM 5251 N N . PRO B 1 286 ? -2.562 1.967 1.451 1 93.25 286 PRO B N 1
ATOM 5252 C CA . PRO B 1 286 ? -3.156 2.959 0.551 1 93.25 286 PRO B CA 1
ATOM 5253 C C . PRO B 1 286 ? -4.578 2.598 0.133 1 93.25 286 PRO B C 1
ATOM 5255 O O . PRO B 1 286 ? -4.914 1.415 0.023 1 93.25 286 PRO B O 1
ATOM 5258 N N . GLN B 1 287 ? -5.371 3.617 -0.071 1 95.81 287 GLN B N 1
ATOM 5259 C CA . GLN B 1 287 ? -6.688 3.414 -0.671 1 95.81 287 GLN B CA 1
ATOM 5260 C C . GLN B 1 287 ? -6.574 3.176 -2.174 1 95.81 287 GLN B C 1
ATOM 5262 O O . GLN B 1 287 ? -5.508 3.383 -2.764 1 95.81 287 GLN B O 1
ATOM 5267 N N . VAL B 1 288 ? -7.609 2.674 -2.75 1 98.19 288 VAL B N 1
ATOM 5268 C CA . VAL B 1 288 ? -7.664 2.443 -4.188 1 98.19 288 VAL B CA 1
ATOM 5269 C C . VAL B 1 288 ? -8.445 3.57 -4.863 1 98.19 288 VAL B C 1
ATOM 5271 O O . VAL B 1 288 ? -9.594 3.848 -4.496 1 98.19 288 VAL B O 1
ATOM 5274 N N . PRO B 1 289 ? -7.848 4.258 -5.867 1 98.56 289 PRO B N 1
ATOM 5275 C CA . PRO B 1 289 ? -8.547 5.363 -6.523 1 98.56 289 PRO B CA 1
ATOM 5276 C C . PRO B 1 289 ? -9.93 4.965 -7.035 1 98.56 289 PRO B C 1
ATOM 5278 O O . PRO B 1 289 ? -10.102 3.877 -7.59 1 98.56 289 PRO B O 1
ATOM 5281 N N . ILE B 1 290 ? -10.914 5.832 -6.875 1 98.75 290 ILE B N 1
ATOM 5282 C CA . ILE B 1 290 ? -12.312 5.566 -7.207 1 98.75 290 ILE B CA 1
ATOM 5283 C C . ILE B 1 290 ? -12.438 5.262 -8.703 1 98.75 290 ILE B C 1
ATOM 5285 O O . ILE B 1 290 ? -13.062 4.27 -9.086 1 98.75 290 ILE B O 1
ATOM 5289 N N . PRO B 1 291 ? -11.781 6.043 -9.625 1 98.81 291 PRO B N 1
ATOM 5290 C CA . PRO B 1 291 ? -11.93 5.727 -11.055 1 98.81 291 PRO B CA 1
ATOM 5291 C C . PRO B 1 291 ? -11.414 4.332 -11.398 1 98.81 291 PRO B C 1
ATOM 5293 O O . PRO B 1 291 ? -11.977 3.664 -12.273 1 98.81 291 PRO B O 1
ATOM 5296 N N . LEU B 1 292 ? -10.344 3.875 -10.773 1 98.81 292 LEU B N 1
ATOM 5297 C CA . LEU B 1 292 ? -9.82 2.539 -11.031 1 98.81 292 LEU B CA 1
ATOM 5298 C C . LEU B 1 292 ? -10.781 1.47 -10.531 1 98.81 292 LEU B C 1
ATOM 5300 O O . LEU B 1 292 ? -10.922 0.413 -11.148 1 98.81 292 LEU B O 1
ATOM 5304 N N . GLN B 1 293 ? -11.422 1.714 -9.406 1 98.88 293 GLN B N 1
ATOM 5305 C CA . GLN B 1 293 ? -12.445 0.795 -8.922 1 98.88 293 GLN B CA 1
ATOM 5306 C C . GLN B 1 293 ? -13.617 0.718 -9.898 1 98.88 293 GLN B C 1
ATOM 5308 O O . GLN B 1 293 ? -14.219 -0.346 -10.078 1 98.88 293 GLN B O 1
ATOM 5313 N N . GLN B 1 294 ? -13.922 1.874 -10.5 1 98.88 294 GLN B N 1
ATOM 5314 C CA . GLN B 1 294 ? -15 1.875 -11.477 1 98.88 294 GLN B CA 1
ATOM 5315 C C . GLN B 1 294 ? -14.641 1.03 -12.695 1 98.88 294 GLN B C 1
ATOM 5317 O O . GLN B 1 294 ? -15.5 0.356 -13.273 1 98.88 294 GLN B O 1
ATOM 5322 N N . VAL B 1 295 ? -13.391 1.061 -13.109 1 98.88 295 VAL B N 1
ATOM 5323 C CA . VAL B 1 295 ? -12.93 0.145 -14.148 1 98.88 295 VAL B CA 1
ATOM 5324 C C . VAL B 1 295 ? -13.102 -1.298 -13.68 1 98.88 295 VAL B C 1
ATOM 5326 O O . VAL B 1 295 ? -13.523 -2.162 -14.453 1 98.88 295 VAL B O 1
ATOM 5329 N N . ALA B 1 296 ? -12.82 -1.549 -12.445 1 98.88 296 ALA B N 1
ATOM 5330 C CA . ALA B 1 296 ? -12.945 -2.891 -11.883 1 98.88 296 ALA B CA 1
ATOM 5331 C C . ALA B 1 296 ? -14.398 -3.35 -11.883 1 98.88 296 ALA B C 1
ATOM 5333 O O . ALA B 1 296 ? -14.688 -4.531 -12.102 1 98.88 296 ALA B O 1
ATOM 5334 N N . VAL B 1 297 ? -15.328 -2.422 -11.602 1 98.88 297 VAL B N 1
ATOM 5335 C CA . VAL B 1 297 ? -16.75 -2.744 -11.68 1 98.88 297 VAL B CA 1
ATOM 5336 C C . VAL B 1 297 ? -17.078 -3.268 -13.078 1 98.88 297 VAL B C 1
ATOM 5338 O O . VAL B 1 297 ? -17.719 -4.312 -13.219 1 98.88 297 VAL B O 1
ATOM 5341 N N . ALA B 1 298 ? -16.594 -2.553 -14.078 1 98.88 298 ALA B N 1
ATOM 5342 C CA . ALA B 1 298 ? -16.812 -2.98 -15.461 1 98.88 298 ALA B CA 1
ATOM 5343 C C . ALA B 1 298 ? -16.141 -4.324 -15.727 1 98.88 298 ALA B C 1
ATOM 5345 O O . ALA B 1 298 ? -16.734 -5.207 -16.359 1 98.88 298 ALA B O 1
ATOM 5346 N N . ALA B 1 299 ? -14.945 -4.516 -15.25 1 98.88 299 ALA B N 1
ATOM 5347 C CA . ALA B 1 299 ? -14.148 -5.715 -15.516 1 98.88 299 ALA B CA 1
ATOM 5348 C C . ALA B 1 299 ? -14.805 -6.953 -14.914 1 98.88 299 ALA B C 1
ATOM 5350 O O . ALA B 1 299 ? -14.883 -8 -15.555 1 98.88 299 ALA B O 1
ATOM 5351 N N . TYR B 1 300 ? -15.305 -6.852 -13.688 1 98.69 300 TYR B N 1
ATOM 5352 C CA . TYR B 1 300 ? -15.914 -7.996 -13.016 1 98.69 300 TYR B CA 1
ATOM 5353 C C . TYR B 1 300 ? -17.328 -8.258 -13.547 1 98.69 300 TYR B C 1
ATOM 5355 O O . TYR B 1 300 ? -17.938 -9.273 -13.219 1 98.69 300 TYR B O 1
ATOM 5363 N N . SER B 1 301 ? -17.812 -7.359 -14.391 1 98.19 301 SER B N 1
ATOM 5364 C CA . SER B 1 301 ? -19.141 -7.508 -14.969 1 98.19 301 SER B CA 1
ATOM 5365 C C . SER B 1 301 ? -19.062 -7.914 -16.438 1 98.19 301 SER B C 1
ATOM 5367 O O . SER B 1 301 ? -20.094 -7.984 -17.125 1 98.19 301 SER B O 1
ATOM 5369 N N . ASP B 1 302 ? -17.891 -8.164 -16.922 1 97.94 302 ASP B N 1
ATOM 5370 C CA . ASP B 1 302 ? -17.672 -8.516 -18.328 1 97.94 302 ASP B CA 1
ATOM 5371 C C . ASP B 1 302 ? -16.844 -9.789 -18.453 1 97.94 302 ASP B C 1
ATOM 5373 O O . ASP B 1 302 ? -15.656 -9.797 -18.125 1 97.94 302 ASP B O 1
ATOM 5377 N N . GLU B 1 303 ? -17.422 -10.82 -19 1 98 303 GLU B N 1
ATOM 5378 C CA . GLU B 1 303 ? -16.719 -12.086 -19.125 1 98 303 GLU B CA 1
ATOM 5379 C C . GLU B 1 303 ? -16.109 -12.234 -20.516 1 98 303 GLU B C 1
ATOM 5381 O O . GLU B 1 303 ? -15.266 -13.094 -20.75 1 98 303 GLU B O 1
ATOM 5386 N N . ALA B 1 304 ? -16.5 -11.391 -21.438 1 98.19 304 ALA B N 1
ATOM 5387 C CA . ALA B 1 304 ? -16.031 -11.531 -22.828 1 98.19 304 ALA B CA 1
ATOM 5388 C C . ALA B 1 304 ? -14.523 -11.359 -22.906 1 98.19 304 ALA B C 1
ATOM 5390 O O . ALA B 1 304 ? -13.844 -12.141 -23.578 1 98.19 304 ALA B O 1
ATOM 5391 N N . HIS B 1 305 ? -14.016 -10.289 -22.234 1 98.38 305 HIS B N 1
ATOM 5392 C CA . HIS B 1 305 ? -12.57 -10.078 -22.312 1 98.38 305 HIS B CA 1
ATOM 5393 C C . HIS B 1 305 ? -11.812 -11.195 -21.609 1 98.38 305 HIS B C 1
ATOM 5395 O O . HIS B 1 305 ? -10.672 -11.5 -21.969 1 98.38 305 HIS B O 1
ATOM 5401 N N . VAL B 1 306 ? -12.391 -11.82 -20.609 1 98.38 306 VAL B N 1
ATOM 5402 C CA . VAL B 1 306 ? -11.766 -12.914 -19.859 1 98.38 306 VAL B CA 1
ATOM 5403 C C . VAL B 1 306 ? -11.688 -14.156 -20.734 1 98.38 306 VAL B C 1
ATOM 5405 O O . VAL B 1 306 ? -10.664 -14.844 -20.75 1 98.38 306 VAL B O 1
ATOM 5408 N N . GLU B 1 307 ? -12.766 -14.445 -21.406 1 97.75 307 GLU B N 1
ATOM 5409 C CA . GLU B 1 307 ? -12.805 -15.586 -22.312 1 97.75 307 GLU B CA 1
ATOM 5410 C C . GLU B 1 307 ? -11.773 -15.445 -23.438 1 97.75 307 GLU B C 1
ATOM 5412 O O . GLU B 1 307 ? -11.094 -16.406 -23.781 1 97.75 307 GLU B O 1
ATOM 5417 N N . GLU B 1 308 ? -11.688 -14.25 -23.969 1 98.06 308 GLU B N 1
ATOM 5418 C CA . GLU B 1 308 ? -10.688 -14 -25 1 98.06 308 GLU B CA 1
ATOM 5419 C C . GLU B 1 308 ? -9.273 -14.172 -24.453 1 98.06 308 GLU B C 1
ATOM 5421 O O . GLU B 1 308 ? -8.406 -14.742 -25.125 1 98.06 308 GLU B O 1
ATOM 5426 N N . ASN B 1 309 ? -9.07 -13.641 -23.266 1 97.75 309 ASN B N 1
ATOM 5427 C CA . ASN B 1 309 ? -7.781 -13.805 -22.609 1 97.75 309 ASN B CA 1
ATOM 5428 C C . ASN B 1 309 ? -7.426 -15.281 -22.453 1 97.75 309 ASN B C 1
ATOM 5430 O O . ASN B 1 309 ? -6.301 -15.688 -22.75 1 97.75 309 ASN B O 1
ATOM 5434 N N . ARG B 1 310 ? -8.344 -16.109 -21.984 1 97.56 310 ARG B N 1
ATOM 5435 C CA . ARG B 1 310 ? -8.125 -17.531 -21.781 1 97.56 310 ARG B CA 1
ATOM 5436 C C . ARG B 1 310 ? -7.867 -18.25 -23.109 1 97.56 310 ARG B C 1
ATOM 5438 O O . ARG B 1 310 ? -7.039 -19.156 -23.188 1 97.56 310 ARG B O 1
ATOM 5445 N N . ARG B 1 311 ? -8.617 -17.828 -24.109 1 97.5 311 ARG B N 1
ATOM 5446 C CA . ARG B 1 311 ? -8.391 -18.391 -25.438 1 97.5 311 ARG B CA 1
ATOM 5447 C C . ARG B 1 311 ? -6.945 -18.188 -25.891 1 97.5 311 ARG B C 1
ATOM 5449 O O . ARG B 1 311 ? -6.312 -19.109 -26.406 1 97.5 311 ARG B O 1
ATOM 5456 N N . LEU B 1 312 ? -6.434 -17 -25.672 1 97.81 312 LEU B N 1
ATOM 5457 C CA . LEU B 1 312 ? -5.07 -16.672 -26.094 1 97.81 312 LEU B CA 1
ATOM 5458 C C . LEU B 1 312 ? -4.059 -17.5 -25.297 1 97.81 312 LEU B C 1
ATOM 5460 O O . LEU B 1 312 ? -3.051 -17.953 -25.859 1 97.81 312 LEU B O 1
ATOM 5464 N N . TYR B 1 313 ? -4.301 -17.719 -24.031 1 97.81 313 TYR B N 1
ATOM 5465 C CA . TYR B 1 313 ? -3.4 -18.562 -23.25 1 97.81 313 TYR B CA 1
ATOM 5466 C C . TYR B 1 313 ? -3.51 -20.016 -23.672 1 97.81 313 TYR B C 1
ATOM 5468 O O . TYR B 1 313 ? -2.504 -20.734 -23.734 1 97.81 313 TYR B O 1
ATOM 5476 N N . ARG B 1 314 ? -4.715 -20.484 -23.984 1 97.25 314 ARG B N 1
ATOM 5477 C CA . ARG B 1 314 ? -4.898 -21.859 -24.469 1 97.25 314 ARG B CA 1
ATOM 5478 C C . ARG B 1 314 ? -4.074 -22.109 -25.719 1 97.25 314 ARG B C 1
ATOM 5480 O O . ARG B 1 314 ? -3.482 -23.188 -25.875 1 97.25 314 ARG B O 1
ATOM 5487 N N . LEU B 1 315 ? -4.066 -21.141 -26.578 1 97.81 315 LEU B N 1
ATOM 5488 C CA . LEU B 1 315 ? -3.277 -21.266 -27.797 1 97.81 315 LEU B CA 1
ATOM 5489 C C . LEU B 1 315 ? -1.804 -21.484 -27.469 1 97.81 315 LEU B C 1
ATOM 5491 O O . LEU B 1 315 ? -1.14 -22.312 -28.109 1 97.81 315 LEU B O 1
ATOM 5495 N N . LYS B 1 316 ? -1.291 -20.797 -26.547 1 98 316 LYS B N 1
ATOM 5496 C CA . LYS B 1 316 ? 0.114 -20.906 -26.172 1 98 316 LYS B CA 1
ATOM 5497 C C . LYS B 1 316 ? 0.408 -22.266 -25.547 1 98 316 LYS B C 1
ATOM 5499 O O . LYS B 1 316 ? 1.466 -22.859 -25.781 1 98 316 LYS B O 1
ATOM 5504 N N . PHE B 1 317 ? -0.519 -22.781 -24.766 1 98.06 317 PHE B N 1
ATOM 5505 C CA . PHE B 1 317 ? -0.305 -24.078 -24.141 1 98.06 317 PHE B CA 1
ATOM 5506 C C . PHE B 1 317 ? -0.494 -25.203 -25.172 1 98.06 317 PHE B C 1
ATOM 5508 O O . PHE B 1 317 ? 0.145 -26.25 -25.078 1 98.06 317 PHE B O 1
ATOM 5515 N N . ASP B 1 318 ? -1.354 -24.984 -26.172 1 98.19 318 ASP B N 1
ATOM 5516 C CA . ASP B 1 318 ? -1.419 -25.906 -27.297 1 98.19 318 ASP B CA 1
ATOM 5517 C C . ASP B 1 318 ? -0.069 -26 -28.016 1 98.19 318 ASP B C 1
ATOM 5519 O O . ASP B 1 318 ? 0.365 -27.094 -28.391 1 98.19 318 ASP B O 1
ATOM 5523 N N . LEU B 1 319 ? 0.547 -24.875 -28.172 1 98.31 319 LEU B N 1
ATOM 5524 C CA . LEU B 1 319 ? 1.877 -24.844 -28.781 1 98.31 319 LEU B CA 1
ATOM 5525 C C . LEU B 1 319 ? 2.883 -25.594 -27.906 1 98.31 319 LEU B C 1
ATOM 5527 O O . LEU B 1 319 ? 3.729 -26.328 -28.422 1 98.31 319 LEU B O 1
ATOM 5531 N N . ALA B 1 320 ? 2.828 -25.391 -26.609 1 98.44 320 ALA B N 1
ATOM 5532 C CA . ALA B 1 320 ? 3.719 -26.094 -25.703 1 98.44 320 ALA B CA 1
ATOM 5533 C C . ALA B 1 320 ? 3.518 -27.609 -25.797 1 98.44 320 ALA B C 1
ATOM 5535 O O . ALA B 1 320 ? 4.484 -28.375 -25.797 1 98.44 320 ALA B O 1
ATOM 5536 N N . ASP B 1 321 ? 2.262 -28.062 -25.891 1 98.25 321 ASP B N 1
ATOM 5537 C CA . ASP B 1 321 ? 1.946 -29.469 -26.062 1 98.25 321 ASP B CA 1
ATOM 5538 C C . ASP B 1 321 ? 2.629 -30.031 -27.312 1 98.25 321 ASP B C 1
ATOM 5540 O O . ASP B 1 321 ? 3.219 -31.109 -27.266 1 98.25 321 ASP B O 1
ATOM 5544 N N . GLN B 1 322 ? 2.564 -29.297 -28.266 1 98.25 322 GLN B N 1
ATOM 5545 C CA . GLN B 1 322 ? 3.064 -29.75 -29.562 1 98.25 322 GLN B CA 1
ATOM 5546 C C . GLN B 1 322 ? 4.59 -29.719 -29.594 1 98.25 322 GLN B C 1
ATOM 5548 O O . GLN B 1 322 ? 5.215 -30.656 -30.109 1 98.25 322 GLN B O 1
ATOM 5553 N N . ILE B 1 323 ? 5.156 -28.688 -29.062 1 98.69 323 ILE B N 1
ATOM 5554 C CA . ILE B 1 323 ? 6.582 -28.438 -29.25 1 98.69 323 ILE B CA 1
ATOM 5555 C C . ILE B 1 323 ? 7.379 -29.203 -28.188 1 98.69 323 ILE B C 1
ATOM 5557 O O . ILE B 1 323 ? 8.398 -29.828 -28.5 1 98.69 323 ILE B O 1
ATOM 5561 N N . LEU B 1 324 ? 6.969 -29.188 -26.953 1 98.44 324 LEU B N 1
ATOM 5562 C CA . LEU B 1 324 ? 7.715 -29.812 -25.875 1 98.44 324 LEU B CA 1
ATOM 5563 C C . LEU B 1 324 ? 7.395 -31.297 -25.766 1 98.44 324 LEU B C 1
ATOM 5565 O O . LEU B 1 324 ? 8.258 -32.094 -25.406 1 98.44 324 LEU B O 1
ATOM 5569 N N . GLY B 1 325 ? 6.137 -31.641 -26.062 1 95.75 325 GLY B N 1
ATOM 5570 C CA . GLY B 1 325 ? 5.723 -33 -25.812 1 95.75 325 GLY B CA 1
ATOM 5571 C C . GLY B 1 325 ? 5.867 -33.438 -24.359 1 95.75 325 GLY B C 1
ATOM 5572 O O . GLY B 1 325 ? 5.297 -32.812 -23.469 1 95.75 325 GLY B O 1
ATOM 5573 N N . ALA B 1 326 ? 6.727 -34.438 -24.125 1 94.5 326 ALA B N 1
ATOM 5574 C CA . ALA B 1 326 ? 6.934 -34.938 -22.766 1 94.5 326 ALA B CA 1
ATOM 5575 C C . ALA B 1 326 ? 8.312 -34.531 -22.234 1 94.5 326 ALA B C 1
ATOM 5577 O O . ALA B 1 326 ? 8.688 -34.875 -21.125 1 94.5 326 ALA B O 1
ATOM 5578 N N . ARG B 1 327 ? 8.953 -33.781 -23.016 1 97.5 327 ARG B N 1
ATOM 5579 C CA . ARG B 1 327 ? 10.305 -33.406 -22.625 1 97.5 327 ARG B CA 1
ATOM 5580 C C . ARG B 1 327 ? 10.297 -32.594 -21.344 1 97.5 327 ARG B C 1
ATOM 5582 O O . ARG B 1 327 ? 9.352 -31.844 -21.062 1 97.5 327 ARG B O 1
ATOM 5589 N N . TYR B 1 328 ? 11.398 -32.812 -20.5 1 98.06 328 TYR B N 1
ATOM 5590 C CA . TYR B 1 328 ? 11.672 -32 -19.297 1 98.06 328 TYR B CA 1
ATOM 5591 C C . TYR B 1 328 ? 10.578 -32.188 -18.266 1 98.06 328 TYR B C 1
ATOM 5593 O O . TYR B 1 328 ? 10.258 -31.281 -17.516 1 98.06 328 TYR B O 1
ATOM 5601 N N . GLY B 1 329 ? 9.805 -33.25 -18.359 1 96.56 329 GLY B N 1
ATOM 5602 C CA . GLY B 1 329 ? 8.734 -33.531 -17.422 1 96.56 329 GLY B CA 1
ATOM 5603 C C . GLY B 1 329 ? 7.504 -32.656 -17.656 1 96.56 329 GLY B C 1
ATOM 5604 O O . GLY B 1 329 ? 6.652 -32.531 -16.766 1 96.56 329 GLY B O 1
ATOM 5605 N N . TYR B 1 330 ? 7.406 -32.094 -18.797 1 97.25 330 TYR B N 1
ATOM 5606 C CA . TYR B 1 330 ? 6.316 -31.172 -19.125 1 97.25 330 TYR B CA 1
ATOM 5607 C C . TYR B 1 330 ? 4.973 -31.891 -19.078 1 97.25 330 TYR B C 1
ATOM 5609 O O . TYR B 1 330 ? 4.824 -32.969 -19.641 1 97.25 330 TYR B O 1
ATOM 5617 N N . GLN B 1 331 ? 4.113 -31.328 -18.344 1 94.38 331 GLN B N 1
ATOM 5618 C CA . GLN B 1 331 ? 2.674 -31.562 -18.375 1 94.38 331 GLN B CA 1
ATOM 5619 C C . GLN B 1 331 ? 1.903 -30.234 -18.359 1 94.38 331 GLN B C 1
ATOM 5621 O O . GLN B 1 331 ? 2.279 -29.297 -17.672 1 94.38 331 GLN B O 1
ATOM 5626 N N . ARG B 1 332 ? 0.928 -30.266 -19.234 1 96.5 332 ARG B N 1
ATOM 5627 C CA . ARG B 1 332 ? 0.123 -29.047 -19.266 1 96.5 332 ARG B CA 1
ATOM 5628 C C . ARG B 1 332 ? -0.372 -28.688 -17.859 1 96.5 332 ARG B C 1
ATOM 5630 O O . ARG B 1 332 ? -1.002 -29.516 -17.188 1 96.5 332 ARG B O 1
ATOM 5637 N N . PRO B 1 333 ? -0.029 -27.516 -17.359 1 96.81 333 PRO B N 1
ATOM 5638 C CA . PRO B 1 333 ? -0.489 -27.156 -16.031 1 96.81 333 PRO B CA 1
ATOM 5639 C C . PRO B 1 333 ? -2.004 -26.984 -15.945 1 96.81 333 PRO B C 1
ATOM 5641 O O . PRO B 1 333 ? -2.637 -26.609 -16.938 1 96.81 333 PRO B O 1
ATOM 5644 N N . ALA B 1 334 ? -2.559 -27.25 -14.758 1 97.44 334 ALA B N 1
ATOM 5645 C CA . ALA B 1 334 ? -3.996 -27.094 -14.539 1 97.44 334 ALA B CA 1
ATOM 5646 C C . ALA B 1 334 ? -4.395 -25.625 -14.547 1 97.44 334 ALA B C 1
ATOM 5648 O O . ALA B 1 334 ? -5.508 -25.266 -14.953 1 97.44 334 ALA B O 1
ATOM 5649 N N . GLY B 1 335 ? -3.52 -24.734 -14.078 1 97.69 335 GLY B N 1
ATOM 5650 C CA . GLY B 1 335 ? -3.777 -23.312 -14.047 1 97.69 335 GLY B CA 1
ATOM 5651 C C . GLY B 1 335 ? -2.51 -22.484 -14.07 1 97.69 335 GLY B C 1
ATOM 5652 O O . GLY B 1 335 ? -1.409 -23 -13.906 1 97.69 335 GLY B O 1
ATOM 5653 N N . GLY B 1 336 ? -2.68 -21.156 -14.289 1 97.25 336 GLY B N 1
ATOM 5654 C CA . GLY B 1 336 ? -1.555 -20.234 -14.375 1 97.25 336 GLY B CA 1
ATOM 5655 C C . GLY B 1 336 ? -0.976 -20.125 -15.773 1 97.25 336 GLY B C 1
ATOM 5656 O O . GLY B 1 336 ? -1.451 -20.781 -16.703 1 97.25 336 GLY B O 1
ATOM 5657 N N . PHE B 1 337 ? 0.045 -19.312 -15.953 1 97.81 337 PHE B N 1
ATOM 5658 C CA . PHE B 1 337 ? 0.561 -19.109 -17.297 1 97.81 337 PHE B CA 1
ATOM 5659 C C . PHE B 1 337 ? 2.051 -19.422 -17.359 1 97.81 337 PHE B C 1
ATOM 5661 O O . PHE B 1 337 ? 2.768 -18.875 -18.203 1 97.81 337 PHE B O 1
ATOM 5668 N N . CYS B 1 338 ? 2.545 -20.25 -16.359 1 98 338 CYS B N 1
ATOM 5669 C CA . CYS B 1 338 ? 3.957 -20.609 -16.375 1 98 338 CYS B CA 1
ATOM 5670 C C . CYS B 1 338 ? 4.137 -22.094 -16.688 1 98 338 CYS B C 1
ATOM 5672 O O . CYS B 1 338 ? 3.24 -22.891 -16.422 1 98 338 CYS B O 1
ATOM 5674 N N . LEU B 1 339 ? 5.285 -22.375 -17.234 1 98.31 339 LEU B N 1
ATOM 5675 C CA . LEU B 1 339 ? 5.785 -23.75 -17.297 1 98.31 339 LEU B CA 1
ATOM 5676 C C . LEU B 1 339 ? 6.816 -24 -16.203 1 98.31 339 LEU B C 1
ATOM 5678 O O . LEU B 1 339 ? 7.602 -23.109 -15.867 1 98.31 339 LEU B O 1
ATOM 5682 N N . TRP B 1 340 ? 6.715 -25.078 -15.602 1 98.44 340 TRP B N 1
ATOM 5683 C CA . TRP B 1 340 ? 7.664 -25.609 -14.625 1 98.44 340 TRP B CA 1
ATOM 5684 C C . TRP B 1 340 ? 8.367 -26.859 -15.156 1 98.44 340 TRP B C 1
ATOM 5686 O O . TRP B 1 340 ? 7.824 -27.953 -15.078 1 98.44 340 TRP B O 1
ATOM 5696 N N . LEU B 1 341 ? 9.594 -26.641 -15.711 1 98.75 341 LEU B N 1
ATOM 5697 C CA . LEU B 1 341 ? 10.234 -27.688 -16.5 1 98.75 341 LEU B CA 1
ATOM 5698 C C . LEU B 1 341 ? 11.43 -28.281 -15.766 1 98.75 341 LEU B C 1
ATOM 5700 O O . LEU B 1 341 ? 12.281 -27.547 -15.266 1 98.75 341 LEU B O 1
ATOM 5704 N N . ASP B 1 342 ? 11.508 -29.578 -15.703 1 98.69 342 ASP B N 1
ATOM 5705 C CA . ASP B 1 342 ? 12.609 -30.297 -15.078 1 98.69 342 ASP B CA 1
ATOM 5706 C C . ASP B 1 342 ? 13.828 -30.344 -15.992 1 98.69 342 ASP B C 1
ATOM 5708 O O . ASP B 1 342 ? 13.812 -31.016 -17.031 1 98.69 342 ASP B O 1
ATOM 5712 N N . VAL B 1 343 ? 14.875 -29.703 -15.578 1 98.69 343 VAL B N 1
ATOM 5713 C CA . VAL B 1 343 ? 16.094 -29.656 -16.375 1 98.69 343 VAL B CA 1
ATOM 5714 C C . VAL B 1 343 ? 17.25 -30.266 -15.594 1 98.69 343 VAL B C 1
ATOM 5716 O O . VAL B 1 343 ? 18.406 -29.875 -15.781 1 98.69 343 VAL B O 1
ATOM 5719 N N . SER B 1 344 ? 16.984 -31.062 -14.648 1 97.81 344 SER B N 1
ATOM 5720 C CA . SER B 1 344 ? 18 -31.688 -13.805 1 97.81 344 SER B CA 1
ATOM 5721 C C . SER B 1 344 ? 19.016 -32.469 -14.641 1 97.81 344 SER B C 1
ATOM 5723 O O . SER B 1 344 ? 20.188 -32.531 -14.289 1 97.81 344 SER B O 1
ATOM 5725 N N . ALA B 1 345 ? 18.578 -32.969 -15.75 1 96.94 345 ALA B N 1
ATOM 5726 C CA . ALA B 1 345 ? 19.453 -33.781 -16.625 1 96.94 345 ALA B CA 1
ATOM 5727 C C . ALA B 1 345 ? 20.297 -32.875 -17.516 1 96.94 345 ALA B C 1
ATOM 5729 O O . ALA B 1 345 ? 21.156 -33.375 -18.25 1 96.94 345 ALA B O 1
ATOM 5730 N N . HIS B 1 346 ? 20.094 -31.656 -17.375 1 97 346 HIS B N 1
ATOM 5731 C CA . HIS B 1 346 ? 20.797 -30.703 -18.234 1 97 346 HIS B CA 1
ATOM 5732 C C . HIS B 1 346 ? 21.719 -29.797 -17.422 1 97 346 HIS B C 1
ATOM 5734 O O . HIS B 1 346 ? 21.844 -28.609 -17.703 1 97 346 HIS B O 1
ATOM 5740 N N . GLY B 1 347 ? 22.234 -30.328 -16.328 1 96.56 347 GLY B N 1
ATOM 5741 C CA . GLY B 1 347 ? 23.188 -29.609 -15.508 1 96.56 347 GLY B CA 1
ATOM 5742 C C . GLY B 1 347 ? 22.547 -28.844 -14.383 1 96.56 347 GLY B C 1
ATOM 5743 O O . GLY B 1 347 ? 23.234 -28.25 -13.547 1 96.56 347 GLY B O 1
ATOM 5744 N N . GLY B 1 348 ? 21.172 -28.812 -14.398 1 98.06 348 GLY B N 1
ATOM 5745 C CA . GLY B 1 348 ? 20.484 -28.094 -13.336 1 98.06 348 GLY B CA 1
ATOM 5746 C C . GLY B 1 348 ? 19.906 -26.766 -13.789 1 98.06 348 GLY B C 1
ATOM 5747 O O . GLY B 1 348 ? 20.094 -26.375 -14.938 1 98.06 348 GLY B O 1
ATOM 5748 N N . ASP B 1 349 ? 19.141 -26.125 -12.891 1 98.38 349 ASP B N 1
ATOM 5749 C CA . ASP B 1 349 ? 18.328 -24.969 -13.258 1 98.38 349 ASP B CA 1
ATOM 5750 C C . ASP B 1 349 ? 19.203 -23.781 -13.664 1 98.38 349 ASP B C 1
ATOM 5752 O O . ASP B 1 349 ? 18.922 -23.109 -14.656 1 98.38 349 ASP B O 1
ATOM 5756 N N . GLU B 1 350 ? 20.344 -23.516 -12.977 1 98.5 350 GLU B N 1
ATOM 5757 C CA . GLU B 1 350 ? 21.203 -22.391 -13.344 1 98.5 350 GLU B CA 1
ATOM 5758 C C . GLU B 1 350 ? 21.922 -22.656 -14.664 1 98.5 350 GLU B C 1
ATOM 5760 O O . GLU B 1 350 ? 21.969 -21.797 -15.539 1 98.5 350 GLU B O 1
ATOM 5765 N N . ALA B 1 351 ? 22.469 -23.859 -14.797 1 98.56 351 ALA B N 1
ATOM 5766 C CA . ALA B 1 351 ? 23.172 -24.219 -16.016 1 98.56 351 ALA B CA 1
ATOM 5767 C C . ALA B 1 351 ? 22.25 -24.141 -17.234 1 98.56 351 ALA B C 1
ATOM 5769 O O . ALA B 1 351 ? 22.641 -23.609 -18.281 1 98.56 351 ALA B O 1
ATOM 5770 N N . ALA B 1 352 ? 21.078 -24.703 -17.094 1 98.75 352 ALA B N 1
ATOM 5771 C CA . ALA B 1 352 ? 20.109 -24.656 -18.188 1 98.75 352 ALA B CA 1
ATOM 5772 C C . ALA B 1 352 ? 19.75 -23.203 -18.547 1 98.75 352 ALA B C 1
ATOM 5774 O O . ALA B 1 352 ? 19.609 -22.875 -19.719 1 98.75 352 ALA B O 1
ATOM 5775 N N . THR B 1 353 ? 19.547 -22.344 -17.516 1 98.88 353 THR B N 1
ATOM 5776 C CA . THR B 1 353 ? 19.219 -20.938 -17.734 1 98.88 353 THR B CA 1
ATOM 5777 C C . THR B 1 353 ? 20.312 -20.234 -18.516 1 98.88 353 THR B C 1
ATOM 5779 O O . THR B 1 353 ? 20.031 -19.516 -19.469 1 98.88 353 THR B O 1
ATOM 5782 N N . VAL B 1 354 ? 21.531 -20.484 -18.125 1 98.75 354 VAL B N 1
ATOM 5783 C CA . VAL B 1 354 ? 22.672 -19.875 -18.812 1 98.75 354 VAL B CA 1
ATOM 5784 C C . VAL B 1 354 ? 22.719 -20.359 -20.266 1 98.75 354 VAL B C 1
ATOM 5786 O O . VAL B 1 354 ? 22.891 -19.562 -21.188 1 98.75 354 VAL B O 1
ATOM 5789 N N . MET B 1 355 ? 22.547 -21.641 -20.5 1 98.62 355 MET B N 1
ATOM 5790 C CA . MET B 1 355 ? 22.578 -22.219 -21.844 1 98.62 355 MET B CA 1
ATOM 5791 C C . MET B 1 355 ? 21.516 -21.594 -22.734 1 98.62 355 MET B C 1
ATOM 5793 O O . MET B 1 355 ? 21.781 -21.219 -23.875 1 98.62 355 MET B O 1
ATOM 5797 N N . LEU B 1 356 ? 20.297 -21.516 -22.234 1 98.75 356 LEU B N 1
ATOM 5798 C CA . LEU B 1 356 ? 19.188 -20.969 -22.984 1 98.75 356 LEU B CA 1
ATOM 5799 C C . LEU B 1 356 ? 19.438 -19.516 -23.359 1 98.75 356 LEU B C 1
ATOM 5801 O O . LEU B 1 356 ? 19.109 -19.078 -24.469 1 98.75 356 LEU B O 1
ATOM 5805 N N . PHE B 1 357 ? 20 -18.75 -22.406 1 98.81 357 PHE B N 1
ATOM 5806 C CA . PHE B 1 357 ? 20.297 -17.344 -22.625 1 98.81 357 PHE B CA 1
ATOM 5807 C C . PHE B 1 357 ? 21.453 -17.172 -23.609 1 98.81 357 PHE B C 1
ATOM 5809 O O . PHE B 1 357 ? 21.328 -16.5 -24.625 1 98.81 357 PHE B O 1
ATOM 5816 N N . LYS B 1 358 ? 22.547 -17.875 -23.375 1 98.38 358 LYS B N 1
ATOM 5817 C CA . LYS B 1 358 ? 23.797 -17.734 -24.125 1 98.38 358 LYS B CA 1
ATOM 5818 C C . LYS B 1 358 ? 23.656 -18.266 -25.547 1 98.38 358 LYS B C 1
ATOM 5820 O O . LYS B 1 358 ? 24.141 -17.641 -26.5 1 98.38 358 LYS B O 1
ATOM 5825 N N . ASP B 1 359 ? 23 -19.359 -25.688 1 98.19 359 ASP B N 1
ATOM 5826 C CA . ASP B 1 359 ? 22.969 -20.031 -26.984 1 98.19 359 ASP B CA 1
ATOM 5827 C C . ASP B 1 359 ? 21.672 -19.703 -27.734 1 98.19 359 ASP B C 1
ATOM 5829 O O . ASP B 1 359 ? 21.641 -19.75 -28.969 1 98.19 359 ASP B O 1
ATOM 5833 N N . GLY B 1 360 ? 20.641 -19.344 -27.031 1 98 360 GLY B N 1
ATOM 5834 C CA . GLY B 1 360 ? 19.344 -19.219 -27.688 1 98 360 GLY B CA 1
ATOM 5835 C C . GLY B 1 360 ? 18.734 -17.844 -27.5 1 98 360 GLY B C 1
ATOM 5836 O O . GLY B 1 360 ? 17.734 -17.516 -28.156 1 98 360 GLY B O 1
ATOM 5837 N N . GLY B 1 361 ? 19.25 -17.047 -26.625 1 98.5 361 GLY B N 1
ATOM 5838 C CA . GLY B 1 361 ? 18.641 -15.75 -26.359 1 98.5 361 GLY B CA 1
ATOM 5839 C C . GLY B 1 361 ? 17.312 -15.859 -25.625 1 98.5 361 GLY B C 1
ATOM 5840 O O . GLY B 1 361 ? 16.406 -15.047 -25.859 1 98.5 361 GLY B O 1
ATOM 5841 N N . VAL B 1 362 ? 17.094 -16.891 -24.906 1 98.75 362 VAL B N 1
ATOM 5842 C CA . VAL B 1 362 ? 15.867 -17.094 -24.141 1 98.75 362 VAL B CA 1
ATOM 5843 C C . VAL B 1 362 ? 16.156 -16.922 -22.641 1 98.75 362 VAL B C 1
ATOM 5845 O O . VAL B 1 362 ? 17 -17.625 -22.078 1 98.75 362 VAL B O 1
ATOM 5848 N N . ARG B 1 363 ? 15.492 -15.945 -22 1 98.62 363 ARG B N 1
ATOM 5849 C CA . ARG B 1 363 ? 15.68 -15.648 -20.594 1 98.62 363 ARG B CA 1
ATOM 5850 C C . ARG B 1 363 ? 14.578 -16.297 -19.75 1 98.62 363 ARG B C 1
ATOM 5852 O O . ARG B 1 363 ? 13.391 -16.062 -19.984 1 98.62 363 ARG B O 1
ATOM 5859 N N . VAL B 1 364 ? 14.93 -17.172 -18.859 1 98.69 364 VAL B N 1
ATOM 5860 C CA . VAL B 1 364 ? 14.023 -17.844 -17.938 1 98.69 364 VAL B CA 1
ATOM 5861 C C . VAL B 1 364 ? 14.531 -17.672 -16.5 1 98.69 364 VAL B C 1
ATOM 5863 O O . VAL B 1 364 ? 15.531 -16.984 -16.266 1 98.69 364 VAL B O 1
ATOM 5866 N N . VAL B 1 365 ? 13.812 -18.25 -15.516 1 98.56 365 VAL B N 1
ATOM 5867 C CA . VAL B 1 365 ? 14.227 -18.109 -14.125 1 98.56 365 VAL B CA 1
ATOM 5868 C C . VAL B 1 365 ? 14.578 -19.469 -13.547 1 98.56 365 VAL B C 1
ATOM 5870 O O . VAL B 1 365 ? 13.789 -20.422 -13.641 1 98.56 365 VAL B O 1
ATOM 5873 N N . PRO B 1 366 ? 15.797 -19.609 -12.945 1 98.62 366 PRO B N 1
ATOM 5874 C CA . PRO B 1 366 ? 16.078 -20.844 -12.211 1 98.62 366 PRO B CA 1
ATOM 5875 C C . PRO B 1 366 ? 15.086 -21.094 -11.07 1 98.62 366 PRO B C 1
ATOM 5877 O O . PRO B 1 366 ? 14.82 -20.188 -10.273 1 98.62 366 PRO B O 1
ATOM 5880 N N . GLY B 1 367 ? 14.586 -22.266 -11.039 1 98.44 367 GLY B N 1
ATOM 5881 C CA . GLY B 1 367 ? 13.594 -22.594 -10.023 1 98.44 367 GLY B CA 1
ATOM 5882 C C . GLY B 1 367 ? 14.117 -22.438 -8.609 1 98.44 367 GLY B C 1
ATOM 5883 O O . GLY B 1 367 ? 13.359 -22.094 -7.699 1 98.44 367 GLY B O 1
ATOM 5884 N N . SER B 1 368 ? 15.391 -22.672 -8.375 1 98 368 SER B N 1
ATOM 5885 C CA . SER B 1 368 ? 15.992 -22.578 -7.043 1 98 368 SER B CA 1
ATOM 5886 C C . SER B 1 368 ? 15.93 -21.156 -6.508 1 98 368 SER B C 1
ATOM 5888 O O . SER B 1 368 ? 16.031 -20.938 -5.301 1 98 368 SER B O 1
ATOM 5890 N N . TYR B 1 369 ? 15.773 -20.156 -7.418 1 97.5 369 TYR B N 1
ATOM 5891 C CA . TYR B 1 369 ? 15.695 -18.75 -7.012 1 97.5 369 TYR B CA 1
ATOM 5892 C C . TYR B 1 369 ? 14.312 -18.422 -6.461 1 97.5 369 TYR B C 1
ATOM 5894 O O . TYR B 1 369 ? 14.133 -17.391 -5.82 1 97.5 369 TYR B O 1
ATOM 5902 N N . LEU B 1 370 ? 13.312 -19.297 -6.73 1 97.62 370 LEU B N 1
ATOM 5903 C CA . LEU B 1 370 ? 11.93 -19.031 -6.371 1 97.62 370 LEU B CA 1
ATOM 5904 C C . LEU B 1 370 ? 11.555 -19.734 -5.074 1 97.62 370 LEU B C 1
ATOM 5906 O O . LEU B 1 370 ? 10.445 -19.562 -4.562 1 97.62 370 LEU B O 1
ATOM 5910 N N . ALA B 1 371 ? 12.461 -20.562 -4.562 1 97.56 371 ALA B N 1
ATOM 5911 C CA . ALA B 1 371 ? 12.242 -21.344 -3.354 1 97.56 371 ALA B CA 1
ATOM 5912 C C . ALA B 1 371 ? 13.328 -21.062 -2.314 1 97.56 371 ALA B C 1
ATOM 5914 O O . ALA B 1 371 ? 14.234 -20.266 -2.557 1 97.56 371 ALA B O 1
ATOM 5915 N N . ARG B 1 372 ? 13.125 -21.625 -1.146 1 96.38 372 ARG B N 1
ATOM 5916 C CA . ARG B 1 372 ? 14.094 -21.547 -0.055 1 96.38 372 ARG B CA 1
ATOM 5917 C C . ARG B 1 372 ? 14.633 -22.922 0.301 1 96.38 372 ARG B C 1
ATOM 5919 O O . ARG B 1 372 ? 13.945 -23.938 0.118 1 96.38 372 ARG B O 1
ATOM 5926 N N . PRO B 1 373 ? 15.867 -22.922 0.784 1 95.12 373 PRO B N 1
ATOM 5927 C CA . PRO B 1 373 ? 16.391 -24.203 1.254 1 95.12 373 PRO B CA 1
ATOM 5928 C C . PRO B 1 373 ? 15.617 -24.75 2.447 1 95.12 373 PRO B C 1
ATOM 5930 O O . PRO B 1 373 ? 15.211 -24 3.332 1 95.12 373 PRO B O 1
ATOM 5933 N N . GLN B 1 374 ? 15.461 -26.062 2.414 1 94.81 374 GLN B N 1
ATOM 5934 C CA . GLN B 1 374 ? 14.859 -26.781 3.531 1 94.81 374 GLN B CA 1
ATOM 5935 C C . GLN B 1 374 ? 15.906 -27.109 4.598 1 94.81 374 GLN B C 1
ATOM 5937 O O . GLN B 1 374 ? 17.094 -26.844 4.418 1 94.81 374 GLN B O 1
ATOM 5942 N N . ALA B 1 375 ? 15.406 -27.641 5.719 1 90.94 375 ALA B N 1
ATOM 5943 C CA . ALA B 1 375 ? 16.297 -27.984 6.832 1 90.94 375 ALA B CA 1
ATOM 5944 C C . ALA B 1 375 ? 17.344 -29 6.395 1 90.94 375 ALA B C 1
ATOM 5946 O O . ALA B 1 375 ? 18.469 -28.984 6.895 1 90.94 375 ALA B O 1
ATOM 5947 N N . ASP B 1 376 ? 17.078 -29.844 5.43 1 93.38 376 ASP B N 1
ATOM 5948 C CA . ASP B 1 376 ? 18 -30.875 4.98 1 93.38 376 ASP B CA 1
ATOM 5949 C C . ASP B 1 376 ? 18.906 -30.359 3.865 1 93.38 376 ASP B C 1
ATOM 5951 O O . ASP B 1 376 ? 19.656 -31.125 3.26 1 93.38 376 ASP B O 1
ATOM 5955 N N . GLY B 1 377 ? 18.75 -29.062 3.557 1 92.94 377 GLY B N 1
ATOM 5956 C CA . GLY B 1 377 ? 19.609 -28.438 2.557 1 92.94 377 GLY B CA 1
ATOM 5957 C C . GLY B 1 377 ? 19.031 -28.5 1.157 1 92.94 377 GLY B C 1
ATOM 5958 O O . GLY B 1 377 ? 19.531 -27.844 0.24 1 92.94 377 GLY B O 1
ATOM 5959 N N . SER B 1 378 ? 17.953 -29.25 1.059 1 94.94 378 SER B N 1
ATOM 5960 C CA . SER B 1 378 ? 17.344 -29.359 -0.262 1 94.94 378 SER B CA 1
ATOM 5961 C C . SER B 1 378 ? 16.578 -28.094 -0.624 1 94.94 378 SER B C 1
ATOM 5963 O O . SER B 1 378 ? 16.172 -27.328 0.258 1 94.94 378 SER B O 1
ATOM 5965 N N . ASN B 1 379 ? 16.5 -27.828 -1.899 1 97.38 379 ASN B N 1
ATOM 5966 C CA . ASN B 1 379 ? 15.688 -26.766 -2.479 1 97.38 379 ASN B CA 1
ATOM 5967 C C . ASN B 1 379 ? 14.664 -27.312 -3.467 1 97.38 379 ASN B C 1
ATOM 5969 O O . ASN B 1 379 ? 15.031 -27.859 -4.516 1 97.38 379 ASN B O 1
ATOM 5973 N N . PRO B 1 380 ? 13.398 -27.172 -3.141 1 97.94 380 PRO B N 1
ATOM 5974 C CA . PRO B 1 380 ? 12.391 -27.828 -3.979 1 97.94 380 PRO B CA 1
ATOM 5975 C C . PRO B 1 380 ? 12.273 -27.203 -5.367 1 97.94 380 PRO B C 1
ATOM 5977 O O . PRO B 1 380 ? 11.594 -27.75 -6.238 1 97.94 380 PRO B O 1
ATOM 5980 N N . GLY B 1 381 ? 12.875 -26.094 -5.613 1 98 381 GLY B N 1
ATOM 5981 C CA . GLY B 1 381 ? 12.898 -25.484 -6.934 1 98 381 GLY B CA 1
ATOM 5982 C C . GLY B 1 381 ? 14.109 -25.891 -7.754 1 98 381 GLY B C 1
ATOM 5983 O O . GLY B 1 381 ? 14.164 -25.625 -8.953 1 98 381 GLY B O 1
ATOM 5984 N N . ALA B 1 382 ? 15.109 -26.516 -7.074 1 97.88 382 ALA B N 1
ATOM 5985 C CA . ALA B 1 382 ? 16.328 -26.906 -7.77 1 97.88 382 ALA B CA 1
ATOM 5986 C C . ALA B 1 382 ? 16.031 -27.906 -8.883 1 97.88 382 ALA B C 1
ATOM 5988 O O . ALA B 1 382 ? 15.211 -28.812 -8.711 1 97.88 382 ALA B O 1
ATOM 5989 N N . GLY B 1 383 ? 16.656 -27.656 -9.992 1 98.19 383 GLY B N 1
ATOM 5990 C CA . GLY B 1 383 ? 16.5 -28.578 -11.109 1 98.19 383 GLY B CA 1
ATOM 5991 C C . GLY B 1 383 ? 15.336 -28.203 -12.016 1 98.19 383 GLY B C 1
ATOM 5992 O O . GLY B 1 383 ? 15.117 -28.844 -13.047 1 98.19 383 GLY B O 1
ATOM 5993 N N . TYR B 1 384 ? 14.641 -27.156 -11.68 1 98.69 384 TYR B N 1
ATOM 5994 C CA . TYR B 1 384 ? 13.539 -26.688 -12.516 1 98.69 384 TYR B CA 1
ATOM 5995 C C . TYR B 1 384 ? 13.82 -25.297 -13.062 1 98.69 384 TYR B C 1
ATOM 5997 O O . TYR B 1 384 ? 14.609 -24.547 -12.484 1 98.69 384 TYR B O 1
ATOM 6005 N N . ILE B 1 385 ? 13.242 -24.969 -14.18 1 98.81 385 ILE B N 1
ATOM 6006 C CA . ILE B 1 385 ? 13.18 -23.594 -14.648 1 98.81 385 ILE B CA 1
ATOM 6007 C C . ILE B 1 385 ? 11.727 -23.156 -14.797 1 98.81 385 ILE B C 1
ATOM 6009 O O . ILE B 1 385 ? 10.859 -23.984 -15.133 1 98.81 385 ILE B O 1
ATOM 6013 N N . ARG B 1 386 ? 11.453 -21.922 -14.492 1 98.75 386 ARG B N 1
ATOM 6014 C CA . ARG B 1 386 ? 10.141 -21.328 -14.734 1 98.75 386 ARG B CA 1
ATOM 6015 C C . ARG B 1 386 ? 10.133 -20.547 -16.047 1 98.75 386 ARG B C 1
ATOM 6017 O O . ARG B 1 386 ? 10.977 -19.672 -16.266 1 98.75 386 ARG B O 1
ATOM 6024 N N . VAL B 1 387 ? 9.203 -20.844 -16.875 1 98.69 387 VAL B N 1
ATOM 6025 C CA . VAL B 1 387 ? 9.008 -20.188 -18.172 1 98.69 387 VAL B CA 1
ATOM 6026 C C . VAL B 1 387 ? 7.652 -19.5 -18.188 1 98.69 387 VAL B C 1
ATOM 6028 O O . VAL B 1 387 ? 6.609 -20.156 -18.25 1 98.69 387 VAL B O 1
ATOM 6031 N N . ALA B 1 388 ? 7.613 -18.188 -18.203 1 98.25 388 ALA B N 1
ATOM 6032 C CA . ALA B 1 388 ? 6.359 -17.438 -18.25 1 98.25 388 ALA B CA 1
ATOM 6033 C C . ALA B 1 388 ? 5.82 -17.359 -19.672 1 98.25 388 ALA B C 1
ATOM 6035 O O . ALA B 1 388 ? 6.453 -16.781 -20.562 1 98.25 388 ALA B O 1
ATOM 6036 N N . MET B 1 389 ? 4.699 -17.891 -19.891 1 97.81 389 MET B N 1
ATOM 6037 C CA . MET B 1 389 ? 4.094 -17.969 -21.219 1 97.81 389 MET B CA 1
ATOM 6038 C C . MET B 1 389 ? 3.27 -16.719 -21.5 1 97.81 389 MET B C 1
ATOM 6040 O O . MET B 1 389 ? 2.08 -16.797 -21.812 1 97.81 389 MET B O 1
ATOM 6044 N N . VAL B 1 390 ? 3.949 -15.531 -21.5 1 97.44 390 VAL B N 1
ATOM 6045 C CA . VAL B 1 390 ? 3.205 -14.281 -21.484 1 97.44 390 VAL B CA 1
ATOM 6046 C C . VAL B 1 390 ? 3.383 -13.562 -22.828 1 97.44 390 VAL B C 1
ATOM 6048 O O . VAL B 1 390 ? 2.625 -12.648 -23.141 1 97.44 390 VAL B O 1
ATOM 6051 N N . GLN B 1 391 ? 4.363 -14.008 -23.703 1 97.31 391 GLN B N 1
ATOM 6052 C CA . GLN B 1 391 ? 4.562 -13.414 -25.016 1 97.31 391 GLN B CA 1
ATOM 6053 C C . GLN B 1 391 ? 3.447 -13.812 -25.969 1 97.31 391 GLN B C 1
ATOM 6055 O O . GLN B 1 391 ? 2.658 -14.711 -25.672 1 97.31 391 GLN B O 1
ATOM 6060 N N . ASP B 1 392 ? 3.334 -13.094 -27.109 1 96.88 392 ASP B N 1
ATOM 6061 C CA . ASP B 1 392 ? 2.371 -13.523 -28.109 1 96.88 392 ASP B CA 1
ATOM 6062 C C . ASP B 1 392 ? 2.688 -14.938 -28.609 1 96.88 392 ASP B C 1
ATOM 6064 O O . ASP B 1 392 ? 3.777 -15.453 -28.359 1 96.88 392 ASP B O 1
ATOM 6068 N N . SER B 1 393 ? 1.73 -15.547 -29.266 1 97.31 393 SER B N 1
ATOM 6069 C CA . SER B 1 393 ? 1.81 -16.953 -29.641 1 97.31 393 SER B CA 1
ATOM 6070 C C . SER B 1 393 ? 3.025 -17.219 -30.516 1 97.31 393 SER B C 1
ATOM 6072 O O . SER B 1 393 ? 3.699 -18.25 -30.359 1 97.31 393 SER B O 1
ATOM 6074 N N . GLU B 1 394 ? 3.338 -16.359 -31.422 1 97.94 394 GLU B N 1
ATOM 6075 C CA . GLU B 1 394 ? 4.465 -16.547 -32.344 1 97.94 394 GLU B CA 1
ATOM 6076 C C . GLU B 1 394 ? 5.793 -16.516 -31.578 1 97.94 394 GLU B C 1
ATOM 6078 O O . GLU B 1 394 ? 6.645 -17.375 -31.766 1 97.94 394 GLU B O 1
ATOM 6083 N N . THR B 1 395 ? 5.934 -15.484 -30.766 1 98.25 395 THR B N 1
ATOM 6084 C CA . THR B 1 395 ? 7.137 -15.344 -29.953 1 98.25 395 THR B CA 1
ATOM 6085 C C . THR B 1 395 ? 7.273 -16.516 -28.984 1 98.25 395 THR B C 1
ATOM 6087 O O . THR B 1 395 ? 8.383 -17.016 -28.75 1 98.25 395 THR B O 1
ATOM 6090 N N . THR B 1 396 ? 6.164 -16.938 -28.422 1 98.31 396 THR B N 1
ATOM 6091 C CA . THR B 1 396 ? 6.156 -18.078 -27.516 1 98.31 396 THR B CA 1
ATOM 6092 C C . THR B 1 396 ? 6.621 -19.344 -28.234 1 98.31 396 THR B C 1
ATOM 6094 O O . THR B 1 396 ? 7.469 -20.078 -27.719 1 98.31 396 THR B O 1
ATOM 6097 N N . ALA B 1 397 ? 6.137 -19.594 -29.406 1 98.56 397 ALA B N 1
ATOM 6098 C CA . ALA B 1 397 ? 6.535 -20.766 -30.188 1 98.56 397 ALA B CA 1
ATOM 6099 C C . ALA B 1 397 ? 8.023 -20.734 -30.5 1 98.56 397 ALA B C 1
ATOM 6101 O O . ALA B 1 397 ? 8.711 -21.75 -30.375 1 98.56 397 ALA B O 1
ATOM 6102 N N . GLU B 1 398 ? 8.461 -19.594 -30.875 1 98.75 398 GLU B N 1
ATOM 6103 C CA . GLU B 1 398 ? 9.883 -19.438 -31.188 1 98.75 398 GLU B CA 1
ATOM 6104 C C . GLU B 1 398 ? 10.742 -19.75 -29.969 1 98.75 398 GLU B C 1
ATOM 6106 O O . GLU B 1 398 ? 11.75 -20.453 -30.078 1 98.75 398 GLU B O 1
ATOM 6111 N N . ALA B 1 399 ? 10.367 -19.219 -28.844 1 98.75 399 ALA B N 1
ATOM 6112 C CA . ALA B 1 399 ? 11.125 -19.453 -27.609 1 98.75 399 ALA B CA 1
ATOM 6113 C C . ALA B 1 399 ? 11.156 -20.938 -27.266 1 98.75 399 ALA B C 1
ATOM 6115 O O . ALA B 1 399 ? 12.203 -21.453 -26.844 1 98.75 399 ALA B O 1
ATOM 6116 N N . LEU B 1 400 ? 10.031 -21.609 -27.406 1 98.75 400 LEU B N 1
ATOM 6117 C CA . LEU B 1 400 ? 9.953 -23.031 -27.078 1 98.75 400 LEU B CA 1
ATOM 6118 C C . LEU B 1 400 ? 10.781 -23.859 -28.062 1 98.75 400 LEU B C 1
ATOM 6120 O O . LEU B 1 400 ? 11.422 -24.828 -27.656 1 98.75 400 LEU B O 1
ATOM 6124 N N . HIS B 1 401 ? 10.797 -23.531 -29.328 1 98.75 401 HIS B N 1
ATOM 6125 C CA . HIS B 1 401 ? 11.641 -24.203 -30.297 1 98.75 401 HIS B CA 1
ATOM 6126 C C . HIS B 1 401 ? 13.117 -24.062 -29.969 1 98.75 401 HIS B C 1
ATOM 6128 O O . HIS B 1 401 ? 13.883 -25.016 -30.047 1 98.75 401 HIS B O 1
ATOM 6134 N N . ARG B 1 402 ? 13.469 -22.875 -29.578 1 98.69 402 ARG B N 1
ATOM 6135 C CA . ARG B 1 402 ? 14.852 -22.656 -29.172 1 98.69 402 ARG B CA 1
ATOM 6136 C C . ARG B 1 402 ? 15.211 -23.484 -27.953 1 98.69 402 ARG B C 1
ATOM 6138 O O . ARG B 1 402 ? 16.312 -24.031 -27.875 1 98.69 402 ARG B O 1
ATOM 6145 N N . LEU B 1 403 ? 14.305 -23.531 -27.031 1 98.69 403 LEU B N 1
ATOM 6146 C CA . LEU B 1 403 ? 14.5 -24.297 -25.812 1 98.69 403 LEU B CA 1
ATOM 6147 C C . LEU B 1 403 ? 14.766 -25.766 -26.141 1 98.69 403 LEU B C 1
ATOM 6149 O O . LEU B 1 403 ? 15.734 -26.359 -25.656 1 98.69 403 LEU B O 1
ATOM 6153 N N . VAL B 1 404 ? 13.992 -26.359 -27.031 1 98.5 404 VAL B N 1
ATOM 6154 C CA . VAL B 1 404 ? 14.125 -27.75 -27.422 1 98.5 404 VAL B CA 1
ATOM 6155 C C . VAL B 1 404 ? 15.43 -27.953 -28.188 1 98.5 404 VAL B C 1
ATOM 6157 O O . VAL B 1 404 ? 16.125 -28.953 -27.984 1 98.5 404 VAL B O 1
ATOM 6160 N N . ARG B 1 405 ? 15.727 -27.016 -29.016 1 98.19 405 ARG B N 1
ATOM 6161 C CA . ARG B 1 405 ? 16.953 -27.125 -29.812 1 98.19 405 ARG B CA 1
ATOM 6162 C C . ARG B 1 405 ? 18.172 -27.141 -28.906 1 98.19 405 ARG B C 1
ATOM 6164 O O . ARG B 1 405 ? 19.125 -27.891 -29.172 1 98.19 405 ARG B O 1
ATOM 6171 N N . ILE B 1 406 ? 18.156 -26.375 -27.875 1 98.06 406 ILE B N 1
ATOM 6172 C CA . ILE B 1 406 ? 19.328 -26.156 -27.047 1 98.06 406 ILE B CA 1
ATOM 6173 C C . ILE B 1 406 ? 19.422 -27.25 -25.969 1 98.06 406 ILE B C 1
ATOM 6175 O O . ILE B 1 406 ? 20.5 -27.781 -25.703 1 98.06 406 ILE B O 1
ATOM 6179 N N . LEU B 1 407 ? 18.312 -27.578 -25.359 1 97.69 407 LEU B N 1
ATOM 6180 C CA . LEU B 1 407 ? 18.328 -28.5 -24.234 1 97.69 407 LEU B CA 1
ATOM 6181 C C . LEU B 1 407 ? 18.109 -29.938 -24.703 1 97.69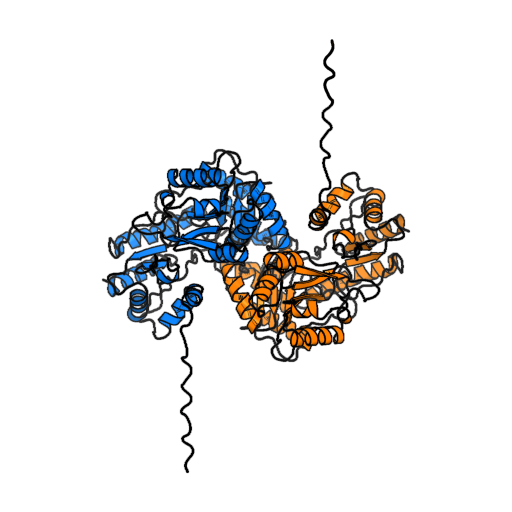 407 LEU B C 1
ATOM 6183 O O . LEU B 1 407 ? 18.391 -30.891 -23.969 1 97.69 407 LEU B O 1
ATOM 6187 N N . GLY B 1 408 ? 17.625 -30.109 -25.922 1 94.19 408 GLY B N 1
ATOM 6188 C CA . GLY B 1 408 ? 17.422 -31.453 -26.453 1 94.19 408 GLY B CA 1
ATOM 6189 C C . GLY B 1 408 ? 16.094 -32.062 -26.031 1 94.19 408 GLY B C 1
ATOM 6190 O O . GLY B 1 408 ? 15.562 -31.719 -24.969 1 94.19 408 GLY B O 1
#

Nearest PDB structures (foldseek):
  6l1n-assembly1_A  TM=8.832E-01  e=1.560E-31  Bacillus subtilis
  1gd9-assembly1_B  TM=8.841E-01  e=2.903E-29  Pyrococcus horikoshii
  2x5d-assembly1_A  TM=8.926E-01  e=3.248E-29  Pseudomonas aeruginosa PAO1
  1dju-assembly1_B  TM=8.857E-01  e=8.442E-29  Pyrococcus horikoshii OT3
  1dju-assembly1_A  TM=8.744E-01  e=4.819E-28  Pyrococcus horikoshii OT3

Solvent-accessible surface area (backbone atoms only — not comparable to full-atom values): 41099 Å² total; per-residue (Å²): 136,81,80,76,77,75,79,74,76,78,77,74,86,66,81,79,56,70,72,64,60,65,69,48,55,46,64,59,53,48,50,60,70,44,62,89,55,59,58,54,36,80,75,45,79,21,54,60,87,52,52,62,59,74,48,57,84,61,48,57,61,45,37,64,76,30,50,70,39,29,17,37,71,39,53,60,53,43,55,65,67,34,27,45,29,52,24,52,36,49,22,64,78,56,64,38,97,58,60,53,47,42,86,53,17,31,32,49,26,38,16,46,50,27,44,50,15,51,45,36,38,36,31,54,68,68,30,76,87,44,76,69,74,32,24,30,38,29,43,19,42,46,65,64,21,54,52,52,10,19,52,58,42,67,24,46,66,43,73,32,61,25,38,82,92,53,60,46,38,59,60,73,85,71,63,51,67,74,58,45,58,14,28,27,32,33,48,42,52,31,23,17,63,57,60,2,30,56,67,49,69,69,54,43,44,52,52,48,50,51,27,66,75,53,56,18,34,39,44,35,39,32,43,30,40,62,32,41,69,79,60,78,58,65,58,65,70,68,62,27,58,95,63,17,62,50,28,37,39,34,34,36,34,26,66,40,50,16,28,38,8,60,30,44,22,32,40,37,37,18,38,69,60,43,51,55,38,45,60,52,38,64,42,36,47,47,54,45,32,45,29,60,41,52,37,45,30,52,52,55,70,42,61,66,65,34,53,51,50,27,51,57,50,37,52,44,52,51,46,45,51,68,72,49,48,64,50,44,71,41,64,88,47,51,13,42,58,36,41,55,33,46,31,54,90,52,74,17,17,62,50,40,36,48,48,33,21,39,67,42,6,32,39,47,35,37,20,45,51,48,23,57,69,44,96,86,66,50,40,61,17,54,23,18,33,37,39,27,65,37,60,57,60,68,59,42,49,51,51,52,51,42,47,43,69,73,72,96,137,82,78,78,77,76,79,73,78,79,76,73,86,68,80,78,57,73,73,64,59,65,71,45,54,45,65,60,52,48,50,60,72,44,60,88,56,58,56,55,35,79,75,44,80,20,53,59,85,53,54,62,59,74,48,59,85,62,48,58,60,44,38,66,74,30,51,70,41,27,18,38,72,41,53,62,54,42,55,68,66,35,25,44,28,52,23,52,36,50,21,64,78,54,65,38,95,59,61,54,48,40,86,53,16,33,33,49,26,39,15,46,50,28,46,50,15,51,46,35,38,36,30,55,69,67,30,75,88,44,76,68,74,32,25,30,37,29,45,20,40,45,63,65,21,52,53,54,11,18,52,57,41,68,25,48,66,42,73,30,62,24,37,80,91,52,61,45,38,58,61,72,84,72,62,49,67,74,60,47,59,13,27,27,31,34,47,42,51,28,23,17,64,57,61,2,30,56,65,50,71,67,54,43,43,54,51,46,51,51,26,66,75,53,57,17,34,38,44,35,38,31,43,32,39,63,32,40,73,80,59,78,58,65,58,66,69,68,62,28,58,96,64,17,61,51,29,35,39,34,34,36,34,27,67,41,50,16,27,38,8,60,32,44,21,32,40,37,36,18,37,70,59,43,51,56,38,45,59,51,36,64,42,37,46,46,52,47,32,46,30,61,41,52,36,46,30,53,52,54,70,44,61,65,65,35,52,53,49,28,52,56,50,37,52,42,51,52,46,45,50,69,72,49,48,64,51,43,70,40,63,88,48,51,12,44,57,37,42,56,32,46,31,53,90,52,75,18,16,63,49,41,35,48,48,32,21,38,67,42,6,32,39,48,34,37,20,46,54,47,24,57,69,44,94,88,64,48,41,59,17,54,24,18,33,38,39,26,65,39,60,57,60,69,59,43,48,52,50,50,52,41,46,43,69,72,72,99

Foldseek 3Di:
DPPDPPPPDDPPPDDPDQVVVLLDALVVVLCVLQVVFFFQDAADEQADQFFDDDFDPCLVVLCVVCVVLLVDAADQQADLLLLVLVQVLQCVQQVAPDTFDSVQFKGKFLAVLVVLLLLLLLLLVQFDAFDDAAEEEEEFLGDSSNCNSCVVNRHHYHYFYAAVVNQGFGDPVPDDPVNLRRYSEYEAEALDPPAQGGDDPVNLLSVLVSCVVNVHAYEYEDQFQLAFQDDRGHDSQRNCPDQQRRYKYKYDCRLQRVPVVLRIIMIGGHRSSVVSSSVCCVVPNGGRRNSSSSVSSVSSVDCVSRVVSNVQLNLLLVLVCVLQPCAQNDDRRRTDQKTKGFLQVVVKQSNLQNQLRRNPSYHWGQQQSSGGADPVRDRNSIRIIIGGNNDGNVSSNSSSNSSVVRSD/DDPPPPPPDDPPPDDPDQVNVLLDALVVVLCVLQVVFFFQDAADEQADQFFDDDFDPCLVVLCVVCVVLLVDAADQQADLLLLVLVQVLQCVQQVAPDTFDSVQFKGKFLAVLVVLLLLLLLLLVQFDAFDDAAEEEEEFLGDSSNVNSCVVNRHHYHYFYAAVVNQGFGDPVPDDPVNLRRYSEYEAEALDPPAQGGDDPVNLLSVLVSCVVNVHAYEYEDQFQLAFQPDRGHDSQNNCPDQQRRYKYKYDCRLQRVPVVLRIIMIGGHRSSVVSSSVCCVVPNGGRRNSSSSVSSVSSVDCVSRVVSNVQLNLLLVLCCVLQPCAQNDDRRRTDQKTKGFLQVVVKQSNLQNQLRRNPSYHWGQQQSSGGADPVRDRNSIRIIIGGNNDGNVSSNSSSNSSVVRSD

Sequence (816 aa):
MALSASTSPARAAGSVDAAGQSERSPFARLTELLAPYQPGQSLINLSVGEPQHPVPDFVGAVLARYTAEFGRYPLAKGIEPFRKAASAWLTKRFALDRAPDPETEVLVLNGSREGLFLAAIAAARYVPKRDGTPAILMPNPFYPAYAAGARAAGCEAVFLPTTLANGFLPDLDQLDEATLKRTVAIYLASPANPQGSVAARDYFVQLKQLADRYGFMILSDECYSEIYTQVAPGSALQVAGPNFRNVVVFQSLSKRSNLAGMRVGFVAGDANFLKAYHELRNVAAPQVPIPLQQVAVAAYSDEAHVEENRRLYRLKFDLADQILGARYGYQRPAGGFCLWLDVSAHGGDEAATVMLFKDGGVRVVPGSYLARPQADGSNPGAGYIRVAMVQDSETTAEALHRLVRILGMALSASTSPARAAGSVDAAGQSERSPFARLTELLAPYQPGQSLINLSVGEPQHPVPDFVGAVLARYTAEFGRYPLAKGIEPFRKAASAWLTKRFALDRAPDPETEVLVLNGSREGLFLAAIAAARYVPKRDGTPAILMPNPFYPAYAAGARAAGCEAVFLPTTLANGFLPDLDQLDEATLKRTVAIYLASPANPQGSVAARDYFVQLKQLADRYGFMILSDECYSEIYTQVAPGSALQVAGPNFRNVVVFQSLSKRSNLAGMRVGFVAGDANFLKAYHELRNVAAPQVPIPLQQVAVAAYSDEAHVEENRRLYRLKFDLADQILGARYGYQRPAGGFCLWLDVSAHGGDEAATVMLFKDGGVRVVPGSYLARPQADGSNPGAGYIRVAMVQDSETTAEALHRLVRILG

Organism: Rhodopseudomonas palustris (strain ATCC BAA-98 / CGA009) (NCBI:txid258594)

Secondary structure (DSSP, 8-state):
-----------------HHHHHTS-HHHHHHHHHTT---SSS-EE-SS----SPPPTTHHHHHHHTGGGGGSPPPTT--HHHHHHHHHHHHHHHT-SSPPPTTTSEEEESSHHHHHHHHHHHHHHHSPPPSSS-EEEEEES--HHHHHHHHHTT-EEEEEE--GGGTTS--GGG--HHHHHHEEEEEEESS-TTT-----HHHHHHHHHHHHHHT-EEEEE-TTTT-BSSS----GGGGS-TT-TTEEEEEEHHHHSS-GGG--EEEEE-HHHHHHHHHHHHHHSPPPPHHHHHHHHHHHT--HHHHHHHHHHHHHHHHHHHHHTTGGG----SBSSEEEEE-GGGT-HHHHHHHHHHHH-EE-EEGGGSS---TTS--TTTTEEEEE--S-HHHHHHHHHHHHHHH-/-----------------HHHHHTS-HHHHHHHHHTT---SSS-EE-SS----SPPPTTHHHHHHHTGGGGGSPPPTT--HHHHHHHHHHHHHHHT-SS---TTTSEEEESSHHHHHHHHHHHHHHHSPPPSSS-EEEEEES--HHHHHHHHHTT-EEEEEE--GGGTTS--GGG--HHHHHHEEEEEEESS-TTT-----HHHHHHHHHHHHHHT-EEEEE-TTTT-BSSS----GGGGS-TT-TTEEEEEEHHHHSS-GGG--EEEEE-HHHHHHHHHHHHHHSPPPPHHHHHHHHHHHT--HHHHHHHHHHHHHHHHHHHHHTTGGG----SBSSEEEEE-GGGT-HHHHHHHHHHHH-EE-EEGGGSS---TTS--TTTTEEEEE--S-HHHHHHHHHHHHHHH-